Protein 9MEN (pdb70)

Foldseek 3Di:
DPDFDDDDDPVQLPVLLVLLVVLLVLLQVLLVVLCCVPVPPPPDDDLLSLLLNQLSVLLNLLSVCSVQVSCLSNAAPPPFFVSLLSNQLSVQLSLLLNLLSLLLSLVLLLCCQVVVDPDDVVSVVSSPDCSCVRRRVCSNVVCVLSNPQWGFDPDPPRRDTDRHDDDLVVLLVVLVVVCCSRDNVSVVSSVVSVVSNVVSVVVVPVDDDDDPVVLSVQLVVVLCVLCVVLNVLSVVLSCVSVVPPPPDSVVVNVSVNSNSVSVSSSSSSSNRSSVCVVVVD/DCLPPQDPLVCVQLVVLLVLLVVLLVLLLVLLVVLCVCCVVVPPDDDLLSLLLNVLSVLLNLLSVCSVVVSCCSNAADDPFWPSLLSNQLSVQLSLLLNLLSLLLSLVLLLCCQVVVDPPDVVSVCSRPPVVCCRRRVVSNVVCPLSNVFWGWDPDDPRGHTDGDDPDCVVVLVVLVVSLCSRDNPSVCSNVVSVVVNVVRVVVDPPDPPVVVCPLSVVLVVVLCVLCVQLNVLSNVVSCCPDPDDDDDSCVVSVSSSSNSNSVSSSSCSSSVSSVSVVPD/DDQPPDDDADVVQLVVLLVLLVVLLVLLQVLLVVLCVCCVPVVPDDDLLSLLLNVLSVLLNLLSVLSVQVSCCSNAFHDPFFPSLLSNQLSVQLSLLQNLQSLLLSLVLVLCCQVVVPPPDVVSCCSSPPCVCVRRNVVSNVVCPLSNVFWGFDDDPPGGHTDGDDPDCVVVLVVLVVSLCSNDNVSVVSSVVSVVNSVVVVVPDPPDPPCVVVVLSVVLVVVLCVLCVVLNVLSVVLSCCPPPNDDDDNVVNVVSVNSNSVSVSSNSCNSSRSSVSVVPD/DDDALDDDPCDVQLVVLLVLLVVLLVLLLVLLVVLCVCCVPVVPDDDLLSLLLNVLSVLLNLLSVLSVQVNCCSNANDPDFFVNLLSNQLSVQLNLLQNLQSLLLSLVLVLCCQPVVDPPPVVSVCSSPPCVCVRRNVVSNVLCPLSNVFWHFDDDPPGRHTDGDDPDCVVVLVVLVVCLCSNDPVSVVSSVVSVVSNVVSVVPDDPDPVCVVVVLSVVLVVVLCVLCVQLSVLSVVVSCVPVPHVVPDNVVNVVSVVSNSVSVSSSSCSSSCSSVSVVPD/DFDDDPPQDDPPRHDDGDDD

Nearest PDB structures (foldseek):
  8u4t-assembly1_R  TM=9.796E-01  e=3.927E-32  Homo sapiens
  8k3z-assembly1_A  TM=9.291E-01  e=1.251E-30  Homo sapiens
  8u4q-assembly1_R  TM=9.321E-01  e=4.532E-30  Homo sapiens
  3oe0-assembly1_A-2  TM=9.400E-01  e=3.356E-28  Homo sapiens
  3oe8-assembly3_A  TM=9.576E-01  e=3.373E-27  Homo sapiens

GO terms:
  GO:0005886 plasma membrane (C, IDA)
  GO:0009986 cell surface (C, IDA)
  GO:0032991 protein-containing complex (C, IDA)
  GO:2000448 positive regulation of macrophage migration inhibitory factor signaling pathway (P, IMP)
  GO:0019722 calcium-mediated signaling (P, IMP)
  GO:0038160 CXCL12-activated CXCR4 signaling pathway (P, IDA)
  GO:0005764 lysosome (C, IDA)
  GO:0005769 early endosome (C, IDA)
  GO:0005770 late endosome (C, IDA)
  GO:0031410 cytoplasmic vesicle (C, IDA)
  GO:0016494 C-X-C chemokine receptor activity (F, IDA)
  GO:0038147 C-X-C motif chemokine 12 receptor activity (F, IDA)
  GO:0030155 regulation of cell adhesion (P, IDA)
  GO:0007193 adenylate cyclase-inhibiting G protein-coupled receptor signaling pathway (P, IDA)
  GO:0071345 cellular response to cytokine stimulus (P, IDA)
  GO:0070161 anchoring junction (C, EXP)
  GO:0005886 plasma membrane (C, EXP)
  GO:0038160 CXCL12-activated CXCR4 signaling pathway (P, IMP)
  GO:0060326 cell chemotaxis (P, IMP)
  GO:0005515 protein binding (F, IPI)

Sequence (1144 aa):
EPCFREENANFNKIFLPTIYSIIFLTGIVGNGLVILVMGYQKKLRSMTDKYRLHLSVADLLFVITLPFWAVDAVANWYFGNFLCKAVHVIYTVNLYSSVLILAFISLDRYLAIVHATNSQRPRKLLAEKVVYVGVWIPALLLTIPDFIFANVSEADDRYICDRFYPNDLWVVVFQFQHIMVGLILPGIVILSCYCIIISKLSHSKGHQKRKALKTTVILILAFFACWLPYYIGISIDSFILLEIIKQGCEFENTVHKWISITEALAFFHCCLNPILYAFLGKEPCFREENANFNKIFLPTIYSIIFLTGIVGNGLVILVMGYQKKLRSMTDKYRLHLSVADLLFVITLPFWAVDAVANWYFGNFLCKAVHVIYTVNLYSSVLILAFISLDRYLAIVHATNSQRPRKLLAEKVVYVGVWIPALLLTIPDFIFANVSEADDRYICDRFYPNDLWVVVFQFQHIMVGLILPGIVILSCYCIIISKLSHSKGHQKRKALKTTVILILAFFACWLPYYIGISIDSFILLEIIKQGCEFENTVHKWISITEALAFFHCCLNPILYAFLKEPCFREENANFNKIFLPTIYSIIFLTGIVGNGLVILVMGYQKKLRSMTDKYRLHLSVADLLFVITLPFWAVDAVANWYFGNFLCKAVHVIYTVNLYSSVLILAFISLDRYLAIVHATNSQRPRKLLAEKVVYVGVWIPALLLTIPDFIFANVSEADDRYICDRFYPNDLWVVVFQFQHIMVGLILPGIVILSCYCIIISKLSHSKGHQKRKALKTTVILILAFFACWLPYYIGISIDSFILLEIIKQGCEFENTVHKWISITEALAFFHCCLNPILYAFLKEPCFREENANFNKIFLPTIYSIIFLTGIVGNGLVILVMGYQKKLRSMTDKYRLHLSVADLLFVITLPFWAVDAVANWYFGNFLCKAVHVIYTVNLYSSVLILAFISLDRYLAIVHATNSQRPRKLLAEKVVYVGVWIPALLLTIPDFIFANVSEADDRYICDRFYPNDLWVVVFQFQHIMVGLILPGIVILSCYCIIISKLSHSKGHQKRKALKTTVILILAFFACWLPYYIGISIDSFILLEIIKQGCEFENTVHKWISITEALAFFHCCLNPILYAFLNKTVLPIMSGFKFHSKPVIN

Secondary structure (DSSP, 8-state):
---------SSTTTHHHHHHHHHHHHHHHHHHHHIIIIITTT---STHHHHHHHHHHHHHHHHHTHHHHHHHHHS---S-HHHHHHHHHHHHHHHHHHHHHHHHHHHHHHHHHTS-SS-SHHHHHHHHTHHIIIIIHHHHHTSHHHHHHEEE---SSS--EEEB-SSHHHHHHHHHHHHIIIIIHHHHHHHHHHHHHHHHHGGGTT------HHHHHHHHHHHHHHHHHHHHHHHHHHHHTTT---S-HHHHHHHHHHHHHHHHHHGGGGGTHHHHHHHT-/-------STTTHHHHHHHHHHHHHHHHHHHHHHHHHHHHTTS----STHHHHHHHHHHHHHHHHHTHHHHHHHHHS---S-SHHHHHHHHHHHHHHHHHHHHHHHHHHHHHHHHTTTTT-SHHHHHHHHTHHHHHHHHHHHHTTHHHHHHEEE---SS---EEE--SSHHHHHHHHHHHHIIIIIHHHHHHHHHHHHHHHHHTTSSS-TTSTTTHHHHHHHHHHHHHHHHHHHHHHHHHHHTTTS----SSHHHHHHHHHHHHHHHTTHHHHHHHHHHH--/-------PPPHHHHHHHHHHHHHHHHHHHHHHHHHHHHHTTS----SSHHHHHHHHHHHHHHHHHHHHHHHHHHHS---SHHHHHHHHHHHHHHHHHHHHHHHHHHHHHHHHHHTTTTTTTHHHHHHHHTHHIIIIIHHHHHTTHHHHHHEEE---SS---EEE--SSHHHHHHHHHHHHIIIIIHHHHHHHHHHHHHHHHHTTSSS-GGGTTHHHHHHHHHHHHHHHHHHHHHHHHHHHHGGGS----SHHHHHHHHHHHHHHHHHTTHHHHHHHHHH--/--S-------TTHHHHHHHHHHHHHHHHHHHHHHHHHHHTSS----SHHHHHHHHHHHHHHHHHHHHHHHHHHHHS---S-HHHHHHHHHHHHHHHHHHHHHHHHHHHHHHHHHH--SS-SHHHHHIIIIIHIIIIIHHHHHTTHHHHHHEEE---SS---EEE--SSHHHHHHHHHHHHIIIIIHHHHHHHHHHHHHHHHHTTSSS-GGGHHHHHHHHHHHHHHHHHHHHHHHHHHHHHHTTTSSTT-HHHHHHHHHHHHHHHHHHTTHHHHHHHHHH--/-----TT--BSSS-------

B-factor: mean 76.39, std 19.31, range [48.82, 157.82]

InterPro domains:
  IPR000276 G protein-coupled receptor, rhodopsin-like [PF00001] (55-302)
  IPR000276 G protein-coupled receptor, rhodopsin-like [PR00237] (40-64)
  IPR000276 G protein-coupled receptor, rhodopsin-like [PR00237] (73-94)
  IPR000276 G protein-coupled receptor, rhodopsin-like [PR00237] (116-138)
  IPR000276 G protein-coupled receptor, rhodopsin-like [PR00237] (152-173)
  IPR000276 G protein-coupled receptor, rhodopsin-like [PR00237] (200-223)
  IPR000276 G protein-coupled receptor, rhodopsin-like [PR00237] (237-261)
  IPR000276 G protein-coupled receptor, rhodopsin-like [PR00237] (284-310)
  IPR000276 G protein-coupled receptor, rhodopsin-like [PS00237] (122-138)
  IPR000355 Chemokine receptor family [PR00657] (28-46)
  IPR000355 Chemokine receptor family [PR00657] (63-76)
  IPR000355 Chemokine receptor family [PR00657] (87-97)
  IPR000355 Chemokine receptor family [PR00657] (113-126)
  IPR000355 Chemokine receptor family [PR00657] (280-294)
  IPR000355 Chemokine receptor family [PR00657] (304-318)
  IPR001277 CXC chemokine receptor 4/atypical chemokine receptor 2 [PR00645] (17-33)
  IPR001277 CXC chemokine receptor 4/atypical chemokine receptor 2 [PR00645] (33-48)
  IPR001277 CXC chemokine receptor 4/atypical chemokine receptor 2 [PR00645] (63-79)
  IPR001277 CXC chemokine receptor 4/atypical chemokine receptor 2 [PR00645] (100-115)
  IPR001277 CXC chemokine receptor 4/atypical chemokine receptor 2 [PR00645] (136-147)

Radius of gyration: 32.25 Å; Cα contacts (8 Å, |Δi|>4): 1286; chains: 5; bounding box: 80×75×78 Å

Organism: Homo sapiens (NCBI:txid9606)

Structure (mmCIF, N/CA/C/O backbone):
data_9MEN
#
_entry.id   9MEN
#
_cell.length_a   1.00
_cell.length_b   1.00
_cell.length_c   1.00
_cell.angle_alpha   90.00
_cell.angle_beta   90.00
_cell.angle_gamma   90.00
#
_symmetry.space_group_name_H-M   'P 1'
#
loop_
_entity.id
_entity.type
_entity.pdbx_description
1 polymer 'C-X-C chemokine receptor type 4'
2 polymer 'Surface protein gp120'
#
loop_
_atom_site.group_PDB
_atom_site.id
_atom_site.type_symbol
_atom_site.label_atom_id
_atom_site.label_alt_id
_atom_site.label_comp_id
_atom_site.label_asym_id
_atom_site.label_entity_id
_atom_site.label_seq_id
_atom_site.pdbx_PDB_ins_code
_atom_site.Cartn_x
_atom_site.Cartn_y
_atom_site.Cartn_z
_atom_site.occupancy
_atom_site.B_iso_or_equiv
_atom_site.auth_seq_id
_atom_site.auth_comp_id
_atom_site.auth_asym_id
_atom_site.auth_atom_id
_atom_site.pdbx_PDB_model_num
ATOM 1 N N . GLU A 1 26 ? 130.105 142.346 174.272 1.00 147.63 26 GLU A N 1
ATOM 2 C CA . GLU A 1 26 ? 131.424 141.727 174.196 1.00 147.63 26 GLU A CA 1
ATOM 3 C C . GLU A 1 26 ? 131.356 140.241 174.540 1.00 147.63 26 GLU A C 1
ATOM 4 O O . GLU A 1 26 ? 131.602 139.862 175.686 1.00 147.63 26 GLU A O 1
ATOM 10 N N . PRO A 1 27 ? 130.995 139.401 173.552 1.00 145.81 27 PRO A N 1
ATOM 11 C CA . PRO A 1 27 ? 130.945 137.951 173.793 1.00 145.81 27 PRO A CA 1
ATOM 12 C C . PRO A 1 27 ? 132.313 137.345 174.065 1.00 145.81 27 PRO A C 1
ATOM 13 O O . PRO A 1 27 ? 132.527 136.723 175.111 1.00 145.81 27 PRO A O 1
ATOM 17 N N . CYS A 1 28 ? 133.241 137.542 173.137 1.00 138.99 28 CYS A N 1
ATOM 18 C CA . CYS A 1 28 ? 134.599 137.005 173.211 1.00 138.99 28 CYS A CA 1
ATOM 19 C C . CYS A 1 28 ? 135.448 137.765 172.197 1.00 138.99 28 CYS A C 1
ATOM 20 O O . CYS A 1 28 ? 134.994 138.745 171.595 1.00 138.99 28 CYS A O 1
ATOM 23 N N . PHE A 1 29 ? 136.683 137.310 172.004 1.00 128.68 29 PHE A N 1
ATOM 24 C CA . PHE A 1 29 ? 137.577 137.889 171.011 1.00 128.68 29 PHE A CA 1
ATOM 25 C C . PHE A 1 29 ? 137.531 137.037 169.749 1.00 128.68 29 PHE A C 1
ATOM 26 O O . PHE A 1 29 ? 137.855 135.845 169.786 1.00 128.68 29 PHE A O 1
ATOM 34 N N . ARG A 1 30 ? 137.131 137.648 168.637 1.00 124.31 30 ARG A N 1
ATOM 35 C CA . ARG A 1 30 ? 136.970 136.931 167.384 1.00 124.31 30 ARG A CA 1
ATOM 36 C C . ARG A 1 30 ? 138.300 136.860 166.636 1.00 124.31 30 ARG A C 1
ATOM 37 O O . ARG A 1 30 ? 139.260 137.571 166.943 1.00 124.31 30 ARG A O 1
ATOM 45 N N . GLU A 1 31 ? 138.355 135.986 165.634 1.00 114.63 31 GLU A N 1
ATOM 46 C CA . GLU A 1 31 ? 139.532 135.821 164.793 1.00 114.63 31 GLU A CA 1
ATOM 47 C C . GLU A 1 31 ? 139.119 135.990 163.340 1.00 114.63 31 GLU A C 1
ATOM 48 O O . GLU A 1 31 ? 138.146 135.373 162.894 1.00 114.63 31 GLU A O 1
ATOM 54 N N . GLU A 1 32 ? 139.857 136.820 162.606 1.00 101.07 32 GLU A N 1
ATOM 55 C CA . GLU A 1 32 ? 139.538 137.080 161.208 1.00 101.07 32 GLU A CA 1
ATOM 56 C C . GLU A 1 32 ? 140.801 137.511 160.481 1.00 101.07 32 GLU A C 1
ATOM 57 O O . GLU A 1 32 ? 141.507 138.413 160.943 1.00 101.07 32 GLU A O 1
ATOM 63 N N . ASN A 1 33 ? 141.081 136.866 159.352 1.00 89.66 33 ASN A N 1
ATOM 64 C CA . ASN A 1 33 ? 142.197 137.222 158.488 1.00 89.66 33 ASN A CA 1
ATOM 65 C C . ASN A 1 33 ? 141.664 137.913 157.241 1.00 89.66 33 ASN A C 1
ATOM 66 O O . ASN A 1 33 ? 140.652 137.491 156.673 1.00 89.66 33 ASN A O 1
ATOM 71 N N . ALA A 1 34 ? 142.340 138.983 156.831 1.00 81.29 34 ALA A N 1
ATOM 72 C CA . ALA A 1 34 ? 141.892 139.771 155.693 1.00 81.29 34 ALA A CA 1
ATOM 73 C C . ALA A 1 34 ? 142.083 139.005 154.389 1.00 81.29 34 ALA A C 1
ATOM 74 O O . ALA A 1 34 ? 142.998 138.190 154.247 1.00 81.29 34 ALA A O 1
ATOM 76 N N . ASN A 1 35 ? 141.193 139.271 153.429 1.00 77.05 35 ASN A N 1
ATOM 77 C CA . ASN A 1 35 ? 141.267 138.589 152.142 1.00 77.05 35 ASN A CA 1
ATOM 78 C C . ASN A 1 35 ? 142.423 139.102 151.295 1.00 77.05 35 ASN A C 1
ATOM 79 O O . ASN A 1 35 ? 142.904 138.385 150.411 1.00 77.05 35 ASN A O 1
ATOM 84 N N . PHE A 1 36 ? 142.877 140.333 151.537 1.00 66.90 36 PHE A N 1
ATOM 85 C CA . PHE A 1 36 ? 144.053 140.823 150.830 1.00 66.90 36 PHE A CA 1
ATOM 86 C C . PHE A 1 36 ? 145.330 140.201 151.376 1.00 66.90 36 PHE A C 1
ATOM 87 O O . PHE A 1 36 ? 146.301 140.029 150.633 1.00 66.90 36 PHE A O 1
ATOM 95 N N . ASN A 1 37 ? 145.348 139.840 152.656 1.00 70.13 37 ASN A N 1
ATOM 96 C CA . ASN A 1 37 ? 146.519 139.204 153.243 1.00 70.13 37 ASN A CA 1
ATOM 97 C C . ASN A 1 37 ? 146.623 137.724 152.903 1.00 70.13 37 ASN A C 1
ATOM 98 O O . ASN A 1 37 ? 147.615 137.090 153.269 1.00 70.13 37 ASN A O 1
ATOM 103 N N . LYS A 1 38 ? 145.628 137.155 152.236 1.00 70.17 38 LYS A N 1
ATOM 104 C CA . LYS A 1 38 ? 145.696 135.778 151.776 1.00 70.17 38 LYS A CA 1
ATOM 105 C C . LYS A 1 38 ? 146.215 135.666 150.349 1.00 70.17 38 LYS A C 1
ATOM 106 O O . LYS A 1 38 ? 146.417 134.550 149.864 1.00 70.17 38 LYS A O 1
ATOM 112 N N . ILE A 1 39 ? 146.441 136.794 149.673 1.00 61.83 39 ILE A N 1
ATOM 113 C CA . ILE A 1 39 ? 147.032 136.818 148.344 1.00 61.83 39 ILE A CA 1
ATOM 114 C C . ILE A 1 39 ? 148.348 137.589 148.328 1.00 61.83 39 ILE A C 1
ATOM 115 O O . ILE A 1 39 ? 149.324 137.146 147.709 1.00 61.83 39 ILE A O 1
ATOM 120 N N . PHE A 1 40 ? 148.414 138.718 149.042 1.00 56.77 40 PHE A N 1
ATOM 121 C CA . PHE A 1 40 ? 149.629 139.530 149.077 1.00 56.77 40 PHE A CA 1
ATOM 122 C C . PHE A 1 40 ? 150.757 138.831 149.827 1.00 56.77 40 PHE A C 1
ATOM 123 O O . PHE A 1 40 ? 151.922 138.920 149.425 1.00 56.77 40 PHE A O 1
ATOM 131 N N . LEU A 1 41 ? 150.438 138.140 150.918 1.00 58.89 41 LEU A N 1
ATOM 132 C CA . LEU A 1 41 ? 151.454 137.426 151.690 1.00 58.89 41 LEU A CA 1
ATOM 133 C C . LEU A 1 41 ? 152.043 136.203 150.973 1.00 58.89 41 LEU A C 1
ATOM 134 O O . LEU A 1 41 ? 153.251 135.978 151.121 1.00 58.89 41 LEU A O 1
ATOM 139 N N . PRO A 1 42 ? 151.281 135.366 150.236 1.00 56.43 42 PRO A N 1
ATOM 140 C CA . PRO A 1 42 ? 151.961 134.379 149.376 1.00 56.43 42 PRO A CA 1
ATOM 141 C C . PRO A 1 42 ? 152.836 134.989 148.295 1.00 56.43 42 PRO A C 1
ATOM 142 O O . PRO A 1 42 ? 153.869 134.397 147.959 1.00 56.43 42 PRO A O 1
ATOM 146 N N . THR A 1 43 ? 152.464 136.155 147.756 1.00 53.32 43 THR A N 1
ATOM 147 C CA . THR A 1 43 ? 153.306 136.844 146.778 1.00 53.32 43 THR A CA 1
ATOM 148 C C . THR A 1 43 ? 154.636 137.263 147.396 1.00 53.32 43 THR A C 1
ATOM 149 O O . THR A 1 43 ? 155.707 137.022 146.821 1.00 53.32 43 THR A O 1
ATOM 153 N N . ILE A 1 44 ? 154.582 137.847 148.596 1.00 53.26 44 ILE A N 1
ATOM 154 C CA . ILE A 1 44 ? 155.784 138.289 149.295 1.00 53.26 44 ILE A CA 1
ATOM 155 C C . ILE A 1 44 ? 156.641 137.093 149.699 1.00 53.26 44 ILE A C 1
ATOM 156 O O . ILE A 1 44 ? 157.869 137.113 149.540 1.00 53.26 44 ILE A O 1
ATOM 161 N N . TYR A 1 45 ? 156.000 136.021 150.182 1.00 53.32 45 TYR A N 1
ATOM 162 C CA . TYR A 1 45 ? 156.721 134.808 150.562 1.00 53.32 45 TYR A CA 1
ATOM 163 C C . TYR A 1 45 ? 157.402 134.158 149.363 1.00 53.32 45 TYR A C 1
ATOM 164 O O . TYR A 1 45 ? 158.546 133.709 149.467 1.00 53.32 45 TYR A O 1
ATOM 173 N N . SER A 1 46 ? 156.728 134.127 148.208 1.00 50.18 46 SER A N 1
ATOM 174 C CA . SER A 1 46 ? 157.324 133.533 147.017 1.00 50.18 46 SER A CA 1
ATOM 175 C C . SER A 1 46 ? 158.459 134.389 146.468 1.00 50.18 46 SER A C 1
ATOM 176 O O . SER A 1 46 ? 159.470 133.851 146.001 1.00 50.18 46 SER A O 1
ATOM 179 N N . ILE A 1 47 ? 158.313 135.720 146.528 1.00 49.43 47 ILE A N 1
ATOM 180 C CA . ILE A 1 47 ? 159.374 136.622 146.077 1.00 49.43 47 ILE A CA 1
ATOM 181 C C . ILE A 1 47 ? 160.619 136.453 146.940 1.00 49.43 47 ILE A C 1
ATOM 182 O O . ILE A 1 47 ? 161.735 136.289 146.423 1.00 49.43 47 ILE A O 1
ATOM 187 N N . ILE A 1 48 ? 160.434 136.442 148.267 1.00 49.54 48 ILE A N 1
ATOM 188 C CA . ILE A 1 48 ? 161.552 136.297 149.197 1.00 49.54 48 ILE A CA 1
ATOM 189 C C . ILE A 1 48 ? 162.172 134.910 149.081 1.00 49.54 48 ILE A C 1
ATOM 190 O O . ILE A 1 48 ? 163.398 134.769 149.126 1.00 49.54 48 ILE A O 1
ATOM 195 N N . PHE A 1 49 ? 161.346 133.878 148.867 1.00 49.90 49 PHE A N 1
ATOM 196 C CA . PHE A 1 49 ? 161.857 132.522 148.680 1.00 49.90 49 PHE A CA 1
ATOM 197 C C . PHE A 1 49 ? 162.703 132.409 147.421 1.00 49.90 49 PHE A C 1
ATOM 198 O O . PHE A 1 49 ? 163.774 131.792 147.447 1.00 49.90 49 PHE A O 1
ATOM 206 N N . LEU A 1 50 ? 162.255 133.020 146.319 1.00 50.16 50 LEU A N 1
ATOM 207 C CA . LEU A 1 50 ? 163.016 132.954 145.076 1.00 50.16 50 LEU A CA 1
ATOM 208 C C . LEU A 1 50 ? 164.342 133.697 145.193 1.00 50.16 50 LEU A C 1
ATOM 209 O O . LEU A 1 50 ? 165.402 133.134 144.885 1.00 50.16 50 LEU A O 1
ATOM 214 N N . THR A 1 51 ? 164.313 134.949 145.671 1.00 48.82 51 THR A N 1
ATOM 215 C CA . THR A 1 51 ? 165.569 135.691 145.750 1.00 48.82 51 THR A CA 1
ATOM 216 C C . THR A 1 51 ? 166.493 135.120 146.823 1.00 48.82 51 THR A C 1
ATOM 217 O O . THR A 1 51 ? 167.715 135.130 146.641 1.00 48.82 51 THR A O 1
ATOM 221 N N . GLY A 1 52 ? 165.935 134.524 147.881 1.00 50.69 52 GLY A N 1
ATOM 222 C CA . GLY A 1 52 ? 166.757 133.870 148.877 1.00 50.69 52 GLY A CA 1
ATOM 223 C C . GLY A 1 52 ? 167.417 132.608 148.364 1.00 50.69 52 GLY A C 1
ATOM 224 O O . GLY A 1 52 ? 168.598 132.377 148.634 1.00 50.69 52 GLY A O 1
ATOM 225 N N . ILE A 1 53 ? 166.683 131.794 147.592 1.00 49.86 53 ILE A N 1
ATOM 226 C CA . ILE A 1 53 ? 167.253 130.535 147.122 1.00 49.86 53 ILE A CA 1
ATOM 227 C C . ILE A 1 53 ? 168.351 130.795 146.089 1.00 49.86 53 ILE A C 1
ATOM 228 O O . ILE A 1 53 ? 169.446 130.227 146.204 1.00 49.86 53 ILE A O 1
ATOM 233 N N . VAL A 1 54 ? 168.146 131.755 145.167 1.00 53.29 54 VAL A N 1
ATOM 234 C CA . VAL A 1 54 ? 169.210 132.077 144.209 1.00 53.29 54 VAL A CA 1
ATOM 235 C C . VAL A 1 54 ? 170.391 132.750 144.896 1.00 53.29 54 VAL A C 1
ATOM 236 O O . VAL A 1 54 ? 171.544 132.366 144.668 1.00 53.29 54 VAL A O 1
ATOM 240 N N . GLY A 1 55 ? 170.130 133.744 145.751 1.00 54.38 55 GLY A N 1
ATOM 241 C CA . GLY A 1 55 ? 171.221 134.481 146.361 1.00 54.38 55 GLY A CA 1
ATOM 242 C C . GLY A 1 55 ? 172.059 133.649 147.312 1.00 54.38 55 GLY A C 1
ATOM 243 O O . GLY A 1 55 ? 173.291 133.672 147.243 1.00 54.38 55 GLY A O 1
ATOM 244 N N . ASN A 1 56 ? 171.414 132.864 148.175 1.00 53.40 56 ASN A N 1
ATOM 245 C CA . ASN A 1 56 ? 172.171 132.054 149.113 1.00 53.40 56 ASN A CA 1
ATOM 246 C C . ASN A 1 56 ? 172.804 130.841 148.444 1.00 53.40 56 ASN A C 1
ATOM 247 O O . ASN A 1 56 ? 173.899 130.438 148.853 1.00 53.40 56 ASN A O 1
ATOM 252 N N . GLY A 1 57 ? 172.179 130.275 147.401 1.00 56.17 57 GLY A N 1
ATOM 253 C CA . GLY A 1 57 ? 172.841 129.222 146.651 1.00 56.17 57 GLY A CA 1
ATOM 254 C C . GLY A 1 57 ? 174.079 129.713 145.925 1.00 56.17 57 GLY A C 1
ATOM 255 O O . GLY A 1 57 ? 175.116 129.043 145.935 1.00 56.17 57 GLY A O 1
ATOM 256 N N . LEU A 1 58 ? 174.001 130.904 145.318 1.00 56.68 58 LEU A N 1
ATOM 257 C CA . LEU A 1 58 ? 175.164 131.470 144.644 1.00 56.68 58 LEU A CA 1
ATOM 258 C C . LEU A 1 58 ? 176.257 131.851 145.635 1.00 56.68 58 LEU A C 1
ATOM 259 O O . LEU A 1 58 ? 177.442 131.638 145.359 1.00 56.68 58 LEU A O 1
ATOM 264 N N . VAL A 1 59 ? 175.880 132.391 146.800 1.00 56.28 59 VAL A N 1
ATOM 265 C CA . VAL A 1 59 ? 176.870 132.773 147.805 1.00 56.28 59 VAL A CA 1
ATOM 266 C C . VAL A 1 59 ? 177.573 131.540 148.367 1.00 56.28 59 VAL A C 1
ATOM 267 O O . VAL A 1 59 ? 178.803 131.533 148.518 1.00 56.28 59 VAL A O 1
ATOM 271 N N . ILE A 1 60 ? 176.821 130.466 148.634 1.00 57.36 60 ILE A N 1
ATOM 272 C CA . ILE A 1 60 ? 177.428 129.227 149.117 1.00 57.36 60 ILE A CA 1
ATOM 273 C C . ILE A 1 60 ? 178.342 128.624 148.053 1.00 57.36 60 ILE A C 1
ATOM 274 O O . ILE A 1 60 ? 179.511 128.332 148.326 1.00 57.36 60 ILE A O 1
ATOM 279 N N . LEU A 1 61 ? 177.859 128.533 146.807 1.00 60.78 61 LEU A N 1
ATOM 280 C CA . LEU A 1 61 ? 178.643 127.940 145.728 1.00 60.78 61 LEU A CA 1
ATOM 281 C C . LEU A 1 61 ? 179.844 128.786 145.319 1.00 60.78 61 LEU A C 1
ATOM 282 O O . LEU A 1 61 ? 180.763 128.257 144.688 1.00 60.78 61 LEU A O 1
ATOM 287 N N . VAL A 1 62 ? 179.865 130.074 145.651 1.00 62.92 62 VAL A N 1
ATOM 288 C CA . VAL A 1 62 ? 181.020 130.905 145.330 1.00 62.92 62 VAL A CA 1
ATOM 289 C C . VAL A 1 62 ? 182.037 130.913 146.468 1.00 62.92 62 VAL A C 1
ATOM 290 O O . VAL A 1 62 ? 183.226 130.670 146.245 1.00 62.92 62 VAL A O 1
ATOM 294 N N . MET A 1 63 ? 181.610 131.157 147.711 1.00 68.23 63 MET A N 1
ATOM 295 C CA . MET A 1 63 ? 182.591 131.208 148.793 1.00 68.23 63 MET A CA 1
ATOM 296 C C . MET A 1 63 ? 182.878 129.841 149.413 1.00 68.23 63 MET A C 1
ATOM 297 O O . MET A 1 63 ? 184.042 129.435 149.493 1.00 68.23 63 MET A O 1
ATOM 302 N N . GLY A 1 64 ? 181.851 129.117 149.858 1.00 73.66 64 GLY A N 1
ATOM 303 C CA . GLY A 1 64 ? 182.122 127.930 150.640 1.00 73.66 64 GLY A CA 1
ATOM 304 C C . GLY A 1 64 ? 182.484 126.687 149.864 1.00 73.66 64 GLY A C 1
ATOM 305 O O . GLY A 1 64 ? 182.740 125.646 150.474 1.00 73.66 64 GLY A O 1
ATOM 306 N N . TYR A 1 65 ? 182.515 126.755 148.540 1.00 78.93 65 TYR A N 1
ATOM 307 C CA . TYR A 1 65 ? 182.869 125.605 147.719 1.00 78.93 65 TYR A CA 1
ATOM 308 C C . TYR A 1 65 ? 184.127 125.818 146.896 1.00 78.93 65 TYR A C 1
ATOM 309 O O . TYR A 1 65 ? 184.948 124.903 146.791 1.00 78.93 65 TYR A O 1
ATOM 318 N N . GLN A 1 66 ? 184.305 126.998 146.309 1.00 78.55 66 GLN A N 1
ATOM 319 C CA . GLN A 1 66 ? 185.453 127.277 145.457 1.00 78.55 66 GLN A CA 1
ATOM 320 C C . GLN A 1 66 ? 186.571 128.020 146.174 1.00 78.55 66 GLN A C 1
ATOM 321 O O . GLN A 1 66 ? 187.581 128.336 145.534 1.00 78.55 66 GLN A O 1
ATOM 327 N N . LYS A 1 67 ? 186.404 128.301 147.473 1.00 80.47 67 LYS A N 1
ATOM 328 C CA . LYS A 1 67 ? 187.396 128.959 148.335 1.00 80.47 67 LYS A CA 1
ATOM 329 C C . LYS A 1 67 ? 187.794 130.335 147.789 1.00 80.47 67 LYS A C 1
ATOM 330 O O . LYS A 1 67 ? 188.965 130.624 147.532 1.00 80.47 67 LYS A O 1
ATOM 336 N N . LYS A 1 68 ? 186.783 131.181 147.602 1.00 78.96 68 LYS A N 1
ATOM 337 C CA . LYS A 1 68 ? 187.003 132.542 147.133 1.00 78.96 68 LYS A CA 1
ATOM 338 C C . LYS A 1 68 ? 187.148 133.543 148.273 1.00 78.96 68 LYS A C 1
ATOM 339 O O . LYS A 1 68 ? 187.738 134.612 148.071 1.00 78.96 68 LYS A O 1
ATOM 345 N N . LEU A 1 69 ? 186.651 133.208 149.463 1.00 81.51 69 LEU A N 1
ATOM 346 C CA . LEU A 1 69 ? 186.573 134.168 150.557 1.00 81.51 69 LEU A CA 1
ATOM 347 C C . LEU A 1 69 ? 187.957 134.523 151.095 1.00 81.51 69 LEU A C 1
ATOM 348 O O . LEU A 1 69 ? 188.831 133.664 151.248 1.00 81.51 69 LEU A O 1
ATOM 353 N N . ARG A 1 70 ? 188.171 135.820 151.315 1.00 86.53 70 ARG A N 1
ATOM 354 C CA . ARG A 1 70 ? 189.452 136.348 151.769 1.00 86.53 70 ARG A CA 1
ATOM 355 C C . ARG A 1 70 ? 189.349 137.053 153.110 1.00 86.53 70 ARG A C 1
ATOM 356 O O . ARG A 1 70 ? 190.112 136.738 154.032 1.00 86.53 70 ARG A O 1
ATOM 364 N N . SER A 1 71 ? 188.432 138.009 153.240 1.00 83.88 71 SER A N 1
ATOM 365 C CA . SER A 1 71 ? 188.307 138.778 154.467 1.00 83.88 71 SER A CA 1
ATOM 366 C C . SER A 1 71 ? 187.672 137.932 155.564 1.00 83.88 71 SER A C 1
ATOM 367 O O . SER A 1 71 ? 187.026 136.912 155.307 1.00 83.88 71 SER A O 1
ATOM 370 N N . MET A 1 72 ? 187.864 138.373 156.807 1.00 80.38 72 MET A N 1
ATOM 371 C CA . MET A 1 72 ? 187.486 137.555 157.950 1.00 80.38 72 MET A CA 1
ATOM 372 C C . MET A 1 72 ? 185.981 137.534 158.176 1.00 80.38 72 MET A C 1
ATOM 373 O O . MET A 1 72 ? 185.477 136.607 158.817 1.00 80.38 72 MET A O 1
ATOM 378 N N . THR A 1 73 ? 185.256 138.533 157.670 1.00 75.23 73 THR A N 1
ATOM 379 C CA . THR A 1 73 ? 183.811 138.589 157.853 1.00 75.23 73 THR A CA 1
ATOM 380 C C . THR A 1 73 ? 183.059 137.675 156.894 1.00 75.23 73 THR A C 1
ATOM 381 O O . THR A 1 73 ? 181.868 137.412 157.113 1.00 75.23 73 THR A O 1
ATOM 385 N N . ASP A 1 74 ? 183.721 137.185 155.844 1.00 74.30 74 ASP A N 1
ATOM 386 C CA . ASP A 1 74 ? 183.041 136.346 154.865 1.00 74.30 74 ASP A CA 1
ATOM 387 C C . ASP A 1 74 ? 182.708 134.964 155.411 1.00 74.30 74 ASP A C 1
ATOM 388 O O . ASP A 1 74 ? 181.768 134.337 154.917 1.00 74.30 74 ASP A O 1
ATOM 393 N N . LYS A 1 75 ? 183.437 134.486 156.425 1.00 68.52 75 LYS A N 1
ATOM 394 C CA . LYS A 1 75 ? 183.040 133.261 157.117 1.00 68.52 75 LYS A CA 1
ATOM 395 C C . LYS A 1 75 ? 181.707 133.445 157.834 1.00 68.52 75 LYS A C 1
ATOM 396 O O . LYS A 1 75 ? 180.830 132.568 157.781 1.00 68.52 75 LYS A O 1
ATOM 402 N N . TYR A 1 76 ? 181.534 134.592 158.496 1.00 65.63 76 TYR A N 1
ATOM 403 C CA . TYR A 1 76 ? 180.262 134.902 159.136 1.00 65.63 76 TYR A CA 1
ATOM 404 C C . TYR A 1 76 ? 179.154 135.087 158.112 1.00 65.63 76 TYR A C 1
ATOM 405 O O . TYR A 1 76 ? 178.020 134.662 158.344 1.00 65.63 76 TYR A O 1
ATOM 414 N N . ARG A 1 77 ? 179.459 135.717 156.975 1.00 62.78 77 ARG A N 1
ATOM 415 C CA . ARG A 1 77 ? 178.436 135.865 155.945 1.00 62.78 77 ARG A CA 1
ATOM 416 C C . ARG A 1 77 ? 178.078 134.526 155.308 1.00 62.78 77 ARG A C 1
ATOM 417 O O . ARG A 1 77 ? 176.928 134.325 154.907 1.00 62.78 77 ARG A O 1
ATOM 425 N N . LEU A 1 78 ? 179.029 133.590 155.255 1.00 60.31 78 LEU A N 1
ATOM 426 C CA . LEU A 1 78 ? 178.727 132.226 154.831 1.00 60.31 78 LEU A CA 1
ATOM 427 C C . LEU A 1 78 ? 177.798 131.532 155.824 1.00 60.31 78 LEU A C 1
ATOM 428 O O . LEU A 1 78 ? 176.855 130.845 155.416 1.00 60.31 78 LEU A O 1
ATOM 433 N N . HIS A 1 79 ? 178.050 131.698 157.130 1.00 61.66 79 HIS A N 1
ATOM 434 C CA . HIS A 1 79 ? 177.171 131.103 158.141 1.00 61.66 79 HIS A CA 1
ATOM 435 C C . HIS A 1 79 ? 175.773 131.719 158.105 1.00 61.66 79 HIS A C 1
ATOM 436 O O . HIS A 1 79 ? 174.761 131.011 158.246 1.00 61.66 79 HIS A O 1
ATOM 443 N N . LEU A 1 80 ? 175.710 133.040 157.915 1.00 57.62 80 LEU A N 1
ATOM 444 C CA . LEU A 1 80 ? 174.438 133.740 157.784 1.00 57.62 80 LEU A CA 1
ATOM 445 C C . LEU A 1 80 ? 173.684 133.280 156.544 1.00 57.62 80 LEU A C 1
ATOM 446 O O . LEU A 1 80 ? 172.463 133.102 156.587 1.00 57.62 80 LEU A O 1
ATOM 451 N N . SER A 1 81 ? 174.399 133.043 155.441 1.00 57.31 81 SER A N 1
ATOM 452 C CA . SER A 1 81 ? 173.756 132.531 154.238 1.00 57.31 81 SER A CA 1
ATOM 453 C C . SER A 1 81 ? 173.316 131.081 154.397 1.00 57.31 81 SER A C 1
ATOM 454 O O . SER A 1 81 ? 172.335 130.673 153.773 1.00 57.31 81 SER A O 1
ATOM 457 N N . VAL A 1 82 ? 174.011 130.298 155.226 1.00 55.61 82 VAL A N 1
ATOM 458 C CA . VAL A 1 82 ? 173.586 128.923 155.491 1.00 55.61 82 VAL A CA 1
ATOM 459 C C . VAL A 1 82 ? 172.271 128.908 156.269 1.00 55.61 82 VAL A C 1
ATOM 460 O O . VAL A 1 82 ? 171.324 128.192 155.908 1.00 55.61 82 VAL A O 1
ATOM 464 N N . ALA A 1 83 ? 172.183 129.724 157.328 1.00 57.14 83 ALA A N 1
ATOM 465 C CA . ALA A 1 83 ? 170.929 129.833 158.079 1.00 57.14 83 ALA A CA 1
ATOM 466 C C . ALA A 1 83 ? 169.821 130.447 157.225 1.00 57.14 83 ALA A C 1
ATOM 467 O O . ALA A 1 83 ? 168.644 130.072 157.339 1.00 57.14 83 ALA A O 1
ATOM 469 N N . ASP A 1 84 ? 170.198 131.369 156.339 1.00 57.28 84 ASP A N 1
ATOM 470 C CA . ASP A 1 84 ? 169.263 131.990 155.412 1.00 57.28 84 ASP A CA 1
ATOM 471 C C . ASP A 1 84 ? 168.702 130.975 154.424 1.00 57.28 84 ASP A C 1
ATOM 472 O O . ASP A 1 84 ? 167.504 130.987 154.126 1.00 57.28 84 ASP A O 1
ATOM 477 N N . LEU A 1 85 ? 169.562 130.086 153.915 1.00 52.97 85 LEU A N 1
ATOM 478 C CA . LEU A 1 85 ? 169.129 128.995 153.047 1.00 52.97 85 LEU A CA 1
ATOM 479 C C . LEU A 1 85 ? 168.194 128.046 153.778 1.00 52.97 85 LEU A C 1
ATOM 480 O O . LEU A 1 85 ? 167.205 127.572 153.202 1.00 52.97 85 LEU A O 1
ATOM 485 N N . LEU A 1 86 ? 168.505 127.756 155.048 1.00 55.50 86 LEU A N 1
ATOM 486 C CA . LEU A 1 86 ? 167.663 126.872 155.852 1.00 55.50 86 LEU A CA 1
ATOM 487 C C . LEU A 1 86 ? 166.271 127.457 156.059 1.00 55.50 86 LEU A C 1
ATOM 488 O O . LEU A 1 86 ? 165.276 126.725 156.050 1.00 55.50 86 LEU A O 1
ATOM 493 N N . PHE A 1 87 ? 166.178 128.774 156.240 1.00 56.62 87 PHE A N 1
ATOM 494 C CA . PHE A 1 87 ? 164.858 129.391 156.357 1.00 56.62 87 PHE A CA 1
ATOM 495 C C . PHE A 1 87 ? 164.141 129.473 155.008 1.00 56.62 87 PHE A C 1
ATOM 496 O O . PHE A 1 87 ? 162.920 129.261 154.932 1.00 56.62 87 PHE A O 1
ATOM 504 N N . VAL A 1 88 ? 164.883 129.776 153.939 1.00 53.23 88 VAL A N 1
ATOM 505 C CA . VAL A 1 88 ? 164.285 130.011 152.628 1.00 53.23 88 VAL A CA 1
ATOM 506 C C . VAL A 1 88 ? 163.719 128.721 152.040 1.00 53.23 88 VAL A C 1
ATOM 507 O O . VAL A 1 88 ? 162.634 128.725 151.444 1.00 53.23 88 VAL A O 1
ATOM 511 N N . ILE A 1 89 ? 164.407 127.591 152.251 1.00 55.12 89 ILE A N 1
ATOM 512 C CA . ILE A 1 89 ? 164.004 126.325 151.636 1.00 55.12 89 ILE A CA 1
ATOM 513 C C . ILE A 1 89 ? 162.652 125.820 152.155 1.00 55.12 89 ILE A C 1
ATOM 514 O O . ILE A 1 89 ? 161.960 125.079 151.447 1.00 55.12 89 ILE A O 1
ATOM 519 N N . THR A 1 90 ? 162.224 126.236 153.352 1.00 57.47 90 THR A N 1
ATOM 520 C CA . THR A 1 90 ? 160.888 125.919 153.851 1.00 57.47 90 THR A CA 1
ATOM 521 C C . THR A 1 90 ? 160.002 127.143 154.057 1.00 57.47 90 THR A C 1
ATOM 522 O O . THR A 1 90 ? 158.942 127.023 154.681 1.00 57.47 90 THR A O 1
ATOM 526 N N . LEU A 1 91 ? 160.415 128.314 153.583 1.00 55.10 91 LEU A N 1
ATOM 527 C CA . LEU A 1 91 ? 159.461 129.399 153.328 1.00 55.10 91 LEU A CA 1
ATOM 528 C C . LEU A 1 91 ? 158.248 129.058 152.436 1.00 55.10 91 LEU A C 1
ATOM 529 O O . LEU A 1 91 ? 157.192 129.685 152.629 1.00 55.10 91 LEU A O 1
ATOM 534 N N . PRO A 1 92 ? 158.318 128.133 151.447 1.00 58.71 92 PRO A N 1
ATOM 535 C CA . PRO A 1 92 ? 157.070 127.732 150.761 1.00 58.71 92 PRO A CA 1
ATOM 536 C C . PRO A 1 92 ? 156.004 127.113 151.652 1.00 58.71 92 PRO A C 1
ATOM 537 O O . PRO A 1 92 ? 154.823 127.173 151.293 1.00 58.71 92 PRO A O 1
ATOM 541 N N . PHE A 1 93 ? 156.367 126.515 152.788 1.00 62.25 93 PHE A N 1
ATOM 542 C CA . PHE A 1 93 ? 155.341 126.015 153.698 1.00 62.25 93 PHE A CA 1
ATOM 543 C C . PHE A 1 93 ? 154.567 127.161 154.340 1.00 62.25 93 PHE A C 1
ATOM 544 O O . PHE A 1 93 ? 153.345 127.072 154.505 1.00 62.25 93 PHE A O 1
ATOM 552 N N . TRP A 1 94 ? 155.255 128.259 154.671 1.00 62.36 94 TRP A N 1
ATOM 553 C CA . TRP A 1 94 ? 154.560 129.471 155.097 1.00 62.36 94 TRP A CA 1
ATOM 554 C C . TRP A 1 94 ? 153.726 130.061 153.966 1.00 62.36 94 TRP A C 1
ATOM 555 O O . TRP A 1 94 ? 152.638 130.601 154.206 1.00 62.36 94 TRP A O 1
ATOM 566 N N . ALA A 1 95 ? 154.223 129.966 152.726 1.00 61.89 95 ALA A N 1
ATOM 567 C CA . ALA A 1 95 ? 153.470 130.470 151.576 1.00 61.89 95 ALA A CA 1
ATOM 568 C C . ALA A 1 95 ? 152.177 129.689 151.357 1.00 61.89 95 ALA A C 1
ATOM 569 O O . ALA A 1 95 ? 151.147 130.272 151.001 1.00 61.89 95 ALA A O 1
ATOM 571 N N . VAL A 1 96 ? 152.217 128.370 151.550 1.00 65.27 96 VAL A N 1
ATOM 572 C CA . VAL A 1 96 ? 151.004 127.559 151.463 1.00 65.27 96 VAL A CA 1
ATOM 573 C C . VAL A 1 96 ? 150.087 127.836 152.652 1.00 65.27 96 VAL A C 1
ATOM 574 O O . VAL A 1 96 ? 148.865 127.948 152.495 1.00 65.27 96 VAL A O 1
ATOM 578 N N . ASP A 1 97 ? 150.664 127.992 153.851 1.00 68.58 97 ASP A N 1
ATOM 579 C CA . ASP A 1 97 ? 149.874 128.224 155.059 1.00 68.58 97 ASP A CA 1
ATOM 580 C C . ASP A 1 97 ? 149.165 129.574 155.040 1.00 68.58 97 ASP A C 1
ATOM 581 O O . ASP A 1 97 ? 148.122 129.731 155.686 1.00 68.58 97 ASP A O 1
ATOM 586 N N . ALA A 1 98 ? 149.709 130.553 154.313 1.00 67.00 98 ALA A N 1
ATOM 587 C CA . ALA A 1 98 ? 149.071 131.862 154.235 1.00 67.00 98 ALA A CA 1
ATOM 588 C C . ALA A 1 98 ? 147.744 131.835 153.483 1.00 67.00 98 ALA A C 1
ATOM 589 O O . ALA A 1 98 ? 146.877 132.669 153.762 1.00 67.00 98 ALA A O 1
ATOM 591 N N . VAL A 1 99 ? 147.556 130.903 152.550 1.00 69.11 99 VAL A N 1
ATOM 592 C CA . VAL A 1 99 ? 146.339 130.831 151.756 1.00 69.11 99 VAL A CA 1
ATOM 593 C C . VAL A 1 99 ? 145.559 129.545 152.020 1.00 69.11 99 VAL A C 1
ATOM 594 O O . VAL A 1 99 ? 144.331 129.529 151.903 1.00 69.11 99 VAL A O 1
ATOM 598 N N . ALA A 1 100 ? 146.236 128.470 152.417 1.00 76.23 100 ALA A N 1
ATOM 599 C CA . ALA A 1 100 ? 145.589 127.194 152.665 1.00 76.23 100 ALA A CA 1
ATOM 600 C C . ALA A 1 100 ? 145.725 126.817 154.138 1.00 76.23 100 ALA A C 1
ATOM 601 O O . ALA A 1 100 ? 146.208 127.596 154.965 1.00 76.23 100 ALA A O 1
ATOM 603 N N . ASN A 1 101 ? 145.291 125.610 154.473 1.00 86.84 101 ASN A N 1
ATOM 604 C CA . ASN A 1 101 ? 145.403 125.082 155.822 1.00 86.84 101 ASN A CA 1
ATOM 605 C C . ASN A 1 101 ? 146.592 124.130 155.914 1.00 86.84 101 ASN A C 1
ATOM 606 O O . ASN A 1 101 ? 147.076 123.598 154.913 1.00 86.84 101 ASN A O 1
ATOM 611 N N . TRP A 1 102 ? 147.061 123.917 157.140 1.00 82.00 102 TRP A N 1
ATOM 612 C CA . TRP A 1 102 ? 148.255 123.106 157.372 1.00 82.00 102 TRP A CA 1
ATOM 613 C C . TRP A 1 102 ? 147.867 121.634 157.370 1.00 82.00 102 TRP A C 1
ATOM 614 O O . TRP A 1 102 ? 147.593 121.038 158.413 1.00 82.00 102 TRP A O 1
ATOM 625 N N . TYR A 1 103 ? 147.852 121.032 156.179 1.00 88.86 103 TYR A N 1
ATOM 626 C CA . TYR A 1 103 ? 147.641 119.597 156.032 1.00 88.86 103 TYR A CA 1
ATOM 627 C C . TYR A 1 103 ? 148.954 118.831 155.912 1.00 88.86 103 TYR A C 1
ATOM 628 O O . TYR A 1 103 ? 148.980 117.728 155.355 1.00 88.86 103 TYR A O 1
ATOM 637 N N . PHE A 1 104 ? 150.047 119.392 156.424 1.00 84.06 104 PHE A N 1
ATOM 638 C CA . PHE A 1 104 ? 151.352 118.755 156.299 1.00 84.06 104 PHE A CA 1
ATOM 639 C C . PHE A 1 104 ? 151.614 117.764 157.427 1.00 84.06 104 PHE A C 1
ATOM 640 O O . PHE A 1 104 ? 152.034 116.631 157.174 1.00 84.06 104 PHE A O 1
ATOM 648 N N . GLY A 1 105 ? 151.378 118.166 158.662 1.00 84.44 105 GLY A N 1
ATOM 649 C CA . GLY A 1 105 ? 151.513 117.260 159.785 1.00 84.44 105 GLY A CA 1
ATOM 650 C C . GLY A 1 105 ? 152.174 117.951 160.959 1.00 84.44 105 GLY A C 1
ATOM 651 O O . GLY A 1 105 ? 152.574 119.109 160.889 1.00 84.44 105 GLY A O 1
ATOM 652 N N . ASN A 1 106 ? 152.274 117.199 162.057 1.00 80.50 106 ASN A N 1
ATOM 653 C CA . ASN A 1 106 ? 152.915 117.722 163.259 1.00 80.50 106 ASN A CA 1
ATOM 654 C C . ASN A 1 106 ? 154.426 117.808 163.085 1.00 80.50 106 ASN A C 1
ATOM 655 O O . ASN A 1 106 ? 155.063 118.733 163.606 1.00 80.50 106 ASN A O 1
ATOM 660 N N . PHE A 1 107 ? 155.010 116.847 162.358 1.00 79.13 107 PHE A N 1
ATOM 661 C CA . PHE A 1 107 ? 156.454 116.817 162.136 1.00 79.13 107 PHE A CA 1
ATOM 662 C C . PHE A 1 107 ? 156.887 118.025 161.307 1.00 79.13 107 PHE A C 1
ATOM 663 O O . PHE A 1 107 ? 157.864 118.700 161.652 1.00 79.13 107 PHE A O 1
ATOM 671 N N . LEU A 1 108 ? 156.151 118.331 160.236 1.00 78.38 108 LEU A N 1
ATOM 672 C CA . LEU A 1 108 ? 156.515 119.458 159.382 1.00 78.38 108 LEU A CA 1
ATOM 673 C C . LEU A 1 108 ? 156.279 120.790 160.083 1.00 78.38 108 LEU A C 1
ATOM 674 O O . LEU A 1 108 ? 157.054 121.734 159.897 1.00 78.38 108 LEU A O 1
ATOM 679 N N . CYS A 1 109 ? 155.222 120.878 160.899 1.00 77.04 109 CYS A N 1
ATOM 680 C CA . CYS A 1 109 ? 154.955 122.093 161.667 1.00 77.04 109 CYS A CA 1
ATOM 681 C C . CYS A 1 109 ? 156.056 122.353 162.690 1.00 77.04 109 CYS A C 1
ATOM 682 O O . CYS A 1 109 ? 156.573 123.478 162.785 1.00 77.04 109 CYS A O 1
ATOM 685 N N . LYS A 1 110 ? 156.466 121.303 163.414 1.00 72.04 110 LYS A N 1
ATOM 686 C CA . LYS A 1 110 ? 157.562 121.420 164.371 1.00 72.04 110 LYS A CA 1
ATOM 687 C C . LYS A 1 110 ? 158.878 121.756 163.680 1.00 72.04 110 LYS A C 1
ATOM 688 O O . LYS A 1 110 ? 159.645 122.581 164.183 1.00 72.04 110 LYS A O 1
ATOM 694 N N . ALA A 1 111 ? 159.143 121.143 162.520 1.00 72.85 111 ALA A N 1
ATOM 695 C CA . ALA A 1 111 ? 160.397 121.385 161.810 1.00 72.85 111 ALA A CA 1
ATOM 696 C C . ALA A 1 111 ? 160.466 122.801 161.252 1.00 72.85 111 ALA A C 1
ATOM 697 O O . ALA A 1 111 ? 161.506 123.464 161.365 1.00 72.85 111 ALA A O 1
ATOM 699 N N . VAL A 1 112 ? 159.364 123.283 160.665 1.00 70.39 112 VAL A N 1
ATOM 700 C CA . VAL A 1 112 ? 159.313 124.638 160.123 1.00 70.39 112 VAL A CA 1
ATOM 701 C C . VAL A 1 112 ? 159.494 125.661 161.237 1.00 70.39 112 VAL A C 1
ATOM 702 O O . VAL A 1 112 ? 160.285 126.608 161.104 1.00 70.39 112 VAL A O 1
ATOM 706 N N . HIS A 1 113 ? 158.830 125.443 162.380 1.00 70.79 113 HIS A N 1
ATOM 707 C CA . HIS A 1 113 ? 158.970 126.369 163.499 1.00 70.79 113 HIS A CA 1
ATOM 708 C C . HIS A 1 113 ? 160.374 126.337 164.101 1.00 70.79 113 HIS A C 1
ATOM 709 O O . HIS A 1 113 ? 160.936 127.395 164.418 1.00 70.79 113 HIS A O 1
ATOM 716 N N . VAL A 1 114 ? 160.967 125.144 164.247 1.00 69.54 114 VAL A N 1
ATOM 717 C CA . VAL A 1 114 ? 162.270 125.049 164.901 1.00 69.54 114 VAL A CA 1
ATOM 718 C C . VAL A 1 114 ? 163.372 125.628 164.015 1.00 69.54 114 VAL A C 1
ATOM 719 O O . VAL A 1 114 ? 164.282 126.303 164.519 1.00 69.54 114 VAL A O 1
ATOM 723 N N . ILE A 1 115 ? 163.282 125.470 162.690 1.00 65.14 115 ILE A N 1
ATOM 724 C CA . ILE A 1 115 ? 164.330 126.073 161.878 1.00 65.14 115 ILE A CA 1
ATOM 725 C C . ILE A 1 115 ? 164.074 127.549 161.601 1.00 65.14 115 ILE A C 1
ATOM 726 O O . ILE A 1 115 ? 165.044 128.292 161.405 1.00 65.14 115 ILE A O 1
ATOM 731 N N . TYR A 1 116 ? 162.819 128.017 161.667 1.00 63.41 116 TYR A N 1
ATOM 732 C CA . TYR A 1 116 ? 162.577 129.457 161.653 1.00 63.41 116 TYR A CA 1
ATOM 733 C C . TYR A 1 116 ? 163.163 130.124 162.893 1.00 63.41 116 TYR A C 1
ATOM 734 O O . TYR A 1 116 ? 163.808 131.177 162.791 1.00 63.41 116 TYR A O 1
ATOM 743 N N . THR A 1 117 ? 162.984 129.498 164.062 1.00 63.61 117 THR A N 1
ATOM 744 C CA . THR A 1 117 ? 163.543 130.039 165.299 1.00 63.61 117 THR A CA 1
ATOM 745 C C . THR A 1 117 ? 165.071 130.010 165.288 1.00 63.61 117 THR A C 1
ATOM 746 O O . THR A 1 117 ? 165.716 130.999 165.674 1.00 63.61 117 THR A O 1
ATOM 750 N N . VAL A 1 118 ? 165.670 128.904 164.823 1.00 64.21 118 VAL A N 1
ATOM 751 C CA . VAL A 1 118 ? 167.129 128.827 164.855 1.00 64.21 118 VAL A CA 1
ATOM 752 C C . VAL A 1 118 ? 167.744 129.759 163.812 1.00 64.21 118 VAL A C 1
ATOM 753 O O . VAL A 1 118 ? 168.814 130.325 164.052 1.00 64.21 118 VAL A O 1
ATOM 757 N N . ASN A 1 119 ? 167.054 130.014 162.688 1.00 62.25 119 ASN A N 1
ATOM 758 C CA . ASN A 1 119 ? 167.560 130.991 161.729 1.00 62.25 119 ASN A CA 1
ATOM 759 C C . ASN A 1 119 ? 167.452 132.408 162.274 1.00 62.25 119 ASN A C 1
ATOM 760 O O . ASN A 1 119 ? 168.392 133.204 162.139 1.00 62.25 119 ASN A O 1
ATOM 765 N N . LEU A 1 120 ? 166.322 132.728 162.913 1.00 62.92 120 LEU A N 1
ATOM 766 C CA . LEU A 1 120 ? 166.098 134.076 163.422 1.00 62.92 120 LEU A CA 1
ATOM 767 C C . LEU A 1 120 ? 167.027 134.410 164.584 1.00 62.92 120 LEU A C 1
ATOM 768 O O . LEU A 1 120 ? 167.387 135.578 164.767 1.00 62.92 120 LEU A O 1
ATOM 773 N N . TYR A 1 121 ? 167.449 133.413 165.360 1.00 65.35 121 TYR A N 1
ATOM 774 C CA . TYR A 1 121 ? 168.440 133.694 166.395 1.00 65.35 121 TYR A CA 1
ATOM 775 C C . TYR A 1 121 ? 169.872 133.622 165.873 1.00 65.35 121 TYR A C 1
ATOM 776 O O . TYR A 1 121 ? 170.731 134.404 166.318 1.00 65.35 121 TYR A O 1
ATOM 785 N N . SER A 1 122 ? 170.140 132.724 164.916 1.00 63.96 122 SER A N 1
ATOM 786 C CA . SER A 1 122 ? 171.488 132.560 164.391 1.00 63.96 122 SER A CA 1
ATOM 787 C C . SER A 1 122 ? 171.927 133.769 163.580 1.00 63.96 122 SER A C 1
ATOM 788 O O . SER A 1 122 ? 173.091 134.165 163.656 1.00 63.96 122 SER A O 1
ATOM 791 N N . SER A 1 123 ? 171.015 134.371 162.805 1.00 60.03 123 SER A N 1
ATOM 792 C CA . SER A 1 123 ? 171.367 135.560 162.029 1.00 60.03 123 SER A CA 1
ATOM 793 C C . SER A 1 123 ? 171.720 136.734 162.936 1.00 60.03 123 SER A C 1
ATOM 794 O O . SER A 1 123 ? 172.677 137.475 162.667 1.00 60.03 123 SER A O 1
ATOM 797 N N . VAL A 1 124 ? 170.974 136.890 164.033 1.00 60.79 124 VAL A N 1
ATOM 798 C CA . VAL A 1 124 ? 171.248 137.934 165.018 1.00 60.79 124 VAL A CA 1
ATOM 799 C C . VAL A 1 124 ? 172.607 137.713 165.675 1.00 60.79 124 VAL A C 1
ATOM 800 O O . VAL A 1 124 ? 173.405 138.653 165.824 1.00 60.79 124 VAL A O 1
ATOM 804 N N . LEU A 1 125 ? 172.910 136.463 166.041 1.00 60.26 125 LEU A N 1
ATOM 805 C CA . LEU A 1 125 ? 174.184 136.191 166.702 1.00 60.26 125 LEU A CA 1
ATOM 806 C C . LEU A 1 125 ? 175.372 136.316 165.744 1.00 60.26 125 LEU A C 1
ATOM 807 O O . LEU A 1 125 ? 176.449 136.763 166.158 1.00 60.26 125 LEU A O 1
ATOM 812 N N . ILE A 1 126 ? 175.187 135.968 164.464 1.00 58.13 126 ILE A N 1
ATOM 813 C CA . ILE A 1 126 ? 176.205 136.231 163.443 1.00 58.13 126 ILE A CA 1
ATOM 814 C C . ILE A 1 126 ? 176.444 137.725 163.261 1.00 58.13 126 ILE A C 1
ATOM 815 O O . ILE A 1 126 ? 177.593 138.160 163.123 1.00 58.13 126 ILE A O 1
ATOM 820 N N . LEU A 1 127 ? 175.384 138.538 163.268 1.00 57.34 127 LEU A N 1
ATOM 821 C CA . LEU A 1 127 ? 175.587 139.980 163.112 1.00 57.34 127 LEU A CA 1
ATOM 822 C C . LEU A 1 127 ? 176.287 140.584 164.329 1.00 57.34 127 LEU A C 1
ATOM 823 O O . LEU A 1 127 ? 177.125 141.491 164.188 1.00 57.34 127 LEU A O 1
ATOM 828 N N . ALA A 1 128 ? 175.989 140.061 165.523 1.00 59.04 128 ALA A N 1
ATOM 829 C CA . ALA A 1 128 ? 176.732 140.456 166.718 1.00 59.04 128 ALA A CA 1
ATOM 830 C C . ALA A 1 128 ? 178.202 140.058 166.619 1.00 59.04 128 ALA A C 1
ATOM 831 O O . ALA A 1 128 ? 179.089 140.830 167.005 1.00 59.04 128 ALA A O 1
ATOM 833 N N . PHE A 1 129 ? 178.482 138.867 166.079 1.00 63.08 129 PHE A N 1
ATOM 834 C CA . PHE A 1 129 ? 179.870 138.446 165.893 1.00 63.08 129 PHE A CA 1
ATOM 835 C C . PHE A 1 129 ? 180.579 139.260 164.814 1.00 63.08 129 PHE A C 1
ATOM 836 O O . PHE A 1 129 ? 181.792 139.467 164.903 1.00 63.08 129 PHE A O 1
ATOM 844 N N . ILE A 1 130 ? 179.843 139.720 163.798 1.00 60.28 130 ILE A N 1
ATOM 845 C CA . ILE A 1 130 ? 180.413 140.586 162.764 1.00 60.28 130 ILE A CA 1
ATOM 846 C C . ILE A 1 130 ? 180.843 141.912 163.374 1.00 60.28 130 ILE A C 1
ATOM 847 O O . ILE A 1 130 ? 181.954 142.405 163.125 1.00 60.28 130 ILE A O 1
ATOM 852 N N . SER A 1 131 ? 179.974 142.490 164.209 1.00 63.60 131 SER A N 1
ATOM 853 C CA . SER A 1 131 ? 180.318 143.733 164.895 1.00 63.60 131 SER A CA 1
ATOM 854 C C . SER A 1 131 ? 181.469 143.534 165.878 1.00 63.60 131 SER A C 1
ATOM 855 O O . SER A 1 131 ? 182.324 144.416 166.025 1.00 63.60 131 SER A O 1
ATOM 858 N N . LEU A 1 132 ? 181.525 142.370 166.536 1.00 66.02 132 LEU A N 1
ATOM 859 C CA . LEU A 1 132 ? 182.630 142.074 167.447 1.00 66.02 132 LEU A CA 1
ATOM 860 C C . LEU A 1 132 ? 183.954 141.917 166.704 1.00 66.02 132 LEU A C 1
ATOM 861 O O . LEU A 1 132 ? 184.997 142.373 167.187 1.00 66.02 132 LEU A O 1
ATOM 866 N N . ASP A 1 133 ? 183.932 141.273 165.531 1.00 70.14 133 ASP A N 1
ATOM 867 C CA . ASP A 1 133 ? 185.142 141.130 164.725 1.00 70.14 133 ASP A CA 1
ATOM 868 C C . ASP A 1 133 ? 185.603 142.486 164.205 1.00 70.14 133 ASP A C 1
ATOM 869 O O . ASP A 1 133 ? 186.806 142.768 164.177 1.00 70.14 133 ASP A O 1
ATOM 874 N N . ARG A 1 134 ? 184.660 143.346 163.808 1.00 69.20 134 ARG A N 1
ATOM 875 C CA . ARG A 1 134 ? 185.029 144.685 163.357 1.00 69.20 134 ARG A CA 1
ATOM 876 C C . ARG A 1 134 ? 185.606 145.519 164.496 1.00 69.20 134 ARG A C 1
ATOM 877 O O . ARG A 1 134 ? 186.532 146.311 164.281 1.00 69.20 134 ARG A O 1
ATOM 885 N N . TYR A 1 135 ? 185.073 145.356 165.712 1.00 69.63 135 TYR A N 1
ATOM 886 C CA . TYR A 1 135 ? 185.641 146.041 166.871 1.00 69.63 135 TYR A CA 1
ATOM 887 C C . TYR A 1 135 ? 187.035 145.520 167.199 1.00 69.63 135 TYR A C 1
ATOM 888 O O . TYR A 1 135 ? 187.923 146.299 167.564 1.00 69.63 135 TYR A O 1
ATOM 897 N N . LEU A 1 136 ? 187.248 144.208 167.077 1.00 72.09 136 LEU A N 1
ATOM 898 C CA . LEU A 1 136 ? 188.569 143.648 167.348 1.00 72.09 136 LEU A CA 1
ATOM 899 C C . LEU A 1 136 ? 189.575 144.021 166.266 1.00 72.09 136 LEU A C 1
ATOM 900 O O . LEU A 1 136 ? 190.779 144.076 166.536 1.00 72.09 136 LEU A O 1
ATOM 905 N N . ALA A 1 137 ? 189.107 144.275 165.044 1.00 73.11 137 ALA A N 1
ATOM 906 C CA . ALA A 1 137 ? 190.017 144.622 163.959 1.00 73.11 137 ALA A CA 1
ATOM 907 C C . ALA A 1 137 ? 190.343 146.109 163.940 1.00 73.11 137 ALA A C 1
ATOM 908 O O . ALA A 1 137 ? 191.471 146.493 163.612 1.00 73.11 137 ALA A O 1
ATOM 910 N N . ILE A 1 138 ? 189.380 146.960 164.281 1.00 74.48 138 ILE A N 1
ATOM 911 C CA . ILE A 1 138 ? 189.579 148.403 164.178 1.00 74.48 138 ILE A CA 1
ATOM 912 C C . ILE A 1 138 ? 190.236 148.963 165.435 1.00 74.48 138 ILE A C 1
ATOM 913 O O . ILE A 1 138 ? 191.202 149.728 165.355 1.00 74.48 138 ILE A O 1
ATOM 918 N N . VAL A 1 139 ? 189.752 148.573 166.614 1.00 76.29 139 VAL A N 1
ATOM 919 C CA . VAL A 1 139 ? 190.268 149.148 167.852 1.00 76.29 139 VAL A CA 1
ATOM 920 C C . VAL A 1 139 ? 191.598 148.501 168.225 1.00 76.29 139 VAL A C 1
ATOM 921 O O . VAL A 1 139 ? 192.581 149.191 168.519 1.00 76.29 139 VAL A O 1
ATOM 925 N N . HIS A 1 140 ? 191.659 147.170 168.197 1.00 83.85 140 HIS A N 1
ATOM 926 C CA . HIS A 1 140 ? 192.903 146.444 168.440 1.00 83.85 140 HIS A CA 1
ATOM 927 C C . HIS A 1 140 ? 193.536 146.066 167.102 1.00 83.85 140 HIS A C 1
ATOM 928 O O . HIS A 1 140 ? 193.567 144.907 166.691 1.00 83.85 140 HIS A O 1
ATOM 935 N N . ALA A 1 141 ? 194.046 147.090 166.416 1.00 87.95 141 ALA A N 1
ATOM 936 C CA . ALA A 1 141 ? 194.593 146.882 165.080 1.00 87.95 141 ALA A CA 1
ATOM 937 C C . ALA A 1 141 ? 195.924 146.143 165.115 1.00 87.95 141 ALA A C 1
ATOM 938 O O . ALA A 1 141 ? 196.216 145.355 164.208 1.00 87.95 141 ALA A O 1
ATOM 940 N N . THR A 1 142 ? 196.740 146.376 166.142 1.00 97.58 142 THR A N 1
ATOM 941 C CA . THR A 1 142 ? 198.071 145.778 166.180 1.00 97.58 142 THR A CA 1
ATOM 942 C C . THR A 1 142 ? 198.036 144.353 166.724 1.00 97.58 142 THR A C 1
ATOM 943 O O . THR A 1 142 ? 198.367 143.397 166.015 1.00 97.58 142 THR A O 1
ATOM 947 N N . ASN A 1 143 ? 197.638 144.194 167.981 1.00 99.25 143 ASN A N 1
ATOM 948 C CA . ASN A 1 143 ? 197.746 142.910 168.676 1.00 99.25 143 ASN A CA 1
ATOM 949 C C . ASN A 1 143 ? 196.455 142.102 168.605 1.00 99.25 143 ASN A C 1
ATOM 950 O O . ASN A 1 143 ? 195.948 141.640 169.627 1.00 99.25 143 ASN A O 1
ATOM 955 N N . SER A 1 144 ? 195.906 141.904 167.405 1.00 94.61 144 SER A N 1
ATOM 956 C CA . SER A 1 144 ? 194.757 141.006 167.252 1.00 94.61 144 SER A CA 1
ATOM 957 C C . SER A 1 144 ? 194.816 140.391 165.852 1.00 94.61 144 SER A C 1
ATOM 958 O O . SER A 1 144 ? 194.280 140.948 164.892 1.00 94.61 144 SER A O 1
ATOM 961 N N . GLN A 1 145 ? 195.458 139.245 165.760 1.00 92.01 145 GLN A N 1
ATOM 962 C CA . GLN A 1 145 ? 195.395 138.362 164.601 1.00 92.01 145 GLN A CA 1
ATOM 963 C C . GLN A 1 145 ? 195.048 136.938 164.999 1.00 92.01 145 GLN A C 1
ATOM 964 O O . GLN A 1 145 ? 194.316 136.261 164.274 1.00 92.01 145 GLN A O 1
ATOM 970 N N . ARG A 1 146 ? 195.575 136.467 166.134 1.00 91.62 146 ARG A N 1
ATOM 971 C CA . ARG A 1 146 ? 195.112 135.203 166.709 1.00 91.62 146 ARG A CA 1
ATOM 972 C C . ARG A 1 146 ? 193.645 135.209 167.152 1.00 91.62 146 ARG A C 1
ATOM 973 O O . ARG A 1 146 ? 192.924 134.266 166.781 1.00 91.62 146 ARG A O 1
ATOM 981 N N . PRO A 1 147 ? 193.134 136.177 167.946 1.00 86.92 147 PRO A N 1
ATOM 982 C CA . PRO A 1 147 ? 191.738 136.022 168.395 1.00 86.92 147 PRO A CA 1
ATOM 983 C C . PRO A 1 147 ? 190.711 136.320 167.317 1.00 86.92 147 PRO A C 1
ATOM 984 O O . PRO A 1 147 ? 189.587 135.815 167.412 1.00 86.92 147 PRO A O 1
ATOM 988 N N . ARG A 1 148 ? 191.062 137.100 166.290 1.00 81.38 148 ARG A N 1
ATOM 989 C CA . ARG A 1 148 ? 190.168 137.267 165.147 1.00 81.38 148 ARG A CA 1
ATOM 990 C C . ARG A 1 148 ? 189.986 135.952 164.397 1.00 81.38 148 ARG A C 1
ATOM 991 O O . ARG A 1 148 ? 188.859 135.573 164.054 1.00 81.38 148 ARG A O 1
ATOM 999 N N . LYS A 1 149 ? 191.084 135.224 164.176 1.00 83.82 149 LYS A N 1
ATOM 1000 C CA . LYS A 1 149 ? 191.004 133.908 163.550 1.00 83.82 149 LYS A CA 1
ATOM 1001 C C . LYS A 1 149 ? 190.291 132.908 164.452 1.00 83.82 149 LYS A C 1
ATOM 1002 O O . LYS A 1 149 ? 189.543 132.052 163.967 1.00 83.82 149 LYS A O 1
ATOM 1008 N N . LEU A 1 150 ? 190.516 133.000 165.766 1.00 83.12 150 LEU A N 1
ATOM 1009 C CA . LEU A 1 150 ? 189.849 132.107 166.709 1.00 83.12 150 LEU A CA 1
ATOM 1010 C C . LEU A 1 150 ? 188.339 132.333 166.713 1.00 83.12 150 LEU A C 1
ATOM 1011 O O . LEU A 1 150 ? 187.565 131.368 166.672 1.00 83.12 150 LEU A O 1
ATOM 1016 N N . LEU A 1 151 ? 187.909 133.600 166.684 1.00 79.15 151 LEU A N 1
ATOM 1017 C CA . LEU A 1 151 ? 186.497 133.923 166.505 1.00 79.15 151 LEU A CA 1
ATOM 1018 C C . LEU A 1 151 ? 185.981 133.486 165.139 1.00 79.15 151 LEU A C 1
ATOM 1019 O O . LEU A 1 151 ? 184.789 133.202 164.994 1.00 79.15 151 LEU A O 1
ATOM 1024 N N . ALA A 1 152 ? 186.851 133.446 164.127 1.00 82.04 152 ALA A N 1
ATOM 1025 C CA . ALA A 1 152 ? 186.408 133.042 162.797 1.00 82.04 152 ALA A CA 1
ATOM 1026 C C . ALA A 1 152 ? 186.157 131.540 162.707 1.00 82.04 152 ALA A C 1
ATOM 1027 O O . ALA A 1 152 ? 185.184 131.112 162.076 1.00 82.04 152 ALA A O 1
ATOM 1029 N N . GLU A 1 153 ? 187.027 130.717 163.299 1.00 83.61 153 GLU A N 1
ATOM 1030 C CA . GLU A 1 153 ? 186.853 129.268 163.174 1.00 83.61 153 GLU A CA 1
ATOM 1031 C C . GLU A 1 153 ? 186.178 128.617 164.381 1.00 83.61 153 GLU A C 1
ATOM 1032 O O . GLU A 1 153 ? 185.143 127.967 164.217 1.00 83.61 153 GLU A O 1
ATOM 1038 N N . LYS A 1 154 ? 186.737 128.748 165.587 1.00 80.97 154 LYS A N 1
ATOM 1039 C CA . LYS A 1 154 ? 186.328 127.768 166.594 1.00 80.97 154 LYS A CA 1
ATOM 1040 C C . LYS A 1 154 ? 185.120 128.196 167.428 1.00 80.97 154 LYS A C 1
ATOM 1041 O O . LYS A 1 154 ? 184.122 127.471 167.478 1.00 80.97 154 LYS A O 1
ATOM 1047 N N . VAL A 1 155 ? 185.180 129.356 168.087 1.00 80.09 155 VAL A N 1
ATOM 1048 C CA . VAL A 1 155 ? 184.172 129.695 169.095 1.00 80.09 155 VAL A CA 1
ATOM 1049 C C . VAL A 1 155 ? 182.881 130.207 168.461 1.00 80.09 155 VAL A C 1
ATOM 1050 O O . VAL A 1 155 ? 181.857 130.308 169.151 1.00 80.09 155 VAL A O 1
ATOM 1054 N N . VAL A 1 156 ? 182.881 130.467 167.146 1.00 77.43 156 VAL A N 1
ATOM 1055 C CA . VAL A 1 156 ? 181.683 130.962 166.463 1.00 77.43 156 VAL A CA 1
ATOM 1056 C C . VAL A 1 156 ? 180.567 129.920 166.494 1.00 77.43 156 VAL A C 1
ATOM 1057 O O . VAL A 1 156 ? 179.398 130.258 166.721 1.00 77.43 156 VAL A O 1
ATOM 1061 N N . TYR A 1 157 ? 180.918 128.637 166.343 1.00 79.76 157 TYR A N 1
ATOM 1062 C CA . TYR A 1 157 ? 179.925 127.567 166.424 1.00 79.76 157 TYR A CA 1
ATOM 1063 C C . TYR A 1 157 ? 179.319 127.477 167.819 1.00 79.76 157 TYR A C 1
ATOM 1064 O O . TYR A 1 157 ? 178.097 127.575 167.981 1.00 79.76 157 TYR A O 1
ATOM 1073 N N . VAL A 1 158 ? 180.168 127.387 168.847 1.00 80.54 158 VAL A N 1
ATOM 1074 C CA . VAL A 1 158 ? 179.699 127.222 170.219 1.00 80.54 158 VAL A CA 1
ATOM 1075 C C . VAL A 1 158 ? 179.096 128.489 170.805 1.00 80.54 158 VAL A C 1
ATOM 1076 O O . VAL A 1 158 ? 178.499 128.433 171.886 1.00 80.54 158 VAL A O 1
ATOM 1080 N N . GLY A 1 159 ? 179.237 129.629 170.133 1.00 78.80 159 GLY A N 1
ATOM 1081 C CA . GLY A 1 159 ? 178.626 130.851 170.611 1.00 78.80 159 GLY A CA 1
ATOM 1082 C C . GLY A 1 159 ? 177.482 131.353 169.756 1.00 78.80 159 GLY A C 1
ATOM 1083 O O . GLY A 1 159 ? 176.794 132.301 170.144 1.00 78.80 159 GLY A O 1
ATOM 1084 N N . VAL A 1 160 ? 177.260 130.741 168.593 1.00 73.88 160 VAL A N 1
ATOM 1085 C CA . VAL A 1 160 ? 176.179 131.200 167.735 1.00 73.88 160 VAL A CA 1
ATOM 1086 C C . VAL A 1 160 ? 175.170 130.067 167.597 1.00 73.88 160 VAL A C 1
ATOM 1087 O O . VAL A 1 160 ? 173.985 130.252 167.888 1.00 73.88 160 VAL A O 1
ATOM 1091 N N . TRP A 1 161 ? 175.626 128.882 167.169 1.00 75.09 161 TRP A N 1
ATOM 1092 C CA . TRP A 1 161 ? 174.689 127.817 166.838 1.00 75.09 161 TRP A CA 1
ATOM 1093 C C . TRP A 1 161 ? 174.238 127.066 168.082 1.00 75.09 161 TRP A C 1
ATOM 1094 O O . TRP A 1 161 ? 173.042 126.820 168.260 1.00 75.09 161 TRP A O 1
ATOM 1105 N N . ILE A 1 162 ? 175.190 126.702 168.950 1.00 80.25 162 ILE A N 1
ATOM 1106 C CA . ILE A 1 162 ? 174.849 125.933 170.155 1.00 80.25 162 ILE A CA 1
ATOM 1107 C C . ILE A 1 162 ? 173.906 126.675 171.099 1.00 80.25 162 ILE A C 1
ATOM 1108 O O . ILE A 1 162 ? 172.950 126.047 171.580 1.00 80.25 162 ILE A O 1
ATOM 1113 N N . PRO A 1 163 ? 174.065 127.985 171.389 1.00 81.67 163 PRO A N 1
ATOM 1114 C CA . PRO A 1 163 ? 172.958 128.690 172.066 1.00 81.67 163 PRO A CA 1
ATOM 1115 C C . PRO A 1 163 ? 171.672 128.752 171.257 1.00 81.67 163 PRO A C 1
ATOM 1116 O O . PRO A 1 163 ? 170.586 128.743 171.849 1.00 81.67 163 PRO A O 1
ATOM 1120 N N . ALA A 1 164 ? 171.753 128.791 169.924 1.00 78.21 164 ALA A N 1
ATOM 1121 C CA . ALA A 1 164 ? 170.534 128.836 169.122 1.00 78.21 164 ALA A CA 1
ATOM 1122 C C . ALA A 1 164 ? 169.830 127.483 169.093 1.00 78.21 164 ALA A C 1
ATOM 1123 O O . ALA A 1 164 ? 168.596 127.426 169.125 1.00 78.21 164 ALA A O 1
ATOM 1125 N N . LEU A 1 165 ? 170.589 126.382 169.026 1.00 80.69 165 LEU A N 1
ATOM 1126 C CA . LEU A 1 165 ? 169.968 125.061 169.117 1.00 80.69 165 LEU A CA 1
ATOM 1127 C C . LEU A 1 165 ? 169.448 124.763 170.521 1.00 80.69 165 LEU A C 1
ATOM 1128 O O . LEU A 1 165 ? 168.419 124.096 170.668 1.00 80.69 165 LEU A O 1
ATOM 1133 N N . LEU A 1 166 ? 170.131 125.233 171.569 1.00 83.42 166 LEU A N 1
ATOM 1134 C CA . LEU A 1 166 ? 169.584 124.974 172.898 1.00 83.42 166 LEU A CA 1
ATOM 1135 C C . LEU A 1 166 ? 168.496 125.967 173.284 1.00 83.42 166 LEU A C 1
ATOM 1136 O O . LEU A 1 166 ? 167.789 125.731 174.269 1.00 83.42 166 LEU A O 1
ATOM 1141 N N . LEU A 1 167 ? 168.339 127.058 172.536 1.00 81.30 167 LEU A N 1
ATOM 1142 C CA . LEU A 1 167 ? 167.329 128.067 172.820 1.00 81.30 167 LEU A CA 1
ATOM 1143 C C . LEU A 1 167 ? 166.041 127.819 172.042 1.00 81.30 167 LEU A C 1
ATOM 1144 O O . LEU A 1 167 ? 165.087 128.595 172.166 1.00 81.30 167 LEU A O 1
ATOM 1149 N N . THR A 1 168 ? 165.981 126.744 171.257 1.00 80.09 168 THR A N 1
ATOM 1150 C CA . THR A 1 168 ? 164.799 126.445 170.460 1.00 80.09 168 THR A CA 1
ATOM 1151 C C . THR A 1 168 ? 164.158 125.112 170.830 1.00 80.09 168 THR A C 1
ATOM 1152 O O . THR A 1 168 ? 163.242 124.662 170.133 1.00 80.09 168 THR A O 1
ATOM 1156 N N . ILE A 1 169 ? 164.616 124.458 171.892 1.00 81.85 169 ILE A N 1
ATOM 1157 C CA . ILE A 1 169 ? 163.909 123.286 172.409 1.00 81.85 169 ILE A CA 1
ATOM 1158 C C . ILE A 1 169 ? 162.565 123.633 173.068 1.00 81.85 169 ILE A C 1
ATOM 1159 O O . ILE A 1 169 ? 161.676 122.767 173.032 1.00 81.85 169 ILE A O 1
ATOM 1164 N N . PRO A 1 170 ? 162.300 124.829 173.650 1.00 82.55 170 PRO A N 1
ATOM 1165 C CA . PRO A 1 170 ? 160.891 125.144 173.943 1.00 82.55 170 PRO A CA 1
ATOM 1166 C C . PRO A 1 170 ? 160.066 125.416 172.702 1.00 82.55 170 PRO A C 1
ATOM 1167 O O . PRO A 1 170 ? 158.841 125.263 172.750 1.00 82.55 170 PRO A O 1
ATOM 1171 N N . ASP A 1 171 ? 160.693 125.825 171.599 1.00 78.60 171 ASP A N 1
ATOM 1172 C CA . ASP A 1 171 ? 159.996 125.831 170.319 1.00 78.60 171 ASP A CA 1
ATOM 1173 C C . ASP A 1 171 ? 159.746 124.417 169.816 1.00 78.60 171 ASP A C 1
ATOM 1174 O O . ASP A 1 171 ? 158.756 124.175 169.119 1.00 78.60 171 ASP A O 1
ATOM 1179 N N . PHE A 1 172 ? 160.639 123.480 170.141 1.00 78.51 172 PHE A N 1
ATOM 1180 C CA . PHE A 1 172 ? 160.441 122.091 169.744 1.00 78.51 172 PHE A CA 1
ATOM 1181 C C . PHE A 1 172 ? 159.308 121.444 170.531 1.00 78.51 172 PHE A C 1
ATOM 1182 O O . PHE A 1 172 ? 158.544 120.648 169.975 1.00 78.51 172 PHE A O 1
ATOM 1190 N N . ILE A 1 173 ? 159.179 121.778 171.814 1.00 81.31 173 ILE A N 1
ATOM 1191 C CA . ILE A 1 173 ? 158.180 121.123 172.651 1.00 81.31 173 ILE A CA 1
ATOM 1192 C C . ILE A 1 173 ? 156.800 121.741 172.444 1.00 81.31 173 ILE A C 1
ATOM 1193 O O . ILE A 1 173 ? 155.813 121.031 172.222 1.00 81.31 173 ILE A O 1
ATOM 1198 N N . PHE A 1 174 ? 156.711 123.072 172.491 1.00 83.40 174 PHE A N 1
ATOM 1199 C CA . PHE A 1 174 ? 155.411 123.734 172.599 1.00 83.40 174 PHE A CA 1
ATOM 1200 C C . PHE A 1 174 ? 154.679 123.861 171.267 1.00 83.40 174 PHE A C 1
ATOM 1201 O O . PHE A 1 174 ? 153.444 123.908 171.258 1.00 83.40 174 PHE A O 1
ATOM 1209 N N . ALA A 1 175 ? 155.396 123.928 170.146 1.00 81.02 175 ALA A N 1
ATOM 1210 C CA . ALA A 1 175 ? 154.744 124.168 168.862 1.00 81.02 175 ALA A CA 1
ATOM 1211 C C . ALA A 1 175 ? 154.006 122.923 168.385 1.00 81.02 175 ALA A C 1
ATOM 1212 O O . ALA A 1 175 ? 154.558 121.819 168.382 1.00 81.02 175 ALA A O 1
ATOM 1214 N N . ASN A 1 176 ? 152.755 123.110 167.973 1.00 83.52 176 ASN A N 1
ATOM 1215 C CA . ASN A 1 176 ? 151.894 122.010 167.567 1.00 83.52 176 ASN A CA 1
ATOM 1216 C C . ASN A 1 176 ? 150.919 122.511 166.514 1.00 83.52 176 ASN A C 1
ATOM 1217 O O . ASN A 1 176 ? 150.773 123.716 166.294 1.00 83.52 176 ASN A O 1
ATOM 1222 N N . VAL A 1 177 ? 150.250 121.568 165.859 1.00 88.53 177 VAL A N 1
ATOM 1223 C CA . VAL A 1 177 ? 149.179 121.869 164.918 1.00 88.53 177 VAL A CA 1
ATOM 1224 C C . VAL A 1 177 ? 147.842 121.624 165.612 1.00 88.53 177 VAL A C 1
ATOM 1225 O O . VAL A 1 177 ? 147.649 120.598 166.278 1.00 88.53 177 VAL A O 1
ATOM 1229 N N . SER A 1 178 ? 146.947 122.602 165.526 1.00 95.74 178 SER A N 1
ATOM 1230 C CA . SER A 1 178 ? 145.663 122.516 166.203 1.00 95.74 178 SER A CA 1
ATOM 1231 C C . SER A 1 178 ? 144.711 121.600 165.446 1.00 95.74 178 SER A C 1
ATOM 1232 O O . SER A 1 178 ? 144.810 121.421 164.230 1.00 95.74 178 SER A O 1
ATOM 1235 N N . GLU A 1 179 ? 143.773 121.018 166.191 1.00 105.93 179 GLU A N 1
ATOM 1236 C CA . GLU A 1 179 ? 142.729 120.174 165.628 1.00 105.93 179 GLU A CA 1
ATOM 1237 C C . GLU A 1 179 ? 141.379 120.882 165.616 1.00 105.93 179 GLU A C 1
ATOM 1238 O O . GLU A 1 179 ? 140.331 120.237 165.706 1.00 105.93 179 GLU A O 1
ATOM 1244 N N . ALA A 1 180 ? 141.397 122.211 165.528 1.00 108.03 180 ALA A N 1
ATOM 1245 C CA . ALA A 1 180 ? 140.179 122.984 165.334 1.00 108.03 180 ALA A CA 1
ATOM 1246 C C . ALA A 1 180 ? 139.584 122.682 163.967 1.00 108.03 180 ALA A C 1
ATOM 1247 O O . ALA A 1 180 ? 140.308 122.378 163.017 1.00 108.03 180 ALA A O 1
ATOM 1249 N N . ASP A 1 181 ? 138.254 122.760 163.875 1.00 112.94 181 ASP A N 1
ATOM 1250 C CA . ASP A 1 181 ? 137.572 122.371 162.643 1.00 112.94 181 ASP A CA 1
ATOM 1251 C C . ASP A 1 181 ? 137.793 123.390 161.530 1.00 112.94 181 ASP A C 1
ATOM 1252 O O . ASP A 1 181 ? 137.585 123.085 160.350 1.00 112.94 181 ASP A O 1
ATOM 1257 N N . ASP A 1 182 ? 138.213 124.602 161.882 1.00 107.01 182 ASP A N 1
ATOM 1258 C CA . ASP A 1 182 ? 138.509 125.622 160.886 1.00 107.01 182 ASP A CA 1
ATOM 1259 C C . ASP A 1 182 ? 140.007 125.909 160.850 1.00 107.01 182 ASP A C 1
ATOM 1260 O O . ASP A 1 182 ? 140.647 126.038 161.901 1.00 107.01 182 ASP A O 1
ATOM 1265 N N . ARG A 1 183 ? 140.563 125.917 159.634 1.00 95.26 183 ARG A N 1
ATOM 1266 C CA . ARG A 1 183 ? 141.843 126.516 159.239 1.00 95.26 183 ARG A CA 1
ATOM 1267 C C . ARG A 1 183 ? 143.076 125.714 159.692 1.00 95.26 183 ARG A C 1
ATOM 1268 O O . ARG A 1 183 ? 144.151 125.876 159.100 1.00 95.26 183 ARG A O 1
ATOM 1276 N N . TYR A 1 184 ? 142.911 124.739 160.603 1.00 94.76 184 TYR A N 1
ATOM 1277 C CA . TYR A 1 184 ? 143.954 123.820 161.083 1.00 94.76 184 TYR A CA 1
ATOM 1278 C C . TYR A 1 184 ? 145.289 124.485 161.419 1.00 94.76 184 TYR A C 1
ATOM 1279 O O . TYR A 1 184 ? 146.305 124.172 160.791 1.00 94.76 184 TYR A O 1
ATOM 1288 N N . ILE A 1 185 ? 145.299 125.403 162.384 1.00 94.27 185 ILE A N 1
ATOM 1289 C CA . ILE A 1 185 ? 146.403 126.351 162.516 1.00 94.27 185 ILE A CA 1
ATOM 1290 C C . ILE A 1 185 ? 147.631 125.673 163.114 1.00 94.27 185 ILE A C 1
ATOM 1291 O O . ILE A 1 185 ? 147.543 124.949 164.113 1.00 94.27 185 ILE A O 1
ATOM 1296 N N . CYS A 1 186 ? 148.784 125.893 162.483 1.00 88.49 186 CYS A N 1
ATOM 1297 C CA . CYS A 1 186 ? 150.086 125.511 163.024 1.00 88.49 186 CYS A CA 1
ATOM 1298 C C . CYS A 1 186 ? 150.728 126.734 163.663 1.00 88.49 186 CYS A C 1
ATOM 1299 O O . CYS A 1 186 ? 151.035 127.713 162.974 1.00 88.49 186 CYS A O 1
ATOM 1302 N N . ASP A 1 187 ? 150.941 126.680 164.976 1.00 86.17 187 ASP A N 1
ATOM 1303 C CA . ASP A 1 187 ? 151.505 127.806 165.703 1.00 86.17 187 ASP A CA 1
ATOM 1304 C C . ASP A 1 187 ? 152.130 127.308 166.997 1.00 86.17 187 ASP A C 1
ATOM 1305 O O . ASP A 1 187 ? 151.892 126.179 167.431 1.00 86.17 187 ASP A O 1
ATOM 1310 N N . ARG A 1 188 ? 152.946 128.168 167.601 1.00 84.05 188 ARG A N 1
ATOM 1311 C CA . ARG A 1 188 ? 153.509 127.910 168.921 1.00 84.05 188 ARG A CA 1
ATOM 1312 C C . ARG A 1 188 ? 152.388 127.954 169.949 1.00 84.05 188 ARG A C 1
ATOM 1313 O O . ARG A 1 188 ? 151.917 129.035 170.305 1.00 84.05 188 ARG A O 1
ATOM 1321 N N . PHE A 1 189 ? 151.961 126.794 170.440 1.00 88.86 189 PHE A N 1
ATOM 1322 C CA . PHE A 1 189 ? 150.809 126.710 171.330 1.00 88.86 189 PHE A CA 1
ATOM 1323 C C . PHE A 1 189 ? 151.280 126.592 172.773 1.00 88.86 189 PHE A C 1
ATOM 1324 O O . PHE A 1 189 ? 152.080 125.710 173.104 1.00 88.86 189 PHE A O 1
ATOM 1332 N N . TYR A 1 190 ? 150.775 127.478 173.625 1.00 88.04 190 TYR A N 1
ATOM 1333 C CA . TYR A 1 190 ? 151.138 127.639 175.020 1.00 88.04 190 TYR A CA 1
ATOM 1334 C C . TYR A 1 190 ? 149.948 127.317 175.924 1.00 88.04 190 TYR A C 1
ATOM 1335 O O . TYR A 1 190 ? 148.796 127.433 175.494 1.00 88.04 190 TYR A O 1
ATOM 1344 N N . PRO A 1 191 ? 150.192 126.876 177.178 1.00 91.73 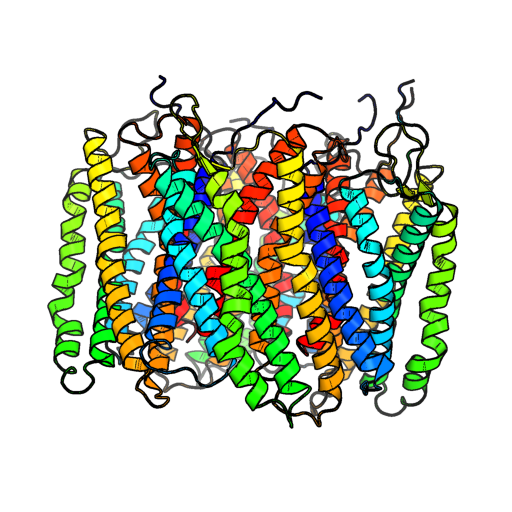191 PRO A N 1
ATOM 1345 C CA . PRO A 1 191 ? 149.074 126.550 178.079 1.00 91.73 191 PRO A CA 1
ATOM 1346 C C . PRO A 1 191 ? 148.218 127.743 178.484 1.00 91.73 191 PRO A C 1
ATOM 1347 O O . PRO A 1 191 ? 146.988 127.675 178.398 1.00 91.73 191 PRO A O 1
ATOM 1351 N N . ASN A 1 192 ? 148.839 128.833 178.927 1.00 92.21 192 ASN A N 1
ATOM 1352 C CA . ASN A 1 192 ? 148.108 130.025 179.337 1.00 92.21 192 ASN A CA 1
ATOM 1353 C C . ASN A 1 192 ? 148.667 131.238 178.603 1.00 92.21 192 ASN A C 1
ATOM 1354 O O . ASN A 1 192 ? 149.609 131.135 177.812 1.00 92.21 192 ASN A O 1
ATOM 1359 N N . ASP A 1 193 ? 148.075 132.402 178.873 1.00 91.48 193 ASP A N 1
ATOM 1360 C CA . ASP A 1 193 ? 148.465 133.631 178.194 1.00 91.48 193 ASP A CA 1
ATOM 1361 C C . ASP A 1 193 ? 149.732 134.256 178.762 1.00 91.48 193 ASP A C 1
ATOM 1362 O O . ASP A 1 193 ? 150.314 135.127 178.109 1.00 91.48 193 ASP A O 1
ATOM 1367 N N . LEU A 1 194 ? 150.169 133.844 179.953 1.00 86.14 194 LEU A N 1
ATOM 1368 C CA . LEU A 1 194 ? 151.407 134.384 180.503 1.00 86.14 194 LEU A CA 1
ATOM 1369 C C . LEU A 1 194 ? 152.629 133.808 179.802 1.00 86.14 194 LEU A C 1
ATOM 1370 O O . LEU A 1 194 ? 153.654 134.495 179.686 1.00 86.14 194 LEU A O 1
ATOM 1375 N N . TRP A 1 195 ? 152.535 132.556 179.335 1.00 85.73 195 TRP A N 1
ATOM 1376 C CA . TRP A 1 195 ? 153.642 131.927 178.618 1.00 85.73 195 TRP A CA 1
ATOM 1377 C C . TRP A 1 195 ? 153.927 132.637 177.302 1.00 85.73 195 TRP A C 1
ATOM 1378 O O . TRP A 1 195 ? 155.094 132.806 176.924 1.00 85.73 195 TRP A O 1
ATOM 1389 N N . VAL A 1 196 ? 152.868 133.080 176.613 1.00 81.63 196 VAL A N 1
ATOM 1390 C CA . VAL A 1 196 ? 153.009 133.882 175.400 1.00 81.63 196 VAL A CA 1
ATOM 1391 C C . VAL A 1 196 ? 153.742 135.181 175.707 1.00 81.63 196 VAL A C 1
ATOM 1392 O O . VAL A 1 196 ? 154.615 135.616 174.946 1.00 81.63 196 VAL A O 1
ATOM 1396 N N . VAL A 1 197 ? 153.439 135.781 176.860 1.00 78.38 197 VAL A N 1
ATOM 1397 C CA . VAL A 1 197 ? 154.036 137.056 177.244 1.00 78.38 197 VAL A CA 1
ATOM 1398 C C . VAL A 1 197 ? 155.525 136.896 177.537 1.00 78.38 197 VAL A C 1
ATOM 1399 O O . VAL A 1 197 ? 156.350 137.676 177.042 1.00 78.38 197 VAL A O 1
ATOM 1403 N N . VAL A 1 198 ? 155.894 135.877 178.325 1.00 79.27 198 VAL A N 1
ATOM 1404 C CA . VAL A 1 198 ? 157.307 135.734 178.683 1.00 79.27 198 VAL A CA 1
ATOM 1405 C C . VAL A 1 198 ? 158.109 135.275 177.467 1.00 79.27 198 VAL A C 1
ATOM 1406 O O . VAL A 1 198 ? 159.254 135.706 177.275 1.00 79.27 198 VAL A O 1
ATOM 1410 N N . PHE A 1 199 ? 157.504 134.478 176.577 1.00 79.97 199 PHE A N 1
ATOM 1411 C CA . PHE A 1 199 ? 158.224 134.072 175.375 1.00 79.97 199 PHE A CA 1
ATOM 1412 C C . PHE A 1 199 ? 158.374 135.216 174.379 1.00 79.97 199 PHE A C 1
ATOM 1413 O O . PHE A 1 199 ? 159.417 135.320 173.729 1.00 79.97 199 PHE A O 1
ATOM 1421 N N . GLN A 1 200 ? 157.379 136.101 174.271 1.00 73.30 200 GLN A N 1
ATOM 1422 C CA . GLN A 1 200 ? 157.528 137.272 173.412 1.00 73.30 200 GLN A CA 1
ATOM 1423 C C . GLN A 1 200 ? 158.542 138.257 173.983 1.00 73.30 200 GLN A C 1
ATOM 1424 O O . GLN A 1 200 ? 159.295 138.887 173.230 1.00 73.30 200 GLN A O 1
ATOM 1430 N N . PHE A 1 201 ? 158.594 138.390 175.312 1.00 72.61 201 PHE A N 1
ATOM 1431 C CA . PHE A 1 201 ? 159.583 139.275 175.919 1.00 72.61 201 PHE A CA 1
ATOM 1432 C C . PHE A 1 201 ? 160.992 138.712 175.783 1.00 72.61 201 PHE A C 1
ATOM 1433 O O . PHE A 1 201 ? 161.945 139.468 175.563 1.00 72.61 201 PHE A O 1
ATOM 1441 N N . GLN A 1 202 ? 161.144 137.388 175.889 1.00 73.79 202 GLN A N 1
ATOM 1442 C CA . GLN A 1 202 ? 162.446 136.768 175.655 1.00 73.79 202 GLN A CA 1
ATOM 1443 C C . GLN A 1 202 ? 162.832 136.870 174.185 1.00 73.79 202 GLN A C 1
ATOM 1444 O O . GLN A 1 202 ? 164.011 137.047 173.856 1.00 73.79 202 GLN A O 1
ATOM 1450 N N . HIS A 1 203 ? 161.839 136.779 173.294 1.00 70.54 203 HIS A N 1
ATOM 1451 C CA . HIS A 1 203 ? 162.047 136.979 171.863 1.00 70.54 203 HIS A CA 1
ATOM 1452 C C . HIS A 1 203 ? 162.580 138.376 171.573 1.00 70.54 203 HIS A C 1
ATOM 1453 O O . HIS A 1 203 ? 163.542 138.538 170.813 1.00 70.54 203 HIS A O 1
ATOM 1460 N N . ILE A 1 204 ? 161.984 139.393 172.199 1.00 68.63 204 ILE A N 1
ATOM 1461 C CA . ILE A 1 204 ? 162.449 140.767 172.022 1.00 68.63 204 ILE A CA 1
ATOM 1462 C C . ILE A 1 204 ? 163.841 140.946 172.621 1.00 68.63 204 ILE A C 1
ATOM 1463 O O . ILE A 1 204 ? 164.743 141.492 171.976 1.00 68.63 204 ILE A O 1
ATOM 1468 N N . MET A 1 205 ? 164.054 140.439 173.840 1.00 70.94 205 MET A N 1
ATOM 1469 C CA . MET A 1 205 ? 165.321 140.642 174.534 1.00 70.94 205 MET A CA 1
ATOM 1470 C C . MET A 1 205 ? 166.474 139.853 173.923 1.00 70.94 205 MET A C 1
ATOM 1471 O O . MET A 1 205 ? 167.635 140.190 174.174 1.00 70.94 205 MET A O 1
ATOM 1476 N N . VAL A 1 206 ? 166.190 138.819 173.138 1.00 66.42 206 VAL A N 1
ATOM 1477 C CA . VAL A 1 206 ? 167.225 138.068 172.443 1.00 66.42 206 VAL A CA 1
ATOM 1478 C C . VAL A 1 206 ? 167.432 138.583 171.021 1.00 66.42 206 VAL A C 1
ATOM 1479 O O . VAL A 1 206 ? 168.563 138.648 170.538 1.00 66.42 206 VAL A O 1
ATOM 1483 N N . GLY A 1 207 ? 166.368 139.025 170.352 1.00 65.15 207 GLY A N 1
ATOM 1484 C CA . GLY A 1 207 ? 166.506 139.497 168.991 1.00 65.15 207 GLY A CA 1
ATOM 1485 C C . GLY A 1 207 ? 166.911 140.948 168.811 1.00 65.15 207 GLY A C 1
ATOM 1486 O O . GLY A 1 207 ? 167.609 141.265 167.845 1.00 65.15 207 GLY A O 1
ATOM 1487 N N . LEU A 1 208 ? 166.490 141.844 169.705 1.00 65.01 208 LEU A N 1
ATOM 1488 C CA . LEU A 1 208 ? 166.670 143.272 169.482 1.00 65.01 208 LEU A CA 1
ATOM 1489 C C . LEU A 1 208 ? 167.465 143.968 170.573 1.00 65.01 208 LEU A C 1
ATOM 1490 O O . LEU A 1 208 ? 168.363 144.757 170.262 1.00 65.01 208 LEU A O 1
ATOM 1495 N N . ILE A 1 209 ? 167.157 143.715 171.845 1.00 65.68 209 ILE A N 1
ATOM 1496 C CA . ILE A 1 209 ? 167.632 144.587 172.918 1.00 65.68 209 ILE A CA 1
ATOM 1497 C C . ILE A 1 209 ? 169.098 144.322 173.239 1.00 65.68 209 ILE A C 1
ATOM 1498 O O . ILE A 1 209 ? 169.943 145.214 173.107 1.00 65.68 209 ILE A O 1
ATOM 1503 N N . LEU A 1 210 ? 169.416 143.101 173.693 1.00 65.22 210 LEU A N 1
ATOM 1504 C CA . LEU A 1 210 ? 170.801 142.779 174.044 1.00 65.22 210 LEU A CA 1
ATOM 1505 C C . LEU A 1 210 ? 171.768 142.786 172.854 1.00 65.22 210 LEU A C 1
ATOM 1506 O O . LEU A 1 210 ? 172.850 143.391 172.985 1.00 65.22 210 LEU A O 1
ATOM 1511 N N . PRO A 1 211 ? 171.481 142.155 171.694 1.00 63.51 211 PRO A N 1
ATOM 1512 C CA . PRO A 1 211 ? 172.425 142.301 170.573 1.00 63.51 211 PRO A CA 1
ATOM 1513 C C . PRO A 1 211 ? 172.465 143.701 169.996 1.00 63.51 211 PRO A C 1
ATOM 1514 O O . PRO A 1 211 ? 173.516 144.111 169.491 1.00 63.51 211 PRO A O 1
ATOM 1518 N N . GLY A 1 212 ? 171.361 144.448 170.069 1.00 61.91 212 GLY A N 1
ATOM 1519 C CA . GLY A 1 212 ? 171.398 145.846 169.676 1.00 61.91 212 GLY A CA 1
ATOM 1520 C C . GLY A 1 212 ? 172.282 146.674 170.585 1.00 61.91 212 GLY A C 1
ATOM 1521 O O . GLY A 1 212 ? 173.022 147.539 170.115 1.00 61.91 212 GLY A O 1
ATOM 1522 N N . ILE A 1 213 ? 172.242 146.395 171.892 1.00 61.54 213 ILE A N 1
ATOM 1523 C CA . ILE A 1 213 ? 173.110 147.080 172.849 1.00 61.54 213 ILE A CA 1
ATOM 1524 C C . ILE A 1 213 ? 174.574 146.743 172.583 1.00 61.54 213 ILE A C 1
ATOM 1525 O O . ILE A 1 213 ? 175.437 147.633 172.576 1.00 61.54 213 ILE A O 1
ATOM 1530 N N . VAL A 1 214 ? 174.864 145.464 172.309 1.00 62.36 214 VAL A N 1
ATOM 1531 C CA . VAL A 1 214 ? 176.236 145.032 172.035 1.00 62.36 214 VAL A CA 1
ATOM 1532 C C . VAL A 1 214 ? 176.759 145.667 170.746 1.00 62.36 214 VAL A C 1
ATOM 1533 O O . VAL A 1 214 ? 177.875 146.205 170.711 1.00 62.36 214 VAL A O 1
ATOM 1537 N N . ILE A 1 215 ? 175.938 145.657 169.690 1.00 61.05 215 ILE A N 1
ATOM 1538 C CA . ILE A 1 215 ? 176.330 146.206 168.395 1.00 61.05 215 ILE A CA 1
ATOM 1539 C C . ILE A 1 215 ? 176.514 147.719 168.481 1.00 61.05 215 ILE A C 1
ATOM 1540 O O . ILE A 1 215 ? 177.489 148.269 167.949 1.00 61.05 215 ILE A O 1
ATOM 1545 N N . LEU A 1 216 ? 175.608 148.407 169.188 1.00 62.87 216 LEU A N 1
ATOM 1546 C CA . LEU A 1 216 ? 175.699 149.855 169.343 1.00 62.87 216 LEU A CA 1
ATOM 1547 C C . LEU A 1 216 ? 176.925 150.263 170.147 1.00 62.87 216 LEU A C 1
ATOM 1548 O O . LEU A 1 216 ? 177.621 151.213 169.771 1.00 62.87 216 LEU A O 1
ATOM 1553 N N . SER A 1 217 ? 177.212 149.551 171.246 1.00 65.39 217 SER A N 1
ATOM 1554 C CA . SER A 1 217 ? 178.393 149.862 172.048 1.00 65.39 217 SER A CA 1
ATOM 1555 C C . SER A 1 217 ? 179.677 149.604 171.271 1.00 65.39 217 SER A C 1
ATOM 1556 O O . SER A 1 217 ? 180.603 150.430 171.305 1.00 65.39 217 SER A O 1
ATOM 1559 N N . CYS A 1 218 ? 179.733 148.484 170.538 1.00 67.67 218 CYS A N 1
ATOM 1560 C CA . CYS A 1 218 ? 180.920 148.164 169.752 1.00 67.67 218 CYS A CA 1
ATOM 1561 C C . CYS A 1 218 ? 181.150 149.182 168.643 1.00 67.67 218 CYS A C 1
ATOM 1562 O O . CYS A 1 218 ? 182.279 149.642 168.452 1.00 67.67 218 CYS A O 1
ATOM 1565 N N . TYR A 1 219 ? 180.089 149.595 167.944 1.00 66.94 219 TYR A N 1
ATOM 1566 C CA . TYR A 1 219 ? 180.268 150.565 166.867 1.00 66.94 219 TYR A CA 1
ATOM 1567 C C . TYR A 1 219 ? 180.543 151.968 167.397 1.00 66.94 219 TYR A C 1
ATOM 1568 O O . TYR A 1 219 ? 181.231 152.750 166.728 1.00 66.94 219 TYR A O 1
ATOM 1577 N N . CYS A 1 220 ? 180.036 152.299 168.592 1.00 70.70 220 CYS A N 1
ATOM 1578 C CA . CYS A 1 220 ? 180.411 153.555 169.232 1.00 70.70 220 CYS A CA 1
ATOM 1579 C C . CYS A 1 220 ? 181.899 153.585 169.555 1.00 70.70 220 CYS A C 1
ATOM 1580 O O . CYS A 1 220 ? 182.569 154.600 169.320 1.00 70.70 220 CYS A O 1
ATOM 1583 N N . ILE A 1 221 ? 182.438 152.472 170.067 1.00 70.78 221 ILE A N 1
ATOM 1584 C CA . ILE A 1 221 ? 183.879 152.400 170.315 1.00 70.78 221 ILE A CA 1
ATOM 1585 C C . ILE A 1 221 ? 184.667 152.426 168.999 1.00 70.78 221 ILE A C 1
ATOM 1586 O O . ILE A 1 221 ? 185.746 153.034 168.933 1.00 70.78 221 ILE A O 1
ATOM 1591 N N . ILE A 1 222 ? 184.122 151.820 167.932 1.00 70.92 222 ILE A N 1
ATOM 1592 C CA . ILE A 1 222 ? 184.760 151.849 166.609 1.00 70.92 222 ILE A CA 1
ATOM 1593 C C . ILE A 1 222 ? 184.901 153.279 166.096 1.00 70.92 222 ILE A C 1
ATOM 1594 O O . ILE A 1 222 ? 185.991 153.700 165.690 1.00 70.92 222 ILE A O 1
ATOM 1599 N N . ILE A 1 223 ? 183.812 154.052 166.124 1.00 74.77 223 ILE A N 1
ATOM 1600 C CA . ILE A 1 223 ? 183.888 155.416 165.599 1.00 74.77 223 ILE A CA 1
ATOM 1601 C C . ILE A 1 223 ? 184.689 156.320 166.535 1.00 74.77 223 ILE A C 1
ATOM 1602 O O . ILE A 1 223 ? 185.419 157.209 166.071 1.00 74.77 223 ILE A O 1
ATOM 1607 N N . SER A 1 224 ? 184.617 156.084 167.853 1.00 77.87 224 SER A N 1
ATOM 1608 C CA . SER A 1 224 ? 185.400 156.877 168.797 1.00 77.87 224 SER A CA 1
ATOM 1609 C C . SER A 1 224 ? 186.899 156.634 168.651 1.00 77.87 224 SER A C 1
ATOM 1610 O O . SER A 1 224 ? 187.693 157.554 168.870 1.00 77.87 224 SER A O 1
ATOM 1613 N N . LYS A 1 225 ? 187.307 155.419 168.286 1.00 79.58 225 LYS A N 1
ATOM 1614 C CA . LYS A 1 225 ? 188.717 155.148 168.037 1.00 79.58 225 LYS A CA 1
ATOM 1615 C C . LYS A 1 225 ? 189.133 155.397 166.593 1.00 79.58 225 LYS A C 1
ATOM 1616 O O . LYS A 1 225 ? 190.335 155.445 166.313 1.00 79.58 225 LYS A O 1
ATOM 1622 N N . LEU A 1 226 ? 188.180 155.552 165.677 1.00 84.69 226 LEU A N 1
ATOM 1623 C CA . LEU A 1 226 ? 188.499 155.861 164.290 1.00 84.69 226 LEU A CA 1
ATOM 1624 C C . LEU A 1 226 ? 188.610 157.361 164.055 1.00 84.69 226 LEU A C 1
ATOM 1625 O O . LEU A 1 226 ? 189.378 157.789 163.185 1.00 84.69 226 LEU A O 1
ATOM 1630 N N . SER A 1 227 ? 187.879 158.171 164.827 1.00 92.62 227 SER A N 1
ATOM 1631 C CA . SER A 1 227 ? 188.026 159.620 164.735 1.00 92.62 227 SER A CA 1
ATOM 1632 C C . SER A 1 227 ? 189.372 160.099 165.264 1.00 92.62 227 SER A C 1
ATOM 1633 O O . SER A 1 227 ? 189.824 161.184 164.881 1.00 92.62 227 SER A O 1
ATOM 1636 N N . HIS A 1 228 ? 190.021 159.318 166.131 1.00 100.76 228 HIS A N 1
ATOM 1637 C CA . HIS A 1 228 ? 191.386 159.605 166.553 1.00 100.76 228 HIS A CA 1
ATOM 1638 C C . HIS A 1 228 ? 192.416 159.264 165.484 1.00 100.76 228 HIS A C 1
ATOM 1639 O O . HIS A 1 228 ? 193.576 159.669 165.615 1.00 100.76 228 HIS A O 1
ATOM 1646 N N . SER A 1 229 ? 192.026 158.533 164.439 1.00 104.99 229 SER A N 1
ATOM 1647 C CA . SER A 1 229 ? 192.955 158.113 163.396 1.00 104.99 229 SER A CA 1
ATOM 1648 C C . SER A 1 229 ? 192.533 158.662 162.039 1.00 104.99 229 SER A C 1
ATOM 1649 O O . SER A 1 229 ? 192.528 157.934 161.042 1.00 104.99 229 SER A O 1
ATOM 1652 N N . LYS A 1 230 ? 192.178 159.948 161.992 1.00 108.46 230 LYS A N 1
ATOM 1653 C CA . LYS A 1 230 ? 191.748 160.575 160.748 1.00 108.46 230 LYS A CA 1
ATOM 1654 C C . LYS A 1 230 ? 192.905 160.881 159.802 1.00 108.46 230 LYS A C 1
ATOM 1655 O O . LYS A 1 230 ? 192.655 161.232 158.644 1.00 108.46 230 LYS A O 1
ATOM 1661 N N . GLY A 1 231 ? 194.153 160.756 160.260 1.00 117.62 231 GLY A N 1
ATOM 1662 C CA . GLY A 1 231 ? 195.296 161.049 159.412 1.00 117.62 231 GLY A CA 1
ATOM 1663 C C . GLY A 1 231 ? 195.527 160.041 158.306 1.00 117.62 231 GLY A C 1
ATOM 1664 O O . GLY A 1 231 ? 196.148 160.381 157.294 1.00 117.62 231 GLY A O 1
ATOM 1665 N N . HIS A 1 232 ? 195.046 158.811 158.474 1.00 120.80 232 HIS A N 1
ATOM 1666 C CA . HIS A 1 232 ? 195.149 157.784 157.445 1.00 120.80 232 HIS A CA 1
ATOM 1667 C C . HIS A 1 232 ? 193.766 157.213 157.176 1.00 120.80 232 HIS A C 1
ATOM 1668 O O . HIS A 1 232 ? 193.031 156.885 158.113 1.00 120.80 232 HIS A O 1
ATOM 1675 N N . GLN A 1 233 ? 193.411 157.108 155.899 1.00 121.20 233 GLN A N 1
ATOM 1676 C CA . GLN A 1 233 ? 192.135 156.552 155.461 1.00 121.20 233 GLN A CA 1
ATOM 1677 C C . GLN A 1 233 ? 192.403 155.518 154.376 1.00 121.20 233 GLN A C 1
ATOM 1678 O O . GLN A 1 233 ? 192.644 155.843 153.212 1.00 121.20 233 GLN A O 1
ATOM 1684 N N . LYS A 1 234 ? 192.425 154.243 154.769 1.00 118.95 234 LYS A N 1
ATOM 1685 C CA . LYS A 1 234 ? 192.691 153.181 153.805 1.00 118.95 234 LYS A CA 1
ATOM 1686 C C . LYS A 1 234 ? 191.566 152.153 153.764 1.00 118.95 234 LYS A C 1
ATOM 1687 O O . LYS A 1 234 ? 191.236 151.637 152.690 1.00 118.95 234 LYS A O 1
ATOM 1693 N N . ARG A 1 235 ? 190.966 151.842 154.910 1.00 113.31 235 ARG A N 1
ATOM 1694 C CA . ARG A 1 235 ? 189.996 150.760 155.002 1.00 113.31 235 ARG A CA 1
ATOM 1695 C C . ARG A 1 235 ? 188.571 151.297 154.939 1.00 113.31 235 ARG A C 1
ATOM 1696 O O . ARG A 1 235 ? 188.244 152.318 155.554 1.00 113.31 235 ARG A O 1
ATOM 1704 N N . LYS A 1 236 ? 187.736 150.624 154.150 1.00 96.31 236 LYS A N 1
ATOM 1705 C CA . LYS A 1 236 ? 186.302 150.883 154.110 1.00 96.31 236 LYS A CA 1
ATOM 1706 C C . LYS A 1 236 ? 185.542 149.564 154.032 1.00 96.31 236 LYS A C 1
ATOM 1707 O O . LYS A 1 236 ? 184.612 149.396 153.237 1.00 96.31 236 LYS A O 1
ATOM 1713 N N . ALA A 1 237 ? 185.957 148.594 154.844 1.00 86.99 237 ALA A N 1
ATOM 1714 C CA . ALA A 1 237 ? 185.173 147.386 155.055 1.00 86.99 237 ALA A CA 1
ATOM 1715 C C . ALA A 1 237 ? 184.117 147.572 156.133 1.00 86.99 237 ALA A C 1
ATOM 1716 O O . ALA A 1 237 ? 183.316 146.660 156.363 1.00 86.99 237 ALA A O 1
ATOM 1718 N N . LEU A 1 238 ? 184.106 148.730 156.796 1.00 74.49 238 LEU A N 1
ATOM 1719 C CA . LEU A 1 238 ? 183.092 149.016 157.802 1.00 74.49 238 LEU A CA 1
ATOM 1720 C C . LEU A 1 238 ? 181.744 149.331 157.170 1.00 74.49 238 LEU A C 1
ATOM 1721 O O . LEU A 1 238 ? 180.703 149.086 157.789 1.00 74.49 238 LEU A O 1
ATOM 1726 N N . LYS A 1 239 ? 181.749 149.872 155.946 1.00 72.64 239 LYS A N 1
ATOM 1727 C CA . LYS A 1 239 ? 180.517 150.331 155.308 1.00 72.64 239 LYS A CA 1
ATOM 1728 C C . LYS A 1 239 ? 179.584 149.173 154.975 1.00 72.64 239 LYS A C 1
ATOM 1729 O O . LYS A 1 239 ? 178.365 149.292 155.140 1.00 72.64 239 LYS A O 1
ATOM 1735 N N . THR A 1 240 ? 180.141 148.044 154.522 1.00 67.43 240 THR A N 1
ATOM 1736 C CA . THR A 1 240 ? 179.326 146.884 154.167 1.00 67.43 240 THR A CA 1
ATOM 1737 C C . THR A 1 240 ? 178.626 146.298 155.388 1.00 67.43 240 THR A C 1
ATOM 1738 O O . THR A 1 240 ? 177.418 146.029 155.355 1.00 67.43 240 THR A O 1
ATOM 1742 N N . THR A 1 241 ? 179.366 146.124 156.486 1.00 64.93 241 THR A N 1
ATOM 1743 C CA . THR A 1 241 ? 178.776 145.586 157.707 1.00 64.93 241 THR A CA 1
ATOM 1744 C C . THR A 1 241 ? 177.798 146.566 158.345 1.00 64.93 241 THR A C 1
ATOM 1745 O O . THR A 1 241 ? 176.775 146.139 158.892 1.00 64.93 241 THR A O 1
ATOM 1749 N N . VAL A 1 242 ? 178.086 147.871 158.269 1.00 60.45 242 VAL A N 1
ATOM 1750 C CA . VAL A 1 242 ? 177.168 148.882 158.790 1.00 60.45 242 VAL A CA 1
ATOM 1751 C C . VAL A 1 242 ? 175.862 148.883 158.002 1.00 60.45 242 VAL A C 1
ATOM 1752 O O . VAL A 1 242 ? 174.773 148.924 158.589 1.00 60.45 242 VAL A O 1
ATOM 1756 N N . ILE A 1 243 ? 175.949 148.790 156.669 1.00 60.14 243 ILE A N 1
ATOM 1757 C CA . ILE A 1 243 ? 174.759 148.752 155.823 1.00 60.14 243 ILE A CA 1
ATOM 1758 C C . ILE A 1 243 ? 173.952 147.482 156.079 1.00 60.14 243 ILE A C 1
ATOM 1759 O O . ILE A 1 243 ? 172.720 147.532 156.188 1.00 60.14 243 ILE A O 1
ATOM 1764 N N . LEU A 1 244 ? 174.634 146.341 156.237 1.00 57.79 244 LEU A N 1
ATOM 1765 C CA . LEU A 1 244 ? 173.948 145.075 156.499 1.00 57.79 244 LEU A CA 1
ATOM 1766 C C . LEU A 1 244 ? 173.234 145.086 157.850 1.00 57.79 244 LEU A C 1
ATOM 1767 O O . LEU A 1 244 ? 172.064 144.690 157.946 1.00 57.79 244 LEU A O 1
ATOM 1772 N N . ILE A 1 245 ? 173.910 145.573 158.896 1.00 55.15 245 ILE A N 1
ATOM 1773 C CA . ILE A 1 245 ? 173.323 145.613 160.234 1.00 55.15 245 ILE A CA 1
ATOM 1774 C C . ILE A 1 245 ? 172.164 146.607 160.291 1.00 55.15 245 ILE A C 1
ATOM 1775 O O . ILE A 1 245 ? 171.101 146.309 160.859 1.00 55.15 245 ILE A O 1
ATOM 1780 N N . LEU A 1 246 ? 172.337 147.786 159.678 1.00 56.65 246 LEU A N 1
ATOM 1781 C CA . LEU A 1 246 ? 171.284 148.797 159.662 1.00 56.65 246 LEU A CA 1
ATOM 1782 C C . LEU A 1 246 ? 170.067 148.333 158.874 1.00 56.65 246 LEU A C 1
ATOM 1783 O O . LEU A 1 246 ? 168.931 148.566 159.297 1.00 56.65 246 LEU A O 1
ATOM 1788 N N . ALA A 1 247 ? 170.281 147.658 157.739 1.00 56.65 247 ALA A N 1
ATOM 1789 C CA . ALA A 1 247 ? 169.161 147.154 156.953 1.00 56.65 247 ALA A CA 1
ATOM 1790 C C . ALA A 1 247 ? 168.439 146.021 157.672 1.00 56.65 247 ALA A C 1
ATOM 1791 O O . ALA A 1 247 ? 167.206 145.942 157.621 1.00 56.65 247 ALA A O 1
ATOM 1793 N N . PHE A 1 248 ? 169.188 145.159 158.373 1.00 56.72 248 PHE A N 1
ATOM 1794 C CA . PHE A 1 248 ? 168.577 144.086 159.156 1.00 56.72 248 PHE A CA 1
ATOM 1795 C C . PHE A 1 248 ? 167.707 144.642 160.278 1.00 56.72 248 PHE A C 1
ATOM 1796 O O . PHE A 1 248 ? 166.563 144.207 160.469 1.00 56.72 248 PHE A O 1
ATOM 1804 N N . PHE A 1 249 ? 168.230 145.618 161.024 1.00 55.70 249 PHE A N 1
ATOM 1805 C CA . PHE A 1 249 ? 167.465 146.156 162.143 1.00 55.70 249 PHE A CA 1
ATOM 1806 C C . PHE A 1 249 ? 166.307 147.026 161.672 1.00 55.70 249 PHE A C 1
ATOM 1807 O O . PHE A 1 249 ? 165.247 147.026 162.306 1.00 55.70 249 PHE A O 1
ATOM 1815 N N . ALA A 1 250 ? 166.465 147.737 160.551 1.00 57.11 250 ALA A N 1
ATOM 1816 C CA . ALA A 1 250 ? 165.352 148.497 159.994 1.00 57.11 250 ALA A CA 1
ATOM 1817 C C . ALA A 1 250 ? 164.273 147.584 159.430 1.00 57.11 250 ALA A C 1
ATOM 1818 O O . ALA A 1 250 ? 163.095 147.958 159.416 1.00 57.11 250 ALA A O 1
ATOM 1820 N N . CYS A 1 251 ? 164.649 146.392 158.957 1.00 61.71 251 CYS A N 1
ATOM 1821 C CA . CYS A 1 251 ? 163.643 145.429 158.526 1.00 61.71 251 CYS A CA 1
ATOM 1822 C C . CYS A 1 251 ? 162.910 144.822 159.716 1.00 61.71 251 CYS A C 1
ATOM 1823 O O . CYS A 1 251 ? 161.685 144.665 159.680 1.00 61.71 251 CYS A O 1
ATOM 1826 N N . TRP A 1 252 ? 163.635 144.485 160.782 1.00 58.98 252 TRP A N 1
ATOM 1827 C CA . TRP A 1 252 ? 163.041 143.730 161.879 1.00 58.98 252 TRP A CA 1
ATOM 1828 C C . TRP A 1 252 ? 162.440 144.601 162.977 1.00 58.98 252 TRP A C 1
ATOM 1829 O O . TRP A 1 252 ? 161.794 144.059 163.878 1.00 58.98 252 TRP A O 1
ATOM 1840 N N . LEU A 1 253 ? 162.641 145.921 162.934 1.00 56.31 253 LEU A N 1
ATOM 1841 C CA . LEU A 1 253 ? 162.136 146.799 163.992 1.00 56.31 253 LEU A CA 1
ATOM 1842 C C . LEU A 1 253 ? 160.610 146.873 164.124 1.00 56.31 253 LEU A C 1
ATOM 1843 O O . LEU A 1 253 ? 160.122 146.753 165.264 1.00 56.31 253 LEU A O 1
ATOM 1848 N N . PRO A 1 254 ? 159.801 147.091 163.064 1.00 55.40 254 PRO A N 1
ATOM 1849 C CA . PRO A 1 254 ? 158.355 147.237 163.310 1.00 55.40 254 PRO A CA 1
ATOM 1850 C C . PRO A 1 254 ? 157.660 145.942 163.698 1.00 55.40 254 PRO A C 1
ATOM 1851 O O . PRO A 1 254 ? 156.609 146.004 164.346 1.00 55.40 254 PRO A O 1
ATOM 1855 N N . TYR A 1 255 ? 158.227 144.779 163.369 1.00 57.70 255 TYR A N 1
ATOM 1856 C CA . TYR A 1 255 ? 157.683 143.529 163.890 1.00 57.70 255 TYR A CA 1
ATOM 1857 C C . TYR A 1 255 ? 157.900 143.428 165.392 1.00 57.70 255 TYR A C 1
ATOM 1858 O O . TYR A 1 255 ? 157.025 142.945 166.120 1.00 57.70 255 TYR A O 1
ATOM 1867 N N . TYR A 1 256 ? 159.061 143.881 165.871 1.00 60.17 256 TYR A N 1
ATOM 1868 C CA . TYR A 1 256 ? 159.319 143.894 167.305 1.00 60.17 256 TYR A CA 1
ATOM 1869 C C . TYR A 1 256 ? 158.425 144.901 168.014 1.00 60.17 256 TYR A C 1
ATOM 1870 O O . TYR A 1 256 ? 157.964 144.643 169.132 1.00 60.17 256 TYR A O 1
ATOM 1879 N N . ILE A 1 257 ? 158.142 146.034 167.363 1.00 56.16 257 ILE A N 1
ATOM 1880 C CA . ILE A 1 257 ? 157.194 147.003 167.915 1.00 56.16 257 ILE A CA 1
ATOM 1881 C C . ILE A 1 257 ? 155.792 146.403 167.995 1.00 56.16 257 ILE A C 1
ATOM 1882 O O . ILE A 1 257 ? 155.092 146.552 169.007 1.00 56.16 257 ILE A O 1
ATOM 1887 N N . GLY A 1 258 ? 155.381 145.683 166.946 1.00 60.36 258 GLY A N 1
ATOM 1888 C CA . GLY A 1 258 ? 154.069 145.053 166.947 1.00 60.36 258 GLY A CA 1
ATOM 1889 C C . GLY A 1 258 ? 153.919 143.960 167.991 1.00 60.36 258 GLY A C 1
ATOM 1890 O O . GLY A 1 258 ? 152.890 143.878 168.667 1.00 60.36 258 GLY A O 1
ATOM 1891 N N . ILE A 1 259 ? 154.947 143.124 168.160 1.00 60.93 259 ILE A N 1
ATOM 1892 C CA . ILE A 1 259 ? 154.830 142.076 169.170 1.00 60.93 259 ILE A CA 1
ATOM 1893 C C . ILE A 1 259 ? 154.997 142.640 170.579 1.00 60.93 259 ILE A C 1
ATOM 1894 O O . ILE A 1 259 ? 154.444 142.083 171.531 1.00 60.93 259 ILE A O 1
ATOM 1899 N N . SER A 1 260 ? 155.709 143.763 170.744 1.00 60.07 260 SER A N 1
ATOM 1900 C CA . SER A 1 260 ? 155.749 144.423 172.046 1.00 60.07 260 SER A CA 1
ATOM 1901 C C . SER A 1 260 ? 154.391 145.008 172.408 1.00 60.07 260 SER A C 1
ATOM 1902 O O . SER A 1 260 ? 153.952 144.910 173.562 1.00 60.07 260 SER A O 1
ATOM 1905 N N . ILE A 1 261 ? 153.707 145.600 171.427 1.00 63.24 261 ILE A N 1
ATOM 1906 C CA . ILE A 1 261 ? 152.377 146.152 171.664 1.00 63.24 261 ILE A CA 1
ATOM 1907 C C . ILE A 1 261 ? 151.373 145.033 171.938 1.00 63.24 261 ILE A C 1
ATOM 1908 O O . ILE A 1 261 ? 150.514 145.160 172.818 1.00 63.24 261 ILE A O 1
ATOM 1913 N N . ASP A 1 262 ? 151.507 143.898 171.241 1.00 67.44 262 ASP A N 1
ATOM 1914 C CA . ASP A 1 262 ? 150.655 142.738 171.513 1.00 67.44 262 ASP A CA 1
ATOM 1915 C C . ASP A 1 262 ? 150.911 142.154 172.903 1.00 67.44 262 ASP A C 1
ATOM 1916 O O . ASP A 1 262 ? 149.965 141.763 173.602 1.00 67.44 262 ASP A O 1
ATOM 1921 N N . SER A 1 263 ? 152.182 142.086 173.315 1.00 67.60 263 SER A N 1
ATOM 1922 C CA . SER A 1 263 ? 152.522 141.576 174.640 1.00 67.60 263 SER A CA 1
ATOM 1923 C C . SER A 1 263 ? 151.994 142.486 175.741 1.00 67.60 263 SER A C 1
ATOM 1924 O O . SER A 1 263 ? 151.518 142.003 176.775 1.00 67.60 263 SER A O 1
ATOM 1927 N N . PHE A 1 264 ? 152.068 143.803 175.542 1.00 71.17 264 PHE A N 1
ATOM 1928 C CA . PHE A 1 264 ? 151.500 144.711 176.530 1.00 71.17 264 PHE A CA 1
ATOM 1929 C C . PHE A 1 264 ? 149.977 144.761 176.463 1.00 71.17 264 PHE A C 1
ATOM 1930 O O . PHE A 1 264 ? 149.342 145.169 177.440 1.00 71.17 264 PHE A O 1
ATOM 1938 N N . ILE A 1 265 ? 149.382 144.374 175.330 1.00 70.70 265 ILE A N 1
ATOM 1939 C CA . ILE A 1 265 ? 147.937 144.165 175.270 1.00 70.70 265 ILE A CA 1
ATOM 1940 C C . ILE A 1 265 ? 147.544 142.976 176.139 1.00 70.70 265 ILE A C 1
ATOM 1941 O O . ILE A 1 265 ? 146.568 143.037 176.898 1.00 70.70 265 ILE A O 1
ATOM 1946 N N . LEU A 1 266 ? 148.331 141.897 176.085 1.00 74.93 266 LEU A N 1
ATOM 1947 C CA . LEU A 1 266 ? 148.007 140.680 176.826 1.00 74.93 266 LEU A CA 1
ATOM 1948 C C . LEU A 1 266 ? 148.182 140.815 178.337 1.00 74.93 266 LEU A C 1
ATOM 1949 O O . LEU A 1 266 ? 147.773 139.907 179.068 1.00 74.93 266 LEU A O 1
ATOM 1954 N N . LEU A 1 267 ? 148.770 141.907 178.823 1.00 77.17 267 LEU A N 1
ATOM 1955 C CA . LEU A 1 267 ? 148.857 142.191 180.251 1.00 77.17 267 LEU A CA 1
ATOM 1956 C C . LEU A 1 267 ? 147.619 142.891 180.792 1.00 77.17 267 LEU A C 1
ATOM 1957 O O . LEU A 1 267 ? 147.605 143.249 181.975 1.00 77.17 267 LEU A O 1
ATOM 1962 N N . GLU A 1 268 ? 146.604 143.105 179.944 1.00 82.02 268 GLU A N 1
ATOM 1963 C CA . GLU A 1 268 ? 145.422 143.930 180.230 1.00 82.02 268 GLU A CA 1
ATOM 1964 C C . GLU A 1 268 ? 145.803 145.353 180.635 1.00 82.02 268 GLU A C 1
ATOM 1965 O O . GLU A 1 268 ? 145.153 145.963 181.486 1.00 82.02 268 GLU A O 1
ATOM 1971 N N . ILE A 1 269 ? 146.861 145.887 180.030 1.00 78.79 269 ILE A N 1
ATOM 1972 C CA . ILE A 1 269 ? 147.222 147.289 180.210 1.00 78.79 269 ILE A CA 1
ATOM 1973 C C . ILE A 1 269 ? 146.549 148.163 179.162 1.00 78.79 269 ILE A C 1
ATOM 1974 O O . ILE A 1 269 ? 145.931 149.182 179.484 1.00 78.79 269 ILE A O 1
ATOM 1979 N N . ILE A 1 270 ? 146.637 147.765 177.896 1.00 79.68 270 ILE A N 1
ATOM 1980 C CA . ILE A 1 270 ? 146.022 148.501 176.799 1.00 79.68 270 ILE A CA 1
ATOM 1981 C C . ILE A 1 270 ? 144.624 147.924 176.595 1.00 79.68 270 ILE A C 1
ATOM 1982 O O . ILE A 1 270 ? 144.422 147.025 175.779 1.00 79.68 270 ILE A O 1
ATOM 1987 N N . LYS A 1 271 ? 143.656 148.441 177.342 1.00 85.62 271 LYS A N 1
ATOM 1988 C CA . LYS A 1 271 ? 142.261 148.013 177.217 1.00 85.62 271 LYS A CA 1
ATOM 1989 C C . LYS A 1 271 ? 141.503 148.896 176.235 1.00 85.62 271 LYS A C 1
ATOM 1990 O O . LYS A 1 271 ? 140.512 149.536 176.584 1.00 85.62 271 LYS A O 1
ATOM 1996 N N . GLN A 1 272 ? 141.965 148.942 174.988 1.00 86.08 272 GLN A N 1
ATOM 1997 C CA . GLN A 1 272 ? 141.386 149.830 173.989 1.00 86.08 272 GLN A CA 1
ATOM 1998 C C . GLN A 1 272 ? 140.534 149.104 172.954 1.00 86.08 272 GLN A C 1
ATOM 1999 O O . GLN A 1 272 ? 140.304 149.655 171.872 1.00 86.08 272 GLN A O 1
ATOM 2005 N N . GLY A 1 273 ? 140.067 147.901 173.249 1.00 88.00 273 GLY A N 1
ATOM 2006 C CA . GLY A 1 273 ? 139.083 147.230 172.424 1.00 88.00 273 GLY A CA 1
ATOM 2007 C C . GLY A 1 273 ? 139.662 146.036 171.683 1.00 88.00 273 GLY A C 1
ATOM 2008 O O . GLY A 1 273 ? 140.873 145.842 171.583 1.00 88.00 273 GLY A O 1
ATOM 2009 N N . CYS A 1 274 ? 138.741 145.224 171.160 1.00 95.52 274 CYS A N 1
ATOM 2010 C CA . CYS A 1 274 ? 139.097 144.055 170.367 1.00 95.52 274 CYS A CA 1
ATOM 2011 C C . CYS A 1 274 ? 139.567 144.425 168.965 1.00 95.52 274 CYS A C 1
ATOM 2012 O O . CYS A 1 274 ? 140.389 143.701 168.388 1.00 95.52 274 CYS A O 1
ATOM 2015 N N . GLU A 1 275 ? 139.077 145.542 168.416 1.00 89.36 275 GLU A N 1
ATOM 2016 C CA . GLU A 1 275 ? 139.489 145.987 167.088 1.00 89.36 275 GLU A CA 1
ATOM 2017 C C . GLU A 1 275 ? 140.958 146.390 167.061 1.00 89.36 275 GLU A C 1
ATOM 2018 O O . GLU A 1 275 ? 141.637 146.194 166.046 1.00 89.36 275 GLU A O 1
ATOM 2024 N N . PHE A 1 276 ? 141.463 146.943 168.168 1.00 80.31 276 PHE A N 1
ATOM 2025 C CA . PHE A 1 276 ? 142.896 147.183 168.288 1.00 80.31 276 PHE A CA 1
ATOM 2026 C C . PHE A 1 276 ? 143.683 145.881 168.288 1.00 80.31 276 PHE A C 1
ATOM 2027 O O . PHE A 1 276 ? 144.736 145.797 167.649 1.00 80.3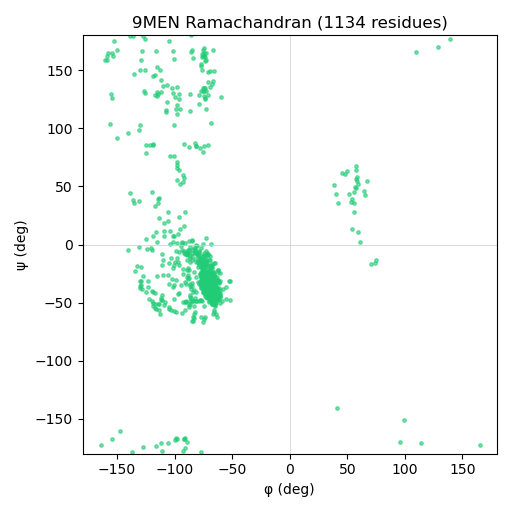1 276 PHE A O 1
ATOM 2035 N N . GLU A 1 277 ? 143.182 144.853 168.968 1.00 84.76 277 GLU A N 1
ATOM 2036 C CA . GLU A 1 277 ? 143.842 143.556 168.998 1.00 84.76 277 GLU A CA 1
ATOM 2037 C C . GLU A 1 277 ? 143.717 142.803 167.677 1.00 84.76 277 GLU A C 1
ATOM 2038 O O . GLU A 1 277 ? 144.462 141.848 167.452 1.00 84.76 277 GLU A O 1
ATOM 2044 N N . ASN A 1 278 ? 142.797 143.207 166.805 1.00 84.01 278 ASN A N 1
ATOM 2045 C CA . ASN A 1 278 ? 142.744 142.702 165.437 1.00 84.01 278 ASN A CA 1
ATOM 2046 C C . ASN A 1 278 ? 143.681 143.444 164.497 1.00 84.01 278 ASN A C 1
ATOM 2047 O O . ASN A 1 278 ? 144.335 142.817 163.653 1.00 84.01 278 ASN A O 1
ATOM 2052 N N . THR A 1 279 ? 143.756 144.771 164.643 1.00 75.12 279 THR A N 1
ATOM 2053 C CA . THR A 1 279 ? 144.684 145.579 163.857 1.00 75.12 279 THR A CA 1
ATOM 2054 C C . THR A 1 279 ? 146.131 145.207 164.171 1.00 75.12 279 THR A C 1
ATOM 2055 O O . THR A 1 279 ? 146.970 145.112 163.266 1.00 75.12 279 THR A O 1
ATOM 2059 N N . VAL A 1 280 ? 146.422 144.938 165.449 1.00 71.74 280 VAL A N 1
ATOM 2060 C CA . VAL A 1 280 ? 147.764 144.529 165.865 1.00 71.74 280 VAL A CA 1
ATOM 2061 C C . VAL A 1 280 ? 148.130 143.177 165.257 1.00 71.74 280 VAL A C 1
ATOM 2062 O O . VAL A 1 280 ? 149.240 142.987 164.749 1.00 71.74 280 VAL A O 1
ATOM 2066 N N . HIS A 1 281 ? 147.190 142.229 165.266 1.00 76.25 281 HIS A N 1
ATOM 2067 C CA . HIS A 1 281 ? 147.480 140.912 164.702 1.00 76.25 281 HIS A CA 1
ATOM 2068 C C . HIS A 1 281 ? 147.559 140.914 163.181 1.00 76.25 281 HIS A C 1
ATOM 2069 O O . HIS A 1 281 ? 148.246 140.053 162.623 1.00 76.25 281 HIS A O 1
ATOM 2076 N N . LYS A 1 282 ? 146.884 141.836 162.497 1.00 69.43 282 LYS A N 1
ATOM 2077 C CA . LYS A 1 282 ? 147.131 142.032 161.072 1.00 69.43 282 LYS A CA 1
ATOM 2078 C C . LYS A 1 282 ? 148.486 142.674 160.799 1.00 69.43 282 LYS A C 1
ATOM 2079 O O . LYS A 1 282 ? 149.194 142.262 159.865 1.00 69.43 282 LYS A O 1
ATOM 2085 N N . TRP A 1 283 ? 148.849 143.668 161.618 1.00 62.04 283 TRP A N 1
ATOM 2086 C CA . TRP A 1 283 ? 150.115 144.380 161.479 1.00 62.04 283 TRP A CA 1
ATOM 2087 C C . TRP A 1 283 ? 151.297 143.448 161.700 1.00 62.04 283 TRP A C 1
ATOM 2088 O O . TRP A 1 283 ? 152.304 143.532 160.993 1.00 62.04 283 TRP A O 1
ATOM 2099 N N . ILE A 1 284 ? 151.184 142.551 162.680 1.00 62.86 284 ILE A N 1
ATOM 2100 C CA . ILE A 1 284 ? 152.235 141.602 163.035 1.00 62.86 284 ILE A CA 1
ATOM 2101 C C . ILE A 1 284 ? 152.496 140.650 161.875 1.00 62.86 284 ILE A C 1
ATOM 2102 O O . ILE A 1 284 ? 153.651 140.427 161.501 1.00 62.86 284 ILE A O 1
ATOM 2107 N N . SER A 1 285 ? 151.429 140.137 161.256 1.00 62.44 285 SER A N 1
ATOM 2108 C CA . SER A 1 285 ? 151.576 139.202 160.142 1.00 62.44 285 SER A CA 1
ATOM 2109 C C . SER A 1 285 ? 152.152 139.880 158.899 1.00 62.44 285 SER A C 1
ATOM 2110 O O . SER A 1 285 ? 153.083 139.354 158.269 1.00 62.44 285 SER A O 1
ATOM 2113 N N . ILE A 1 286 ? 151.619 141.059 158.548 1.00 60.02 286 ILE A N 1
ATOM 2114 C CA . ILE A 1 286 ? 152.100 141.782 157.368 1.00 60.02 286 ILE A CA 1
ATOM 2115 C C . ILE A 1 286 ? 153.546 142.231 157.565 1.00 60.02 286 ILE A C 1
ATOM 2116 O O . ILE A 1 286 ? 154.386 142.100 156.662 1.00 60.02 286 ILE A O 1
ATOM 2121 N N . THR A 1 287 ? 153.877 142.695 158.770 1.00 59.31 287 THR A N 1
ATOM 2122 C CA . THR A 1 287 ? 155.222 143.172 159.045 1.00 59.31 287 THR A CA 1
ATOM 2123 C C . THR A 1 287 ? 156.207 142.015 159.182 1.00 59.31 287 THR A C 1
ATOM 2124 O O . THR A 1 287 ? 157.381 142.167 158.844 1.00 59.31 287 THR A O 1
ATOM 2128 N N . GLU A 1 288 ? 155.750 140.841 159.626 1.00 62.07 288 GLU A N 1
ATOM 2129 C CA . GLU A 1 288 ? 156.615 139.665 159.634 1.00 62.07 288 GLU A CA 1
ATOM 2130 C C . GLU A 1 288 ? 156.928 139.203 158.217 1.00 62.07 288 GLU A C 1
ATOM 2131 O O . GLU A 1 288 ? 158.067 138.814 157.920 1.00 62.07 288 GLU A O 1
ATOM 2137 N N . ALA A 1 289 ? 155.932 139.261 157.325 1.00 58.03 289 ALA A N 1
ATOM 2138 C CA . ALA A 1 289 ? 156.183 138.957 155.918 1.00 58.03 289 ALA A CA 1
ATOM 2139 C C . ALA A 1 289 ? 157.137 139.966 155.287 1.00 58.03 289 ALA A C 1
ATOM 2140 O O . ALA A 1 289 ? 158.012 139.590 154.500 1.00 58.03 289 ALA A O 1
ATOM 2142 N N . LEU A 1 290 ? 156.995 141.248 155.630 1.00 58.00 290 LEU A N 1
ATOM 2143 C CA . LEU A 1 290 ? 157.912 142.257 155.107 1.00 58.00 290 LEU A CA 1
ATOM 2144 C C . LEU A 1 290 ? 159.283 142.209 155.772 1.00 58.00 290 LEU A C 1
ATOM 2145 O O . LEU A 1 290 ? 160.258 142.683 155.182 1.00 58.00 290 LEU A O 1
ATOM 2150 N N . ALA A 1 291 ? 159.377 141.667 156.983 1.00 58.41 291 ALA A N 1
ATOM 2151 C CA . ALA A 1 291 ? 160.629 141.541 157.712 1.00 58.41 291 ALA A CA 1
ATOM 2152 C C . ALA A 1 291 ? 161.354 140.244 157.406 1.00 58.41 291 ALA A C 1
ATOM 2153 O O . ALA A 1 291 ? 162.499 140.072 157.833 1.00 58.41 291 ALA A O 1
ATOM 2155 N N . PHE A 1 292 ? 160.710 139.331 156.678 1.00 58.20 292 PHE A N 1
ATOM 2156 C CA . PHE A 1 292 ? 161.429 138.203 156.097 1.00 58.20 292 PHE A CA 1
ATOM 2157 C C . PHE A 1 292 ? 162.347 138.617 154.949 1.00 58.20 292 PHE A C 1
ATOM 2158 O O . PHE A 1 292 ? 163.135 137.788 154.486 1.00 58.20 292 PHE A O 1
ATOM 2166 N N . PHE A 1 293 ? 162.276 139.876 154.490 1.00 59.38 293 PHE A N 1
ATOM 2167 C CA . PHE A 1 293 ? 163.086 140.435 153.408 1.00 59.38 293 PHE A CA 1
ATOM 2168 C C . PHE A 1 293 ? 164.563 140.586 153.755 1.00 59.38 293 PHE A C 1
ATOM 2169 O O . PHE A 1 293 ? 165.318 141.064 152.903 1.00 59.38 293 PHE A O 1
ATOM 2177 N N . HIS A 1 294 ? 165.003 140.210 154.957 1.00 58.68 294 HIS A N 1
ATOM 2178 C CA . HIS A 1 294 ? 166.427 140.140 155.256 1.00 58.68 294 HIS A CA 1
ATOM 2179 C C . HIS A 1 294 ? 167.084 138.898 154.666 1.00 58.68 294 HIS A C 1
ATOM 2180 O O . HIS A 1 294 ? 168.300 138.731 154.810 1.00 58.68 294 HIS A O 1
ATOM 2187 N N . CYS A 1 295 ? 166.305 138.019 154.029 1.00 58.27 295 CYS A N 1
ATOM 2188 C CA . CYS A 1 295 ? 166.879 136.920 153.264 1.00 58.27 295 CYS A CA 1
ATOM 2189 C C . CYS A 1 295 ? 167.650 137.433 152.053 1.00 58.27 295 CYS A C 1
ATOM 2190 O O . CYS A 1 295 ? 168.687 136.870 151.685 1.00 58.27 295 CYS A O 1
ATOM 2193 N N . CYS A 1 296 ? 167.157 138.482 151.407 1.00 59.59 296 CYS A N 1
ATOM 2194 C CA . CYS A 1 296 ? 167.901 139.128 150.327 1.00 59.59 296 CYS A CA 1
ATOM 2195 C C . CYS A 1 296 ? 168.637 140.361 150.844 1.00 59.59 296 CYS A C 1
ATOM 2196 O O . CYS A 1 296 ? 168.469 141.475 150.350 1.00 59.59 296 CYS A O 1
ATOM 2199 N N . LEU A 1 297 ? 169.460 140.152 151.865 1.00 58.74 297 LEU A N 1
ATOM 2200 C CA . LEU A 1 297 ? 170.286 141.223 152.404 1.00 58.74 297 LEU A CA 1
ATOM 2201 C C . LEU A 1 297 ? 171.769 140.916 152.299 1.00 58.74 297 LEU A C 1
ATOM 2202 O O . LEU A 1 297 ? 172.543 141.773 151.858 1.00 58.74 297 LEU A O 1
ATOM 2207 N N . ASN A 1 298 ? 172.191 139.719 152.716 1.00 59.77 298 ASN A N 1
ATOM 2208 C CA . ASN A 1 298 ? 173.580 139.314 152.499 1.00 59.77 298 ASN A CA 1
ATOM 2209 C C . ASN A 1 298 ? 173.943 139.144 151.021 1.00 59.77 298 ASN A C 1
ATOM 2210 O O . ASN A 1 298 ? 174.960 139.725 150.600 1.00 59.77 298 ASN A O 1
ATOM 2215 N N . PRO A 1 299 ? 173.195 138.403 150.174 1.00 58.57 299 PRO A N 1
ATOM 2216 C CA . PRO A 1 299 ? 173.641 138.294 148.776 1.00 58.57 299 PRO A CA 1
ATOM 2217 C C . PRO A 1 299 ? 173.364 139.522 147.928 1.00 58.57 299 PRO A C 1
ATOM 2218 O O . PRO A 1 299 ? 174.071 139.722 146.933 1.00 58.57 299 PRO A O 1
ATOM 2222 N N . ILE A 1 300 ? 172.375 140.347 148.279 1.00 58.97 300 ILE A N 1
ATOM 2223 C CA . ILE A 1 300 ? 172.183 141.611 147.572 1.00 58.97 300 ILE A CA 1
ATOM 2224 C C . ILE A 1 300 ? 173.359 142.547 147.837 1.00 58.97 300 ILE A C 1
ATOM 2225 O O . ILE A 1 300 ? 173.885 143.182 146.914 1.00 58.97 300 ILE A O 1
ATOM 2230 N N . LEU A 1 301 ? 173.824 142.605 149.088 1.00 59.30 301 LEU A N 1
ATOM 2231 C CA . LEU A 1 301 ? 175.037 143.353 149.401 1.00 59.30 301 LEU A CA 1
ATOM 2232 C C . LEU A 1 301 ? 176.286 142.707 148.816 1.00 59.30 301 LEU A C 1
ATOM 2233 O O . LEU A 1 301 ? 177.278 143.407 148.588 1.00 59.30 301 LEU A O 1
ATOM 2238 N N . TYR A 1 302 ? 176.268 141.393 148.581 1.00 61.96 302 TYR A N 1
ATOM 2239 C CA . TYR A 1 302 ? 177.392 140.756 147.902 1.00 61.96 302 TYR A CA 1
ATOM 2240 C C . TYR A 1 302 ? 177.419 141.111 146.421 1.00 61.96 302 TYR A C 1
ATOM 2241 O O . TYR A 1 302 ? 178.494 141.276 145.837 1.00 61.96 302 TYR A O 1
ATOM 2250 N N . ALA A 1 303 ? 176.246 141.212 145.794 1.00 62.29 303 ALA A N 1
ATOM 2251 C CA . ALA A 1 303 ? 176.185 141.547 144.375 1.00 62.29 303 ALA A CA 1
ATOM 2252 C C . ALA A 1 303 ? 176.464 143.025 144.137 1.00 62.29 303 ALA A C 1
ATOM 2253 O O . ALA A 1 303 ? 177.160 143.384 143.180 1.00 62.29 303 ALA A O 1
ATOM 2255 N N . PHE A 1 304 ? 175.928 143.898 144.992 1.00 62.39 304 PHE A N 1
ATOM 2256 C CA . PHE A 1 304 ? 176.106 145.334 144.810 1.00 62.39 304 PHE A CA 1
ATOM 2257 C C . PHE A 1 304 ? 177.500 145.809 145.195 1.00 62.39 304 PHE A C 1
ATOM 2258 O O . PHE A 1 304 ? 177.909 146.883 144.740 1.00 62.39 304 PHE A O 1
ATOM 2266 N N . LEU A 1 305 ? 178.220 145.029 146.014 1.00 63.27 305 LEU A N 1
ATOM 2267 C CA . LEU A 1 305 ? 179.481 145.426 146.661 1.00 63.27 305 LEU A CA 1
ATOM 2268 C C . LEU A 1 305 ? 179.319 146.734 147.434 1.00 63.27 305 LEU A C 1
ATOM 2269 O O . LEU A 1 305 ? 180.203 147.593 147.439 1.00 63.27 305 LEU A O 1
ATOM 2274 N N . GLY A 1 306 ? 178.177 146.886 148.096 1.00 65.71 306 GLY A N 1
ATOM 2275 C CA . GLY A 1 306 ? 177.862 148.115 148.798 1.00 65.71 306 GLY A CA 1
ATOM 2276 C C . GLY A 1 306 ? 178.338 148.109 150.234 1.00 65.71 306 GLY A C 1
ATOM 2277 O O . GLY A 1 306 ? 178.774 147.077 150.738 1.00 65.71 306 GLY A O 1
ATOM 2278 N N . LYS B 1 25 ? 128.304 173.772 166.225 1.00 130.04 25 LYS B N 1
ATOM 2279 C CA . LYS B 1 25 ? 129.672 174.175 166.533 1.00 130.04 25 LYS B CA 1
ATOM 2280 C C . LYS B 1 25 ? 130.266 173.314 167.648 1.00 130.04 25 LYS B C 1
ATOM 2281 O O . LYS B 1 25 ? 131.299 173.652 168.228 1.00 130.04 25 LYS B O 1
ATOM 2287 N N . GLU B 1 26 ? 129.618 172.180 167.925 1.00 129.62 26 GLU B N 1
ATOM 2288 C CA . GLU B 1 26 ? 130.050 171.249 168.965 1.00 129.62 26 GLU B CA 1
ATOM 2289 C C . GLU B 1 26 ? 130.233 169.850 168.372 1.00 129.62 26 GLU B C 1
ATOM 2290 O O . GLU B 1 26 ? 129.353 168.984 168.498 1.00 129.62 26 GLU B O 1
ATOM 2296 N N . PRO B 1 27 ? 131.360 169.584 167.677 1.00 128.17 27 PRO B N 1
ATOM 2297 C CA . PRO B 1 27 ? 131.578 168.253 167.087 1.00 128.17 27 PRO B CA 1
ATOM 2298 C C . PRO B 1 27 ? 131.745 167.151 168.123 1.00 128.17 27 PRO B C 1
ATOM 2299 O O . PRO B 1 27 ? 130.945 166.211 168.160 1.00 128.17 27 PRO B O 1
ATOM 2303 N N . CYS B 1 28 ? 132.764 167.295 168.979 1.00 125.20 28 CYS B N 1
ATOM 2304 C CA . CYS B 1 28 ? 133.030 166.458 170.150 1.00 125.20 28 CYS B CA 1
ATOM 2305 C C . CYS B 1 28 ? 133.094 164.958 169.866 1.00 125.20 28 CYS B C 1
ATOM 2306 O O . CYS B 1 28 ? 132.653 164.153 170.692 1.00 125.20 28 CYS B O 1
ATOM 2309 N N . PHE B 1 29 ? 133.637 164.569 168.716 1.00 116.89 29 PHE B N 1
ATOM 2310 C CA . PHE B 1 29 ? 133.746 163.160 168.340 1.00 116.89 29 PHE B CA 1
ATOM 2311 C C . PHE B 1 29 ? 135.132 162.890 167.769 1.00 116.89 29 PHE B C 1
ATOM 2312 O O . PHE B 1 29 ? 135.313 162.092 166.848 1.00 116.89 29 PHE B O 1
ATOM 2320 N N . ARG B 1 30 ? 136.131 163.569 168.326 1.00 108.89 30 ARG B N 1
ATOM 2321 C CA . ARG B 1 30 ? 137.508 163.506 167.835 1.00 108.89 30 ARG B CA 1
ATOM 2322 C C . ARG B 1 30 ? 138.325 162.484 168.625 1.00 108.89 30 ARG B C 1
ATOM 2323 O O . ARG B 1 30 ? 139.291 162.820 169.310 1.00 108.89 30 ARG B O 1
ATOM 2331 N N . GLU B 1 31 ? 137.944 161.215 168.518 1.00 103.69 31 GLU B N 1
ATOM 2332 C CA . GLU B 1 31 ? 138.571 160.176 169.327 1.00 103.69 31 GLU B CA 1
ATOM 2333 C C . GLU B 1 31 ? 138.810 158.917 168.494 1.00 103.69 31 GLU B C 1
ATOM 2334 O O . GLU B 1 31 ? 138.549 158.882 167.284 1.00 103.69 31 GLU B O 1
ATOM 2340 N N . GLU B 1 32 ? 139.399 157.908 169.154 1.00 96.59 32 GLU B N 1
ATOM 2341 C CA . GLU B 1 32 ? 139.587 156.505 168.765 1.00 96.59 32 GLU B CA 1
ATOM 2342 C C . GLU B 1 32 ? 140.664 156.311 167.691 1.00 96.59 32 GLU B C 1
ATOM 2343 O O . GLU B 1 32 ? 141.182 155.201 167.526 1.00 96.59 32 GLU B O 1
ATOM 2349 N N . ASN B 1 33 ? 141.067 157.393 167.013 1.00 88.00 33 ASN B N 1
ATOM 2350 C CA . ASN B 1 33 ? 142.245 157.504 166.142 1.00 88.00 33 ASN B CA 1
ATOM 2351 C C . ASN B 1 33 ? 142.338 156.446 165.031 1.00 88.00 33 ASN B C 1
ATOM 2352 O O . ASN B 1 33 ? 143.411 156.276 164.445 1.00 88.00 33 ASN B O 1
ATOM 2357 N N . ALA B 1 34 ? 141.262 155.699 164.754 1.00 87.22 34 ALA B N 1
ATOM 2358 C CA . ALA B 1 34 ? 141.103 154.652 163.736 1.00 87.22 34 ALA B CA 1
ATOM 2359 C C . ALA B 1 34 ? 142.039 153.449 163.891 1.00 87.22 34 ALA B C 1
ATOM 2360 O O . ALA B 1 34 ? 142.040 152.581 163.004 1.00 87.22 34 ALA B O 1
ATOM 2362 N N . ASN B 1 35 ? 142.885 153.410 164.930 1.00 81.31 35 ASN B N 1
ATOM 2363 C CA . ASN B 1 35 ? 143.736 152.311 165.403 1.00 81.31 35 ASN B CA 1
ATOM 2364 C C . ASN B 1 35 ? 144.915 151.984 164.483 1.00 81.31 35 ASN B C 1
ATOM 2365 O O . ASN B 1 35 ? 145.914 151.407 164.937 1.00 81.31 35 ASN B O 1
ATOM 2370 N N . PHE B 1 36 ? 144.884 152.451 163.233 1.00 73.26 36 PHE B N 1
ATOM 2371 C CA . PHE B 1 36 ? 146.068 152.344 162.393 1.00 73.26 36 PHE B CA 1
ATOM 2372 C C . PHE B 1 36 ? 147.060 153.425 162.778 1.00 73.26 36 PHE B C 1
ATOM 2373 O O . PHE B 1 36 ? 148.276 153.236 162.701 1.00 73.26 36 PHE B O 1
ATOM 2381 N N . ASN B 1 37 ? 146.547 154.572 163.218 1.00 75.60 37 ASN B N 1
ATOM 2382 C CA . ASN B 1 37 ? 147.402 155.558 163.854 1.00 75.60 37 ASN B CA 1
ATOM 2383 C C . ASN B 1 37 ? 147.948 155.017 165.168 1.00 75.60 37 ASN B C 1
ATOM 2384 O O . ASN B 1 37 ? 149.131 155.171 165.461 1.00 75.60 37 ASN B O 1
ATOM 2389 N N . LYS B 1 38 ? 147.123 154.311 165.943 1.00 72.91 38 LYS B N 1
ATOM 2390 C CA . LYS B 1 38 ? 147.614 153.735 167.194 1.00 72.91 38 LYS B CA 1
ATOM 2391 C C . LYS B 1 38 ? 148.630 152.617 166.986 1.00 72.91 38 LYS B C 1
ATOM 2392 O O . LYS B 1 38 ? 149.345 152.278 167.935 1.00 72.91 38 LYS B O 1
ATOM 2398 N N . ILE B 1 39 ? 148.723 152.045 165.787 1.00 67.15 39 ILE B N 1
ATOM 2399 C CA . ILE B 1 39 ? 149.837 151.163 165.462 1.00 67.15 39 ILE B CA 1
ATOM 2400 C C . ILE B 1 39 ? 150.965 151.872 164.697 1.00 67.15 39 ILE B C 1
ATOM 2401 O O . ILE B 1 39 ? 152.082 151.334 164.643 1.00 67.15 39 ILE B O 1
ATOM 2406 N N . PHE B 1 40 ? 150.733 153.069 164.149 1.00 62.13 40 PHE B N 1
ATOM 2407 C CA . PHE B 1 40 ? 151.710 153.713 163.274 1.00 62.13 40 PHE B CA 1
ATOM 2408 C C . PHE B 1 40 ? 152.474 154.861 163.930 1.00 62.13 40 PHE B C 1
ATOM 2409 O O . PHE B 1 40 ? 153.640 155.082 163.584 1.00 62.13 40 PHE B O 1
ATOM 2417 N N . LEU B 1 41 ? 151.838 155.629 164.825 1.00 62.98 41 LEU B N 1
ATOM 2418 C CA . LEU B 1 41 ? 152.585 156.505 165.730 1.00 62.98 41 LEU B CA 1
ATOM 2419 C C . LEU B 1 41 ? 153.702 155.814 166.521 1.00 62.98 41 LEU B C 1
ATOM 2420 O O . LEU B 1 41 ? 154.814 156.369 166.550 1.00 62.98 41 LEU B O 1
ATOM 2425 N N . PRO B 1 42 ? 153.513 154.652 167.182 1.00 58.37 42 PRO B N 1
ATOM 2426 C CA . PRO B 1 42 ? 154.631 154.129 167.988 1.00 58.37 42 PRO B CA 1
ATOM 2427 C C . PRO B 1 42 ? 155.767 153.546 167.168 1.00 58.37 42 PRO B C 1
ATOM 2428 O O . PRO B 1 42 ? 156.921 153.651 167.596 1.00 58.37 42 PRO B O 1
ATOM 2432 N N . THR B 1 43 ? 155.483 152.963 166.000 1.00 56.21 43 THR B N 1
ATOM 2433 C CA . THR B 1 43 ? 156.546 152.464 165.128 1.00 56.21 43 THR B CA 1
ATOM 2434 C C . THR B 1 43 ? 157.414 153.605 164.610 1.00 56.21 43 THR B C 1
ATOM 2435 O O . THR B 1 43 ? 158.650 153.532 164.659 1.00 56.21 43 THR B O 1
ATOM 2439 N N . ILE B 1 44 ? 156.773 154.683 164.147 1.00 54.73 44 ILE B N 1
ATOM 2440 C CA . ILE B 1 44 ? 157.483 155.856 163.644 1.00 54.73 44 ILE B CA 1
ATOM 2441 C C . ILE B 1 44 ? 158.267 156.529 164.766 1.00 54.73 44 ILE B C 1
ATOM 2442 O O . ILE B 1 44 ? 159.436 156.905 164.589 1.00 54.73 44 ILE B O 1
ATOM 2447 N N . TYR B 1 45 ? 157.650 156.644 165.950 1.00 56.31 45 TYR B N 1
ATOM 2448 C CA . TYR B 1 45 ? 158.309 157.257 167.100 1.00 56.31 45 TYR B CA 1
ATOM 2449 C C . TYR B 1 45 ? 159.515 156.446 167.555 1.00 56.31 45 TYR B C 1
ATOM 2450 O O . TYR B 1 45 ? 160.569 157.014 167.854 1.00 56.31 45 TYR B O 1
ATOM 2459 N N . SER B 1 46 ? 159.393 155.115 167.579 1.00 54.44 46 SER B N 1
ATOM 2460 C CA . SER B 1 46 ? 160.501 154.271 168.013 1.00 54.44 46 SER B CA 1
ATOM 2461 C C . SER B 1 46 ? 161.633 154.262 166.993 1.00 54.44 46 SER B C 1
ATOM 2462 O O . SER B 1 46 ? 162.809 154.268 167.376 1.00 54.44 46 SER B O 1
ATOM 2465 N N . ILE B 1 47 ? 161.297 154.260 165.696 1.00 52.54 47 ILE B N 1
ATOM 2466 C CA . ILE B 1 47 ? 162.319 154.294 164.649 1.00 52.54 47 ILE B CA 1
ATOM 2467 C C . ILE B 1 47 ? 163.097 155.603 164.709 1.00 52.54 47 ILE B C 1
ATOM 2468 O O . ILE B 1 47 ? 164.338 155.609 164.706 1.00 52.54 47 ILE B O 1
ATOM 2473 N N . ILE B 1 48 ? 162.373 156.726 164.817 1.00 54.56 48 ILE B N 1
ATOM 2474 C CA . ILE B 1 48 ? 163.012 158.037 164.849 1.00 54.56 48 ILE B CA 1
ATOM 2475 C C . ILE B 1 48 ? 163.803 158.212 166.140 1.00 54.56 48 ILE B C 1
ATOM 2476 O O . ILE B 1 48 ? 164.914 158.748 166.122 1.00 54.56 48 ILE B O 1
ATOM 2481 N N . PHE B 1 49 ? 163.285 157.688 167.260 1.00 54.30 49 PHE B N 1
ATOM 2482 C CA . PHE B 1 49 ? 164.002 157.742 168.532 1.00 54.30 49 PHE B CA 1
ATOM 2483 C C . PHE B 1 49 ? 165.302 156.952 168.481 1.00 54.30 49 PHE B C 1
ATOM 2484 O O . PHE B 1 49 ? 166.341 157.441 168.938 1.00 54.30 49 PHE B O 1
ATOM 2492 N N . LEU B 1 50 ? 165.269 155.745 167.905 1.00 53.62 50 LEU B N 1
ATOM 2493 C CA . LEU B 1 50 ? 166.467 154.912 167.850 1.00 53.62 50 LEU B CA 1
ATOM 2494 C C . LEU B 1 50 ? 167.534 155.529 166.955 1.00 53.62 50 LEU B C 1
ATOM 2495 O O . LEU B 1 50 ? 168.682 155.716 167.386 1.00 53.62 50 LEU B O 1
ATOM 2500 N N . THR B 1 51 ? 167.164 155.907 165.724 1.00 54.53 51 THR B N 1
ATOM 2501 C CA . THR B 1 51 ? 168.179 156.466 164.834 1.00 54.53 51 THR B CA 1
ATOM 2502 C C . THR B 1 51 ? 168.589 157.872 165.261 1.00 54.53 51 THR B C 1
ATOM 2503 O O . THR B 1 51 ? 169.737 158.269 165.033 1.00 54.53 51 THR B O 1
ATOM 2507 N N . GLY B 1 52 ? 167.717 158.596 165.968 1.00 54.93 52 GLY B N 1
ATOM 2508 C CA . GLY B 1 52 ? 168.080 159.907 166.459 1.00 54.93 52 GLY B CA 1
ATOM 2509 C C . GLY B 1 52 ? 169.048 159.845 167.618 1.00 54.93 52 GLY B C 1
ATOM 2510 O O . GLY B 1 52 ? 170.009 160.613 167.662 1.00 54.93 52 GLY B O 1
ATOM 2511 N N . ILE B 1 53 ? 168.826 158.920 168.561 1.00 54.14 53 ILE B N 1
ATOM 2512 C CA . ILE B 1 53 ? 169.752 158.806 169.683 1.00 54.14 53 ILE B CA 1
ATOM 2513 C C . ILE B 1 53 ? 171.093 158.255 169.212 1.00 54.14 53 ILE B C 1
ATOM 2514 O O . ILE B 1 53 ? 172.145 158.727 169.659 1.00 54.14 53 ILE B O 1
ATOM 2519 N N . VAL B 1 54 ? 171.085 157.346 168.221 1.00 57.44 54 VAL B N 1
ATOM 2520 C CA . VAL B 1 54 ? 172.338 156.817 167.685 1.00 57.44 54 VAL B CA 1
ATOM 2521 C C . VAL B 1 54 ? 173.114 157.906 166.954 1.00 57.44 54 VAL B C 1
ATOM 2522 O O . VAL B 1 54 ? 174.289 158.153 167.251 1.00 57.44 54 VAL B O 1
ATOM 2526 N N . GLY B 1 55 ? 172.451 158.613 166.034 1.00 59.60 55 GLY B N 1
ATOM 2527 C CA . GLY B 1 55 ? 173.137 159.624 165.253 1.00 59.60 55 GLY B CA 1
ATOM 2528 C C . GLY B 1 55 ? 173.560 160.834 166.063 1.00 59.60 55 GLY B C 1
ATOM 2529 O O . GLY B 1 55 ? 174.659 161.359 165.873 1.00 59.60 55 GLY B O 1
ATOM 2530 N N . ASN B 1 56 ? 172.713 161.280 166.994 1.00 59.80 56 ASN B N 1
ATOM 2531 C CA . ASN B 1 56 ? 173.052 162.451 167.787 1.00 59.80 56 ASN B CA 1
ATOM 2532 C C . ASN B 1 56 ? 174.116 162.130 168.828 1.00 59.80 56 ASN B C 1
ATOM 2533 O O . ASN B 1 56 ? 174.991 162.963 169.087 1.00 59.80 56 ASN B O 1
ATOM 2538 N N . GLY B 1 57 ? 174.086 160.924 169.413 1.00 61.13 57 GLY B N 1
ATOM 2539 C CA . GLY B 1 57 ? 175.168 160.522 170.294 1.00 61.13 57 GLY B CA 1
ATOM 2540 C C . GLY B 1 57 ? 176.486 160.376 169.562 1.00 61.13 57 GLY B C 1
ATOM 2541 O O . GLY B 1 57 ? 177.536 160.761 170.080 1.00 61.13 57 GLY B O 1
ATOM 2542 N N . LEU B 1 58 ? 176.442 159.857 168.329 1.00 61.52 58 LEU B N 1
ATOM 2543 C CA . LEU B 1 58 ? 177.652 159.754 167.519 1.00 61.52 58 LEU B CA 1
ATOM 2544 C C . LEU B 1 58 ? 178.202 161.127 167.147 1.00 61.52 58 LEU B C 1
ATOM 2545 O O . LEU B 1 58 ? 179.413 161.358 167.240 1.00 61.52 58 LEU B O 1
ATOM 2550 N N . VAL B 1 59 ? 177.323 162.054 166.751 1.00 64.48 59 VAL B N 1
ATOM 2551 C CA . VAL B 1 59 ? 177.751 163.394 166.355 1.00 64.48 59 VAL B CA 1
ATOM 2552 C C . VAL B 1 59 ? 178.313 164.157 167.551 1.00 64.48 59 VAL B C 1
ATOM 2553 O O . VAL B 1 59 ? 179.344 164.835 167.438 1.00 64.48 59 VAL B O 1
ATOM 2557 N N . ILE B 1 60 ? 177.677 164.022 168.721 1.00 67.50 60 ILE B N 1
ATOM 2558 C CA . ILE B 1 60 ? 178.177 164.662 169.936 1.00 67.50 60 ILE B CA 1
ATOM 2559 C C . ILE B 1 60 ? 179.530 164.081 170.335 1.00 67.50 60 ILE B C 1
ATOM 2560 O O . ILE B 1 60 ? 180.485 164.827 170.579 1.00 67.50 60 ILE B O 1
ATOM 2565 N N . LEU B 1 61 ? 179.654 162.747 170.329 1.00 71.08 61 LEU B N 1
ATOM 2566 C CA . LEU B 1 61 ? 180.899 162.101 170.736 1.00 71.08 61 LEU B CA 1
ATOM 2567 C C . LEU B 1 61 ? 182.034 162.367 169.751 1.00 71.08 61 LEU B C 1
ATOM 2568 O O . LEU B 1 61 ? 183.207 162.325 170.139 1.00 71.08 61 LEU B O 1
ATOM 2573 N N . VAL B 1 62 ? 181.716 162.657 168.490 1.00 73.61 62 VAL B N 1
ATOM 2574 C CA . VAL B 1 62 ? 182.770 162.973 167.532 1.00 73.61 62 VAL B CA 1
ATOM 2575 C C . VAL B 1 62 ? 183.168 164.445 167.624 1.00 73.61 62 VAL B C 1
ATOM 2576 O O . VAL B 1 62 ? 184.356 164.772 167.725 1.00 73.61 62 VAL B O 1
ATOM 2580 N N . MET B 1 63 ? 182.195 165.359 167.625 1.00 76.03 63 MET B N 1
ATOM 2581 C CA . MET B 1 63 ? 182.479 166.774 167.416 1.00 76.03 63 MET B CA 1
ATOM 2582 C C . MET B 1 63 ? 182.305 167.646 168.656 1.00 76.03 63 MET B C 1
ATOM 2583 O O . MET B 1 63 ? 182.323 168.874 168.530 1.00 76.03 63 MET B O 1
ATOM 2588 N N . GLY B 1 64 ? 182.145 167.068 169.844 1.00 83.19 64 GLY B N 1
ATOM 2589 C CA . GLY B 1 64 ? 182.091 167.895 171.032 1.00 83.19 64 GLY B CA 1
ATOM 2590 C C . GLY B 1 64 ? 183.049 167.424 172.103 1.00 83.19 64 GLY B C 1
ATOM 2591 O O . GLY B 1 64 ? 183.396 168.177 173.018 1.00 83.19 64 GLY B O 1
ATOM 2592 N N . TYR B 1 65 ? 183.481 166.171 171.994 1.00 86.01 65 TYR B N 1
ATOM 2593 C CA . TYR B 1 65 ? 184.420 165.589 172.941 1.00 86.01 65 TYR B CA 1
ATOM 2594 C C . TYR B 1 65 ? 185.824 165.448 172.376 1.00 86.01 65 TYR B C 1
ATOM 2595 O O . TYR B 1 65 ? 186.791 165.444 173.144 1.00 86.01 65 TYR B O 1
ATOM 2604 N N . GLN B 1 66 ? 185.959 165.338 171.056 1.00 84.94 66 GLN B N 1
ATOM 2605 C CA . GLN B 1 66 ? 187.256 165.167 170.420 1.00 84.94 66 GLN B CA 1
ATOM 2606 C C . GLN B 1 66 ? 187.649 166.339 169.533 1.00 84.94 66 GLN B C 1
ATOM 2607 O O . GLN B 1 66 ? 188.717 166.284 168.911 1.00 84.94 66 GLN B O 1
ATOM 2613 N N . LYS B 1 67 ? 186.813 167.387 169.469 1.00 90.93 67 LYS B N 1
ATOM 2614 C CA . LYS B 1 67 ? 187.072 168.632 168.729 1.00 90.93 67 LYS B CA 1
ATOM 2615 C C . LYS B 1 67 ? 187.334 168.377 167.243 1.00 90.93 67 LYS B C 1
ATOM 2616 O O . LYS B 1 67 ? 188.300 168.875 166.661 1.00 90.93 67 LYS B O 1
ATOM 2622 N N . LYS B 1 68 ? 186.453 167.588 166.629 1.00 92.05 68 LYS B N 1
ATOM 2623 C CA . LYS B 1 68 ? 186.563 167.262 165.213 1.00 92.05 68 LYS B CA 1
ATOM 2624 C C . LYS B 1 68 ? 185.986 168.352 164.312 1.00 92.05 68 LYS B C 1
ATOM 2625 O O . LYS B 1 68 ? 186.102 168.250 163.085 1.00 92.05 68 LYS B O 1
ATOM 2631 N N . LEU B 1 69 ? 185.381 169.391 164.888 1.00 90.42 69 LEU B N 1
ATOM 2632 C CA . LEU B 1 69 ? 184.823 170.482 164.099 1.00 90.42 69 LEU B CA 1
ATOM 2633 C C . LEU B 1 69 ? 185.927 171.284 163.417 1.00 90.42 69 LEU B C 1
ATOM 2634 O O . LEU B 1 69 ? 186.970 171.568 164.011 1.00 90.42 69 LEU B O 1
ATOM 2639 N N . ARG B 1 70 ? 185.695 171.637 162.153 1.00 91.94 70 ARG B N 1
ATOM 2640 C CA . ARG B 1 70 ? 186.705 172.329 161.363 1.00 91.94 70 ARG B CA 1
ATOM 2641 C C . ARG B 1 70 ? 186.149 173.607 160.746 1.00 91.94 70 ARG B C 1
ATOM 2642 O O . ARG B 1 70 ? 186.900 174.551 160.481 1.00 91.94 70 ARG B O 1
ATOM 2650 N N . SER B 1 71 ? 184.840 173.650 160.518 1.00 83.27 71 SER B N 1
ATOM 2651 C CA . SER B 1 71 ? 184.188 174.784 159.884 1.00 83.27 71 SER B CA 1
ATOM 2652 C C . SER B 1 71 ? 183.216 175.434 160.859 1.00 83.27 71 SER B C 1
ATOM 2653 O O . SER B 1 71 ? 182.872 174.874 161.902 1.00 83.27 71 SER B O 1
ATOM 2656 N N . MET B 1 72 ? 182.770 176.638 160.500 1.00 80.54 72 MET B N 1
ATOM 2657 C CA . MET B 1 72 ? 181.874 177.399 161.360 1.00 80.54 72 MET B CA 1
ATOM 2658 C C . MET B 1 72 ? 180.444 176.878 161.330 1.00 80.54 72 MET B C 1
ATOM 2659 O O . MET B 1 72 ? 179.656 177.224 162.215 1.00 80.54 72 MET B O 1
ATOM 2664 N N . THR B 1 73 ? 180.096 176.059 160.334 1.00 76.51 73 THR B N 1
ATOM 2665 C CA . THR B 1 73 ? 178.777 175.436 160.289 1.00 76.51 73 THR B CA 1
ATOM 2666 C C . THR B 1 73 ? 178.646 174.361 161.366 1.00 76.51 73 THR B C 1
ATOM 2667 O O . THR B 1 73 ? 177.556 174.162 161.926 1.00 76.51 73 THR B O 1
ATOM 2671 N N . ASP B 1 74 ? 179.766 173.726 161.730 1.00 78.55 74 ASP B N 1
ATOM 2672 C CA . ASP B 1 74 ? 179.735 172.558 162.603 1.00 78.55 74 ASP B CA 1
ATOM 2673 C C . ASP B 1 74 ? 179.349 172.908 164.036 1.00 78.55 74 ASP B C 1
ATOM 2674 O O . ASP B 1 74 ? 178.793 172.060 164.737 1.00 78.55 74 ASP B O 1
ATOM 2679 N N . LYS B 1 75 ? 179.606 174.141 164.482 1.00 73.42 75 LYS B N 1
ATOM 2680 C CA . LYS B 1 75 ? 179.173 174.545 165.820 1.00 73.42 75 LYS B CA 1
ATOM 2681 C C . LYS B 1 75 ? 177.652 174.635 165.909 1.00 73.42 75 LYS B C 1
ATOM 2682 O O . LYS B 1 75 ? 177.043 174.139 166.870 1.00 73.42 75 LYS B O 1
ATOM 2688 N N . TYR B 1 76 ? 177.020 175.243 164.902 1.00 70.56 76 TYR B N 1
ATOM 2689 C CA . TYR B 1 76 ? 175.564 175.288 164.871 1.00 70.56 76 TYR B CA 1
ATOM 2690 C C . TYR B 1 76 ? 174.964 173.908 164.638 1.00 70.56 76 TYR B C 1
ATOM 2691 O O . TYR B 1 76 ? 173.881 173.615 165.151 1.00 70.56 76 TYR B O 1
ATOM 2700 N N . ARG B 1 77 ? 175.647 173.051 163.871 1.00 66.89 77 ARG B N 1
ATOM 2701 C CA . ARG B 1 77 ? 175.165 171.682 163.709 1.00 66.89 77 ARG B CA 1
ATOM 2702 C C . ARG B 1 77 ? 175.286 170.887 165.003 1.00 66.89 77 ARG B C 1
ATOM 2703 O O . ARG B 1 77 ? 174.447 170.023 165.277 1.00 66.89 77 ARG B O 1
ATOM 2711 N N . LEU B 1 78 ? 176.306 171.179 165.814 1.00 64.37 78 LEU B N 1
ATOM 2712 C CA . LEU B 1 78 ? 176.409 170.594 167.146 1.00 64.37 78 LEU B CA 1
ATOM 2713 C C . LEU B 1 78 ? 175.270 171.059 168.047 1.00 64.37 78 LEU B C 1
ATOM 2714 O O . LEU B 1 78 ? 174.718 170.264 168.817 1.00 64.37 78 LEU B O 1
ATOM 2719 N N . HIS B 1 79 ? 174.911 172.346 167.964 1.00 66.11 79 HIS B N 1
ATOM 2720 C CA . HIS B 1 79 ? 173.761 172.854 168.717 1.00 66.11 79 HIS B CA 1
ATOM 2721 C C . HIS B 1 79 ? 172.458 172.196 168.263 1.00 66.11 79 HIS B C 1
ATOM 2722 O O . HIS B 1 79 ? 171.597 171.857 169.090 1.00 66.11 79 HIS B O 1
ATOM 2729 N N . LEU B 1 80 ? 172.308 172.009 166.948 1.00 63.55 80 LEU B N 1
ATOM 2730 C CA . LEU B 1 80 ? 171.142 171.335 166.383 1.00 63.55 80 LEU B CA 1
ATOM 2731 C C . LEU B 1 80 ? 171.063 169.887 166.857 1.00 63.55 80 LEU B C 1
ATOM 2732 O O . LEU B 1 80 ? 169.977 169.394 167.185 1.00 63.55 80 LEU B O 1
ATOM 2737 N N . SER B 1 81 ? 172.207 169.201 166.913 1.00 62.99 81 SER B N 1
ATOM 2738 C CA . SER B 1 81 ? 172.234 167.827 167.398 1.00 62.99 81 SER B CA 1
ATOM 2739 C C . SER B 1 81 ? 171.951 167.744 168.892 1.00 62.99 81 SER B C 1
ATOM 2740 O O . SER B 1 81 ? 171.340 166.771 169.342 1.00 62.99 81 SER B O 1
ATOM 2743 N N . VAL B 1 82 ? 172.376 168.749 169.667 1.00 60.66 82 VAL B N 1
ATOM 2744 C CA . VAL B 1 82 ? 172.047 168.800 171.094 1.00 60.66 82 VAL B CA 1
ATOM 2745 C C . VAL B 1 82 ? 170.539 168.935 171.289 1.00 60.66 82 VAL B C 1
ATOM 2746 O O . VAL B 1 82 ? 169.932 168.214 172.095 1.00 60.66 82 VAL B O 1
ATOM 2750 N N . ALA B 1 83 ? 169.910 169.835 170.522 1.00 60.42 83 ALA B N 1
ATOM 2751 C CA . ALA B 1 83 ? 168.461 170.023 170.618 1.00 60.42 83 ALA B CA 1
ATOM 2752 C C . ALA B 1 83 ? 167.697 168.779 170.167 1.00 60.42 83 ALA B C 1
ATOM 2753 O O . ALA B 1 83 ? 166.705 168.382 170.799 1.00 60.42 83 ALA B O 1
ATOM 2755 N N . ASP B 1 84 ? 168.161 168.136 169.092 1.00 61.46 84 ASP B N 1
ATOM 2756 C CA . ASP B 1 84 ? 167.497 166.933 168.602 1.00 61.46 84 ASP B CA 1
ATOM 2757 C C . ASP B 1 84 ? 167.671 165.762 169.561 1.00 61.46 84 ASP B C 1
ATOM 2758 O O . ASP B 1 84 ? 166.750 164.958 169.725 1.00 61.46 84 ASP B O 1
ATOM 2763 N N . LEU B 1 85 ? 168.837 165.650 170.206 1.00 57.79 85 LEU B N 1
ATOM 2764 C CA . LEU B 1 85 ? 169.032 164.622 171.225 1.00 57.79 85 LEU B CA 1
ATOM 2765 C C . LEU B 1 85 ? 168.137 164.866 172.432 1.00 57.79 85 LEU B C 1
ATOM 2766 O O . LEU B 1 85 ? 167.584 163.916 173.002 1.00 57.79 85 LEU B O 1
ATOM 2771 N N . LEU B 1 86 ? 167.970 166.136 172.819 1.00 59.06 86 LEU B N 1
ATOM 2772 C CA . LEU B 1 86 ? 167.094 166.478 173.936 1.00 59.06 86 LEU B CA 1
ATOM 2773 C C . LEU B 1 86 ? 165.637 166.146 173.629 1.00 59.06 86 LEU B C 1
ATOM 2774 O O . LEU B 1 86 ? 164.884 165.744 174.524 1.00 59.06 86 LEU B O 1
ATOM 2779 N N . PHE B 1 87 ? 165.221 166.304 172.370 1.00 57.12 87 PHE B N 1
ATOM 2780 C CA . PHE B 1 87 ? 163.867 165.896 171.995 1.00 57.12 87 PHE B CA 1
ATOM 2781 C C . PHE B 1 87 ? 163.740 164.373 171.908 1.00 57.12 87 PHE B C 1
ATOM 2782 O O . PHE B 1 87 ? 162.725 163.797 172.332 1.00 57.12 87 PHE B O 1
ATOM 2790 N N . VAL B 1 88 ? 164.761 163.709 171.363 1.00 56.55 88 VAL B N 1
ATOM 2791 C CA . VAL B 1 88 ? 164.725 162.267 171.136 1.00 56.55 88 VAL B CA 1
ATOM 2792 C C . VAL B 1 88 ? 164.733 161.497 172.458 1.00 56.55 88 VAL B C 1
ATOM 2793 O O . VAL B 1 88 ? 164.130 160.417 172.554 1.00 56.55 88 VAL B O 1
ATOM 2797 N N . ILE B 1 89 ? 165.342 162.070 173.507 1.00 57.64 89 ILE B N 1
ATOM 2798 C CA . ILE B 1 89 ? 165.391 161.432 174.827 1.00 57.64 89 ILE B CA 1
ATOM 2799 C C . ILE B 1 89 ? 163.986 161.217 175.393 1.00 57.64 89 ILE B C 1
ATOM 2800 O O . ILE B 1 89 ? 163.677 160.144 175.926 1.00 57.64 89 ILE B O 1
ATOM 2805 N N . THR B 1 90 ? 163.099 162.199 175.237 1.00 59.53 90 THR B N 1
ATOM 2806 C CA . THR B 1 90 ? 161.728 162.069 175.718 1.00 59.53 90 THR B CA 1
ATOM 2807 C C . THR B 1 90 ? 160.730 161.732 174.617 1.00 59.53 90 THR B C 1
ATOM 2808 O O . THR B 1 90 ? 159.521 161.776 174.860 1.00 59.53 90 THR B O 1
ATOM 2812 N N . LEU B 1 91 ? 161.205 161.440 173.407 1.00 56.05 91 LEU B N 1
ATOM 2813 C CA . LEU B 1 91 ? 160.350 160.781 172.416 1.00 56.05 91 LEU B CA 1
ATOM 2814 C C . LEU B 1 91 ? 159.700 159.453 172.849 1.00 56.05 91 LEU B C 1
ATOM 2815 O O . LEU B 1 91 ? 158.564 159.200 172.403 1.00 56.05 91 LEU B O 1
ATOM 2820 N N . PRO B 1 92 ? 160.330 158.552 173.631 1.00 56.97 92 PRO B N 1
ATOM 2821 C CA . PRO B 1 92 ? 159.577 157.370 174.105 1.00 56.97 92 PRO B CA 1
ATOM 2822 C C . PRO B 1 92 ? 158.381 157.684 174.997 1.00 56.97 92 PRO B C 1
ATOM 2823 O O . PRO B 1 92 ? 157.470 156.852 175.084 1.00 56.97 92 PRO B O 1
ATOM 2827 N N . PHE B 1 93 ? 158.339 158.851 175.644 1.00 62.91 93 PHE B N 1
ATOM 2828 C CA . PHE B 1 93 ? 157.112 159.269 176.314 1.00 62.91 93 PHE B CA 1
ATOM 2829 C C . PHE B 1 93 ? 156.000 159.539 175.307 1.00 62.91 93 PHE B C 1
ATOM 2830 O O . PHE B 1 93 ? 154.835 159.210 175.560 1.00 62.91 93 PHE B O 1
ATOM 2838 N N . TRP B 1 94 ? 156.345 160.114 174.149 1.00 61.75 94 TRP B N 1
ATOM 2839 C CA . TRP B 1 94 ? 155.376 160.255 173.065 1.00 61.75 94 TRP B CA 1
ATOM 2840 C C . TRP B 1 94 ? 154.951 158.895 172.523 1.00 61.75 94 TRP B C 1
ATOM 2841 O O . TRP B 1 94 ? 153.790 158.712 172.144 1.00 61.75 94 TRP B O 1
ATOM 2852 N N . ALA B 1 95 ? 155.875 157.929 172.487 1.00 63.03 95 ALA B N 1
ATOM 2853 C CA . ALA B 1 95 ? 155.517 156.580 172.045 1.00 63.03 95 ALA B CA 1
ATOM 2854 C C . ALA B 1 95 ? 154.556 155.899 173.020 1.00 63.03 95 ALA B C 1
ATOM 2855 O O . ALA B 1 95 ? 153.616 155.215 172.598 1.00 63.03 95 ALA B O 1
ATOM 2857 N N . VAL B 1 96 ? 154.780 156.075 174.324 1.00 66.78 96 VAL B N 1
ATOM 2858 C CA . VAL B 1 96 ? 153.885 155.511 175.334 1.00 66.78 96 VAL B CA 1
ATOM 2859 C C . VAL B 1 96 ? 152.521 156.197 175.286 1.00 66.78 96 VAL B C 1
ATOM 2860 O O . VAL B 1 96 ? 151.476 155.542 175.399 1.00 66.78 96 VAL B O 1
ATOM 2864 N N . ASP B 1 97 ? 152.509 157.518 175.064 1.00 70.14 97 ASP B N 1
ATOM 2865 C CA . ASP B 1 97 ? 151.266 158.268 174.885 1.00 70.14 97 ASP B CA 1
ATOM 2866 C C . ASP B 1 97 ? 150.551 157.820 173.605 1.00 70.14 97 ASP B C 1
ATOM 2867 O O . ASP B 1 97 ? 149.322 157.886 173.513 1.00 70.14 97 ASP B O 1
ATOM 2872 N N . ALA B 1 98 ? 151.303 157.336 172.618 1.00 69.64 98 ALA B N 1
ATOM 2873 C CA . ALA B 1 98 ? 150.674 156.756 171.438 1.00 69.64 98 ALA B CA 1
ATOM 2874 C C . ALA B 1 98 ? 150.037 155.404 171.744 1.00 69.64 98 ALA B C 1
ATOM 2875 O O . ALA B 1 98 ? 148.892 155.155 171.348 1.00 69.64 98 ALA B O 1
ATOM 2877 N N . VAL B 1 99 ? 150.750 154.517 172.447 1.00 73.50 99 VAL B N 1
ATOM 2878 C CA . VAL B 1 99 ? 150.223 153.175 172.701 1.00 73.50 99 VAL B CA 1
ATOM 2879 C C . VAL B 1 99 ? 149.145 153.220 173.775 1.00 73.50 99 VAL B C 1
ATOM 2880 O O . VAL B 1 99 ? 147.965 152.970 173.505 1.00 73.50 99 VAL B O 1
ATOM 2884 N N . ALA B 1 100 ? 149.552 153.545 174.995 1.00 81.31 100 ALA B N 1
ATOM 2885 C CA . ALA B 1 100 ? 148.677 153.682 176.143 1.00 81.31 100 ALA B CA 1
ATOM 2886 C C . ALA B 1 100 ? 148.353 155.157 176.331 1.00 81.31 100 ALA B C 1
ATOM 2887 O O . ALA B 1 100 ? 148.588 155.981 175.449 1.00 81.31 100 ALA B O 1
ATOM 2889 N N . ASN B 1 101 ? 147.785 155.501 177.473 1.00 90.35 101 ASN B N 1
ATOM 2890 C CA . ASN B 1 101 ? 147.589 156.895 177.829 1.00 90.35 101 ASN B CA 1
ATOM 2891 C C . ASN B 1 101 ? 148.609 157.289 178.894 1.00 90.35 101 ASN B C 1
ATOM 2892 O O . ASN B 1 101 ? 149.385 156.460 179.377 1.00 90.35 101 ASN B O 1
ATOM 2897 N N . TRP B 1 102 ? 148.614 158.574 179.248 1.00 85.82 102 TRP B N 1
ATOM 2898 C CA . TRP B 1 102 ? 149.679 159.116 180.084 1.00 85.82 102 TRP B CA 1
ATOM 2899 C C . TRP B 1 102 ? 149.537 158.654 181.529 1.00 85.82 102 TRP B C 1
ATOM 2900 O O . TRP B 1 102 ? 148.484 158.826 182.151 1.00 85.82 102 TRP B O 1
ATOM 2911 N N . TYR B 1 103 ? 150.611 158.069 182.063 1.00 87.53 103 TYR B N 1
ATOM 2912 C CA . TYR B 1 103 ? 150.648 157.584 183.433 1.00 87.53 103 TYR B CA 1
ATOM 2913 C C . TYR B 1 103 ? 151.714 158.252 184.288 1.00 87.53 103 TYR B C 1
ATOM 2914 O O . TYR B 1 103 ? 151.776 157.975 185.491 1.00 87.53 103 TYR B O 1
ATOM 2923 N N . PHE B 1 104 ? 152.550 159.113 183.713 1.00 83.93 104 PHE B N 1
ATOM 2924 C CA . PHE B 1 104 ? 153.698 159.667 184.418 1.00 83.93 104 PHE B CA 1
ATOM 2925 C C . PHE B 1 104 ? 153.363 160.889 185.260 1.00 83.93 104 PHE B C 1
ATOM 2926 O O . PHE B 1 104 ? 154.228 161.359 186.008 1.00 83.93 104 PHE B O 1
ATOM 2934 N N . GLY B 1 105 ? 152.146 161.414 185.165 1.00 85.99 105 GLY B N 1
ATOM 2935 C CA . GLY B 1 105 ? 151.753 162.528 186.004 1.00 85.99 105 GLY B CA 1
ATOM 2936 C C . GLY B 1 105 ? 151.843 163.877 185.322 1.00 85.99 105 GLY B C 1
ATOM 2937 O O . GLY B 1 105 ? 151.702 163.974 184.100 1.00 85.99 105 GLY B O 1
ATOM 2938 N N . ASN B 1 106 ? 152.087 164.925 186.108 1.00 84.91 106 ASN B N 1
ATOM 2939 C CA . ASN B 1 106 ? 152.067 166.304 185.633 1.00 84.91 106 ASN B CA 1
ATOM 2940 C C . ASN B 1 106 ? 153.446 166.842 185.278 1.00 84.91 106 ASN B C 1
ATOM 2941 O O . ASN B 1 106 ? 153.590 167.532 184.262 1.00 84.91 106 ASN B O 1
ATOM 2946 N N . PHE B 1 107 ? 154.459 166.547 186.099 1.00 81.25 107 PHE B N 1
ATOM 2947 C CA . PHE B 1 107 ? 155.780 167.138 185.901 1.00 81.25 107 PHE B CA 1
ATOM 2948 C C . PHE B 1 107 ? 156.466 166.589 184.657 1.00 81.25 107 PHE B C 1
ATOM 2949 O O . PHE B 1 107 ? 157.118 167.340 183.922 1.00 81.25 107 PHE B O 1
ATOM 2957 N N . LEU B 1 108 ? 156.331 165.284 184.404 1.00 81.66 108 LEU B N 1
ATOM 2958 C CA . LEU B 1 108 ? 156.918 164.700 183.201 1.00 81.66 108 LEU B CA 1
ATOM 2959 C C . LEU B 1 108 ? 156.219 165.204 181.947 1.00 81.66 108 LEU B C 1
ATOM 2960 O O . LEU B 1 108 ? 156.869 165.429 180.921 1.00 81.66 108 LEU B O 1
ATOM 2965 N N . CYS B 1 109 ? 154.900 165.403 182.019 1.00 82.19 109 CYS B N 1
ATOM 2966 C CA . CYS B 1 109 ? 154.155 165.974 180.900 1.00 82.19 109 CYS B CA 1
ATOM 2967 C C . CYS B 1 109 ? 154.593 167.407 180.614 1.00 82.19 109 CYS B C 1
ATOM 2968 O O . CYS B 1 109 ? 154.790 167.782 179.446 1.00 82.19 109 CYS B O 1
ATOM 2971 N N . LYS B 1 110 ? 154.785 168.202 181.674 1.00 75.94 110 LYS B N 1
ATOM 2972 C CA . LYS B 1 110 ? 155.274 169.570 181.521 1.00 75.94 110 LYS B CA 1
ATOM 2973 C C . LYS B 1 110 ? 156.676 169.603 180.927 1.00 75.94 110 LYS B C 1
ATOM 2974 O O . LYS B 1 110 ? 156.951 170.407 180.030 1.00 75.94 110 LYS B O 1
ATOM 2980 N N . ALA B 1 111 ? 157.567 168.722 181.396 1.00 73.16 111 ALA B N 1
ATOM 2981 C CA . ALA B 1 111 ? 158.937 168.694 180.885 1.00 73.16 111 ALA B CA 1
ATOM 2982 C C . ALA B 1 111 ? 158.990 168.236 179.432 1.00 73.16 111 ALA B C 1
ATOM 2983 O O . ALA B 1 111 ? 159.762 168.787 178.632 1.00 73.16 111 ALA B O 1
ATOM 2985 N N . VAL B 1 112 ? 158.165 167.243 179.075 1.00 71.70 112 VAL B N 1
ATOM 2986 C CA . VAL B 1 112 ? 158.114 166.740 177.703 1.00 71.70 112 VAL B CA 1
ATOM 2987 C C . VAL B 1 112 ? 157.631 167.829 176.755 1.00 71.70 112 VAL B C 1
ATOM 2988 O O . VAL B 1 112 ? 158.249 168.084 175.714 1.00 71.70 112 VAL B O 1
ATOM 2992 N N . HIS B 1 113 ? 156.556 168.533 177.134 1.00 72.73 113 HIS B N 1
ATOM 2993 C CA . HIS B 1 113 ? 156.032 169.585 176.267 1.00 72.73 113 HIS B CA 1
ATOM 2994 C C . HIS B 1 113 ? 156.975 170.786 176.201 1.00 72.73 113 HIS B C 1
ATOM 2995 O O . HIS B 1 113 ? 157.129 171.398 175.132 1.00 72.73 113 HIS B O 1
ATOM 3002 N N . VAL B 1 114 ? 157.648 171.107 177.315 1.00 69.31 114 VAL B N 1
ATOM 3003 C CA . VAL B 1 114 ? 158.562 172.247 177.351 1.00 69.31 114 VAL B CA 1
ATOM 3004 C C . VAL B 1 114 ? 159.769 171.999 176.454 1.00 69.31 114 VAL B C 1
ATOM 3005 O O . VAL B 1 114 ? 160.126 172.847 175.628 1.00 69.31 114 VAL B O 1
ATOM 3009 N N . ILE B 1 115 ? 160.386 170.817 176.551 1.00 65.64 115 ILE B N 1
ATOM 3010 C CA . ILE B 1 115 ? 161.555 170.598 175.707 1.00 65.64 115 ILE B CA 1
ATOM 3011 C C . ILE B 1 115 ? 161.171 170.237 174.277 1.00 65.64 115 ILE B C 1
ATOM 3012 O O . ILE B 1 115 ? 161.985 170.439 173.366 1.00 65.64 115 ILE B O 1
ATOM 3017 N N . TYR B 1 116 ? 159.936 169.774 174.039 1.00 61.65 116 TYR B N 1
ATOM 3018 C CA . TYR B 1 116 ? 159.445 169.646 172.671 1.00 61.65 116 TYR B CA 1
ATOM 3019 C C . TYR B 1 116 ? 159.322 171.009 172.003 1.00 61.65 116 TYR B C 1
ATOM 3020 O O . TYR B 1 116 ? 159.755 171.181 170.857 1.00 61.65 116 TYR B O 1
ATOM 3029 N N . THR B 1 117 ? 158.772 171.997 172.718 1.00 62.34 117 THR B N 1
ATOM 3030 C CA . THR B 1 117 ? 158.701 173.355 172.179 1.00 62.34 117 THR B CA 1
ATOM 3031 C C . THR B 1 117 ? 160.090 173.973 172.033 1.00 62.34 117 THR B C 1
ATOM 3032 O O . THR B 1 117 ? 160.350 174.713 171.070 1.00 62.34 117 THR B O 1
ATOM 3036 N N . VAL B 1 118 ? 160.997 173.653 172.968 1.00 61.62 118 VAL B N 1
ATOM 3037 C CA . VAL B 1 118 ? 162.368 174.163 172.922 1.00 61.62 118 VAL B CA 1
ATOM 3038 C C . VAL B 1 118 ? 163.086 173.660 171.674 1.00 61.62 118 VAL B C 1
ATOM 3039 O O . VAL B 1 118 ? 163.701 174.442 170.941 1.00 61.62 118 VAL B O 1
ATOM 3043 N N . ASN B 1 119 ? 162.978 172.356 171.390 1.00 60.53 119 ASN B N 1
ATOM 3044 C CA . ASN B 1 119 ? 163.587 171.803 170.182 1.00 60.53 119 ASN B CA 1
ATOM 3045 C C . ASN B 1 119 ? 162.907 172.328 168.922 1.00 60.53 119 ASN B C 1
ATOM 3046 O O . ASN B 1 119 ? 163.585 172.660 167.939 1.00 60.53 119 ASN B O 1
ATOM 3051 N N . LEU B 1 120 ? 161.573 172.448 168.959 1.00 60.43 120 LEU B N 1
ATOM 3052 C CA . LEU B 1 120 ? 160.789 172.856 167.799 1.00 60.43 120 LEU B CA 1
ATOM 3053 C C . LEU B 1 120 ? 161.086 174.288 167.372 1.00 60.43 120 LEU B C 1
ATOM 3054 O O . LEU B 1 120 ? 161.005 174.602 166.180 1.00 60.43 120 LEU B O 1
ATOM 3059 N N . TYR B 1 121 ? 161.432 175.166 168.311 1.00 63.01 121 TYR B N 1
ATOM 3060 C CA . TYR B 1 121 ? 161.865 176.502 167.912 1.00 63.01 121 TYR B CA 1
ATOM 3061 C C . TYR B 1 121 ? 163.373 176.605 167.709 1.00 63.01 121 TYR B C 1
ATOM 3062 O O . TYR B 1 121 ? 163.828 177.365 166.836 1.00 63.01 121 TYR B O 1
ATOM 3071 N N . SER B 1 122 ? 164.157 175.832 168.470 1.00 62.50 122 SER B N 1
ATOM 3072 C CA . SER B 1 122 ? 165.606 175.946 168.423 1.00 62.50 122 SER B CA 1
ATOM 3073 C C . SER B 1 122 ? 166.183 175.410 167.123 1.00 62.50 122 SER B C 1
ATOM 3074 O O . SER B 1 122 ? 167.180 175.950 166.639 1.00 62.50 122 SER B O 1
ATOM 3077 N N . SER B 1 123 ? 165.578 174.366 166.542 1.00 60.37 123 SER B N 1
ATOM 3078 C CA . SER B 1 123 ? 166.074 173.842 165.270 1.00 60.37 123 SER B CA 1
ATOM 3079 C C . SER B 1 123 ? 165.909 174.855 164.141 1.00 60.37 123 SER B C 1
ATOM 3080 O O . SER B 1 123 ? 166.828 175.051 163.333 1.00 60.37 123 SER B O 1
ATOM 3083 N N . VAL B 1 124 ? 164.760 175.533 164.091 1.00 58.78 124 VAL B N 1
ATOM 3084 C CA . VAL B 1 124 ? 164.524 176.524 163.046 1.00 58.78 124 VAL B CA 1
ATOM 3085 C C . VAL B 1 124 ? 165.396 177.757 163.257 1.00 58.78 124 VAL B C 1
ATOM 3086 O O . VAL B 1 124 ? 165.893 178.350 162.290 1.00 58.78 124 VAL B O 1
ATOM 3090 N N . LEU B 1 125 ? 165.603 178.163 164.517 1.00 59.03 125 LEU B N 1
ATOM 3091 C CA . LEU B 1 125 ? 166.490 179.299 164.763 1.00 59.03 125 LEU B CA 1
ATOM 3092 C C . LEU B 1 125 ? 167.950 178.964 164.455 1.00 59.03 125 LEU B C 1
ATOM 3093 O O . LEU B 1 125 ? 168.689 179.827 163.959 1.00 59.03 125 LEU B O 1
ATOM 3098 N N . ILE B 1 126 ? 168.370 177.718 164.707 1.00 60.60 126 ILE B N 1
ATOM 3099 C CA . ILE B 1 126 ? 169.695 177.257 164.293 1.00 60.60 126 ILE B CA 1
ATOM 3100 C C . ILE B 1 126 ? 169.832 177.287 162.777 1.00 60.60 126 ILE B C 1
ATOM 3101 O O . ILE B 1 126 ? 170.859 177.727 162.252 1.00 60.60 126 ILE B O 1
ATOM 3106 N N . LEU B 1 127 ? 168.797 176.848 162.051 1.00 59.63 127 LEU B N 1
ATOM 3107 C CA . LEU B 1 127 ? 168.855 176.875 160.588 1.00 59.63 127 LEU B CA 1
ATOM 3108 C C . LEU B 1 127 ? 168.920 178.301 160.044 1.00 59.63 127 LEU B C 1
ATOM 3109 O O . LEU B 1 127 ? 169.642 178.567 159.071 1.00 59.63 127 LEU B O 1
ATOM 3114 N N . ALA B 1 128 ? 168.187 179.228 160.669 1.00 61.68 128 ALA B N 1
ATOM 3115 C CA . ALA B 1 128 ? 168.284 180.636 160.290 1.00 61.68 128 ALA B CA 1
ATOM 3116 C C . ALA B 1 128 ? 169.680 181.190 160.557 1.00 61.68 128 ALA B C 1
ATOM 3117 O O . ALA B 1 128 ? 170.217 181.957 159.747 1.00 61.68 128 ALA B O 1
ATOM 3119 N N . PHE B 1 129 ? 170.295 180.792 161.677 1.00 66.27 129 PHE B N 1
ATOM 3120 C CA . PHE B 1 129 ? 171.658 181.232 161.965 1.00 66.27 129 PHE B CA 1
ATOM 3121 C C . PHE B 1 129 ? 172.676 180.616 161.010 1.00 66.27 129 PHE B C 1
ATOM 3122 O O . PHE B 1 129 ? 173.660 181.275 160.661 1.00 66.27 129 PHE B O 1
ATOM 3130 N N . ILE B 1 130 ? 172.455 179.370 160.577 1.00 63.68 130 ILE B N 1
ATOM 3131 C CA . ILE B 1 130 ? 173.332 178.736 159.590 1.00 63.68 130 ILE B CA 1
ATOM 3132 C C . ILE B 1 130 ? 173.250 179.474 158.262 1.00 63.68 130 ILE B C 1
ATOM 3133 O O . ILE B 1 130 ? 174.271 179.734 157.612 1.00 63.68 130 ILE B O 1
ATOM 3138 N N . SER B 1 131 ? 172.034 179.840 157.850 1.00 65.89 131 SER B N 1
ATOM 3139 C CA . SER B 1 131 ? 171.864 180.566 156.595 1.00 65.89 131 SER B CA 1
ATOM 3140 C C . SER B 1 131 ? 172.454 181.974 156.672 1.00 65.89 131 SER B C 1
ATOM 3141 O O . SER B 1 131 ? 173.037 182.459 155.694 1.00 65.89 131 SER B O 1
ATOM 3144 N N . LEU B 1 132 ? 172.336 182.632 157.832 1.00 68.76 132 LEU B N 1
ATOM 3145 C CA . LEU B 1 132 ? 172.981 183.931 158.024 1.00 68.76 132 LEU B CA 1
ATOM 3146 C C . LEU B 1 132 ? 174.503 183.813 158.000 1.00 68.76 132 LEU B C 1
ATOM 3147 O O . LEU B 1 132 ? 175.190 184.682 157.448 1.00 68.76 132 LEU B O 1
ATOM 3152 N N . ASP B 1 133 ? 175.041 182.743 158.596 1.00 73.43 133 ASP B N 1
ATOM 3153 C CA . ASP B 1 133 ? 176.480 182.500 158.565 1.00 73.43 133 ASP B CA 1
ATOM 3154 C C . ASP B 1 133 ? 176.968 182.238 157.147 1.00 73.43 133 ASP B C 1
ATOM 3155 O O . ASP B 1 133 ? 178.046 182.702 156.760 1.00 73.43 133 ASP B O 1
ATOM 3160 N N . ARG B 1 134 ? 176.183 181.499 156.360 1.00 72.96 134 ARG B N 1
ATOM 3161 C CA . ARG B 1 134 ? 176.545 181.245 154.969 1.00 72.96 134 ARG B CA 1
ATOM 3162 C C . ARG B 1 134 ? 176.487 182.520 154.136 1.00 72.96 134 ARG B C 1
ATOM 3163 O O . ARG B 1 134 ? 177.328 182.724 153.254 1.00 72.96 134 ARG B O 1
ATOM 3171 N N . TYR B 1 135 ? 175.507 183.390 154.409 1.00 72.95 135 TYR B N 1
ATOM 3172 C CA . TYR B 1 135 ? 175.437 184.678 153.721 1.00 72.95 135 TYR B CA 1
ATOM 3173 C C . TYR B 1 135 ? 176.633 185.559 154.061 1.00 72.95 135 TYR B C 1
ATOM 3174 O O . TYR B 1 135 ? 177.213 186.199 153.174 1.00 72.95 135 TYR B O 1
ATOM 3183 N N . LEU B 1 136 ? 177.024 185.590 155.340 1.00 76.44 136 LEU B N 1
ATOM 3184 C CA . LEU B 1 136 ? 178.190 186.368 155.746 1.00 76.44 136 LEU B CA 1
ATOM 3185 C C . LEU B 1 136 ? 179.484 185.791 155.186 1.00 76.44 136 LEU B C 1
ATOM 3186 O O . LEU B 1 136 ? 180.413 186.546 154.879 1.00 76.44 136 LEU B O 1
ATOM 3191 N N . ALA B 1 137 ? 179.567 184.467 155.046 1.00 77.72 137 ALA B N 1
ATOM 3192 C CA . ALA B 1 137 ? 180.773 183.852 154.507 1.00 77.72 137 ALA B CA 1
ATOM 3193 C C . ALA B 1 137 ? 180.878 183.999 152.995 1.00 77.72 137 ALA B C 1
ATOM 3194 O O . ALA B 1 137 ? 181.990 184.119 152.468 1.00 77.72 137 ALA B O 1
ATOM 3196 N N . ILE B 1 138 ? 179.755 183.991 152.283 1.00 77.68 138 ILE B N 1
ATOM 3197 C CA . ILE B 1 138 ? 179.786 184.044 150.824 1.00 77.68 138 ILE B CA 1
ATOM 3198 C C . ILE B 1 138 ? 179.831 185.479 150.318 1.00 77.68 138 ILE B C 1
ATOM 3199 O O . ILE B 1 138 ? 180.691 185.832 149.507 1.00 77.68 138 ILE B O 1
ATOM 3204 N N . VAL B 1 139 ? 178.921 186.335 150.785 1.00 77.55 139 VAL B N 1
ATOM 3205 C CA . VAL B 1 139 ? 178.831 187.681 150.227 1.00 77.55 139 VAL B CA 1
ATOM 3206 C C . VAL B 1 139 ? 179.936 188.571 150.790 1.00 77.55 139 VAL B C 1
ATOM 3207 O O . VAL B 1 139 ? 180.642 189.256 150.041 1.00 77.55 139 VAL B O 1
ATOM 3211 N N . HIS B 1 140 ? 180.126 188.554 152.108 1.00 85.15 140 HIS B N 1
ATOM 3212 C CA . HIS B 1 140 ? 181.204 189.311 152.744 1.00 85.15 140 HIS B CA 1
ATOM 3213 C C . HIS B 1 140 ? 182.393 188.386 153.003 1.00 85.15 140 HIS B C 1
ATOM 3214 O O . HIS B 1 140 ? 182.773 188.100 154.138 1.00 85.15 140 HIS B O 1
ATOM 3221 N N . ALA B 1 141 ? 182.992 187.926 151.907 1.00 89.41 141 ALA B N 1
ATOM 3222 C CA . ALA B 1 141 ? 184.041 186.919 151.984 1.00 89.41 141 ALA B CA 1
ATOM 3223 C C . ALA B 1 141 ? 185.400 187.481 152.376 1.00 89.41 141 ALA B C 1
ATOM 3224 O O . ALA B 1 141 ? 186.332 186.698 152.590 1.00 89.41 141 ALA B O 1
ATOM 3226 N N . THR B 1 142 ? 185.547 188.802 152.477 1.00 96.95 142 THR B N 1
ATOM 3227 C CA . THR B 1 142 ? 186.847 189.411 152.725 1.00 96.95 142 THR B CA 1
ATOM 3228 C C . THR B 1 142 ? 186.959 190.051 154.105 1.00 96.95 142 THR B C 1
ATOM 3229 O O . THR B 1 142 ? 187.983 189.882 154.773 1.00 96.95 142 THR B O 1
ATOM 3233 N N . ASN B 1 143 ? 185.943 190.781 154.563 1.00 98.93 143 ASN B N 1
ATOM 3234 C CA . ASN B 1 143 ? 186.045 191.558 155.791 1.00 98.93 143 ASN B CA 1
ATOM 3235 C C . ASN B 1 143 ? 185.218 190.989 156.937 1.00 98.93 143 ASN B C 1
ATOM 3236 O O . ASN B 1 143 ? 185.113 191.633 157.985 1.00 98.93 143 ASN B O 1
ATOM 3241 N N . SER B 1 144 ? 184.630 189.807 156.771 1.00 96.96 144 SER B N 1
ATOM 3242 C CA . SER B 1 144 ? 183.767 189.216 157.793 1.00 96.96 144 SER B CA 1
ATOM 3243 C C . SER B 1 144 ? 184.366 187.887 158.242 1.00 96.96 144 SER B C 1
ATOM 3244 O O . SER B 1 144 ? 184.016 186.824 157.724 1.00 96.96 144 SER B O 1
ATOM 3247 N N . GLN B 1 145 ? 185.273 187.955 159.208 1.00 96.50 145 GLN B N 1
ATOM 3248 C CA . GLN B 1 145 ? 185.783 186.781 159.903 1.00 96.50 145 GLN B CA 1
ATOM 3249 C C . GLN B 1 145 ? 185.610 186.874 161.408 1.00 96.50 145 GLN B C 1
ATOM 3250 O O . GLN B 1 145 ? 185.258 185.881 162.049 1.00 96.50 145 GLN B O 1
ATOM 3256 N N . ARG B 1 146 ? 185.849 188.047 161.986 1.00 96.91 146 ARG B N 1
ATOM 3257 C CA . ARG B 1 146 ? 185.585 188.327 163.394 1.00 96.91 146 ARG B CA 1
ATOM 3258 C C . ARG B 1 146 ? 184.085 188.501 163.678 1.00 96.91 146 ARG B C 1
ATOM 3259 O O . ARG B 1 146 ? 183.630 188.033 164.734 1.00 96.91 146 ARG B O 1
ATOM 3267 N N . PRO B 1 147 ? 183.269 189.134 162.805 1.00 90.60 147 PRO B N 1
ATOM 3268 C CA . PRO B 1 147 ? 181.811 188.964 162.962 1.00 90.60 147 PRO B CA 1
ATOM 3269 C C . PRO B 1 147 ? 181.331 187.526 162.842 1.00 90.60 147 PRO B C 1
ATOM 3270 O O . PRO B 1 147 ? 180.348 187.168 163.497 1.00 90.60 147 PRO B O 1
ATOM 3274 N N . ARG B 1 148 ? 181.997 186.689 162.040 1.00 86.35 148 ARG B N 1
ATOM 3275 C CA . ARG B 1 148 ? 181.630 185.276 161.980 1.00 86.35 148 ARG B CA 1
ATOM 3276 C C . ARG B 1 148 ? 181.932 184.564 163.296 1.00 86.35 148 ARG B C 1
ATOM 3277 O O . ARG B 1 148 ? 181.133 183.742 163.760 1.00 86.35 148 ARG B O 1
ATOM 3285 N N . LYS B 1 149 ? 183.068 184.885 163.922 1.00 87.79 149 LYS B N 1
ATOM 3286 C CA . LYS B 1 149 ? 183.396 184.289 165.215 1.00 87.79 149 LYS B CA 1
ATOM 3287 C C . LYS B 1 149 ? 182.470 184.801 166.313 1.00 87.79 149 LYS B C 1
ATOM 3288 O O . LYS B 1 149 ? 182.123 184.054 167.236 1.00 87.79 149 LYS B O 1
ATOM 3294 N N . LEU B 1 150 ? 182.061 186.071 166.227 1.00 84.96 150 LEU B N 1
ATOM 3295 C CA . LEU B 1 150 ? 181.075 186.604 167.162 1.00 84.96 150 LEU B CA 1
ATOM 3296 C C . LEU B 1 150 ? 179.715 185.939 166.970 1.00 84.96 150 LEU B C 1
ATOM 3297 O O . LEU B 1 150 ? 179.010 185.655 167.946 1.00 84.96 150 LEU B O 1
ATOM 3302 N N . LEU B 1 151 ? 179.343 185.665 165.717 1.00 82.21 151 LEU B N 1
ATOM 3303 C CA . LEU B 1 151 ? 178.089 184.976 165.435 1.00 82.21 151 LEU B CA 1
ATOM 3304 C C . LEU B 1 151 ? 178.146 183.507 165.835 1.00 82.21 151 LEU B C 1
ATOM 3305 O O . LEU B 1 151 ? 177.101 182.891 166.061 1.00 82.21 151 LEU B O 1
ATOM 3310 N N . ALA B 1 152 ? 179.342 182.925 165.907 1.00 82.54 152 ALA B N 1
ATOM 3311 C CA . ALA B 1 152 ? 179.472 181.515 166.245 1.00 82.54 152 ALA B CA 1
ATOM 3312 C C . ALA B 1 152 ? 179.751 181.246 167.717 1.00 82.54 152 ALA B C 1
ATOM 3313 O O . ALA B 1 152 ? 179.552 180.111 168.163 1.00 82.54 152 ALA B O 1
ATOM 3315 N N . GLU B 1 153 ? 180.207 182.237 168.484 1.00 85.72 153 GLU B N 1
ATOM 3316 C CA . GLU B 1 153 ? 180.610 181.998 169.865 1.00 85.72 153 GLU B CA 1
ATOM 3317 C C . GLU B 1 153 ? 179.708 182.688 170.880 1.00 85.72 153 GLU B C 1
ATOM 3318 O O . GLU B 1 153 ? 179.152 182.024 171.760 1.00 85.72 153 GLU B O 1
ATOM 3324 N N . LYS B 1 154 ? 179.540 184.006 170.789 1.00 86.56 154 LYS B N 1
ATOM 3325 C CA . LYS B 1 154 ? 178.877 184.753 171.855 1.00 86.56 154 LYS B CA 1
ATOM 3326 C C . LYS B 1 154 ? 177.381 184.934 171.601 1.00 86.56 154 LYS B C 1
ATOM 3327 O O . LYS B 1 154 ? 176.554 184.513 172.416 1.00 86.56 154 LYS B O 1
ATOM 3333 N N . VAL B 1 155 ? 177.020 185.560 170.477 1.00 82.68 155 VAL B N 1
ATOM 3334 C CA . VAL B 1 155 ? 175.633 185.974 170.263 1.00 82.68 155 VAL B CA 1
ATOM 3335 C C . VAL B 1 155 ? 174.741 184.819 169.831 1.00 82.68 155 VAL B C 1
ATOM 3336 O O . VAL B 1 155 ? 173.513 184.977 169.794 1.00 82.68 155 VAL B O 1
ATOM 3340 N N . VAL B 1 156 ? 175.319 183.652 169.531 1.00 78.92 156 VAL B N 1
ATOM 3341 C CA . VAL B 1 156 ? 174.524 182.508 169.089 1.00 78.92 156 VAL B CA 1
ATOM 3342 C C . VAL B 1 156 ? 173.649 181.974 170.223 1.00 78.92 156 VAL B C 1
ATOM 3343 O O . VAL B 1 156 ? 172.494 181.598 169.994 1.00 78.92 156 VAL B O 1
ATOM 3347 N N . TYR B 1 157 ? 174.159 181.981 171.463 1.00 78.37 157 TYR B N 1
ATOM 3348 C CA . TYR B 1 157 ? 173.418 181.429 172.597 1.00 78.37 157 TYR B CA 1
ATOM 3349 C C . TYR B 1 157 ? 172.171 182.253 172.895 1.00 78.37 157 TYR B C 1
ATOM 3350 O O . TYR B 1 157 ? 171.061 181.712 172.970 1.00 78.37 157 TYR B O 1
ATOM 3359 N N . VAL B 1 158 ? 172.325 183.576 172.991 1.00 76.74 158 VAL B N 1
ATOM 3360 C CA . VAL B 1 158 ? 171.174 184.453 173.158 1.00 76.74 158 VAL B CA 1
ATOM 3361 C C . VAL B 1 158 ? 170.364 184.560 171.867 1.00 76.74 158 VAL B C 1
ATOM 3362 O O . VAL B 1 158 ? 169.222 185.034 171.891 1.00 76.74 158 VAL B O 1
ATOM 3366 N N . GLY B 1 159 ? 170.917 184.111 170.739 1.00 77.25 159 GLY B N 1
ATOM 3367 C CA . GLY B 1 159 ? 170.152 184.108 169.505 1.00 77.25 159 GLY B CA 1
ATOM 3368 C C . GLY B 1 159 ? 169.146 182.974 169.440 1.00 77.25 159 GLY B C 1
ATOM 3369 O O . GLY B 1 159 ? 167.980 183.187 169.097 1.00 77.25 159 GLY B O 1
ATOM 3370 N N . VAL B 1 160 ? 169.574 181.755 169.766 1.00 72.92 160 VAL B N 1
ATOM 3371 C CA . VAL B 1 160 ? 168.736 180.572 169.594 1.00 72.92 160 VAL B CA 1
ATOM 3372 C C . VAL B 1 160 ? 168.091 180.124 170.910 1.00 72.92 160 VAL B C 1
ATOM 3373 O O . VAL B 1 160 ? 166.886 179.875 170.955 1.00 72.92 160 VAL B O 1
ATOM 3377 N N . TRP B 1 161 ? 168.862 180.040 172.002 1.00 73.71 161 TRP B N 1
ATOM 3378 C CA . TRP B 1 161 ? 168.325 179.375 173.180 1.00 73.71 161 TRP B CA 1
ATOM 3379 C C . TRP B 1 161 ? 167.457 180.301 174.015 1.00 73.71 161 TRP B C 1
ATOM 3380 O O . TRP B 1 161 ? 166.424 179.862 174.525 1.00 73.71 161 TRP B O 1
ATOM 3391 N N . ILE B 1 162 ? 167.851 181.573 174.152 1.00 75.67 162 ILE B N 1
ATOM 3392 C CA . ILE B 1 162 ? 167.070 182.516 174.961 1.00 75.67 162 ILE B CA 1
ATOM 3393 C C . ILE B 1 162 ? 165.656 182.738 174.420 1.00 75.67 162 ILE B C 1
ATOM 3394 O O . ILE B 1 162 ? 164.706 182.700 175.221 1.00 75.67 162 ILE B O 1
ATOM 3399 N N . PRO B 1 163 ? 165.424 182.910 173.100 1.00 74.51 163 PRO B N 1
ATOM 3400 C CA . PRO B 1 163 ? 164.032 182.802 172.621 1.00 74.51 163 PRO B CA 1
ATOM 3401 C C . PRO B 1 163 ? 163.400 181.431 172.825 1.00 74.51 163 PRO B C 1
ATOM 3402 O O . PRO B 1 163 ? 162.185 181.362 173.046 1.00 74.51 163 PRO B O 1
ATOM 3406 N N . ALA B 1 164 ? 164.185 180.346 172.801 1.00 72.61 164 ALA B N 1
ATOM 3407 C CA . ALA B 1 164 ? 163.610 179.009 172.946 1.00 72.61 164 ALA B CA 1
ATOM 3408 C C . ALA B 1 164 ? 163.090 178.760 174.361 1.00 72.61 164 ALA B C 1
ATOM 3409 O O . ALA B 1 164 ? 161.972 178.259 174.528 1.00 72.61 164 ALA B O 1
ATOM 3411 N N . LEU B 1 165 ? 163.868 179.102 175.395 1.00 76.37 165 LEU B N 1
ATOM 3412 C CA . LEU B 1 165 ? 163.317 178.989 176.744 1.00 76.37 165 LEU B CA 1
ATOM 3413 C C . LEU B 1 165 ? 162.311 180.095 177.049 1.00 76.37 165 LEU B C 1
ATOM 3414 O O . LEU B 1 165 ? 161.406 179.887 177.864 1.00 76.37 165 LEU B O 1
ATOM 3419 N N . LEU B 1 166 ? 162.443 181.268 176.422 1.00 76.82 166 LEU B N 1
ATOM 3420 C CA . LEU B 1 166 ? 161.489 182.339 176.695 1.00 76.82 166 LEU B CA 1
ATOM 3421 C C . LEU B 1 166 ? 160.122 182.087 176.070 1.00 76.82 166 LEU B C 1
ATOM 3422 O O . LEU B 1 166 ? 159.123 182.612 176.573 1.00 76.82 166 LEU B O 1
ATOM 3427 N N . LEU B 1 167 ? 160.048 181.300 174.999 1.00 74.54 167 LEU B N 1
ATOM 3428 C CA . LEU B 1 167 ? 158.778 181.013 174.346 1.00 74.54 167 LEU B CA 1
ATOM 3429 C C . LEU B 1 167 ? 158.058 179.814 174.947 1.00 74.54 167 LEU B C 1
ATOM 3430 O O . LEU B 1 167 ? 156.995 179.434 174.445 1.00 74.54 167 LEU B O 1
ATOM 3435 N N . THR B 1 168 ? 158.605 179.212 176.001 1.00 75.89 168 THR B N 1
ATOM 3436 C CA . THR B 1 168 ? 157.989 178.071 176.663 1.00 75.89 168 THR B CA 1
ATOM 3437 C C . THR B 1 168 ? 157.248 178.455 177.936 1.00 75.89 168 THR B C 1
ATOM 3438 O O . THR B 1 168 ? 156.816 177.566 178.676 1.00 75.89 168 THR B O 1
ATOM 3442 N N . ILE B 1 169 ? 157.121 179.754 178.221 1.00 78.33 169 ILE B N 1
ATOM 3443 C CA . ILE B 1 169 ? 156.330 180.191 179.377 1.00 78.33 169 ILE B CA 1
ATOM 3444 C C . ILE B 1 169 ? 154.847 179.830 179.254 1.00 78.33 169 ILE B C 1
ATOM 3445 O O . ILE B 1 169 ? 154.276 179.340 180.244 1.00 78.33 169 ILE B O 1
ATOM 3450 N N . PRO B 1 170 ? 154.163 180.031 178.104 1.00 80.19 170 PRO B N 1
ATOM 3451 C CA . PRO B 1 170 ? 152.818 179.437 177.981 1.00 80.19 170 PRO B CA 1
ATOM 3452 C C . PRO B 1 170 ? 152.811 177.923 178.038 1.00 80.19 170 PRO B C 1
ATOM 3453 O O . PRO B 1 170 ? 151.840 177.335 178.527 1.00 80.19 170 PRO B O 1
ATOM 3457 N N . ASP B 1 171 ? 153.873 177.275 177.559 1.00 79.14 171 ASP B N 1
ATOM 3458 C CA . ASP B 1 171 ? 153.990 175.832 177.721 1.00 79.14 171 ASP B CA 1
ATOM 3459 C C . ASP B 1 171 ? 154.220 175.450 179.178 1.00 79.14 171 ASP B C 1
ATOM 3460 O O . ASP B 1 171 ? 153.757 174.392 179.618 1.00 79.14 171 ASP B O 1
ATOM 3465 N N . PHE B 1 172 ? 154.930 176.290 179.935 1.00 77.56 172 PHE B N 1
ATOM 3466 C CA . PHE B 1 172 ? 155.172 176.000 181.345 1.00 77.56 172 PHE B CA 1
ATOM 3467 C C . PHE B 1 172 ? 153.904 176.152 182.175 1.00 77.56 172 PHE B C 1
ATOM 3468 O O . PHE B 1 172 ? 153.655 175.354 183.086 1.00 77.56 172 PHE B O 1
ATOM 3476 N N . ILE B 1 173 ? 153.089 177.168 181.881 1.00 81.74 173 ILE B N 1
ATOM 3477 C CA . ILE B 1 173 ? 151.915 177.449 182.706 1.00 81.74 173 ILE B CA 1
ATOM 3478 C C . ILE B 1 173 ? 150.611 176.892 182.141 1.00 81.74 173 ILE B C 1
ATOM 3479 O O . ILE B 1 173 ? 149.581 176.954 182.832 1.00 81.74 173 ILE B O 1
ATOM 3484 N N . PHE B 1 174 ? 150.621 176.316 180.939 1.00 85.15 174 PHE B N 1
ATOM 3485 C CA . PHE B 1 174 ? 149.382 175.903 180.294 1.00 85.15 174 PHE B CA 1
ATOM 3486 C C . PHE B 1 174 ? 149.303 174.418 179.966 1.00 85.15 174 PHE B C 1
ATOM 3487 O O . PHE B 1 174 ? 148.260 173.970 179.476 1.00 85.15 174 PHE B O 1
ATOM 3495 N N . ALA B 1 175 ? 150.353 173.642 180.217 1.00 82.53 175 ALA B N 1
ATOM 3496 C CA . ALA B 1 175 ? 150.351 172.209 179.944 1.00 82.53 175 ALA B CA 1
ATOM 3497 C C . ALA B 1 175 ? 150.033 171.468 181.237 1.00 82.53 175 ALA B C 1
ATOM 3498 O O . ALA B 1 175 ? 150.838 171.468 182.172 1.00 82.53 175 ALA B O 1
ATOM 3500 N N . ASN B 1 176 ? 148.861 170.838 181.289 1.00 89.72 176 ASN B N 1
ATOM 3501 C CA . ASN B 1 176 ? 148.418 170.109 182.469 1.00 89.72 176 ASN B CA 1
ATOM 3502 C C . ASN B 1 176 ? 147.812 168.779 182.038 1.00 89.72 176 ASN B C 1
ATOM 3503 O O . ASN B 1 176 ? 147.748 168.457 180.849 1.00 89.72 176 ASN B O 1
ATOM 3508 N N . VAL B 1 177 ? 147.368 168.000 183.020 1.00 97.15 177 VAL B N 1
ATOM 3509 C CA . VAL B 1 177 ? 146.726 166.710 182.792 1.00 97.15 177 VAL B CA 1
ATOM 3510 C C . VAL B 1 177 ? 145.285 166.801 183.274 1.00 97.15 177 VAL B C 1
ATOM 3511 O O . VAL B 1 177 ? 145.031 167.211 184.413 1.00 97.15 177 VAL B O 1
ATOM 3515 N N . SER B 1 178 ? 144.347 166.419 182.413 1.00 109.76 178 SER B N 1
ATOM 3516 C CA . SER B 1 178 ? 142.933 166.482 182.753 1.00 109.76 178 SER B CA 1
ATOM 3517 C C . SER B 1 178 ? 142.547 165.324 183.666 1.00 109.76 178 SER B C 1
ATOM 3518 O O . SER B 1 178 ? 142.898 164.169 183.409 1.00 109.76 178 SER B O 1
ATOM 3521 N N . GLU B 1 179 ? 141.827 165.643 184.747 1.00 120.47 179 GLU B N 1
ATOM 3522 C CA . GLU B 1 179 ? 141.284 164.635 185.662 1.00 120.47 179 GLU B CA 1
ATOM 3523 C C . GLU B 1 179 ? 140.044 164.035 185.006 1.00 120.47 179 GLU B C 1
ATOM 3524 O O . GLU B 1 179 ? 138.904 164.434 185.256 1.00 120.47 179 GLU B O 1
ATOM 3530 N N . ALA B 1 180 ? 140.283 163.065 184.132 1.00 123.13 180 ALA B N 1
ATOM 3531 C CA . ALA B 1 180 ? 139.265 162.568 183.226 1.00 123.13 180 ALA B CA 1
ATOM 3532 C C . ALA B 1 180 ? 138.748 161.196 183.639 1.00 123.13 180 ALA B C 1
ATOM 3533 O O . ALA B 1 180 ? 139.040 160.680 184.720 1.00 123.13 180 ALA B O 1
ATOM 3535 N N . ASP B 1 181 ? 137.962 160.608 182.738 1.00 127.29 181 ASP B N 1
ATOM 3536 C CA . ASP B 1 181 ? 137.389 159.270 182.878 1.00 127.29 181 ASP B CA 1
ATOM 3537 C C . ASP B 1 181 ? 138.447 158.246 182.481 1.00 127.29 181 ASP B C 1
ATOM 3538 O O . ASP B 1 181 ? 138.503 157.787 181.337 1.00 127.29 181 ASP B O 1
ATOM 3543 N N . ASP B 1 182 ? 139.291 157.897 183.461 1.00 128.61 182 ASP B N 1
ATOM 3544 C CA . ASP B 1 182 ? 140.406 156.944 183.420 1.00 128.61 182 ASP B CA 1
ATOM 3545 C C . ASP B 1 182 ? 141.278 157.004 182.166 1.00 128.61 182 ASP B C 1
ATOM 3546 O O . ASP B 1 182 ? 141.796 155.975 181.719 1.00 128.61 182 ASP B O 1
ATOM 3551 N N . ARG B 1 183 ? 141.492 158.197 181.610 1.00 121.15 183 ARG B N 1
ATOM 3552 C CA . ARG B 1 183 ? 142.452 158.343 180.524 1.00 121.15 183 ARG B CA 1
ATOM 3553 C C . ARG B 1 183 ? 143.643 159.207 180.911 1.00 121.15 183 ARG B C 1
ATOM 3554 O O . ARG B 1 183 ? 144.785 158.772 180.733 1.00 121.15 183 ARG B O 1
ATOM 3562 N N . TYR B 1 184 ? 143.395 160.409 181.451 1.00 114.69 184 TYR B N 1
ATOM 3563 C CA . TYR B 1 184 ? 144.417 161.321 181.993 1.00 114.69 184 TYR B CA 1
ATOM 3564 C C . TYR B 1 184 ? 145.453 161.698 180.929 1.00 114.69 184 TYR B C 1
ATOM 3565 O O . TYR B 1 184 ? 146.654 161.471 181.084 1.00 114.69 184 TYR B O 1
ATOM 3574 N N . ILE B 1 185 ? 144.966 162.277 179.836 1.00 106.77 185 ILE B N 1
ATOM 3575 C CA . ILE B 1 185 ? 145.832 162.609 178.710 1.00 106.77 185 ILE B CA 1
ATOM 3576 C C . ILE B 1 185 ? 146.633 163.865 179.028 1.00 106.77 185 ILE B C 1
ATOM 3577 O O . ILE B 1 185 ? 146.228 164.701 179.843 1.00 106.77 185 ILE B O 1
ATOM 3582 N N . CYS B 1 186 ? 147.785 163.996 178.377 1.00 96.21 186 CYS B N 1
ATOM 3583 C CA . CYS B 1 186 ? 148.675 165.138 178.550 1.00 96.21 186 CYS B CA 1
ATOM 3584 C C . CYS B 1 186 ? 148.614 166.013 177.307 1.00 96.21 186 CYS B C 1
ATOM 3585 O O . CYS B 1 186 ? 149.035 165.591 176.225 1.00 96.21 186 CYS B O 1
ATOM 3588 N N . ASP B 1 187 ? 148.090 167.225 177.469 1.00 92.79 187 ASP B N 1
ATOM 3589 C CA . ASP B 1 187 ? 148.043 168.214 176.402 1.00 92.79 187 ASP B CA 1
ATOM 3590 C C . ASP B 1 187 ? 147.890 169.585 177.039 1.00 92.79 187 ASP B C 1
ATOM 3591 O O . ASP B 1 187 ? 147.440 169.709 178.181 1.00 92.79 187 ASP B O 1
ATOM 3596 N N . ARG B 1 188 ? 148.267 170.614 176.286 1.00 83.83 188 ARG B N 1
ATOM 3597 C CA . ARG B 1 188 ? 148.120 171.976 176.777 1.00 83.83 188 ARG B CA 1
ATOM 3598 C C . ARG B 1 188 ? 146.654 172.389 176.722 1.00 83.83 188 ARG B C 1
ATOM 3599 O O . ARG B 1 188 ? 146.000 172.261 175.683 1.00 83.83 188 ARG B O 1
ATOM 3607 N N . PHE B 1 189 ? 146.139 172.880 177.844 1.00 88.65 189 PHE B N 1
ATOM 3608 C CA . PHE B 1 189 ? 144.728 173.199 177.989 1.00 88.65 189 PHE B CA 1
ATOM 3609 C C . PHE B 1 189 ? 144.537 174.704 178.111 1.00 88.65 189 PHE B C 1
ATOM 3610 O O . PHE B 1 189 ? 145.337 175.395 178.748 1.00 88.65 189 PHE B O 1
ATOM 3618 N N . TYR B 1 190 ? 143.470 175.199 177.496 1.00 87.37 190 TYR B N 1
ATOM 3619 C CA . TYR B 1 190 ? 143.209 176.616 177.321 1.00 87.37 190 TYR B CA 1
ATOM 3620 C C . TYR B 1 190 ? 141.756 176.919 177.655 1.00 87.37 190 TYR B C 1
ATOM 3621 O O . TYR B 1 190 ? 140.880 176.081 177.423 1.00 87.37 190 TYR B O 1
ATOM 3630 N N . PRO B 1 191 ? 141.466 178.106 178.207 1.00 88.65 191 PRO B N 1
ATOM 3631 C CA . PRO B 1 191 ? 140.072 178.410 178.577 1.00 88.65 191 PRO B CA 1
ATOM 3632 C C . PRO B 1 191 ? 139.165 178.696 177.391 1.00 88.65 191 PRO B C 1
ATOM 3633 O O . PRO B 1 191 ? 137.941 178.602 177.540 1.00 88.65 191 PRO B O 1
ATOM 3637 N N . ASN B 1 192 ? 139.715 179.034 176.226 1.00 91.27 192 ASN B N 1
ATOM 3638 C CA . ASN B 1 192 ? 138.905 179.313 175.050 1.00 91.27 192 ASN B CA 1
ATOM 3639 C C . ASN B 1 192 ? 139.731 179.049 173.801 1.00 91.27 192 ASN B C 1
ATOM 3640 O O . ASN B 1 192 ? 140.958 178.932 173.855 1.00 91.27 192 ASN B O 1
ATOM 3645 N N . ASP B 1 193 ? 139.036 178.959 172.664 1.00 90.20 193 ASP B N 1
ATOM 3646 C CA . ASP B 1 193 ? 139.693 178.615 171.409 1.00 90.20 193 ASP B CA 1
ATOM 3647 C C . ASP B 1 193 ? 140.489 179.772 170.818 1.00 90.20 193 ASP B C 1
ATOM 3648 O O . ASP B 1 193 ? 141.297 179.544 169.912 1.00 90.20 193 ASP B O 1
ATOM 3653 N N . LEU B 1 194 ? 140.267 181.003 171.292 1.00 87.77 194 LEU B N 1
ATOM 3654 C CA . LEU B 1 194 ? 141.015 182.146 170.776 1.00 87.77 194 LEU B CA 1
ATOM 3655 C C . LEU B 1 194 ? 142.486 182.069 171.163 1.00 87.77 194 LEU B C 1
ATOM 3656 O O . LEU B 1 194 ? 143.362 182.426 170.365 1.00 87.77 194 LEU B O 1
ATOM 3661 N N . TRP B 1 195 ? 142.776 181.597 172.379 1.00 89.06 195 TRP B N 1
ATOM 3662 C CA . TRP B 1 195 ? 144.162 181.392 172.785 1.00 89.06 195 TRP B CA 1
ATOM 3663 C C . TRP B 1 195 ? 144.810 180.271 171.981 1.00 89.06 195 TRP B C 1
ATOM 3664 O O . TRP B 1 195 ? 145.997 180.355 171.638 1.00 89.06 195 TRP B O 1
ATOM 3675 N N . VAL B 1 196 ? 144.032 179.235 171.646 1.00 83.34 196 VAL B N 1
ATOM 3676 C CA . VAL B 1 196 ? 144.523 178.140 170.808 1.00 83.34 196 VAL B CA 1
ATOM 3677 C C . VAL B 1 196 ? 144.878 178.661 169.420 1.00 83.34 196 VAL B C 1
ATOM 3678 O O . VAL B 1 196 ? 145.941 178.347 168.868 1.00 83.34 196 VAL B O 1
ATOM 3682 N N . VAL B 1 197 ? 144.000 179.498 168.859 1.00 80.39 197 VAL B N 1
ATOM 3683 C CA . VAL B 1 197 ? 144.205 180.061 167.528 1.00 80.39 197 VAL B CA 1
ATOM 3684 C C . VAL B 1 197 ? 145.413 180.992 167.514 1.00 80.39 197 VAL B C 1
ATOM 3685 O O . VAL B 1 197 ? 146.248 180.924 166.604 1.00 80.39 197 VAL B O 1
ATOM 3689 N N . VAL B 1 198 ? 145.554 181.840 168.539 1.00 79.85 198 VAL B N 1
ATOM 3690 C CA . VAL B 1 198 ? 146.667 182.785 168.539 1.00 79.85 198 VAL B CA 1
ATOM 3691 C C . VAL B 1 198 ? 147.992 182.078 168.825 1.00 79.85 198 VAL B C 1
ATOM 3692 O O . VAL B 1 198 ? 149.036 182.487 168.305 1.00 79.85 198 VAL B O 1
ATOM 3696 N N . PHE B 1 199 ? 147.981 180.968 169.573 1.00 77.09 199 PHE B N 1
ATOM 3697 C CA . PHE B 1 199 ? 149.236 180.257 169.787 1.00 77.09 199 PHE B CA 1
ATOM 3698 C C . PHE B 1 199 ? 149.613 179.392 168.593 1.00 77.09 199 PHE B C 1
ATOM 3699 O O . PHE B 1 199 ? 150.804 179.241 168.302 1.00 77.09 199 PHE B O 1
ATOM 3707 N N . GLN B 1 200 ? 148.627 178.852 167.871 1.00 75.03 200 GLN B N 1
ATOM 3708 C CA . GLN B 1 200 ? 148.926 178.190 166.606 1.00 75.03 200 GLN B CA 1
ATOM 3709 C C . GLN B 1 200 ? 149.420 179.183 165.563 1.00 75.03 200 GLN B C 1
ATOM 3710 O O . GLN B 1 200 ? 150.293 178.848 164.757 1.00 75.03 200 GLN B O 1
ATOM 3716 N N . PHE B 1 201 ? 148.898 180.413 165.582 1.00 74.32 201 PHE B N 1
ATOM 3717 C CA . PHE B 1 201 ? 149.392 181.447 164.679 1.00 74.32 201 PHE B CA 1
ATOM 3718 C C . PHE B 1 201 ? 150.807 181.877 165.045 1.00 74.32 201 PHE B C 1
ATOM 3719 O O . PHE B 1 201 ? 151.628 182.129 164.157 1.00 74.32 201 PHE B O 1
ATOM 3727 N N . GLN B 1 202 ? 151.107 181.971 166.345 1.00 69.20 202 GLN B N 1
ATOM 3728 C CA . GLN B 1 202 ? 152.467 182.269 166.788 1.00 69.20 202 GLN B CA 1
ATOM 3729 C C . GLN B 1 202 ? 153.430 181.155 166.395 1.00 69.20 202 GLN B C 1
ATOM 3730 O O . GLN B 1 202 ? 154.566 181.426 165.980 1.00 69.20 202 GLN B O 1
ATOM 3736 N N . HIS B 1 203 ? 152.979 179.900 166.504 1.00 67.44 203 HIS B N 1
ATOM 3737 C CA . HIS B 1 203 ? 153.752 178.761 166.019 1.00 67.44 203 HIS B CA 1
ATOM 3738 C C . HIS B 1 203 ? 154.005 178.870 164.521 1.00 67.44 203 HIS B C 1
ATOM 3739 O O . HIS B 1 203 ? 155.129 178.644 164.062 1.00 67.44 203 HIS B O 1
ATOM 3746 N N . ILE B 1 204 ? 152.974 179.249 163.755 1.00 67.02 204 ILE B N 1
ATOM 3747 C CA . ILE B 1 204 ? 153.095 179.373 162.302 1.00 67.02 204 ILE B CA 1
ATOM 3748 C C . ILE B 1 204 ? 154.110 180.447 161.932 1.00 67.02 204 ILE B C 1
ATOM 3749 O O . ILE B 1 204 ? 155.017 180.198 161.127 1.00 67.02 204 ILE B O 1
ATOM 3754 N N . MET B 1 205 ? 154.026 181.621 162.574 1.00 70.28 205 MET B N 1
ATOM 3755 C CA . MET B 1 205 ? 154.968 182.707 162.301 1.00 70.28 205 MET B CA 1
ATOM 3756 C C . MET B 1 205 ? 156.397 182.322 162.670 1.00 70.28 205 MET B C 1
ATOM 3757 O O . MET B 1 205 ? 157.252 182.199 161.786 1.00 70.28 205 MET B O 1
ATOM 3762 N N . VAL B 1 206 ? 156.649 182.044 163.954 1.00 63.90 206 VAL B N 1
ATOM 3763 C CA . VAL B 1 206 ? 158.009 181.799 164.433 1.00 63.90 206 VAL B CA 1
ATOM 3764 C C . VAL B 1 206 ? 158.613 180.501 163.897 1.00 63.90 206 VAL B C 1
ATOM 3765 O O . VAL B 1 206 ? 159.842 180.387 163.817 1.00 63.90 206 VAL B O 1
ATOM 3769 N N . GLY B 1 207 ? 157.804 179.548 163.434 1.00 64.03 207 GLY B N 1
ATOM 3770 C CA . GLY B 1 207 ? 158.374 178.337 162.888 1.00 64.03 207 GLY B CA 1
ATOM 3771 C C . GLY B 1 207 ? 158.438 178.264 161.377 1.00 64.03 207 GLY B C 1
ATOM 3772 O O . GLY B 1 207 ? 159.180 177.434 160.844 1.00 64.03 207 GLY B O 1
ATOM 3773 N N . LEU B 1 208 ? 157.682 179.100 160.661 1.00 65.18 208 LEU B N 1
ATOM 3774 C CA . LEU B 1 208 ? 157.759 178.986 159.212 1.00 65.18 208 LEU B CA 1
ATOM 3775 C C . LEU B 1 208 ? 157.996 180.310 158.506 1.00 65.18 208 LEU B C 1
ATOM 3776 O O . LEU B 1 208 ? 158.721 180.340 157.511 1.00 65.18 208 LEU B O 1
ATOM 3781 N N . ILE B 1 209 ? 157.409 181.406 158.985 1.00 68.06 209 ILE B N 1
ATOM 3782 C CA . ILE B 1 209 ? 157.356 182.606 158.163 1.00 68.06 209 ILE B CA 1
ATOM 3783 C C . ILE B 1 209 ? 158.634 183.415 158.319 1.00 68.06 209 ILE B C 1
ATOM 3784 O O . ILE B 1 209 ? 159.413 183.522 157.368 1.00 68.06 209 ILE B O 1
ATOM 3789 N N . LEU B 1 210 ? 158.880 183.953 159.524 1.00 66.68 210 LEU B N 1
ATOM 3790 C CA . LEU B 1 210 ? 159.999 184.883 159.699 1.00 66.68 210 LEU B CA 1
ATOM 3791 C C . LEU B 1 210 ? 161.372 184.228 159.518 1.00 66.68 210 LEU B C 1
ATOM 3792 O O . LEU B 1 210 ? 162.204 184.808 158.793 1.00 66.68 210 LEU B O 1
ATOM 3797 N N . PRO B 1 211 ? 161.683 183.049 160.097 1.00 64.51 211 PRO B N 1
ATOM 3798 C CA . PRO B 1 211 ? 162.904 182.354 159.651 1.00 64.51 211 PRO B CA 1
ATOM 3799 C C . PRO B 1 211 ? 162.864 181.928 158.195 1.00 64.51 211 PRO B C 1
ATOM 3800 O O . PRO B 1 211 ? 163.916 181.904 157.548 1.00 64.51 211 PRO B O 1
ATOM 3804 N N . GLY B 1 212 ? 161.683 181.615 157.655 1.00 64.81 212 GLY B N 1
ATOM 3805 C CA . GLY B 1 212 ? 161.590 181.265 156.246 1.00 64.81 212 GLY B CA 1
ATOM 3806 C C . GLY B 1 212 ? 161.909 182.423 155.319 1.00 64.81 212 GLY B C 1
ATOM 3807 O O . GLY B 1 212 ? 162.658 182.259 154.352 1.00 64.81 212 GLY B O 1
ATOM 3808 N N . ILE B 1 213 ? 161.367 183.611 155.612 1.00 65.48 213 ILE B N 1
ATOM 3809 C CA . ILE B 1 213 ? 161.687 184.795 154.814 1.00 65.48 213 ILE B CA 1
ATOM 3810 C C . ILE B 1 213 ? 163.148 185.192 154.998 1.00 65.48 213 ILE B C 1
ATOM 3811 O O . ILE B 1 213 ? 163.809 185.595 154.033 1.00 65.48 213 ILE B O 1
ATOM 3816 N N . VAL B 1 214 ? 163.692 185.037 156.214 1.00 62.89 214 VAL B N 1
ATOM 3817 C CA . VAL B 1 214 ? 165.101 185.365 156.454 1.00 62.89 214 VAL B CA 1
ATOM 3818 C C . VAL B 1 214 ? 166.021 184.440 155.653 1.00 62.89 214 VAL B C 1
ATOM 3819 O O . VAL B 1 214 ? 166.940 184.901 154.957 1.00 62.89 214 VAL B O 1
ATOM 3823 N N . ILE B 1 215 ? 165.742 183.131 155.691 1.00 61.26 215 ILE B N 1
ATOM 3824 C CA . ILE B 1 215 ? 166.556 182.145 154.983 1.00 61.26 215 ILE B CA 1
ATOM 3825 C C . ILE B 1 215 ? 166.436 182.325 153.473 1.00 61.26 215 ILE B C 1
ATOM 3826 O O . ILE B 1 215 ? 167.447 182.337 152.758 1.00 61.26 215 ILE B O 1
ATOM 3831 N N . LEU B 1 216 ? 165.208 182.515 152.971 1.00 65.28 216 LEU B N 1
ATOM 3832 C CA . LEU B 1 216 ? 164.991 182.678 151.537 1.00 65.28 216 LEU B CA 1
ATOM 3833 C C . LEU B 1 216 ? 165.607 183.970 151.015 1.00 65.28 216 LEU B C 1
ATOM 3834 O O . LEU B 1 216 ? 166.195 183.982 149.927 1.00 65.28 216 LEU B O 1
ATOM 3839 N N . SER B 1 217 ? 165.516 185.056 151.791 1.00 68.19 217 SER B N 1
ATOM 3840 C CA . SER B 1 217 ? 166.106 186.323 151.380 1.00 68.19 217 SER B CA 1
ATOM 3841 C C . SER B 1 217 ? 167.624 186.235 151.331 1.00 68.19 217 SER B C 1
ATOM 3842 O O . SER B 1 217 ? 168.234 186.580 150.309 1.00 68.19 217 SER B O 1
ATOM 3845 N N . CYS B 1 218 ? 168.247 185.734 152.410 1.00 68.34 218 CYS B N 1
ATOM 3846 C CA . CYS B 1 218 ? 169.704 185.643 152.450 1.00 68.34 218 CYS B CA 1
ATOM 3847 C C . CYS B 1 218 ? 170.236 184.674 151.403 1.00 68.34 218 CYS B C 1
ATOM 3848 O O . CYS B 1 218 ? 171.287 184.927 150.802 1.00 68.34 218 CYS B O 1
ATOM 3851 N N . TYR B 1 219 ? 169.494 183.601 151.115 1.00 65.67 219 TYR B N 1
ATOM 3852 C CA . TYR B 1 219 ? 169.883 182.728 150.017 1.00 65.67 219 TYR B CA 1
ATOM 3853 C C . TYR B 1 219 ? 169.665 183.389 148.663 1.00 65.67 219 TYR B C 1
ATOM 3854 O O . TYR B 1 219 ? 170.350 183.040 147.697 1.00 65.67 219 TYR B O 1
ATOM 3863 N N . CYS B 1 220 ? 168.743 184.352 148.570 1.00 69.82 220 CYS B N 1
ATOM 3864 C CA . CYS B 1 220 ? 168.612 185.099 147.324 1.00 69.82 220 CYS B CA 1
ATOM 3865 C C . CYS B 1 220 ? 169.823 185.996 147.074 1.00 69.82 220 CYS B C 1
ATOM 3866 O O . CYS B 1 220 ? 170.310 186.060 145.938 1.00 69.82 220 CYS B O 1
ATOM 3869 N N . ILE B 1 221 ? 170.345 186.678 148.110 1.00 70.66 221 ILE B N 1
ATOM 3870 C CA . ILE B 1 221 ? 171.594 187.420 147.845 1.00 70.66 221 ILE B CA 1
ATOM 3871 C C . ILE B 1 221 ? 172.765 186.445 147.642 1.00 70.66 221 ILE B C 1
ATOM 3872 O O . ILE B 1 221 ? 173.699 186.750 146.885 1.00 70.66 221 ILE B O 1
ATOM 3877 N N . ILE B 1 222 ? 172.723 185.257 148.264 1.00 69.73 222 ILE B N 1
ATOM 3878 C CA . ILE B 1 222 ? 173.774 184.253 148.059 1.00 69.73 222 ILE B CA 1
ATOM 3879 C C . ILE B 1 222 ? 173.818 183.802 146.598 1.00 69.73 222 ILE B C 1
ATOM 3880 O O . ILE B 1 222 ? 174.886 183.767 145.973 1.00 69.73 222 ILE B O 1
ATOM 3885 N N . ILE B 1 223 ? 172.653 183.497 146.023 1.00 70.90 223 ILE B N 1
ATOM 3886 C CA . ILE B 1 223 ? 172.588 183.061 144.631 1.00 70.90 223 ILE B CA 1
ATOM 3887 C C . ILE B 1 223 ? 172.872 184.224 143.681 1.00 70.90 223 ILE B C 1
ATOM 3888 O O . ILE B 1 223 ? 173.512 184.036 142.636 1.00 70.90 223 ILE B O 1
ATOM 3893 N N . SER B 1 224 ? 172.446 185.443 144.039 1.00 75.97 224 SER B N 1
ATOM 3894 C CA . SER B 1 224 ? 172.720 186.613 143.207 1.00 75.97 224 SER B CA 1
ATOM 3895 C C . SER B 1 224 ? 174.211 186.929 143.136 1.00 75.97 224 SER B C 1
ATOM 3896 O O . SER B 1 224 ? 174.723 187.281 142.067 1.00 75.97 224 SER B O 1
ATOM 3899 N N . LYS B 1 225 ? 174.925 186.808 144.254 1.00 78.28 225 LYS B N 1
ATOM 3900 C CA . LYS B 1 225 ? 176.353 187.096 144.274 1.00 78.28 225 LYS B CA 1
ATOM 3901 C C . LYS B 1 225 ? 177.217 185.886 143.946 1.00 78.28 225 LYS B C 1
ATOM 3902 O O . LYS B 1 225 ? 178.431 186.042 143.780 1.00 78.28 225 LYS B O 1
ATOM 3908 N N . LEU B 1 226 ? 176.634 184.690 143.853 1.00 81.98 226 LEU B N 1
ATOM 3909 C CA . LEU B 1 226 ? 177.423 183.507 143.530 1.00 81.98 226 LEU B CA 1
ATOM 3910 C C . LEU B 1 226 ? 177.767 183.445 142.046 1.00 81.98 226 LEU B C 1
ATOM 3911 O O . LEU B 1 226 ? 178.868 183.017 141.679 1.00 81.98 226 LEU B O 1
ATOM 3916 N N . SER B 1 227 ? 176.847 183.880 141.180 1.00 91.91 227 SER B N 1
ATOM 3917 C CA . SER B 1 227 ? 177.044 183.756 139.739 1.00 91.91 227 SER B CA 1
ATOM 3918 C C . SER B 1 227 ? 178.079 184.733 139.194 1.00 91.91 227 SER B C 1
ATOM 3919 O O . SER B 1 227 ? 178.541 184.554 138.062 1.00 91.91 227 SER B O 1
ATOM 3922 N N . HIS B 1 228 ? 178.451 185.760 139.964 1.00 99.81 228 HIS B N 1
ATOM 3923 C CA . HIS B 1 228 ? 179.496 186.678 139.529 1.00 99.81 228 HIS B CA 1
ATOM 3924 C C . HIS B 1 228 ? 180.878 186.038 139.558 1.00 99.81 228 HIS B C 1
ATOM 3925 O O . HIS B 1 228 ? 181.774 186.498 138.842 1.00 99.81 228 HIS B O 1
ATOM 3932 N N . SER B 1 229 ? 181.073 184.999 140.366 1.00 106.95 229 SER B N 1
ATOM 3933 C CA . SER B 1 229 ? 182.337 184.282 140.381 1.00 106.95 229 SER B CA 1
ATOM 3934 C C . SER B 1 229 ? 182.477 183.423 139.126 1.00 106.95 229 SER B C 1
ATOM 3935 O O . SER B 1 229 ? 181.495 183.060 138.473 1.00 106.95 229 SER B O 1
ATOM 3938 N N . LYS B 1 230 ? 183.725 183.096 138.794 1.00 115.16 230 LYS B N 1
ATOM 3939 C CA . LYS B 1 230 ? 184.034 182.348 137.573 1.00 115.16 230 LYS B CA 1
ATOM 3940 C C . LYS B 1 230 ? 184.059 180.842 137.845 1.00 115.16 230 LYS B C 1
ATOM 3941 O O . LYS B 1 230 ? 185.045 180.149 137.592 1.00 115.16 230 LYS B O 1
ATOM 3947 N N . GLY B 1 231 ? 182.934 180.338 138.354 1.00 120.66 231 GLY B N 1
ATOM 3948 C CA . GLY B 1 231 ? 182.790 178.925 138.650 1.00 120.66 231 GLY B CA 1
ATOM 3949 C C . GLY B 1 231 ? 183.676 178.439 139.780 1.00 120.66 231 GLY B C 1
ATOM 3950 O O . GLY B 1 231 ? 184.441 177.485 139.609 1.00 120.66 231 GLY B O 1
ATOM 3951 N N . HIS B 1 232 ? 183.583 179.092 140.935 1.00 118.43 232 HIS B N 1
ATOM 3952 C CA . HIS B 1 232 ? 184.450 178.786 142.062 1.00 118.43 232 HIS B CA 1
ATOM 3953 C C . HIS B 1 232 ? 184.041 177.471 142.725 1.00 118.43 232 HIS B C 1
ATOM 3954 O O . HIS B 1 232 ? 182.952 176.936 142.504 1.00 118.43 232 HIS B O 1
ATOM 3961 N N . GLN B 1 233 ? 184.945 176.951 143.554 1.00 109.30 233 GLN B N 1
ATOM 3962 C CA . GLN B 1 233 ? 184.744 175.690 144.254 1.00 109.30 233 GLN B CA 1
ATOM 3963 C C . GLN B 1 233 ? 184.200 175.880 145.664 1.00 109.30 233 GLN B C 1
ATOM 3964 O O . GLN B 1 233 ? 184.225 174.937 146.461 1.00 109.30 233 GLN B O 1
ATOM 3970 N N . LYS B 1 234 ? 183.725 177.078 145.996 1.00 103.58 234 LYS B N 1
ATOM 3971 C CA . LYS B 1 234 ? 183.068 177.318 147.274 1.00 103.58 234 LYS B CA 1
ATOM 3972 C C . LYS B 1 234 ? 181.598 176.915 147.267 1.00 103.58 234 LYS B C 1
ATOM 3973 O O . LYS B 1 234 ? 180.942 177.007 148.309 1.00 103.58 234 LYS B O 1
ATOM 3979 N N . ARG B 1 235 ? 181.071 176.474 146.122 1.00 96.33 235 ARG B N 1
ATOM 3980 C CA . ARG B 1 235 ? 179.659 176.126 146.017 1.00 96.33 235 ARG B CA 1
ATOM 3981 C C . ARG B 1 235 ? 179.346 174.776 146.657 1.00 96.33 235 ARG B C 1
ATOM 3982 O O . ARG B 1 235 ? 178.267 174.609 147.240 1.00 96.33 235 ARG B O 1
ATOM 3990 N N . LYS B 1 236 ? 180.283 173.821 146.612 1.00 95.07 236 LYS B N 1
ATOM 3991 C CA . LYS B 1 236 ? 180.017 172.484 147.139 1.00 95.07 236 LYS B CA 1
ATOM 3992 C C . LYS B 1 236 ? 179.962 172.436 148.664 1.00 95.07 236 LYS B C 1
ATOM 3993 O O . LYS B 1 236 ? 179.530 171.421 149.220 1.00 95.07 236 LYS B O 1
ATOM 3999 N N . ALA B 1 237 ? 180.388 173.496 149.352 1.00 86.78 237 ALA B N 1
ATOM 4000 C CA . ALA B 1 237 ? 180.173 173.598 150.789 1.00 86.78 237 ALA B CA 1
ATOM 4001 C C . ALA B 1 237 ? 178.778 174.102 151.137 1.00 86.78 237 ALA B C 1
ATOM 4002 O O . ALA B 1 237 ? 178.417 174.120 152.318 1.00 86.78 237 ALA B O 1
ATOM 4004 N N . LEU B 1 238 ? 177.998 174.513 150.138 1.00 74.62 238 LEU B N 1
ATOM 4005 C CA . LEU B 1 238 ? 176.636 174.993 150.324 1.00 74.62 238 LEU B CA 1
ATOM 4006 C C . LEU B 1 238 ? 175.590 173.927 150.015 1.00 74.62 238 LEU B C 1
ATOM 4007 O O . LEU B 1 238 ? 174.427 174.083 150.410 1.00 74.62 238 LEU B O 1
ATOM 4012 N N . LYS B 1 239 ? 175.993 172.843 149.341 1.00 72.75 239 LYS B N 1
ATOM 4013 C CA . LYS B 1 239 ? 175.065 171.781 148.959 1.00 72.75 239 LYS B CA 1
ATOM 4014 C C . LYS B 1 239 ? 174.497 171.059 150.176 1.00 72.75 239 LYS B C 1
ATOM 4015 O O . LYS B 1 239 ? 173.294 170.777 150.226 1.00 72.75 239 LYS B O 1
ATOM 4021 N N . THR B 1 240 ? 175.342 170.769 151.171 1.00 69.01 240 THR B N 1
ATOM 4022 C CA . THR B 1 240 ? 174.870 170.122 152.394 1.00 69.01 240 THR B CA 1
ATOM 4023 C C . THR B 1 240 ? 173.907 171.020 153.159 1.00 69.01 240 THR B C 1
ATOM 4024 O O . THR B 1 240 ? 172.896 170.546 153.693 1.00 69.01 240 THR B O 1
ATOM 4028 N N . THR B 1 241 ? 174.191 172.324 153.188 1.00 65.28 241 THR B N 1
ATOM 4029 C CA . THR B 1 241 ? 173.325 173.271 153.880 1.00 65.28 241 THR B CA 1
ATOM 4030 C C . THR B 1 241 ? 171.967 173.404 153.196 1.00 65.28 241 THR B C 1
ATOM 4031 O O . THR B 1 241 ? 170.930 173.412 153.873 1.00 65.28 241 THR B O 1
ATOM 4035 N N . VAL B 1 242 ? 171.946 173.500 151.860 1.00 62.98 242 VAL B N 1
ATOM 4036 C CA . VAL B 1 242 ? 170.658 173.628 151.183 1.00 62.98 242 VAL B CA 1
ATOM 4037 C C . VAL B 1 242 ? 169.881 172.318 151.236 1.00 62.98 242 VAL B C 1
ATOM 4038 O O . VAL B 1 242 ? 168.647 172.340 151.304 1.00 62.98 242 VAL B O 1
ATOM 4042 N N . ILE B 1 243 ? 170.571 171.168 151.264 1.00 60.75 243 ILE B N 1
ATOM 4043 C CA . ILE B 1 243 ? 169.880 169.892 151.427 1.00 60.75 243 ILE B CA 1
ATOM 4044 C C . ILE B 1 243 ? 169.250 169.798 152.813 1.00 60.75 243 ILE B C 1
ATOM 4045 O O . ILE B 1 243 ? 168.083 169.403 152.947 1.00 60.75 243 ILE B O 1
ATOM 4050 N N . LEU B 1 244 ? 169.984 170.224 153.851 1.00 56.17 244 LEU B N 1
ATOM 4051 C CA . LEU B 1 244 ? 169.455 170.217 155.215 1.00 56.17 244 LEU B CA 1
ATOM 4052 C C . LEU B 1 244 ? 168.256 171.149 155.361 1.00 56.17 244 LEU B C 1
ATOM 4053 O O . LEU B 1 244 ? 167.226 170.762 155.925 1.00 56.17 244 LEU B O 1
ATOM 4058 N N . ILE B 1 245 ? 168.358 172.363 154.814 1.00 55.34 245 ILE B N 1
ATOM 4059 C CA . ILE B 1 245 ? 167.295 173.355 154.975 1.00 55.34 245 ILE B CA 1
ATOM 4060 C C . ILE B 1 245 ? 166.053 172.952 154.182 1.00 55.34 245 ILE B C 1
ATOM 4061 O O . ILE B 1 245 ? 164.925 173.009 154.696 1.00 55.34 245 ILE B O 1
ATOM 4066 N N . LEU B 1 246 ? 166.244 172.504 152.933 1.00 57.91 246 LEU B N 1
ATOM 4067 C CA . LEU B 1 246 ? 165.121 172.082 152.102 1.00 57.91 246 LEU B CA 1
ATOM 4068 C C . LEU B 1 246 ? 164.442 170.837 152.658 1.00 57.91 246 LEU B C 1
ATOM 4069 O O . LEU B 1 246 ? 163.211 170.749 152.645 1.00 57.91 246 LEU B O 1
ATOM 4074 N N . ALA B 1 247 ? 165.215 169.876 153.175 1.00 58.54 247 ALA B N 1
ATOM 4075 C CA . ALA B 1 247 ? 164.607 168.672 153.727 1.00 58.54 247 ALA B CA 1
ATOM 4076 C C . ALA B 1 247 ? 163.904 168.957 155.050 1.00 58.54 247 ALA B C 1
ATOM 4077 O O . ALA B 1 247 ? 162.852 168.370 155.331 1.00 58.54 247 ALA B O 1
ATOM 4079 N N . PHE B 1 248 ? 164.449 169.876 155.857 1.00 57.11 248 PHE B N 1
ATOM 4080 C CA . PHE B 1 248 ? 163.791 170.294 157.094 1.00 57.11 248 PHE B CA 1
ATOM 4081 C C . PHE B 1 248 ? 162.451 170.962 156.809 1.00 57.11 248 PHE B C 1
ATOM 4082 O O . PHE B 1 248 ? 161.431 170.637 157.434 1.00 57.11 248 PHE B O 1
ATOM 4090 N N . PHE B 1 249 ? 162.430 171.893 155.852 1.00 54.73 249 PHE B N 1
ATOM 4091 C CA . PHE B 1 249 ? 161.183 172.593 155.568 1.00 54.73 249 PHE B CA 1
ATOM 4092 C C . PHE B 1 249 ? 160.202 171.711 154.809 1.00 54.73 249 PHE B C 1
ATOM 4093 O O . PHE B 1 249 ? 158.990 171.867 154.975 1.00 54.73 249 PHE B O 1
ATOM 4101 N N . ALA B 1 250 ? 160.693 170.752 154.018 1.00 56.63 250 ALA B N 1
ATOM 4102 C CA . ALA B 1 250 ? 159.800 169.785 153.392 1.00 56.63 250 ALA B CA 1
ATOM 4103 C C . ALA B 1 250 ? 159.224 168.813 154.411 1.00 56.63 250 ALA B C 1
ATOM 4104 O O . ALA B 1 250 ? 158.120 168.294 154.213 1.00 56.63 250 ALA B O 1
ATOM 4106 N N . CYS B 1 251 ? 159.957 168.542 155.493 1.00 57.94 251 CYS B N 1
ATOM 4107 C CA . CYS B 1 251 ? 159.395 167.748 156.578 1.00 57.94 251 CYS B CA 1
ATOM 4108 C C . CYS B 1 251 ? 158.318 168.520 157.329 1.00 57.94 251 CYS B C 1
ATOM 4109 O O . CYS B 1 251 ? 157.239 167.983 157.601 1.00 57.94 251 CYS B O 1
ATOM 4112 N N . TRP B 1 252 ? 158.582 169.785 157.659 1.00 57.97 252 TRP B N 1
ATOM 4113 C CA . TRP B 1 252 ? 157.666 170.528 158.518 1.00 57.97 252 TRP B CA 1
ATOM 4114 C C . TRP B 1 252 ? 156.554 171.254 157.768 1.00 57.97 252 TRP B C 1
ATOM 4115 O O . TRP B 1 252 ? 155.666 171.811 158.420 1.00 57.97 252 TRP B O 1
ATOM 4126 N N . LEU B 1 253 ? 156.583 171.280 156.429 1.00 56.51 253 LEU B N 1
ATOM 4127 C CA . LEU B 1 253 ? 155.558 172.011 155.680 1.00 56.51 253 LEU B CA 1
ATOM 4128 C C . LEU B 1 253 ? 154.143 171.435 155.786 1.00 56.51 253 LEU B C 1
ATOM 4129 O O . LEU B 1 253 ? 153.206 172.233 155.976 1.00 56.51 253 LEU B O 1
ATOM 4134 N N . PRO B 1 254 ? 153.888 170.116 155.638 1.00 57.17 254 PRO B N 1
ATOM 4135 C CA . PRO B 1 254 ? 152.491 169.664 155.772 1.00 57.17 254 PRO B CA 1
ATOM 4136 C C . PRO B 1 254 ? 151.936 169.783 157.181 1.00 57.17 254 PRO B C 1
ATOM 4137 O O . PRO B 1 254 ? 150.719 169.934 157.334 1.00 57.17 254 PRO B O 1
ATOM 4141 N N . TYR B 1 255 ? 152.785 169.772 158.212 1.00 58.77 255 TYR B N 1
ATOM 4142 C CA . TYR B 1 255 ? 152.287 169.996 159.566 1.00 58.77 255 TYR B CA 1
ATOM 4143 C C . TYR B 1 255 ? 151.870 171.444 159.757 1.00 58.77 255 TYR B C 1
ATOM 4144 O O . TYR B 1 255 ? 150.870 171.724 160.425 1.00 58.77 255 TYR B O 1
ATOM 4153 N N . TYR B 1 256 ? 152.623 172.374 159.171 1.00 61.43 256 TYR B N 1
ATOM 4154 C CA . TYR B 1 256 ? 152.254 173.781 159.248 1.00 61.43 256 TYR B CA 1
ATOM 4155 C C . TYR B 1 256 ? 150.994 174.057 158.439 1.00 61.43 256 TYR B C 1
ATOM 4156 O O . TYR B 1 256 ? 150.151 174.861 158.853 1.00 61.43 256 TYR B O 1
ATOM 4165 N N . ILE B 1 257 ? 150.836 173.365 157.305 1.00 58.48 257 ILE B N 1
ATOM 4166 C CA . ILE B 1 257 ? 149.605 173.457 156.521 1.00 58.48 257 ILE B CA 1
ATOM 4167 C C . ILE B 1 257 ? 148.421 172.919 157.320 1.00 58.48 257 ILE B C 1
ATOM 4168 O O . ILE B 1 257 ? 147.345 173.536 157.362 1.00 58.48 257 ILE B O 1
ATOM 4173 N N . GLY B 1 258 ? 148.622 171.789 158.005 1.00 61.79 258 GLY B N 1
ATOM 4174 C CA . GLY B 1 258 ? 147.561 171.208 158.809 1.00 61.79 258 GLY B CA 1
ATOM 4175 C C . GLY B 1 258 ? 147.166 172.063 159.998 1.00 61.79 258 GLY B C 1
ATOM 4176 O O . GLY B 1 258 ? 145.980 172.197 160.302 1.00 61.79 258 GLY B O 1
ATOM 4177 N N . ILE B 1 259 ? 148.142 172.676 160.673 1.00 65.19 259 ILE B N 1
ATOM 4178 C CA . ILE B 1 259 ? 147.774 173.510 161.814 1.00 65.19 259 ILE B CA 1
ATOM 4179 C C . ILE B 1 259 ? 147.229 174.865 161.365 1.00 65.19 259 ILE B C 1
ATOM 4180 O O . ILE B 1 259 ? 146.444 175.477 162.091 1.00 65.19 259 ILE B O 1
ATOM 4185 N N . SER B 1 260 ? 147.592 175.348 160.170 1.00 63.41 260 SER B N 1
ATOM 4186 C CA . SER B 1 260 ? 146.948 176.552 159.649 1.00 63.41 260 SER B CA 1
ATOM 4187 C C . SER B 1 260 ? 145.492 176.281 159.289 1.00 63.41 260 SER B C 1
ATOM 4188 O O . SER B 1 260 ? 144.602 177.091 159.594 1.00 63.41 260 SER B O 1
ATOM 4191 N N . ILE B 1 261 ? 145.230 175.123 158.678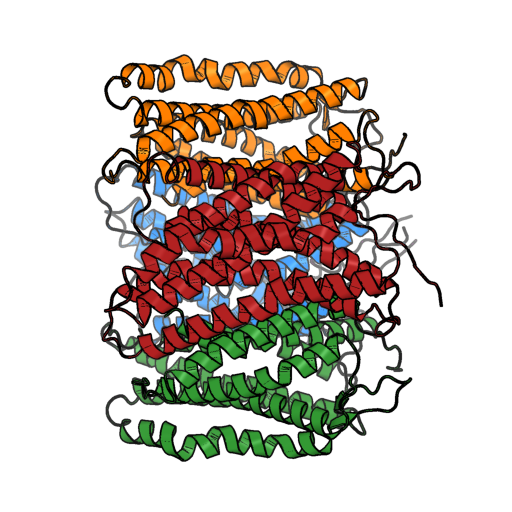 1.00 64.70 261 ILE B N 1
ATOM 4192 C CA . ILE B 1 261 ? 143.863 174.717 158.371 1.00 64.70 261 ILE B CA 1
ATOM 4193 C C . ILE B 1 261 ? 143.079 174.466 159.659 1.00 64.70 261 ILE B C 1
ATOM 4194 O O . ILE B 1 261 ? 141.892 174.793 159.752 1.00 64.70 261 ILE B O 1
ATOM 4199 N N . ASP B 1 262 ? 143.747 173.942 160.693 1.00 70.28 262 ASP B N 1
ATOM 4200 C CA . ASP B 1 262 ? 143.103 173.728 161.987 1.00 70.28 262 ASP B CA 1
ATOM 4201 C C . ASP B 1 262 ? 142.820 175.038 162.710 1.00 70.28 262 ASP B C 1
ATOM 4202 O O . ASP B 1 262 ? 141.819 175.145 163.426 1.00 70.28 262 ASP B O 1
ATOM 4207 N N . SER B 1 263 ? 143.692 176.033 162.557 1.00 72.65 263 SER B N 1
ATOM 4208 C CA . SER B 1 263 ? 143.418 177.337 163.141 1.00 72.65 263 SER B CA 1
ATOM 4209 C C . SER B 1 263 ? 142.269 178.019 162.416 1.00 72.65 263 SER B C 1
ATOM 4210 O O . SER B 1 263 ? 141.510 178.782 163.022 1.00 72.65 263 SER B O 1
ATOM 4213 N N . PHE B 1 264 ? 142.118 177.748 161.119 1.00 75.95 264 PHE B N 1
ATOM 4214 C CA . PHE B 1 264 ? 140.959 178.268 160.405 1.00 75.95 264 PHE B CA 1
ATOM 4215 C C . PHE B 1 264 ? 139.681 177.472 160.666 1.00 75.95 264 PHE B C 1
ATOM 4216 O O . PHE B 1 264 ? 138.590 178.034 160.552 1.00 75.95 264 PHE B O 1
ATOM 4224 N N . ILE B 1 265 ? 139.772 176.190 161.025 1.00 74.38 265 ILE B N 1
ATOM 4225 C CA . ILE B 1 265 ? 138.549 175.453 161.337 1.00 74.38 265 ILE B CA 1
ATOM 4226 C C . ILE B 1 265 ? 138.070 175.796 162.744 1.00 74.38 265 ILE B C 1
ATOM 4227 O O . ILE B 1 265 ? 136.902 175.574 163.081 1.00 74.38 265 ILE B O 1
ATOM 4232 N N . LEU B 1 266 ? 138.946 176.361 163.576 1.00 76.13 266 LEU B N 1
ATOM 4233 C CA . LEU B 1 266 ? 138.511 177.033 164.792 1.00 76.13 266 LEU B CA 1
ATOM 4234 C C . LEU B 1 266 ? 138.168 178.472 164.435 1.00 76.13 266 LEU B C 1
ATOM 4235 O O . LEU B 1 266 ? 138.300 178.854 163.269 1.00 76.13 266 LEU B O 1
ATOM 4240 N N . LEU B 1 267 ? 137.740 179.266 165.425 1.00 82.74 267 LEU B N 1
ATOM 4241 C CA . LEU B 1 267 ? 136.884 180.441 165.237 1.00 82.74 267 LEU B CA 1
ATOM 4242 C C . LEU B 1 267 ? 135.784 180.156 164.210 1.00 82.74 267 LEU B C 1
ATOM 4243 O O . LEU B 1 267 ? 135.190 179.072 164.238 1.00 82.74 267 LEU B O 1
ATOM 4248 N N . GLU B 1 268 ? 135.450 181.108 163.333 1.00 88.47 268 GLU B N 1
ATOM 4249 C CA . GLU B 1 268 ? 134.328 180.866 162.431 1.00 88.47 268 GLU B CA 1
ATOM 4250 C C . GLU B 1 268 ? 134.567 181.287 160.984 1.00 88.47 268 GLU B C 1
ATOM 4251 O O . GLU B 1 268 ? 133.627 181.797 160.361 1.00 88.47 268 GLU B O 1
ATOM 4257 N N . ILE B 1 269 ? 135.757 181.102 160.410 1.00 83.66 269 ILE B N 1
ATOM 4258 C CA . ILE B 1 269 ? 135.958 181.533 159.028 1.00 83.66 269 ILE B CA 1
ATOM 4259 C C . ILE B 1 269 ? 135.490 180.457 158.048 1.00 83.66 269 ILE B C 1
ATOM 4260 O O . ILE B 1 269 ? 134.736 180.744 157.111 1.00 83.66 269 ILE B O 1
ATOM 4265 N N . ILE B 1 270 ? 135.900 179.204 158.252 1.00 83.56 270 ILE B N 1
ATOM 4266 C CA . ILE B 1 270 ? 135.476 178.106 157.385 1.00 83.56 270 ILE B CA 1
ATOM 4267 C C . ILE B 1 270 ? 134.664 177.104 158.197 1.00 83.56 270 ILE B C 1
ATOM 4268 O O . ILE B 1 270 ? 134.907 176.916 159.397 1.00 83.56 270 ILE B O 1
ATOM 4273 N N . LYS B 1 271 ? 133.668 176.492 157.551 1.00 88.98 271 LYS B N 1
ATOM 4274 C CA . LYS B 1 271 ? 132.854 175.442 158.158 1.00 88.98 271 LYS B CA 1
ATOM 4275 C C . LYS B 1 271 ? 132.229 174.553 157.084 1.00 88.98 271 LYS B C 1
ATOM 4276 O O . LYS B 1 271 ? 131.274 174.953 156.409 1.00 88.98 271 LYS B O 1
ATOM 4282 N N . GLN B 1 272 ? 132.773 173.346 156.899 1.00 91.33 272 GLN B N 1
ATOM 4283 C CA . GLN B 1 272 ? 132.274 172.417 155.889 1.00 91.33 272 GLN B CA 1
ATOM 4284 C C . GLN B 1 272 ? 132.036 171.015 156.443 1.00 91.33 272 GLN B C 1
ATOM 4285 O O . GLN B 1 272 ? 132.290 170.030 155.744 1.00 91.33 272 GLN B O 1
ATOM 4291 N N . GLY B 1 273 ? 131.559 170.897 157.672 1.00 94.91 273 GLY B N 1
ATOM 4292 C CA . GLY B 1 273 ? 131.137 169.607 158.178 1.00 94.91 273 GLY B CA 1
ATOM 4293 C C . GLY B 1 273 ? 131.765 169.292 159.512 1.00 94.91 273 GLY B C 1
ATOM 4294 O O . GLY B 1 273 ? 132.654 169.991 159.999 1.00 94.91 273 GLY B O 1
ATOM 4295 N N . CYS B 1 274 ? 131.267 168.218 160.125 1.00 94.34 274 CYS B N 1
ATOM 4296 C CA . CYS B 1 274 ? 131.848 167.676 161.347 1.00 94.34 274 CYS B CA 1
ATOM 4297 C C . CYS B 1 274 ? 132.891 166.600 161.085 1.00 94.34 274 CYS B C 1
ATOM 4298 O O . CYS B 1 274 ? 133.533 166.132 162.030 1.00 94.34 274 CYS B O 1
ATOM 4301 N N . GLU B 1 275 ? 133.066 166.194 159.827 1.00 89.46 275 GLU B N 1
ATOM 4302 C CA . GLU B 1 275 ? 134.014 165.137 159.498 1.00 89.46 275 GLU B CA 1
ATOM 4303 C C . GLU B 1 275 ? 135.315 165.708 158.934 1.00 89.46 275 GLU B C 1
ATOM 4304 O O . GLU B 1 275 ? 136.361 165.044 158.986 1.00 89.46 275 GLU B O 1
ATOM 4310 N N . PHE B 1 276 ? 135.275 166.949 158.433 1.00 83.14 276 PHE B N 1
ATOM 4311 C CA . PHE B 1 276 ? 136.467 167.587 157.880 1.00 83.14 276 PHE B CA 1
ATOM 4312 C C . PHE B 1 276 ? 137.535 167.816 158.943 1.00 83.14 276 PHE B C 1
ATOM 4313 O O . PHE B 1 276 ? 138.708 167.492 158.739 1.00 83.14 276 PHE B O 1
ATOM 4321 N N . GLU B 1 277 ? 137.144 168.341 160.101 1.00 87.46 277 GLU B N 1
ATOM 4322 C CA . GLU B 1 277 ? 138.138 168.514 161.153 1.00 87.46 277 GLU B CA 1
ATOM 4323 C C . GLU B 1 277 ? 138.418 167.230 161.920 1.00 87.46 277 GLU B C 1
ATOM 4324 O O . GLU B 1 277 ? 139.343 167.216 162.733 1.00 87.46 277 GLU B O 1
ATOM 4330 N N . ASN B 1 278 ? 137.659 166.159 161.689 1.00 89.04 278 ASN B N 1
ATOM 4331 C CA . ASN B 1 278 ? 138.052 164.825 162.123 1.00 89.04 278 ASN B CA 1
ATOM 4332 C C . ASN B 1 278 ? 139.123 164.232 161.219 1.00 89.04 278 ASN B C 1
ATOM 4333 O O . ASN B 1 278 ? 139.968 163.463 161.688 1.00 89.04 278 ASN B O 1
ATOM 4338 N N . THR B 1 279 ? 139.095 164.564 159.932 1.00 80.26 279 THR B N 1
ATOM 4339 C CA . THR B 1 279 ? 140.180 164.251 159.008 1.00 80.26 279 THR B CA 1
ATOM 4340 C C . THR B 1 279 ? 141.431 165.076 159.269 1.00 80.26 279 THR B C 1
ATOM 4341 O O . THR B 1 279 ? 142.546 164.545 159.200 1.00 80.26 279 THR B O 1
ATOM 4345 N N . VAL B 1 280 ? 141.254 166.364 159.582 1.00 74.77 280 VAL B N 1
ATOM 4346 C CA . VAL B 1 280 ? 142.376 167.249 159.897 1.00 74.77 280 VAL B CA 1
ATOM 4347 C C . VAL B 1 280 ? 143.070 166.803 161.181 1.00 74.77 280 VAL B C 1
ATOM 4348 O O . VAL B 1 280 ? 144.303 166.847 161.285 1.00 74.77 280 VAL B O 1
ATOM 4352 N N . HIS B 1 281 ? 142.300 166.321 162.162 1.00 81.58 281 HIS B N 1
ATOM 4353 C CA . HIS B 1 281 ? 142.895 165.928 163.437 1.00 81.58 281 HIS B CA 1
ATOM 4354 C C . HIS B 1 281 ? 143.657 164.612 163.322 1.00 81.58 281 HIS B C 1
ATOM 4355 O O . HIS B 1 281 ? 144.488 164.302 164.182 1.00 81.58 281 HIS B O 1
ATOM 4362 N N . LYS B 1 282 ? 143.388 163.830 162.275 1.00 74.31 282 LYS B N 1
ATOM 4363 C CA . LYS B 1 282 ? 144.198 162.653 161.978 1.00 74.31 282 LYS B CA 1
ATOM 4364 C C . LYS B 1 282 ? 145.418 163.023 161.143 1.00 74.31 282 LYS B C 1
ATOM 4365 O O . LYS B 1 282 ? 146.512 162.472 161.353 1.00 74.31 282 LYS B O 1
ATOM 4371 N N . TRP B 1 283 ? 145.231 163.956 160.201 1.00 66.24 283 TRP B N 1
ATOM 4372 C CA . TRP B 1 283 ? 146.315 164.451 159.355 1.00 66.24 283 TRP B CA 1
ATOM 4373 C C . TRP B 1 283 ? 147.410 165.102 160.188 1.00 66.24 283 TRP B C 1
ATOM 4374 O O . TRP B 1 283 ? 148.602 164.892 159.941 1.00 66.24 283 TRP B O 1
ATOM 4385 N N . ILE B 1 284 ? 147.013 165.888 161.191 1.00 64.87 284 ILE B N 1
ATOM 4386 C CA . ILE B 1 284 ? 147.966 166.591 162.044 1.00 64.87 284 ILE B CA 1
ATOM 4387 C C . ILE B 1 284 ? 148.798 165.618 162.864 1.00 64.87 284 ILE B C 1
ATOM 4388 O O . ILE B 1 284 ? 150.021 165.757 162.935 1.00 64.87 284 ILE B O 1
ATOM 4393 N N . SER B 1 285 ? 148.170 164.589 163.436 1.00 62.70 285 SER B N 1
ATOM 4394 C CA . SER B 1 285 ? 148.900 163.606 164.240 1.00 62.70 285 SER B CA 1
ATOM 4395 C C . SER B 1 285 ? 149.849 162.763 163.389 1.00 62.70 285 SER B C 1
ATOM 4396 O O . SER B 1 285 ? 151.015 162.563 163.755 1.00 62.70 285 SER B O 1
ATOM 4399 N N . ILE B 1 286 ? 149.370 162.290 162.231 1.00 61.14 286 ILE B N 1
ATOM 4400 C CA . ILE B 1 286 ? 150.162 161.453 161.330 1.00 61.14 286 ILE B CA 1
ATOM 4401 C C . ILE B 1 286 ? 151.349 162.244 160.785 1.00 61.14 286 ILE B C 1
ATOM 4402 O O . ILE B 1 286 ? 152.491 161.764 160.778 1.00 61.14 286 ILE B O 1
ATOM 4407 N N . THR B 1 287 ? 151.101 163.487 160.378 1.00 58.92 287 THR B N 1
ATOM 4408 C CA . THR B 1 287 ? 152.158 164.292 159.790 1.00 58.92 287 THR B CA 1
ATOM 4409 C C . THR B 1 287 ? 153.103 164.838 160.867 1.00 58.92 287 THR B C 1
ATOM 4410 O O . THR B 1 287 ? 154.300 165.002 160.612 1.00 58.92 287 THR B O 1
ATOM 4414 N N . GLU B 1 288 ? 152.611 165.036 162.095 1.00 59.57 288 GLU B N 1
ATOM 4415 C CA . GLU B 1 288 ? 153.481 165.373 163.217 1.00 59.57 288 GLU B CA 1
ATOM 4416 C C . GLU B 1 288 ? 154.417 164.219 163.549 1.00 59.57 288 GLU B C 1
ATOM 4417 O O . GLU B 1 288 ? 155.567 164.436 163.947 1.00 59.57 288 GLU B O 1
ATOM 4423 N N . ALA B 1 289 ? 153.941 162.982 163.390 1.00 57.12 289 ALA B N 1
ATOM 4424 C CA . ALA B 1 289 ? 154.840 161.836 163.495 1.00 57.12 289 ALA B CA 1
ATOM 4425 C C . ALA B 1 289 ? 155.859 161.822 162.362 1.00 57.12 289 ALA B C 1
ATOM 4426 O O . ALA B 1 289 ? 157.051 161.591 162.588 1.00 57.12 289 ALA B O 1
ATOM 4428 N N . LEU B 1 290 ? 155.403 162.059 161.131 1.00 57.08 290 LEU B N 1
ATOM 4429 C CA . LEU B 1 290 ? 156.294 161.973 159.977 1.00 57.08 290 LEU B CA 1
ATOM 4430 C C . LEU B 1 290 ? 157.261 163.149 159.880 1.00 57.08 290 LEU B C 1
ATOM 4431 O O . LEU B 1 290 ? 158.243 163.065 159.135 1.00 57.08 290 LEU B O 1
ATOM 4436 N N . ALA B 1 291 ? 157.004 164.238 160.599 1.00 57.07 291 ALA B N 1
ATOM 4437 C CA . ALA B 1 291 ? 157.846 165.425 160.573 1.00 57.07 291 ALA B CA 1
ATOM 4438 C C . ALA B 1 291 ? 158.890 165.437 161.677 1.00 57.07 291 ALA B C 1
ATOM 4439 O O . ALA B 1 291 ? 159.642 166.410 161.789 1.00 57.07 291 ALA B O 1
ATOM 4441 N N . PHE B 1 292 ? 158.957 164.389 162.490 1.00 55.98 292 PHE B N 1
ATOM 4442 C CA . PHE B 1 292 ? 160.006 164.249 163.487 1.00 55.98 292 PHE B CA 1
ATOM 4443 C C . PHE B 1 292 ? 161.266 163.622 162.912 1.00 55.98 292 PHE B C 1
ATOM 4444 O O . PHE B 1 292 ? 162.226 163.391 163.653 1.00 55.98 292 PHE B O 1
ATOM 4452 N N . PHE B 1 293 ? 161.291 163.366 161.601 1.00 61.65 293 PHE B N 1
ATOM 4453 C CA . PHE B 1 293 ? 162.468 162.846 160.919 1.00 61.65 293 PHE B CA 1
ATOM 4454 C C . PHE B 1 293 ? 163.586 163.873 160.791 1.00 61.65 293 PHE B C 1
ATOM 4455 O O . PHE B 1 293 ? 164.673 163.512 160.333 1.00 61.65 293 PHE B O 1
ATOM 4463 N N . HIS B 1 294 ? 163.341 165.138 161.149 1.00 60.89 294 HIS B N 1
ATOM 4464 C CA . HIS B 1 294 ? 164.394 166.147 161.103 1.00 60.89 294 HIS B CA 1
ATOM 4465 C C . HIS B 1 294 ? 165.478 165.888 162.143 1.00 60.89 294 HIS B C 1
ATOM 4466 O O . HIS B 1 294 ? 166.625 166.308 161.954 1.00 60.89 294 HIS B O 1
ATOM 4473 N N . CYS B 1 295 ? 165.141 165.211 163.245 1.00 61.40 295 CYS B N 1
ATOM 4474 C CA . CYS B 1 295 ? 166.175 164.720 164.150 1.00 61.40 295 CYS B CA 1
ATOM 4475 C C . CYS B 1 295 ? 166.960 163.579 163.521 1.00 61.40 295 CYS B C 1
ATOM 4476 O O . CYS B 1 295 ? 168.173 163.466 163.728 1.00 61.40 295 CYS B O 1
ATOM 4479 N N . CYS B 1 296 ? 166.279 162.732 162.752 1.00 64.23 296 CYS B N 1
ATOM 4480 C CA . CYS B 1 296 ? 166.926 161.653 162.017 1.00 64.23 296 CYS B CA 1
ATOM 4481 C C . CYS B 1 296 ? 167.755 162.179 160.848 1.00 64.23 296 CYS B C 1
ATOM 4482 O O . CYS B 1 296 ? 168.746 161.552 160.458 1.00 64.23 296 CYS B O 1
ATOM 4485 N N . LEU B 1 297 ? 167.384 163.340 160.306 1.00 63.50 297 LEU B N 1
ATOM 4486 C CA . LEU B 1 297 ? 167.933 163.837 159.047 1.00 63.50 297 LEU B CA 1
ATOM 4487 C C . LEU B 1 297 ? 169.359 164.365 159.181 1.00 63.50 297 LEU B C 1
ATOM 4488 O O . LEU B 1 297 ? 170.196 164.115 158.298 1.00 63.50 297 LEU B O 1
ATOM 4493 N N . ASN B 1 298 ? 169.636 165.102 160.259 1.00 64.14 298 ASN B N 1
ATOM 4494 C CA . ASN B 1 298 ? 170.934 165.758 160.423 1.00 64.14 298 ASN B CA 1
ATOM 4495 C C . ASN B 1 298 ? 172.136 164.811 160.519 1.00 64.14 298 ASN B C 1
ATOM 4496 O O . ASN B 1 298 ? 173.153 165.110 159.871 1.00 64.14 298 ASN B O 1
ATOM 4501 N N . PRO B 1 299 ? 172.125 163.694 161.271 1.00 62.13 299 PRO B N 1
ATOM 4502 C CA . PRO B 1 299 ? 173.276 162.782 161.175 1.00 62.13 299 PRO B CA 1
ATOM 4503 C C . PRO B 1 299 ? 173.285 161.931 159.919 1.00 62.13 299 PRO B C 1
ATOM 4504 O O . PRO B 1 299 ? 174.345 161.393 159.574 1.00 62.13 299 PRO B O 1
ATOM 4508 N N . ILE B 1 300 ? 172.147 161.780 159.235 1.00 61.87 300 ILE B N 1
ATOM 4509 C CA . ILE B 1 300 ? 172.153 161.135 157.925 1.00 61.87 300 ILE B CA 1
ATOM 4510 C C . ILE B 1 300 ? 172.923 161.985 156.923 1.00 61.87 300 ILE B C 1
ATOM 4511 O O . ILE B 1 300 ? 173.702 161.464 156.113 1.00 61.87 300 ILE B O 1
ATOM 4516 N N . LEU B 1 301 ? 172.773 163.311 157.005 1.00 64.25 301 LEU B N 1
ATOM 4517 C CA . LEU B 1 301 ? 173.617 164.187 156.193 1.00 64.25 301 LEU B CA 1
ATOM 4518 C C . LEU B 1 301 ? 175.086 164.164 156.601 1.00 64.25 301 LEU B C 1
ATOM 4519 O O . LEU B 1 301 ? 175.935 164.587 155.810 1.00 64.25 301 LEU B O 1
ATOM 4524 N N . TYR B 1 302 ? 175.411 163.697 157.804 1.00 67.78 302 TYR B N 1
ATOM 4525 C CA . TYR B 1 302 ? 176.806 163.504 158.166 1.00 67.78 302 TYR B CA 1
ATOM 4526 C C . TYR B 1 302 ? 177.325 162.128 157.779 1.00 67.78 302 TYR B C 1
ATOM 4527 O O . TYR B 1 302 ? 178.543 161.944 157.685 1.00 67.78 302 TYR B O 1
ATOM 4536 N N . ALA B 1 303 ? 176.428 161.160 157.564 1.00 64.68 303 ALA B N 1
ATOM 4537 C CA . ALA B 1 303 ? 176.846 159.858 157.053 1.00 64.68 303 ALA B CA 1
ATOM 4538 C C . ALA B 1 303 ? 177.332 159.964 155.613 1.00 64.68 303 ALA B C 1
ATOM 4539 O O . ALA B 1 303 ? 178.372 159.396 155.260 1.00 64.68 303 ALA B O 1
ATOM 4541 N N . PHE B 1 304 ? 176.594 160.680 154.770 1.00 67.51 304 PHE B N 1
ATOM 4542 C CA . PHE B 1 304 ? 177.078 161.050 153.450 1.00 67.51 304 PHE B CA 1
ATOM 4543 C C . PHE B 1 304 ? 177.751 162.419 153.542 1.00 67.51 304 PHE B C 1
ATOM 4544 O O . PHE B 1 304 ? 178.038 162.922 154.631 1.00 67.51 304 PHE B O 1
ATOM 4552 N N . LEU B 1 305 ? 178.019 163.032 152.396 1.00 70.44 305 LEU B N 1
ATOM 4553 C CA . LEU B 1 305 ? 178.628 164.355 152.373 1.00 70.44 305 LEU B CA 1
ATOM 4554 C C . LEU B 1 305 ? 177.756 165.340 151.601 1.00 70.44 305 LEU B C 1
ATOM 4555 O O . LEU B 1 305 ? 176.541 165.393 151.794 1.00 70.44 305 LEU B O 1
ATOM 4560 N N . LYS C 1 25 ? 129.430 126.185 147.226 1.00 157.82 25 LYS C N 1
ATOM 4561 C CA . LYS C 1 25 ? 129.301 125.423 145.990 1.00 157.82 25 LYS C CA 1
ATOM 4562 C C . LYS C 1 25 ? 128.998 126.341 144.812 1.00 157.82 25 LYS C C 1
ATOM 4563 O O . LYS C 1 25 ? 129.609 126.223 143.749 1.00 157.82 25 LYS C O 1
ATOM 4569 N N . GLU C 1 26 ? 128.056 127.256 145.012 1.00 157.19 26 GLU C N 1
ATOM 4570 C CA . GLU C 1 26 ? 127.630 128.142 143.935 1.00 157.19 26 GLU C CA 1
ATOM 4571 C C . GLU C 1 26 ? 128.699 129.200 143.672 1.00 157.19 26 GLU C C 1
ATOM 4572 O O . GLU C 1 26 ? 129.149 129.869 144.609 1.00 157.19 26 GLU C O 1
ATOM 4578 N N . PRO C 1 27 ? 129.184 129.326 142.436 1.00 155.42 27 PRO C N 1
ATOM 4579 C CA . PRO C 1 27 ? 130.148 130.387 142.096 1.00 155.42 27 PRO C CA 1
ATOM 4580 C C . PRO C 1 27 ? 129.534 131.633 141.466 1.00 155.42 27 PRO C C 1
ATOM 4581 O O . PRO C 1 27 ? 130.294 132.492 141.007 1.00 155.42 27 PRO C O 1
ATOM 4585 N N . CYS C 1 28 ? 128.207 131.750 141.437 1.00 155.18 28 CYS C N 1
ATOM 4586 C CA . CYS C 1 28 ? 127.525 132.788 140.674 1.00 155.18 28 CYS C CA 1
ATOM 4587 C C . CYS C 1 28 ? 127.499 134.141 141.377 1.00 155.18 28 CYS C C 1
ATOM 4588 O O . CYS C 1 28 ? 126.969 135.101 140.808 1.00 155.18 28 CYS C O 1
ATOM 4591 N N . PHE C 1 29 ? 128.049 134.250 142.588 1.00 143.58 29 PHE C N 1
ATOM 4592 C CA . PHE C 1 29 ? 128.136 135.534 143.284 1.00 143.58 29 PHE C CA 1
ATOM 4593 C C . PHE C 1 29 ? 129.257 136.362 142.653 1.00 143.58 29 PHE C C 1
ATOM 4594 O O . PHE C 1 29 ? 130.379 136.454 143.155 1.00 143.58 29 PHE C O 1
ATOM 4602 N N . ARG C 1 30 ? 128.926 136.976 141.521 1.00 132.26 30 ARG C N 1
ATOM 4603 C CA . ARG C 1 30 ? 129.900 137.695 140.714 1.00 132.26 30 ARG C CA 1
ATOM 4604 C C . ARG C 1 30 ? 129.871 139.180 141.047 1.00 132.26 30 ARG C C 1
ATOM 4605 O O . ARG C 1 30 ? 128.804 139.803 141.060 1.00 132.26 30 ARG C O 1
ATOM 4613 N N . GLU C 1 31 ? 131.047 139.740 141.317 1.00 118.67 31 GLU C N 1
ATOM 4614 C CA . GLU C 1 31 ? 131.212 141.162 141.575 1.00 118.67 31 GLU C CA 1
ATOM 4615 C C . GLU C 1 31 ? 132.058 141.759 140.462 1.00 118.67 31 GLU C C 1
ATOM 4616 O O . GLU C 1 31 ? 133.115 141.216 140.123 1.00 118.67 31 GLU C O 1
ATOM 4622 N N . GLU C 1 32 ? 131.590 142.864 139.891 1.00 111.57 32 GLU C N 1
ATOM 4623 C CA . GLU C 1 32 ? 132.309 143.512 138.808 1.00 111.57 32 GLU C CA 1
ATOM 4624 C C . GLU C 1 32 ? 133.530 144.257 139.346 1.00 111.57 32 GLU C C 1
ATOM 4625 O O . GLU C 1 32 ? 133.712 144.423 140.555 1.00 111.57 32 GLU C O 1
ATOM 4631 N N . ASN C 1 33 ? 134.379 144.696 138.420 1.00 102.30 33 ASN C N 1
ATOM 4632 C CA . ASN C 1 33 ? 135.571 145.449 138.780 1.00 102.30 33 ASN C CA 1
ATOM 4633 C C . ASN C 1 33 ? 135.196 146.826 139.316 1.00 102.30 33 ASN C C 1
ATOM 4634 O O . ASN C 1 33 ? 134.181 147.413 138.932 1.00 102.30 33 ASN C O 1
ATOM 4639 N N . ALA C 1 34 ? 136.027 147.334 140.223 1.00 84.35 34 ALA C N 1
ATOM 4640 C CA . ALA C 1 34 ? 135.762 148.617 140.850 1.00 84.35 34 ALA C CA 1
ATOM 4641 C C . ALA C 1 34 ? 136.007 149.760 139.868 1.00 84.35 34 ALA C C 1
ATOM 4642 O O . ALA C 1 34 ? 136.624 149.592 138.813 1.00 84.35 34 ALA C O 1
ATOM 4644 N N . ASN C 1 35 ? 135.496 150.939 140.229 1.00 76.34 35 ASN C N 1
ATOM 4645 C CA . ASN C 1 35 ? 135.674 152.112 139.381 1.00 76.34 35 ASN C CA 1
ATOM 4646 C C . ASN C 1 35 ? 137.111 152.614 139.409 1.00 76.34 35 ASN C C 1
ATOM 4647 O O . ASN C 1 35 ? 137.581 153.201 138.425 1.00 76.34 35 ASN C O 1
ATOM 4652 N N . PHE C 1 36 ? 137.825 152.389 140.516 1.00 66.80 36 PHE C N 1
ATOM 4653 C CA . PHE C 1 36 ? 139.241 152.733 140.547 1.00 66.80 36 PHE C CA 1
ATOM 4654 C C . PHE C 1 36 ? 140.053 151.831 139.631 1.00 66.80 36 PHE C C 1
ATOM 4655 O O . PHE C 1 36 ? 141.064 152.271 139.078 1.00 66.80 36 PHE C O 1
ATOM 4663 N N . ASN C 1 37 ? 139.629 150.577 139.452 1.00 68.10 37 ASN C N 1
ATOM 4664 C CA . ASN C 1 37 ? 140.232 149.740 138.419 1.00 68.10 37 ASN C CA 1
ATOM 4665 C C . ASN C 1 37 ? 139.955 150.301 137.031 1.00 68.10 37 ASN C C 1
ATOM 4666 O O . ASN C 1 37 ? 140.861 150.383 136.197 1.00 68.10 37 ASN C O 1
ATOM 4671 N N . LYS C 1 38 ? 138.720 150.746 136.786 1.00 66.57 38 LYS C N 1
ATOM 4672 C CA . LYS C 1 38 ? 138.353 151.325 135.499 1.00 66.57 38 LYS C CA 1
ATOM 4673 C C . LYS C 1 38 ? 138.997 152.684 135.246 1.00 66.57 38 LYS C C 1
ATOM 4674 O O . LYS C 1 38 ? 138.950 153.165 134.110 1.00 66.57 38 LYS C O 1
ATOM 4680 N N . ILE C 1 39 ? 139.572 153.318 136.265 1.00 61.37 39 ILE C N 1
ATOM 4681 C CA . ILE C 1 39 ? 140.321 154.553 136.074 1.00 61.37 39 ILE C CA 1
ATOM 4682 C C . ILE C 1 39 ? 141.836 154.348 136.151 1.00 61.37 39 ILE C C 1
ATOM 4683 O O . ILE C 1 39 ? 142.585 155.226 135.695 1.00 61.37 39 ILE C O 1
ATOM 4688 N N . PHE C 1 40 ? 142.311 153.218 136.680 1.00 58.15 40 PHE C N 1
ATOM 4689 C CA . PHE C 1 40 ? 143.740 152.968 136.817 1.00 58.15 40 PHE C CA 1
ATOM 4690 C C . PHE C 1 40 ? 144.302 152.055 135.739 1.00 58.15 40 PHE C C 1
ATOM 4691 O O . PHE C 1 40 ? 145.463 152.223 135.353 1.00 58.15 40 PHE C O 1
ATOM 4699 N N . LEU C 1 41 ? 143.522 151.072 135.278 1.00 58.88 41 LEU C N 1
ATOM 4700 C CA . LEU C 1 41 ? 143.891 150.304 134.088 1.00 58.88 41 LEU C CA 1
ATOM 4701 C C . LEU C 1 41 ? 144.145 151.151 132.836 1.00 58.88 41 LEU C C 1
ATOM 4702 O O . LEU C 1 41 ? 145.168 150.908 132.172 1.00 58.88 41 LEU C O 1
ATOM 4707 N N . PRO C 1 42 ? 143.301 152.130 132.440 1.00 55.63 42 PRO C N 1
ATOM 4708 C CA . PRO C 1 42 ? 143.612 152.849 131.192 1.00 55.63 42 PRO C CA 1
ATOM 4709 C C . PRO C 1 42 ? 144.793 153.794 131.301 1.00 55.63 42 PRO C C 1
ATOM 4710 O O . PRO C 1 42 ? 145.485 153.991 130.297 1.00 55.63 42 PRO C O 1
ATOM 4714 N N . THR C 1 43 ? 145.053 154.373 132.478 1.00 53.67 43 THR C N 1
ATOM 4715 C CA . THR C 1 43 ? 146.236 155.216 132.649 1.00 53.67 43 THR C CA 1
ATOM 4716 C C . THR C 1 43 ? 147.518 154.405 132.509 1.00 53.67 43 THR C C 1
ATOM 4717 O O . THR C 1 43 ? 148.448 154.819 131.803 1.00 53.67 43 THR C O 1
ATOM 4721 N N . ILE C 1 44 ? 147.562 153.233 133.150 1.00 52.22 44 ILE C N 1
ATOM 4722 C CA . ILE C 1 44 ? 148.715 152.340 133.055 1.00 52.22 44 ILE C CA 1
ATOM 4723 C C . ILE C 1 44 ? 148.883 151.837 131.626 1.00 52.22 44 ILE C C 1
ATOM 4724 O O . ILE C 1 44 ? 149.999 151.821 131.087 1.00 52.22 44 ILE C O 1
ATOM 4729 N N . TYR C 1 45 ? 147.770 151.468 130.977 1.00 54.69 45 TYR C N 1
ATOM 4730 C CA . TYR C 1 45 ? 147.815 150.984 129.598 1.00 54.69 45 TYR C CA 1
ATOM 4731 C C . TYR C 1 45 ? 148.286 152.066 128.632 1.00 54.69 45 TYR C C 1
ATOM 4732 O O . TYR C 1 45 ? 149.086 151.788 127.736 1.00 54.69 45 TYR C O 1
ATOM 4741 N N . SER C 1 46 ? 147.830 153.308 128.816 1.00 52.34 46 SER C N 1
ATOM 4742 C CA . SER C 1 46 ? 148.223 154.384 127.912 1.00 52.34 46 SER C CA 1
ATOM 4743 C C . SER C 1 46 ? 149.676 154.791 128.122 1.00 52.34 46 SER C C 1
ATOM 4744 O O . SER C 1 46 ? 150.389 155.057 127.147 1.00 52.34 46 SER C O 1
ATOM 4747 N N . ILE C 1 47 ? 150.132 154.831 129.382 1.00 49.64 47 ILE C N 1
ATOM 4748 C CA . ILE C 1 47 ? 151.536 155.127 129.675 1.00 49.64 47 ILE C CA 1
ATOM 4749 C C . ILE C 1 47 ? 152.442 154.056 129.079 1.00 49.64 47 ILE C C 1
ATOM 4750 O O . ILE C 1 47 ? 153.442 154.365 128.410 1.00 49.64 47 ILE C O 1
ATOM 4755 N N . ILE C 1 48 ? 152.067 152.785 129.264 1.00 51.41 48 ILE C N 1
ATOM 4756 C CA . ILE C 1 48 ? 152.888 151.669 128.814 1.00 51.41 48 ILE C CA 1
ATOM 4757 C C . ILE C 1 48 ? 152.891 151.605 127.290 1.00 51.41 48 ILE C C 1
ATOM 4758 O O . ILE C 1 48 ? 153.936 151.384 126.671 1.00 51.41 48 ILE C O 1
ATOM 4763 N N . PHE C 1 49 ? 151.736 151.871 126.664 1.00 51.78 49 PHE C N 1
ATOM 4764 C CA . PHE C 1 49 ? 151.629 151.908 125.208 1.00 51.78 49 PHE C CA 1
ATOM 4765 C C . PHE C 1 49 ? 152.457 153.036 124.607 1.00 51.78 49 PHE C C 1
ATOM 4766 O O . PHE C 1 49 ? 153.119 152.837 123.582 1.00 51.78 49 PHE C O 1
ATOM 4774 N N . LEU C 1 50 ? 152.430 154.223 125.224 1.00 52.98 50 LEU C N 1
ATOM 4775 C CA . LEU C 1 50 ? 153.192 155.350 124.695 1.00 52.98 50 LEU C CA 1
ATOM 4776 C C . LEU C 1 50 ? 154.691 155.100 124.794 1.00 52.98 50 LEU C C 1
ATOM 4777 O O . LEU C 1 50 ? 155.423 155.273 123.808 1.00 52.98 50 LEU C O 1
ATOM 4782 N N . THR C 1 51 ? 155.161 154.644 125.963 1.00 55.24 51 THR C N 1
ATOM 4783 C CA . THR C 1 51 ? 156.594 154.395 126.094 1.00 55.24 51 THR C CA 1
ATOM 4784 C C . THR C 1 51 ? 157.026 153.167 125.295 1.00 55.24 51 THR C C 1
ATOM 4785 O O . THR C 1 51 ? 158.160 153.125 124.809 1.00 55.24 51 THR C O 1
ATOM 4789 N N . GLY C 1 52 ? 156.119 152.209 125.071 1.00 54.97 52 GLY C N 1
ATOM 4790 C CA . GLY C 1 52 ? 156.442 151.070 124.233 1.00 54.97 52 GLY C CA 1
ATOM 4791 C C . GLY C 1 52 ? 156.573 151.440 122.772 1.00 54.97 52 GLY C C 1
ATOM 4792 O O . GLY C 1 52 ? 157.516 151.004 122.107 1.00 54.97 52 GLY C O 1
ATOM 4793 N N . ILE C 1 53 ? 155.650 152.273 122.266 1.00 55.03 53 ILE C N 1
ATOM 4794 C CA . ILE C 1 53 ? 155.728 152.757 120.887 1.00 55.03 53 ILE C CA 1
ATOM 4795 C C . ILE C 1 53 ? 157.008 153.554 120.678 1.00 55.03 53 ILE C C 1
ATOM 4796 O O . ILE C 1 53 ? 157.768 153.279 119.742 1.00 55.03 53 ILE C O 1
ATOM 4801 N N . VAL C 1 54 ? 157.310 154.478 121.603 1.00 58.30 54 VAL C N 1
ATOM 4802 C CA . VAL C 1 54 ? 158.477 155.346 121.447 1.00 58.30 54 VAL C CA 1
ATOM 4803 C C . VAL C 1 54 ? 159.769 154.539 121.518 1.00 58.30 54 VAL C C 1
ATOM 4804 O O . VAL C 1 54 ? 160.602 154.594 120.602 1.00 58.30 54 VAL C O 1
ATOM 4808 N N . GLY C 1 55 ? 159.919 153.724 122.565 1.00 58.51 55 GLY C N 1
ATOM 4809 C CA . GLY C 1 55 ? 161.158 152.994 122.751 1.00 58.51 55 GLY C CA 1
ATOM 4810 C C . GLY C 1 55 ? 161.377 151.892 121.733 1.00 58.51 55 GLY C C 1
ATOM 4811 O O . GLY C 1 55 ? 162.482 151.745 121.204 1.00 58.51 55 GLY C O 1
ATOM 4812 N N . ASN C 1 56 ? 160.336 151.108 121.433 1.00 60.54 56 ASN C N 1
ATOM 4813 C CA . ASN C 1 56 ? 160.502 150.023 120.478 1.00 60.54 56 ASN C CA 1
ATOM 4814 C C . ASN C 1 56 ? 160.637 150.542 119.054 1.00 60.54 56 ASN C C 1
ATOM 4815 O O . ASN C 1 56 ? 161.385 149.955 118.264 1.00 60.54 56 ASN C O 1
ATOM 4820 N N . GLY C 1 57 ? 159.965 151.650 118.715 1.00 60.71 57 GLY C N 1
ATOM 4821 C CA . GLY C 1 57 ? 160.185 152.266 117.421 1.00 60.71 57 GLY C CA 1
ATOM 4822 C C . GLY C 1 57 ? 161.591 152.808 117.268 1.00 60.71 57 GLY C C 1
ATOM 4823 O O . GLY C 1 57 ? 162.207 152.647 116.212 1.00 60.71 57 GLY C O 1
ATOM 4824 N N . LEU C 1 58 ? 162.132 153.425 118.327 1.00 61.77 58 LEU C N 1
ATOM 4825 C CA . LEU C 1 58 ? 163.508 153.912 118.265 1.00 61.77 58 LEU C CA 1
ATOM 4826 C C . LEU C 1 58 ? 164.511 152.764 118.180 1.00 61.77 58 LEU C C 1
ATOM 4827 O O . LEU C 1 58 ? 165.473 152.839 117.407 1.00 61.77 58 LEU C O 1
ATOM 4832 N N . VAL C 1 59 ? 164.286 151.686 118.940 1.00 59.91 59 VAL C N 1
ATOM 4833 C CA . VAL C 1 59 ? 165.200 150.543 118.936 1.00 59.91 59 VAL C CA 1
ATOM 4834 C C . VAL C 1 59 ? 165.189 149.843 117.578 1.00 59.91 59 VAL C C 1
ATOM 4835 O O . VAL C 1 59 ? 166.251 149.509 117.031 1.00 59.91 59 VAL C O 1
ATOM 4839 N N . ILE C 1 60 ? 163.999 149.650 116.997 1.00 62.61 60 ILE C N 1
ATOM 4840 C CA . ILE C 1 60 ? 163.897 149.043 115.673 1.00 62.61 60 ILE C CA 1
ATOM 4841 C C . ILE C 1 60 ? 164.505 149.953 114.610 1.00 62.61 60 ILE C C 1
ATOM 4842 O O . ILE C 1 60 ? 165.301 149.499 113.782 1.00 62.61 60 ILE C O 1
ATOM 4847 N N . LEU C 1 61 ? 164.210 151.258 114.666 1.00 68.50 61 LEU C N 1
ATOM 4848 C CA . LEU C 1 61 ? 164.710 152.195 113.664 1.00 68.50 61 LEU C CA 1
ATOM 4849 C C . LEU C 1 61 ? 166.224 152.377 113.745 1.00 68.50 61 LEU C C 1
ATOM 4850 O O . LEU C 1 61 ? 166.853 152.721 112.738 1.00 68.50 61 LEU C O 1
ATOM 4855 N N . VAL C 1 62 ? 166.829 152.144 114.906 1.00 71.81 62 VAL C N 1
ATOM 4856 C CA . VAL C 1 62 ? 168.283 152.241 115.003 1.00 71.81 62 VAL C CA 1
ATOM 4857 C C . VAL C 1 62 ? 168.960 150.922 114.639 1.00 71.81 62 VAL C C 1
ATOM 4858 O O . VAL C 1 62 ? 169.853 150.893 113.789 1.00 71.81 62 VAL C O 1
ATOM 4862 N N . MET C 1 63 ? 168.564 149.795 115.240 1.00 71.35 63 MET C N 1
ATOM 4863 C CA . MET C 1 63 ? 169.266 148.536 115.003 1.00 71.35 63 MET C CA 1
ATOM 4864 C C . MET C 1 63 ? 168.423 147.488 114.279 1.00 71.35 63 MET C C 1
ATOM 4865 O O . MET C 1 63 ? 168.497 146.301 114.601 1.00 71.35 63 MET C O 1
ATOM 4870 N N . GLY C 1 64 ? 167.626 147.904 113.300 1.00 79.72 64 GLY C N 1
ATOM 4871 C CA . GLY C 1 64 ? 167.081 146.964 112.344 1.00 79.72 64 GLY C CA 1
ATOM 4872 C C . GLY C 1 64 ? 167.086 147.557 110.954 1.00 79.72 64 GLY C C 1
ATOM 4873 O O . GLY C 1 64 ? 166.736 146.889 109.976 1.00 79.72 64 GLY C O 1
ATOM 4874 N N . TYR C 1 65 ? 167.484 148.825 110.861 1.00 85.87 65 TYR C N 1
ATOM 4875 C CA . TYR C 1 65 ? 167.471 149.549 109.597 1.00 85.87 65 TYR C CA 1
ATOM 4876 C C . TYR C 1 65 ? 168.815 150.212 109.327 1.00 85.87 65 TYR C C 1
ATOM 4877 O O . TYR C 1 65 ? 169.214 150.365 108.168 1.00 85.87 65 TYR C O 1
ATOM 4886 N N . GLN C 1 66 ? 169.519 150.613 110.384 1.00 86.49 66 GLN C N 1
ATOM 4887 C CA . GLN C 1 66 ? 170.800 151.291 110.247 1.00 86.49 66 GLN C CA 1
ATOM 4888 C C . GLN C 1 66 ? 171.991 150.399 110.567 1.00 86.49 66 GLN C C 1
ATOM 4889 O O . GLN C 1 66 ? 173.129 150.882 110.503 1.00 86.49 66 GLN C O 1
ATOM 4895 N N . LYS C 1 67 ? 171.751 149.127 110.912 1.00 84.64 67 LYS C N 1
ATOM 4896 C CA . LYS C 1 67 ? 172.777 148.105 111.163 1.00 84.64 67 LYS C CA 1
ATOM 4897 C C . LYS C 1 67 ? 173.728 148.530 112.287 1.00 84.64 67 LYS C C 1
ATOM 4898 O O . LYS C 1 67 ? 174.950 148.577 112.131 1.00 84.64 67 LYS C O 1
ATOM 4904 N N . LYS C 1 68 ? 173.135 148.859 113.434 1.00 82.79 68 LYS C N 1
ATOM 4905 C CA . LYS C 1 68 ? 173.890 149.347 114.579 1.00 82.79 68 LYS C CA 1
ATOM 4906 C C . LYS C 1 68 ? 174.236 148.257 115.585 1.00 82.79 68 LYS C C 1
ATOM 4907 O O . LYS C 1 68 ? 174.982 148.528 116.532 1.00 82.79 68 LYS C O 1
ATOM 4913 N N . LEU C 1 69 ? 173.730 147.038 115.407 1.00 83.44 69 LEU C N 1
ATOM 4914 C CA . LEU C 1 69 ? 173.986 145.982 116.378 1.00 83.44 69 LEU C CA 1
ATOM 4915 C C . LEU C 1 69 ? 175.410 145.452 116.235 1.00 83.44 69 LEU C C 1
ATOM 4916 O O . LEU C 1 69 ? 175.905 145.246 115.123 1.00 83.44 69 LEU C O 1
ATOM 4921 N N . ARG C 1 70 ? 176.088 145.285 117.371 1.00 91.18 70 ARG C N 1
ATOM 4922 C CA . ARG C 1 70 ? 177.447 144.754 117.394 1.00 91.18 70 ARG C CA 1
ATOM 4923 C C . ARG C 1 70 ? 177.515 143.423 118.128 1.00 91.18 70 ARG C C 1
ATOM 4924 O O . ARG C 1 70 ? 177.987 142.433 117.559 1.00 91.18 70 ARG C O 1
ATOM 4932 N N . SER C 1 71 ? 177.058 143.369 119.376 1.00 83.22 71 SER C N 1
ATOM 4933 C CA . SER C 1 71 ? 177.075 142.128 120.131 1.00 83.22 71 SER C CA 1
ATOM 4934 C C . SER C 1 71 ? 175.975 141.193 119.641 1.00 83.22 71 SER C C 1
ATOM 4935 O O . SER C 1 71 ? 175.023 141.602 118.971 1.00 83.22 71 SER C O 1
ATOM 4938 N N . MET C 1 72 ? 176.117 139.915 119.986 1.00 81.34 72 MET C N 1
ATOM 4939 C CA . MET C 1 72 ? 175.157 138.917 119.542 1.00 81.34 72 MET C CA 1
ATOM 4940 C C . MET C 1 72 ? 173.866 138.979 120.354 1.00 81.34 72 MET C C 1
ATOM 4941 O O . MET C 1 72 ? 172.826 138.496 119.892 1.00 81.34 72 MET C O 1
ATOM 4946 N N . THR C 1 73 ? 173.917 139.587 121.543 1.00 75.35 73 THR C N 1
ATOM 4947 C CA . THR C 1 73 ? 172.734 139.768 122.380 1.00 75.35 73 THR C CA 1
ATOM 4948 C C . THR C 1 73 ? 171.740 140.736 121.739 1.00 75.35 73 THR C C 1
ATOM 4949 O O . THR C 1 73 ? 170.518 140.541 121.847 1.00 75.35 73 THR C O 1
ATOM 4953 N N . ASP C 1 74 ? 172.248 141.734 121.005 1.00 75.40 74 ASP C N 1
ATOM 4954 C CA . ASP C 1 74 ? 171.407 142.794 120.450 1.00 75.40 74 ASP C CA 1
ATOM 4955 C C . ASP C 1 74 ? 170.440 142.285 119.386 1.00 75.40 74 ASP C C 1
ATOM 4956 O O . ASP C 1 74 ? 169.377 142.882 119.200 1.00 75.40 74 ASP C O 1
ATOM 4961 N N . LYS C 1 75 ? 170.768 141.185 118.699 1.00 71.67 75 LYS C N 1
ATOM 4962 C CA . LYS C 1 75 ? 169.803 140.562 117.793 1.00 71.67 75 LYS C CA 1
ATOM 4963 C C . LYS C 1 75 ? 168.606 140.005 118.556 1.00 71.67 75 LYS C C 1
ATOM 4964 O O . LYS C 1 75 ? 167.450 140.188 118.143 1.00 71.67 75 LYS C O 1
ATOM 4970 N N . TYR C 1 76 ? 168.868 139.339 119.685 1.00 69.56 76 TYR C N 1
ATOM 4971 C CA . TYR C 1 76 ? 167.795 138.836 120.535 1.00 69.56 76 TYR C CA 1
ATOM 4972 C C . TYR C 1 76 ? 166.979 139.974 121.132 1.00 69.56 76 TYR C C 1
ATOM 4973 O O . TYR C 1 76 ? 165.753 139.868 121.255 1.00 69.56 76 TYR C O 1
ATOM 4982 N N . ARG C 1 77 ? 167.641 141.066 121.519 1.00 66.02 77 ARG C N 1
ATOM 4983 C CA . ARG C 1 77 ? 166.907 142.207 122.058 1.00 66.02 77 ARG C CA 1
ATOM 4984 C C . ARG C 1 77 ? 166.106 142.923 120.976 1.00 66.02 77 ARG C C 1
ATOM 4985 O O . ARG C 1 77 ? 165.046 143.485 121.269 1.00 66.02 77 ARG C O 1
ATOM 4993 N N . LEU C 1 78 ? 166.576 142.888 119.726 1.00 62.07 78 LEU C N 1
ATOM 4994 C CA . LEU C 1 78 ? 165.779 143.378 118.605 1.00 62.07 78 LEU C CA 1
ATOM 4995 C C . LEU C 1 78 ? 164.529 142.530 118.403 1.00 62.07 78 LEU C C 1
ATOM 4996 O O . LEU C 1 78 ? 163.444 143.064 118.146 1.00 62.07 78 LEU C O 1
ATOM 5001 N N . HIS C 1 79 ? 164.665 141.203 118.521 1.00 66.02 79 HIS C N 1
ATOM 5002 C CA . HIS C 1 79 ? 163.500 140.320 118.423 1.00 66.02 79 HIS C CA 1
ATOM 5003 C C . HIS C 1 79 ? 162.515 140.558 119.568 1.00 66.02 79 HIS C C 1
ATOM 5004 O O . HIS C 1 79 ? 161.290 140.559 119.359 1.00 66.02 79 HIS C O 1
ATOM 5011 N N . LEU C 1 80 ? 163.039 140.769 120.781 1.00 61.38 80 LEU C N 1
ATOM 5012 C CA . LEU C 1 80 ? 162.199 141.093 121.932 1.00 61.38 80 LEU C CA 1
ATOM 5013 C C . LEU C 1 80 ? 161.480 142.423 121.740 1.00 61.38 80 LEU C C 1
ATOM 5014 O O . LEU C 1 80 ? 160.303 142.558 122.099 1.00 61.38 80 LEU C O 1
ATOM 5019 N N . SER C 1 81 ? 162.168 143.413 121.162 1.00 62.37 81 SER C N 1
ATOM 5020 C CA . SER C 1 81 ? 161.538 144.697 120.877 1.00 62.37 81 SER C CA 1
ATOM 5021 C C . SER C 1 81 ? 160.478 144.579 119.791 1.00 62.37 81 SER C C 1
ATOM 5022 O O . SER C 1 81 ? 159.470 145.289 119.844 1.00 62.37 81 SER C O 1
ATOM 5025 N N . VAL C 1 82 ? 160.683 143.688 118.815 1.00 59.39 82 VAL C N 1
ATOM 5026 C CA . VAL C 1 82 ? 159.675 143.447 117.782 1.00 59.39 82 VAL C CA 1
ATOM 5027 C C . VAL C 1 82 ? 158.412 142.851 118.398 1.00 59.39 82 VAL C C 1
ATOM 5028 O O . VAL C 1 82 ? 157.290 143.298 118.114 1.00 59.39 82 VAL C O 1
ATOM 5032 N N . ALA C 1 83 ? 158.582 141.860 119.283 1.00 60.68 83 ALA C N 1
ATOM 5033 C CA . ALA C 1 83 ? 157.433 141.249 119.956 1.00 60.68 83 ALA C CA 1
ATOM 5034 C C . ALA C 1 83 ? 156.712 142.244 120.866 1.00 60.68 83 ALA C C 1
ATOM 5035 O O . ALA C 1 83 ? 155.470 142.288 120.901 1.00 60.68 83 ALA C O 1
ATOM 5037 N N . ASP C 1 84 ? 157.475 143.069 121.589 1.00 63.09 84 ASP C N 1
ATOM 5038 C CA . ASP C 1 84 ? 156.872 144.054 122.480 1.00 63.09 84 ASP C CA 1
ATOM 5039 C C . ASP C 1 84 ? 156.149 145.148 121.702 1.00 63.09 84 ASP C C 1
ATOM 5040 O O . ASP C 1 84 ? 155.085 145.609 122.126 1.00 63.09 84 ASP C O 1
ATOM 5045 N N . LEU C 1 85 ? 156.699 145.562 120.554 1.00 58.68 85 LEU C N 1
ATOM 5046 C CA . LEU C 1 85 ? 156.012 146.520 119.692 1.00 58.68 85 LEU C CA 1
ATOM 5047 C C . LEU C 1 85 ? 154.724 145.935 119.131 1.00 58.68 85 LEU C C 1
ATOM 5048 O O . LEU C 1 85 ? 153.710 146.639 119.034 1.00 58.68 85 LEU C O 1
ATOM 5053 N N . LEU C 1 86 ? 154.747 144.644 118.774 1.00 60.93 86 LEU C N 1
ATOM 5054 C CA . LEU C 1 86 ? 153.546 143.976 118.277 1.00 60.93 86 LEU C CA 1
ATOM 5055 C C . LEU C 1 86 ? 152.449 143.937 119.335 1.00 60.93 86 LEU C C 1
ATOM 5056 O O . LEU C 1 86 ? 151.269 144.127 119.019 1.00 60.93 86 LEU C O 1
ATOM 5061 N N . PHE C 1 87 ? 152.820 143.704 120.596 1.00 61.94 87 PHE C N 1
ATOM 5062 C CA . PHE C 1 87 ? 151.821 143.750 121.665 1.00 61.94 87 PHE C CA 1
ATOM 5063 C C . PHE C 1 87 ? 151.343 145.178 121.938 1.00 61.94 87 PHE C C 1
ATOM 5064 O O . PHE C 1 87 ? 150.154 145.407 122.211 1.00 61.94 87 PHE C O 1
ATOM 5072 N N . VAL C 1 88 ? 152.257 146.149 121.873 1.00 60.76 88 VAL C N 1
ATOM 5073 C CA . VAL C 1 88 ? 151.935 147.532 122.214 1.00 60.76 88 VAL C CA 1
ATOM 5074 C C . VAL C 1 88 ? 151.016 148.159 121.160 1.00 60.76 88 VAL C C 1
ATOM 5075 O O . VAL C 1 88 ? 150.203 149.038 121.482 1.00 60.76 88 VAL C O 1
ATOM 5079 N N . ILE C 1 89 ? 151.070 147.663 119.915 1.00 63.27 89 ILE C N 1
ATOM 5080 C CA . ILE C 1 89 ? 150.122 148.085 118.875 1.00 63.27 89 ILE C CA 1
ATOM 5081 C C . ILE C 1 89 ? 148.681 147.762 119.277 1.00 63.27 89 ILE C C 1
ATOM 5082 O O . ILE C 1 89 ? 147.783 148.604 119.159 1.00 63.27 89 ILE C O 1
ATOM 5087 N N . THR C 1 90 ? 148.446 146.561 119.800 1.00 64.74 90 THR C N 1
ATOM 5088 C CA . THR C 1 90 ? 147.100 146.155 120.186 1.00 64.74 90 THR C CA 1
ATOM 5089 C C . THR C 1 90 ? 146.738 146.532 121.616 1.00 64.74 90 THR C C 1
ATOM 5090 O O . THR C 1 90 ? 145.607 146.269 122.038 1.00 64.74 90 THR C O 1
ATOM 5094 N N . LEU C 1 91 ? 147.678 147.090 122.376 1.00 61.46 91 LEU C N 1
ATOM 5095 C CA . LEU C 1 91 ? 147.363 147.579 123.721 1.00 61.46 91 LEU C CA 1
ATOM 5096 C C . LEU C 1 91 ? 146.258 148.645 123.837 1.00 61.46 91 LEU C C 1
ATOM 5097 O O . LEU C 1 91 ? 145.518 148.592 124.838 1.00 61.46 91 LEU C O 1
ATOM 5102 N N . PRO C 1 92 ? 146.106 149.642 122.941 1.00 63.97 92 PRO C N 1
ATOM 5103 C CA . PRO C 1 92 ? 144.948 150.554 123.079 1.00 63.97 92 PRO C CA 1
ATOM 5104 C C . PRO C 1 92 ? 143.586 149.884 122.946 1.00 63.97 92 PRO C C 1
ATOM 5105 O O . PRO C 1 92 ? 142.601 150.427 123.462 1.00 63.97 92 PRO C O 1
ATOM 5109 N N . PHE C 1 93 ? 143.500 148.719 122.298 1.00 68.41 93 PHE C N 1
ATOM 5110 C CA . PHE C 1 93 ? 142.274 147.930 122.360 1.00 68.41 93 PHE C CA 1
ATOM 5111 C C . PHE C 1 93 ? 142.001 147.453 123.782 1.00 68.41 93 PHE C C 1
ATOM 5112 O O . PHE C 1 93 ? 140.849 147.453 124.234 1.00 68.41 93 PHE C O 1
ATOM 5120 N N . TRP C 1 94 ? 143.053 147.065 124.511 1.00 67.16 94 TRP C N 1
ATOM 5121 C CA . TRP C 1 94 ? 142.891 146.719 125.920 1.00 67.16 94 TRP C CA 1
ATOM 5122 C C . TRP C 1 94 ? 142.539 147.938 126.763 1.00 67.16 94 TRP C C 1
ATOM 5123 O O . TRP C 1 94 ? 141.801 147.812 127.745 1.00 67.16 94 TRP C O 1
ATOM 5134 N N . ALA C 1 95 ? 143.045 149.119 126.395 1.00 65.38 95 ALA C N 1
ATOM 5135 C CA . ALA C 1 95 ? 142.652 150.343 127.094 1.00 65.38 95 ALA C CA 1
ATOM 5136 C C . ALA C 1 95 ? 141.173 150.662 126.884 1.00 65.38 95 ALA C C 1
ATOM 5137 O O . ALA C 1 95 ? 140.478 151.066 127.826 1.00 65.38 95 ALA C O 1
ATOM 5139 N N . VAL C 1 96 ? 140.681 150.480 125.654 1.00 68.77 96 VAL C N 1
ATOM 5140 C CA . VAL C 1 96 ? 139.262 150.680 125.357 1.00 68.77 96 VAL C CA 1
ATOM 5141 C C . VAL C 1 96 ? 138.408 149.658 126.104 1.00 68.77 96 VAL C C 1
ATOM 5142 O O . VAL C 1 96 ? 137.371 150.000 126.685 1.00 68.77 96 VAL C O 1
ATOM 5146 N N . ASP C 1 97 ? 138.856 148.397 126.137 1.00 71.55 97 ASP C N 1
ATOM 5147 C CA . ASP C 1 97 ? 138.166 147.343 126.878 1.00 71.55 97 ASP C CA 1
ATOM 5148 C C . ASP C 1 97 ? 138.207 147.596 128.387 1.00 71.55 97 ASP C C 1
ATOM 5149 O O . ASP C 1 97 ? 137.334 147.121 129.120 1.00 71.55 97 ASP C O 1
ATOM 5154 N N . ALA C 1 98 ? 139.202 148.338 128.870 1.00 69.88 98 ALA C N 1
ATOM 5155 C CA . ALA C 1 98 ? 139.178 148.768 130.263 1.00 69.88 98 ALA C CA 1
ATOM 5156 C C . ALA C 1 98 ? 138.167 149.889 130.482 1.00 69.88 98 ALA C C 1
ATOM 5157 O O . ALA C 1 98 ? 137.463 149.901 131.498 1.00 69.88 98 ALA C O 1
ATOM 5159 N N . VAL C 1 99 ? 138.078 150.840 129.546 1.00 71.74 99 VAL C N 1
ATOM 5160 C CA . VAL C 1 99 ? 137.194 151.993 129.716 1.00 71.74 99 VAL C CA 1
ATOM 5161 C C . VAL C 1 99 ? 135.746 151.567 129.498 1.00 71.74 99 VAL C C 1
ATOM 5162 O O . VAL C 1 99 ? 134.923 151.622 130.417 1.00 71.74 99 VAL C O 1
ATOM 5166 N N . ALA C 1 100 ? 135.434 151.136 128.280 1.00 77.76 100 ALA C N 1
ATOM 5167 C CA . ALA C 1 100 ? 134.119 150.671 127.881 1.00 77.76 100 ALA C CA 1
ATOM 5168 C C . ALA C 1 100 ? 134.210 149.177 127.601 1.00 77.76 100 ALA C C 1
ATOM 5169 O O . ALA C 1 100 ? 135.215 148.534 127.899 1.00 77.76 100 ALA C O 1
ATOM 5171 N N . ASN C 1 101 ? 133.157 148.600 127.048 1.00 87.79 101 ASN C N 1
ATOM 5172 C CA . ASN C 1 101 ? 133.200 147.190 126.700 1.00 87.79 101 ASN C CA 1
ATOM 5173 C C . ASN C 1 101 ? 133.442 147.024 125.204 1.00 87.79 101 ASN C C 1
ATOM 5174 O O . ASN C 1 101 ? 133.345 147.977 124.425 1.00 87.79 101 ASN C O 1
ATOM 5179 N N . TRP C 1 102 ? 133.778 145.792 124.821 1.00 86.27 102 TRP C N 1
ATOM 5180 C CA . TRP C 1 102 ? 134.330 145.519 123.498 1.00 86.27 102 TRP C CA 1
ATOM 5181 C C . TRP C 1 102 ? 133.274 145.673 122.410 1.00 86.27 102 TRP C C 1
ATOM 5182 O O . TRP C 1 102 ? 132.188 145.092 122.492 1.00 86.27 102 TRP C O 1
ATOM 5193 N N . TYR C 1 103 ? 133.608 146.453 121.381 1.00 92.36 103 TYR C N 1
ATOM 5194 C CA . TYR C 1 103 ? 132.698 146.753 120.283 1.00 92.36 103 TYR C CA 1
ATOM 5195 C C . TYR C 1 103 ? 133.290 146.410 118.921 1.00 92.36 103 TYR C C 1
ATOM 5196 O O . TYR C 1 103 ? 132.662 146.696 117.895 1.00 92.36 103 TYR C O 1
ATOM 5205 N N . PHE C 1 104 ? 134.476 145.807 118.881 1.00 86.55 104 PHE C N 1
ATOM 5206 C CA . PHE C 1 104 ? 135.214 145.627 117.639 1.00 86.55 104 PHE C CA 1
ATOM 5207 C C . PHE C 1 104 ? 134.925 144.306 116.936 1.00 86.55 104 PHE C C 1
ATOM 5208 O O . PHE C 1 104 ? 135.395 144.109 115.812 1.00 86.55 104 PHE C O 1
ATOM 5216 N N . GLY C 1 105 ? 134.174 143.404 117.555 1.00 88.60 105 GLY C N 1
ATOM 5217 C CA . GLY C 1 105 ? 133.790 142.176 116.889 1.00 88.60 105 GLY C CA 1
ATOM 5218 C C . GLY C 1 105 ? 134.691 140.998 117.198 1.00 88.60 105 GLY C C 1
ATOM 5219 O O . GLY C 1 105 ? 135.547 141.023 118.088 1.00 88.60 105 GLY C O 1
ATOM 5220 N N . ASN C 1 106 ? 134.471 139.928 116.429 1.00 85.84 106 ASN C N 1
ATOM 5221 C CA . ASN C 1 106 ? 135.170 138.668 116.664 1.00 85.84 106 ASN C CA 1
ATOM 5222 C C . ASN C 1 106 ? 136.630 138.740 116.233 1.00 85.84 106 ASN C C 1
ATOM 5223 O O . ASN C 1 106 ? 137.521 138.271 116.954 1.00 85.84 106 ASN C O 1
ATOM 5228 N N . PHE C 1 107 ? 136.889 139.313 115.053 1.00 79.77 107 PHE C N 1
ATOM 5229 C CA . PHE C 1 107 ? 138.210 139.199 114.440 1.00 79.77 107 PHE C CA 1
ATOM 5230 C C . PHE C 1 107 ? 139.254 140.023 115.180 1.00 79.77 107 PHE C C 1
ATOM 5231 O O . PHE C 1 107 ? 140.385 139.564 115.373 1.00 79.77 107 PHE C O 1
ATOM 5239 N N . LEU C 1 108 ? 138.897 141.237 115.606 1.00 79.15 108 LEU C N 1
ATOM 5240 C CA . LEU C 1 108 ? 139.859 142.061 116.328 1.00 79.15 108 LEU C CA 1
ATOM 5241 C C . LEU C 1 108 ? 140.126 141.520 117.727 1.00 79.15 108 LEU C C 1
ATOM 5242 O O . LEU C 1 108 ? 141.256 141.616 118.213 1.00 79.15 108 LEU C O 1
ATOM 5247 N N . CYS C 1 109 ? 139.114 140.929 118.371 1.00 79.51 109 CYS C N 1
ATOM 5248 C CA . CYS C 1 109 ? 139.322 140.269 119.659 1.00 79.51 109 CYS C CA 1
ATOM 5249 C C . CYS C 1 109 ? 140.237 139.058 119.518 1.00 79.51 109 CYS C C 1
ATOM 5250 O O . CYS C 1 109 ? 141.136 138.852 120.349 1.00 79.51 109 CYS C O 1
ATOM 5253 N N . LYS C 1 110 ? 140.046 138.272 118.452 1.00 74.48 110 LYS C N 1
ATOM 5254 C CA . LYS C 1 110 ? 140.920 137.132 118.187 1.00 74.48 110 LYS C CA 1
ATOM 5255 C C . LYS C 1 110 ? 142.348 137.577 117.894 1.00 74.48 110 LYS C C 1
ATOM 5256 O O . LYS C 1 110 ? 143.305 136.963 118.380 1.00 74.48 110 LYS C O 1
ATOM 5262 N N . ALA C 1 111 ? 142.506 138.651 117.113 1.00 73.49 111 ALA C N 1
ATOM 5263 C CA . ALA C 1 111 ? 143.835 139.158 116.780 1.00 73.49 111 ALA C CA 1
ATOM 5264 C C . ALA C 1 111 ? 144.544 139.721 118.006 1.00 73.49 111 ALA C C 1
ATOM 5265 O O . ALA C 1 111 ? 145.750 139.502 118.184 1.00 73.49 111 ALA C O 1
ATOM 5267 N N . VAL C 1 112 ? 143.804 140.426 118.869 1.00 69.46 112 VAL C N 1
ATOM 5268 C CA . VAL C 1 112 ? 144.370 140.974 120.098 1.00 69.46 112 VAL C CA 1
ATOM 5269 C C . VAL C 1 112 ? 144.824 139.852 121.024 1.00 69.46 112 VAL C C 1
ATOM 5270 O O . VAL C 1 112 ? 145.936 139.893 121.572 1.00 69.46 112 VAL C O 1
ATOM 5274 N N . HIS C 1 113 ? 144.004 138.804 121.165 1.00 70.11 113 HIS C N 1
ATOM 5275 C CA . HIS C 1 113 ? 144.368 137.709 122.059 1.00 70.11 113 HIS C CA 1
ATOM 5276 C C . HIS C 1 113 ? 145.531 136.886 121.510 1.00 70.11 113 HIS C C 1
ATOM 5277 O O . HIS C 1 113 ? 146.416 136.478 122.276 1.00 70.11 113 HIS C O 1
ATOM 5284 N N . VAL C 1 114 ? 145.567 136.651 120.191 1.00 68.46 114 VAL C N 1
ATOM 5285 C CA . VAL C 1 114 ? 146.670 135.874 119.628 1.00 68.46 114 VAL C CA 1
ATOM 5286 C C . VAL C 1 114 ? 147.975 136.670 119.672 1.00 68.46 114 VAL C C 1
ATOM 5287 O O . VAL C 1 114 ? 149.040 136.098 119.937 1.00 68.46 114 VAL C O 1
ATOM 5291 N N . ILE C 1 115 ? 147.911 137.998 119.509 1.00 64.66 115 ILE C N 1
ATOM 5292 C CA . ILE C 1 115 ? 149.114 138.819 119.593 1.00 64.66 115 ILE C CA 1
ATOM 5293 C C . ILE C 1 115 ? 149.613 138.889 121.033 1.00 64.66 115 ILE C C 1
ATOM 5294 O O . ILE C 1 115 ? 150.824 138.798 121.287 1.00 64.66 115 ILE C O 1
ATOM 5299 N N . TYR C 1 116 ? 148.687 138.987 121.997 1.00 62.49 116 TYR C N 1
ATOM 5300 C CA . TYR C 1 116 ? 149.058 139.001 123.410 1.00 62.49 116 TYR C CA 1
ATOM 5301 C C . TYR C 1 116 ? 149.703 137.688 123.839 1.00 62.49 116 TYR C C 1
ATOM 5302 O O . TYR C 1 116 ? 150.722 137.693 124.541 1.00 62.49 116 TYR C O 1
ATOM 5311 N N . THR C 1 117 ? 149.150 136.554 123.396 1.00 63.11 117 THR C N 1
ATOM 5312 C CA . THR C 1 117 ? 149.704 135.263 123.797 1.00 63.11 117 THR C CA 1
ATOM 5313 C C . THR C 1 117 ? 151.049 135.007 123.111 1.00 63.11 117 THR C C 1
ATOM 5314 O O . THR C 1 117 ? 151.989 134.497 123.746 1.00 63.11 117 THR C O 1
ATOM 5318 N N . VAL C 1 118 ? 151.175 135.419 121.838 1.00 63.92 118 VAL C N 1
ATOM 5319 C CA . VAL C 1 118 ? 152.437 135.292 121.105 1.00 63.92 118 VAL C CA 1
ATOM 5320 C C . VAL C 1 118 ? 153.535 136.114 121.772 1.00 63.92 118 VAL C C 1
ATOM 5321 O O . VAL C 1 118 ? 154.646 135.617 121.987 1.00 63.92 118 VAL C O 1
ATOM 5325 N N . ASN C 1 119 ? 153.227 137.360 122.156 1.00 61.80 119 ASN C N 1
ATOM 5326 C CA . ASN C 1 119 ? 154.210 138.199 122.839 1.00 61.80 119 ASN C CA 1
ATOM 5327 C C . ASN C 1 119 ? 154.570 137.645 124.214 1.00 61.80 119 ASN C C 1
ATOM 5328 O O . ASN C 1 119 ? 155.750 137.638 124.596 1.00 61.80 119 ASN C O 1
ATOM 5333 N N . LEU C 1 120 ? 153.566 137.151 124.951 1.00 62.41 120 LEU C N 1
ATOM 5334 C CA . LEU C 1 120 ? 153.773 136.651 126.306 1.00 62.41 120 LEU C CA 1
ATOM 5335 C C . LEU C 1 120 ? 154.668 135.416 126.330 1.00 62.41 120 LEU C C 1
ATOM 5336 O O . LEU C 1 120 ? 155.528 135.288 127.208 1.00 62.41 120 LEU C O 1
ATOM 5341 N N . TYR C 1 121 ? 154.486 134.496 125.381 1.00 64.13 121 TYR C N 1
ATOM 5342 C CA . TYR C 1 121 ? 155.397 133.355 125.316 1.00 64.13 121 TYR C CA 1
ATOM 5343 C C . TYR C 1 121 ? 156.738 133.725 124.689 1.00 64.13 121 TYR C C 1
ATOM 5344 O O . TYR C 1 121 ? 157.785 133.199 125.107 1.00 64.13 121 TYR C O 1
ATOM 5353 N N . SER C 1 122 ? 156.729 134.640 123.713 1.00 62.97 122 SER C N 1
ATOM 5354 C CA . SER C 1 122 ? 157.925 134.927 122.937 1.00 62.97 122 SER C CA 1
ATOM 5355 C C . SER C 1 122 ? 158.962 135.681 123.753 1.00 62.97 122 SER C C 1
ATOM 5356 O O . SER C 1 122 ? 160.162 135.453 123.579 1.00 62.97 122 SER C O 1
ATOM 5359 N N . SER C 1 123 ? 158.522 136.574 124.649 1.00 60.70 123 SER C N 1
ATOM 5360 C CA . SER C 1 123 ? 159.471 137.328 125.467 1.00 60.70 123 SER C CA 1
ATOM 5361 C C . SER C 1 123 ? 160.245 136.416 126.415 1.00 60.70 123 SER C C 1
ATOM 5362 O O . SER C 1 123 ? 161.474 136.523 126.526 1.00 60.70 123 SER C O 1
ATOM 5365 N N . VAL C 1 124 ? 159.555 135.480 127.068 1.00 58.50 124 VAL C N 1
ATOM 5366 C CA . VAL C 1 124 ? 160.245 134.610 128.013 1.00 58.50 124 VAL C CA 1
ATOM 5367 C C . VAL C 1 124 ? 161.077 133.548 127.287 1.00 58.50 124 VAL C C 1
ATOM 5368 O O . VAL C 1 124 ? 162.161 133.181 127.766 1.00 58.50 124 VAL C O 1
ATOM 5372 N N . LEU C 1 125 ? 160.650 133.090 126.099 1.00 59.80 125 LEU C N 1
ATOM 5373 C CA . LEU C 1 125 ? 161.493 132.156 125.353 1.00 59.80 125 LEU C CA 1
ATOM 5374 C C . LEU C 1 125 ? 162.730 132.852 124.790 1.00 59.80 125 LEU C C 1
ATOM 5375 O O . LEU C 1 125 ? 163.820 132.263 124.752 1.00 59.80 125 LEU C O 1
ATOM 5380 N N . ILE C 1 126 ? 162.587 134.120 124.389 1.00 59.07 126 ILE C N 1
ATOM 5381 C CA . ILE C 1 126 ? 163.722 134.906 123.920 1.00 59.07 126 ILE C CA 1
ATOM 5382 C C . ILE C 1 126 ? 164.710 135.148 125.055 1.00 59.07 126 ILE C C 1
ATOM 5383 O O . ILE C 1 126 ? 165.924 135.026 124.865 1.00 59.07 126 ILE C O 1
ATOM 5388 N N . LEU C 1 127 ? 164.210 135.443 126.260 1.00 57.57 127 LEU C N 1
ATOM 5389 C CA . LEU C 1 127 ? 165.102 135.648 127.401 1.00 57.57 127 LEU C CA 1
ATOM 5390 C C . LEU C 1 127 ? 165.798 134.358 127.827 1.00 57.57 127 LEU C C 1
ATOM 5391 O O . LEU C 1 127 ? 166.958 134.397 128.266 1.00 57.57 127 LEU C O 1
ATOM 5396 N N . ALA C 1 128 ? 165.118 133.214 127.691 1.00 58.92 128 ALA C N 1
ATOM 5397 C CA . ALA C 1 128 ? 165.782 131.930 127.901 1.00 58.92 128 ALA C CA 1
ATOM 5398 C C . ALA C 1 128 ? 166.890 131.709 126.877 1.00 58.92 128 ALA C C 1
ATOM 5399 O O . ALA C 1 128 ? 167.965 131.193 127.214 1.00 58.92 128 ALA C O 1
ATOM 5401 N N . PHE C 1 129 ? 166.651 132.114 125.625 1.00 63.50 129 PHE C N 1
ATOM 5402 C CA . PHE C 1 129 ? 167.695 132.039 124.604 1.00 63.50 129 PHE C CA 1
ATOM 5403 C C . PHE C 1 129 ? 168.862 132.972 124.917 1.00 63.50 129 PHE C C 1
ATOM 5404 O O . PHE C 1 129 ? 170.016 132.634 124.635 1.00 63.50 129 PHE C O 1
ATOM 5412 N N . ILE C 1 130 ? 168.581 134.144 125.496 1.00 63.06 130 ILE C N 1
ATOM 5413 C CA . ILE C 1 130 ? 169.642 135.081 125.876 1.00 63.06 130 ILE C CA 1
ATOM 5414 C C . ILE C 1 130 ? 170.510 134.489 126.980 1.00 63.06 130 ILE C C 1
ATOM 5415 O O . ILE C 1 130 ? 171.744 134.580 126.934 1.00 63.06 130 ILE C O 1
ATOM 5420 N N . SER C 1 131 ? 169.881 133.873 127.986 1.00 64.37 131 SER C N 1
ATOM 5421 C CA . SER C 1 131 ? 170.642 133.242 129.064 1.00 64.37 131 SER C CA 1
ATOM 5422 C C . SER C 1 131 ? 171.455 132.052 128.561 1.00 64.37 131 SER C C 1
ATOM 5423 O O . SER C 1 131 ? 172.599 131.845 128.995 1.00 64.37 131 SER C O 1
ATOM 5426 N N . LEU C 1 132 ? 170.885 131.270 127.635 1.00 66.28 132 LEU C N 1
ATOM 5427 C CA . LEU C 1 132 ? 171.629 130.172 127.020 1.00 66.28 132 LEU C CA 1
ATOM 5428 C C . LEU C 1 132 ? 172.807 130.688 126.199 1.00 66.28 132 LEU C C 1
ATOM 5429 O O . LEU C 1 132 ? 173.884 130.081 126.203 1.00 66.28 132 LEU C O 1
ATOM 5434 N N . ASP C 1 133 ? 172.619 131.813 125.501 1.00 71.34 133 ASP C N 1
ATOM 5435 C CA . ASP C 1 133 ? 173.694 132.424 124.725 1.00 71.34 133 ASP C CA 1
ATOM 5436 C C . ASP C 1 133 ? 174.800 132.931 125.646 1.00 71.34 133 ASP C C 1
ATOM 5437 O O . ASP C 1 133 ? 175.985 132.785 125.333 1.00 71.34 133 ASP C O 1
ATOM 5442 N N . ARG C 1 134 ? 174.430 133.514 126.791 1.00 70.57 134 ARG C N 1
ATOM 5443 C CA . ARG C 1 134 ? 175.422 133.999 127.750 1.00 70.57 134 ARG C CA 1
ATOM 5444 C C . ARG C 1 134 ? 176.239 132.856 128.343 1.00 70.57 134 ARG C C 1
ATOM 5445 O O . ARG C 1 134 ? 177.471 132.960 128.453 1.00 70.57 134 ARG C O 1
ATOM 5453 N N . TYR C 1 135 ? 175.569 131.755 128.713 1.00 72.19 135 TYR C N 1
ATOM 5454 C CA . TYR C 1 135 ? 176.280 130.580 129.216 1.00 72.19 135 TYR C CA 1
ATOM 5455 C C . TYR C 1 135 ? 177.189 129.979 128.149 1.00 72.19 135 TYR C C 1
ATOM 5456 O O . TYR C 1 135 ? 178.357 129.671 128.420 1.00 72.19 135 TYR C O 1
ATOM 5465 N N . LEU C 1 136 ? 176.682 129.837 126.922 1.00 74.32 136 LEU C N 1
ATOM 5466 C CA . LEU C 1 136 ? 177.447 129.226 125.844 1.00 74.32 136 LEU C CA 1
ATOM 5467 C C . LEU C 1 136 ? 178.542 130.150 125.319 1.00 74.32 136 LEU C C 1
ATOM 5468 O O . LEU C 1 136 ? 179.459 129.681 124.639 1.00 74.32 136 LEU C O 1
ATOM 5473 N N . ALA C 1 137 ? 178.476 131.443 125.636 1.00 75.21 137 ALA C N 1
ATOM 5474 C CA . ALA C 1 137 ? 179.515 132.393 125.268 1.00 75.21 137 ALA C CA 1
ATOM 5475 C C . ALA C 1 137 ? 180.634 132.446 126.299 1.00 75.21 137 ALA C C 1
ATOM 5476 O O . ALA C 1 137 ? 181.813 132.440 125.933 1.00 75.21 137 ALA C O 1
ATOM 5478 N N . ILE C 1 138 ? 180.293 132.499 127.584 1.00 75.73 138 ILE C N 1
ATOM 5479 C CA . ILE C 1 138 ? 181.329 132.663 128.600 1.00 75.73 138 ILE C CA 1
ATOM 5480 C C . ILE C 1 138 ? 181.926 131.322 129.023 1.00 75.73 138 ILE C C 1
ATOM 5481 O O . ILE C 1 138 ? 183.150 131.200 129.141 1.00 75.73 138 ILE C O 1
ATOM 5486 N N . VAL C 1 139 ? 181.095 130.293 129.226 1.00 75.90 139 VAL C N 1
ATOM 5487 C CA . VAL C 1 139 ? 181.609 128.992 129.653 1.00 75.90 139 VAL C CA 1
ATOM 5488 C C . VAL C 1 139 ? 182.403 128.333 128.525 1.00 75.90 139 VAL C C 1
ATOM 5489 O O . VAL C 1 139 ? 183.522 127.850 128.733 1.00 75.90 139 VAL C O 1
ATOM 5493 N N . HIS C 1 140 ? 181.855 128.335 127.311 1.00 80.18 140 HIS C N 1
ATOM 5494 C CA . HIS C 1 140 ? 182.584 127.864 126.133 1.00 80.18 140 HIS C CA 1
ATOM 5495 C C . HIS C 1 140 ? 183.114 129.064 125.350 1.00 80.18 140 HIS C C 1
ATOM 5496 O O . HIS C 1 140 ? 182.590 129.459 124.309 1.00 80.18 140 HIS C O 1
ATOM 5503 N N . ALA C 1 141 ? 184.184 129.652 125.885 1.00 83.19 141 ALA C N 1
ATOM 5504 C CA . ALA C 1 141 ? 184.755 130.856 125.299 1.00 83.19 141 ALA C CA 1
ATOM 5505 C C . ALA C 1 141 ? 185.733 130.574 124.166 1.00 83.19 141 ALA C C 1
ATOM 5506 O O . ALA C 1 141 ? 186.079 131.503 123.428 1.00 83.19 141 ALA C O 1
ATOM 5508 N N . THR C 1 142 ? 186.184 129.332 124.002 1.00 91.77 142 THR C N 1
ATOM 5509 C CA . THR C 1 142 ? 187.207 129.007 123.015 1.00 91.77 142 THR C CA 1
ATOM 5510 C C . THR C 1 142 ? 186.645 128.377 121.749 1.00 91.77 142 THR C C 1
ATOM 5511 O O . THR C 1 142 ? 187.140 128.650 120.653 1.00 91.77 142 THR C O 1
ATOM 5515 N N . ASN C 1 143 ? 185.621 127.539 121.873 1.00 98.01 143 ASN C N 1
ATOM 5516 C CA . ASN C 1 143 ? 185.079 126.792 120.747 1.00 98.01 143 ASN C CA 1
ATOM 5517 C C . ASN C 1 143 ? 183.865 127.509 120.168 1.00 98.01 143 ASN C C 1
ATOM 5518 O O . ASN C 1 143 ? 183.746 127.635 118.945 1.00 98.01 143 ASN C O 1
ATOM 5523 N N . SER C 1 144 ? 182.984 128.021 121.025 1.00 94.29 144 SER C N 1
ATOM 5524 C CA . SER C 1 144 ? 181.657 128.474 120.611 1.00 94.29 144 SER C CA 1
ATOM 5525 C C . SER C 1 144 ? 181.736 129.877 120.017 1.00 94.29 144 SER C C 1
ATOM 5526 O O . SER C 1 144 ? 181.510 130.892 120.681 1.00 94.29 144 SER C O 1
ATOM 5529 N N . GLN C 1 145 ? 182.059 129.925 118.727 1.00 95.95 145 GLN C N 1
ATOM 5530 C CA . GLN C 1 145 ? 181.887 131.121 117.911 1.00 95.95 145 GLN C CA 1
ATOM 5531 C C . GLN C 1 145 ? 180.929 130.878 116.757 1.00 95.95 145 GLN C C 1
ATOM 5532 O O . GLN C 1 145 ? 180.005 131.671 116.540 1.00 95.95 145 GLN C O 1
ATOM 5538 N N . ARG C 1 146 ? 181.144 129.805 115.998 1.00 95.46 146 ARG C N 1
ATOM 5539 C CA . ARG C 1 146 ? 180.136 129.335 115.050 1.00 95.46 146 ARG C CA 1
ATOM 5540 C C . ARG C 1 146 ? 178.807 128.917 115.696 1.00 95.46 146 ARG C C 1
ATOM 5541 O O . ARG C 1 146 ? 177.759 129.262 115.117 1.00 95.46 146 ARG C O 1
ATOM 5549 N N . PRO C 1 147 ? 178.750 128.181 116.832 1.00 90.38 147 PRO C N 1
ATOM 5550 C CA . PRO C 1 147 ? 177.429 127.911 117.434 1.00 90.38 147 PRO C CA 1
ATOM 5551 C C . PRO C 1 147 ? 176.669 129.141 117.904 1.00 90.38 147 PRO C C 1
ATOM 5552 O O . PRO C 1 147 ? 175.436 129.105 117.903 1.00 90.38 147 PRO C O 1
ATOM 5556 N N . ARG C 1 148 ? 177.346 130.230 118.282 1.00 86.61 148 ARG C N 1
ATOM 5557 C CA . ARG C 1 148 ? 176.625 131.443 118.669 1.00 86.61 148 ARG C CA 1
ATOM 5558 C C . ARG C 1 148 ? 175.930 132.086 117.472 1.00 86.61 148 ARG C C 1
ATOM 5559 O O . ARG C 1 148 ? 174.760 132.484 117.566 1.00 86.61 148 ARG C O 1
ATOM 5567 N N . LYS C 1 149 ? 176.632 132.180 116.338 1.00 87.43 149 LYS C N 1
ATOM 5568 C CA . LYS C 1 149 ? 176.031 132.721 115.122 1.00 87.43 149 LYS C CA 1
ATOM 5569 C C . LYS C 1 149 ? 174.932 131.808 114.595 1.00 87.43 149 LYS C C 1
ATOM 5570 O O . LYS C 1 149 ? 173.907 132.290 114.095 1.00 87.43 149 LYS C O 1
ATOM 5576 N N . LEU C 1 150 ? 175.130 130.490 114.703 1.00 87.07 150 LEU C N 1
ATOM 5577 C CA . LEU C 1 150 ? 174.089 129.541 114.321 1.00 87.07 150 LEU C CA 1
ATOM 5578 C C . LEU C 1 150 ? 172.862 129.676 115.215 1.00 87.07 150 LEU C C 1
ATOM 5579 O O . LEU C 1 150 ? 171.727 129.665 114.726 1.00 87.07 150 LEU C O 1
ATOM 5584 N N . LEU C 1 151 ? 173.079 129.846 116.523 1.00 81.79 151 LEU C N 1
ATOM 5585 C CA . LEU C 1 151 ? 171.984 129.946 117.481 1.00 81.79 151 LEU C CA 1
ATOM 5586 C C . LEU C 1 151 ? 171.189 131.229 117.300 1.00 81.79 151 LEU C C 1
ATOM 5587 O O . LEU C 1 151 ? 169.964 131.224 117.444 1.00 81.79 151 LEU C O 1
ATOM 5592 N N . ALA C 1 152 ? 171.860 132.335 116.997 1.00 80.59 152 ALA C N 1
ATOM 5593 C CA . ALA C 1 152 ? 171.161 133.603 116.852 1.00 80.59 152 ALA C CA 1
ATOM 5594 C C . ALA C 1 152 ? 170.769 133.925 115.416 1.00 80.59 152 ALA C C 1
ATOM 5595 O O . ALA C 1 152 ? 170.142 134.964 115.185 1.00 80.59 152 ALA C O 1
ATOM 5597 N N . GLU C 1 153 ? 171.111 133.077 114.448 1.00 87.18 153 GLU C N 1
ATOM 5598 C CA . GLU C 1 153 ? 170.797 133.355 113.052 1.00 87.18 153 GLU C CA 1
ATOM 5599 C C . GLU C 1 153 ? 169.737 132.431 112.471 1.00 87.18 153 GLU C C 1
ATOM 5600 O O . GLU C 1 153 ? 168.791 132.906 111.836 1.00 87.18 153 GLU C O 1
ATOM 5606 N N . LYS C 1 154 ? 169.863 131.120 112.668 1.00 84.39 154 LYS C N 1
ATOM 5607 C CA . LYS C 1 154 ? 169.035 130.152 111.958 1.00 84.39 154 LYS C CA 1
ATOM 5608 C C . LYS C 1 154 ? 168.007 129.459 112.840 1.00 84.39 154 LYS C C 1
ATOM 5609 O O . LYS C 1 154 ? 166.821 129.436 112.499 1.00 84.39 154 LYS C O 1
ATOM 5615 N N . VAL C 1 155 ? 168.426 128.885 113.972 1.00 81.36 155 VAL C N 1
ATOM 5616 C CA . VAL C 1 155 ? 167.533 128.036 114.760 1.00 81.36 155 VAL C CA 1
ATOM 5617 C C . VAL C 1 155 ? 166.725 128.870 115.758 1.00 81.36 155 VAL C C 1
ATOM 5618 O O . VAL C 1 155 ? 165.799 128.345 116.397 1.00 81.36 155 VAL C O 1
ATOM 5622 N N . VAL C 1 156 ? 166.987 130.179 115.851 1.00 77.08 156 VAL C N 1
ATOM 5623 C CA . VAL C 1 156 ? 166.251 131.034 116.785 1.00 77.08 156 VAL C CA 1
ATOM 5624 C C . VAL C 1 156 ? 164.779 131.170 116.386 1.00 77.08 156 VAL C C 1
ATOM 5625 O O . VAL C 1 156 ? 163.906 131.229 117.260 1.00 77.08 156 VAL C O 1
ATOM 5629 N N . TYR C 1 157 ? 164.471 131.161 115.082 1.00 77.47 157 TYR C N 1
ATOM 5630 C CA . TYR C 1 157 ? 163.088 131.306 114.633 1.00 77.47 157 TYR C CA 1
ATOM 5631 C C . TYR C 1 157 ? 162.248 130.101 115.037 1.00 77.47 157 TYR C C 1
ATOM 5632 O O . TYR C 1 157 ? 161.213 130.252 115.697 1.00 77.47 157 TYR C O 1
ATOM 5641 N N . VAL C 1 158 ? 162.732 128.892 114.740 1.00 78.19 158 VAL C N 1
ATOM 5642 C CA . VAL C 1 158 ? 162.069 127.678 115.205 1.00 78.19 158 VAL C CA 1
ATOM 5643 C C . VAL C 1 158 ? 162.245 127.445 116.698 1.00 78.19 158 VAL C C 1
ATOM 5644 O O . VAL C 1 158 ? 161.602 126.549 117.255 1.00 78.19 158 VAL C O 1
ATOM 5648 N N . GLY C 1 159 ? 163.096 128.225 117.360 1.00 76.00 159 GLY C N 1
ATOM 5649 C CA . GLY C 1 159 ? 163.250 128.152 118.795 1.00 76.00 159 GLY C CA 1
ATOM 5650 C C . GLY C 1 159 ? 162.187 128.912 119.559 1.00 76.00 159 GLY C C 1
ATOM 5651 O O . GLY C 1 159 ? 161.598 128.363 120.494 1.00 76.00 159 GLY C O 1
ATOM 5652 N N . VAL C 1 160 ? 161.925 130.167 119.193 1.00 72.04 160 VAL C N 1
ATOM 5653 C CA . VAL C 1 160 ? 160.961 130.996 119.916 1.00 72.04 160 VAL C CA 1
ATOM 5654 C C . VAL C 1 160 ? 159.677 131.228 119.110 1.00 72.04 160 VAL C C 1
ATOM 5655 O O . VAL C 1 160 ? 158.578 131.008 119.622 1.00 72.04 160 VAL C O 1
ATOM 5659 N N . TRP C 1 161 ? 159.791 131.643 117.841 1.00 71.15 161 TRP C N 1
ATOM 5660 C CA . TRP C 1 161 ? 158.614 132.145 117.137 1.00 71.15 161 TRP C CA 1
ATOM 5661 C C . TRP C 1 161 ? 157.685 131.019 116.692 1.00 71.15 161 TRP C C 1
ATOM 5662 O O . TRP C 1 161 ? 156.460 131.176 116.725 1.00 71.15 161 TRP C O 1
ATOM 5673 N N . ILE C 1 162 ? 158.246 129.893 116.262 1.00 75.29 162 ILE C N 1
ATOM 5674 C CA . ILE C 1 162 ? 157.462 128.718 115.875 1.00 75.29 162 ILE C CA 1
ATOM 5675 C C . ILE C 1 162 ? 156.726 128.099 117.071 1.00 75.29 162 ILE C C 1
ATOM 5676 O O . ILE C 1 162 ? 155.530 127.805 116.915 1.00 75.29 162 ILE C O 1
ATOM 5681 N N . PRO C 1 163 ? 157.327 127.872 118.262 1.00 76.90 163 PRO C N 1
ATOM 5682 C CA . PRO C 1 163 ? 156.486 127.430 119.393 1.00 76.90 163 PRO C CA 1
ATOM 5683 C C . PRO C 1 163 ? 155.470 128.462 119.854 1.00 76.90 163 PRO C C 1
ATOM 5684 O O . PRO C 1 163 ? 154.382 128.078 120.302 1.00 76.90 163 PRO C O 1
ATOM 5688 N N . ALA C 1 164 ? 155.781 129.757 119.741 1.00 75.57 164 ALA C N 1
ATOM 5689 C CA . ALA C 1 164 ? 154.804 130.786 120.081 1.00 75.57 164 ALA C CA 1
ATOM 5690 C C . ALA C 1 164 ? 153.635 130.794 119.105 1.00 75.57 164 ALA C C 1
ATOM 5691 O O . ALA C 1 164 ? 152.508 131.119 119.493 1.00 75.57 164 ALA C O 1
ATOM 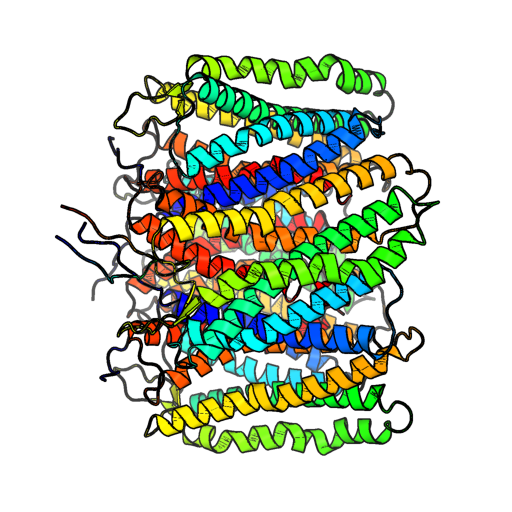5693 N N . LEU C 1 165 ? 153.880 130.441 117.843 1.00 77.90 165 LEU C N 1
ATOM 5694 C CA . LEU C 1 165 ? 152.789 130.311 116.885 1.00 77.90 165 LEU C CA 1
ATOM 5695 C C . LEU C 1 165 ? 152.019 129.010 117.087 1.00 77.90 165 LEU C C 1
ATOM 5696 O O . LEU C 1 165 ? 150.802 128.970 116.878 1.00 77.90 165 LEU C O 1
ATOM 5701 N N . LEU C 1 166 ? 152.705 127.938 117.489 1.00 77.44 166 LEU C N 1
ATOM 5702 C CA . LEU C 1 166 ? 152.042 126.660 117.714 1.00 77.44 166 LEU C CA 1
ATOM 5703 C C . LEU C 1 166 ? 151.238 126.630 119.006 1.00 77.44 166 LEU C C 1
ATOM 5704 O O . LEU C 1 166 ? 150.339 125.794 119.139 1.00 77.44 166 LEU C O 1
ATOM 5709 N N . LEU C 1 167 ? 151.541 127.514 119.959 1.00 75.16 167 LEU C N 1
ATOM 5710 C CA . LEU C 1 167 ? 150.783 127.609 121.202 1.00 75.16 167 LEU C CA 1
ATOM 5711 C C . LEU C 1 167 ? 149.628 128.599 121.112 1.00 75.16 167 LEU C C 1
ATOM 5712 O O . LEU C 1 167 ? 149.239 129.184 122.132 1.00 75.16 167 LEU C O 1
ATOM 5717 N N . THR C 1 168 ? 149.071 128.810 119.917 1.00 79.61 168 THR C N 1
ATOM 5718 C CA . THR C 1 168 ? 148.022 129.798 119.721 1.00 79.61 168 THR C CA 1
ATOM 5719 C C . THR C 1 168 ? 146.808 129.275 118.968 1.00 79.61 168 THR C C 1
ATOM 5720 O O . THR C 1 168 ? 145.867 130.046 118.748 1.00 79.61 168 THR C O 1
ATOM 5724 N N . ILE C 1 169 ? 146.820 128.013 118.527 1.00 85.87 169 ILE C N 1
ATOM 5725 C CA . ILE C 1 169 ? 145.631 127.442 117.883 1.00 85.87 169 ILE C CA 1
ATOM 5726 C C . ILE C 1 169 ? 144.436 127.348 118.826 1.00 85.87 169 ILE C C 1
ATOM 5727 O O . ILE C 1 169 ? 143.320 127.691 118.397 1.00 85.87 169 ILE C O 1
ATOM 5732 N N . PRO C 1 170 ? 144.559 126.907 120.096 1.00 86.56 170 PRO C N 1
ATOM 5733 C CA . PRO C 1 170 ? 143.416 127.093 121.009 1.00 86.56 170 PRO C CA 1
ATOM 5734 C C . PRO C 1 170 ? 143.106 128.548 121.314 1.00 86.56 170 PRO C C 1
ATOM 5735 O O . PRO C 1 170 ? 141.947 128.868 121.599 1.00 86.56 170 PRO C O 1
ATOM 5739 N N . ASP C 1 171 ? 144.101 129.437 121.272 1.00 82.81 171 ASP C N 1
ATOM 5740 C CA . ASP C 1 171 ? 143.814 130.863 121.378 1.00 82.81 171 ASP C CA 1
ATOM 5741 C C . ASP C 1 171 ? 143.073 131.371 120.147 1.00 82.81 171 ASP C C 1
ATOM 5742 O O . ASP C 1 171 ? 142.252 132.289 120.253 1.00 82.81 171 ASP C O 1
ATOM 5747 N N . PHE C 1 172 ? 143.357 130.794 118.978 1.00 80.26 172 PHE C N 1
ATOM 5748 C CA . PHE C 1 172 ? 142.631 131.160 117.767 1.00 80.26 172 PHE C CA 1
ATOM 5749 C C . PHE C 1 172 ? 141.198 130.643 117.799 1.00 80.26 172 PHE C C 1
ATOM 5750 O O . PHE C 1 172 ? 140.284 131.301 117.289 1.00 80.26 172 PHE C O 1
ATOM 5758 N N . ILE C 1 173 ? 140.980 129.467 118.393 1.00 85.54 173 ILE C N 1
ATOM 5759 C CA . ILE C 1 173 ? 139.683 128.801 118.304 1.00 85.54 173 ILE C CA 1
ATOM 5760 C C . ILE C 1 173 ? 138.798 129.029 119.529 1.00 85.54 173 ILE C C 1
ATOM 5761 O O . ILE C 1 173 ? 137.593 128.734 119.469 1.00 85.54 173 ILE C O 1
ATOM 5766 N N . PHE C 1 174 ? 139.336 129.577 120.620 1.00 87.19 174 PHE C N 1
ATOM 5767 C CA . PHE C 1 174 ? 138.592 129.675 121.867 1.00 87.19 174 PHE C CA 1
ATOM 5768 C C . PHE C 1 174 ? 138.185 131.092 122.244 1.00 87.19 174 PHE C C 1
ATOM 5769 O O . PHE C 1 174 ? 137.348 131.256 123.138 1.00 87.19 174 PHE C O 1
ATOM 5777 N N . ALA C 1 175 ? 138.743 132.113 121.602 1.00 85.24 175 ALA C N 1
ATOM 5778 C CA . ALA C 1 175 ? 138.486 133.499 121.970 1.00 85.24 175 ALA C CA 1
ATOM 5779 C C . ALA C 1 175 ? 137.394 134.081 121.083 1.00 85.24 175 ALA C C 1
ATOM 5780 O O . ALA C 1 175 ? 137.498 134.038 119.854 1.00 85.24 175 ALA C O 1
ATOM 5782 N N . ASN C 1 176 ? 136.351 134.615 121.710 1.00 88.60 176 ASN C N 1
ATOM 5783 C CA . ASN C 1 176 ? 135.270 135.293 121.003 1.00 88.60 176 ASN C CA 1
ATOM 5784 C C . ASN C 1 176 ? 134.627 136.284 121.966 1.00 88.60 176 ASN C C 1
ATOM 5785 O O . ASN C 1 176 ? 135.170 136.579 123.034 1.00 88.60 176 ASN C O 1
ATOM 5790 N N . VAL C 1 177 ? 133.463 136.805 121.586 1.00 92.53 177 VAL C N 1
ATOM 5791 C CA . VAL C 1 177 ? 132.694 137.715 122.426 1.00 92.53 177 VAL C CA 1
ATOM 5792 C C . VAL C 1 177 ? 131.415 137.009 122.851 1.00 92.53 177 VAL C C 1
ATOM 5793 O O . VAL C 1 177 ? 130.898 136.150 122.128 1.00 92.53 177 VAL C O 1
ATOM 5797 N N . SER C 1 178 ? 130.912 137.365 124.029 1.00 103.38 178 SER C N 1
ATOM 5798 C CA . SER C 1 178 ? 129.702 136.756 124.553 1.00 103.38 178 SER C CA 1
ATOM 5799 C C . SER C 1 178 ? 128.480 137.583 124.164 1.00 103.38 178 SER C C 1
ATOM 5800 O O . SER C 1 178 ? 128.571 138.586 123.454 1.00 103.38 178 SER C O 1
ATOM 5803 N N . GLU C 1 179 ? 127.314 137.150 124.638 1.00 116.05 179 GLU C N 1
ATOM 5804 C CA . GLU C 1 179 ? 126.050 137.852 124.427 1.00 116.05 179 GLU C CA 1
ATOM 5805 C C . GLU C 1 179 ? 125.506 138.235 125.799 1.00 116.05 179 GLU C C 1
ATOM 5806 O O . GLU C 1 179 ? 124.703 137.513 126.392 1.00 116.05 179 GLU C O 1
ATOM 5812 N N . ALA C 1 180 ? 125.954 139.379 126.302 1.00 121.01 180 ALA C N 1
ATOM 5813 C CA . ALA C 1 180 ? 125.518 139.903 127.582 1.00 121.01 180 ALA C CA 1
ATOM 5814 C C . ALA C 1 180 ? 124.461 140.983 127.363 1.00 121.01 180 ALA C C 1
ATOM 5815 O O . ALA C 1 180 ? 123.936 141.158 126.259 1.00 121.01 180 ALA C O 1
ATOM 5817 N N . ASP C 1 181 ? 124.139 141.719 128.427 1.00 124.59 181 ASP C N 1
ATOM 5818 C CA . ASP C 1 181 ? 123.199 142.837 128.347 1.00 124.59 181 ASP C CA 1
ATOM 5819 C C . ASP C 1 181 ? 123.885 144.021 127.666 1.00 124.59 181 ASP C C 1
ATOM 5820 O O . ASP C 1 181 ? 124.407 144.935 128.310 1.00 124.59 181 ASP C O 1
ATOM 5825 N N . ASP C 1 182 ? 123.838 143.994 126.323 1.00 124.83 182 ASP C N 1
ATOM 5826 C CA . ASP C 1 182 ? 124.506 144.876 125.356 1.00 124.83 182 ASP C CA 1
ATOM 5827 C C . ASP C 1 182 ? 125.939 145.244 125.741 1.00 124.83 182 ASP C C 1
ATOM 5828 O O . ASP C 1 182 ? 126.361 146.394 125.584 1.00 124.83 182 ASP C O 1
ATOM 5833 N N . ARG C 1 183 ? 126.703 144.260 126.211 1.00 113.44 183 ARG C N 1
ATOM 5834 C CA . ARG C 1 183 ? 128.085 144.460 126.629 1.00 113.44 183 ARG C CA 1
ATOM 5835 C C . ARG C 1 183 ? 129.090 143.919 125.625 1.00 113.44 183 ARG C C 1
ATOM 5836 O O . ARG C 1 183 ? 129.982 144.661 125.197 1.00 113.44 183 ARG C O 1
ATOM 5844 N N . TYR C 1 184 ? 128.955 142.640 125.250 1.00 109.07 184 TYR C N 1
ATOM 5845 C CA . TYR C 1 184 ? 129.828 141.932 124.304 1.00 109.07 184 TYR C CA 1
ATOM 5846 C C . TYR C 1 184 ? 131.288 141.952 124.766 1.00 109.07 184 TYR C C 1
ATOM 5847 O O . TYR C 1 184 ? 132.165 142.519 124.118 1.00 109.07 184 TYR C O 1
ATOM 5856 N N . ILE C 1 185 ? 131.533 141.318 125.908 1.00 96.55 185 ILE C N 1
ATOM 5857 C CA . ILE C 1 185 ? 132.863 141.303 126.509 1.00 96.55 185 ILE C CA 1
ATOM 5858 C C . ILE C 1 185 ? 133.738 140.283 125.787 1.00 96.55 185 ILE C C 1
ATOM 5859 O O . ILE C 1 185 ? 133.341 139.127 125.593 1.00 96.55 185 ILE C O 1
ATOM 5864 N N . CYS C 1 186 ? 134.926 140.715 125.363 1.00 91.12 186 CYS C N 1
ATOM 5865 C CA . CYS C 1 186 ? 135.877 139.846 124.679 1.00 91.12 186 CYS C CA 1
ATOM 5866 C C . CYS C 1 186 ? 136.743 139.128 125.707 1.00 91.12 186 CYS C C 1
ATOM 5867 O O . CYS C 1 186 ? 137.515 139.766 126.432 1.00 91.12 186 CYS C O 1
ATOM 5870 N N . ASP C 1 187 ? 136.605 137.806 125.769 1.00 88.30 187 ASP C N 1
ATOM 5871 C CA . ASP C 1 187 ? 137.395 136.970 126.662 1.00 88.30 187 ASP C CA 1
ATOM 5872 C C . ASP C 1 187 ? 137.367 135.552 126.114 1.00 88.30 187 ASP C C 1
ATOM 5873 O O . ASP C 1 187 ? 136.513 135.202 125.296 1.00 88.30 187 ASP C O 1
ATOM 5878 N N . ARG C 1 188 ? 138.313 134.738 126.574 1.00 86.73 188 ARG C N 1
ATOM 5879 C CA . ARG C 1 188 ? 138.364 133.338 126.174 1.00 86.73 188 ARG C CA 1
ATOM 5880 C C . ARG C 1 188 ? 137.330 132.549 126.968 1.00 86.73 188 ARG C C 1
ATOM 5881 O O . ARG C 1 188 ? 137.375 132.522 128.202 1.00 86.73 188 ARG C O 1
ATOM 5889 N N . PHE C 1 189 ? 136.405 131.907 126.262 1.00 88.60 189 PHE C N 1
ATOM 5890 C CA . PHE C 1 189 ? 135.321 131.158 126.879 1.00 88.60 189 PHE C CA 1
ATOM 5891 C C . PHE C 1 189 ? 135.524 129.668 126.653 1.00 88.60 189 PHE C C 1
ATOM 5892 O O . PHE C 1 189 ? 135.871 129.238 125.549 1.00 88.60 189 PHE C O 1
ATOM 5900 N N . TYR C 1 190 ? 135.299 128.888 127.703 1.00 88.05 190 TYR C N 1
ATOM 5901 C CA . TYR C 1 190 ? 135.612 127.470 127.728 1.00 88.05 190 TYR C CA 1
ATOM 5902 C C . TYR C 1 190 ? 134.372 126.672 128.103 1.00 88.05 190 TYR C C 1
ATOM 5903 O O . TYR C 1 190 ? 133.497 127.178 128.813 1.00 88.05 190 TYR C O 1
ATOM 5912 N N . PRO C 1 191 ? 134.258 125.428 127.620 1.00 91.34 191 PRO C N 1
ATOM 5913 C CA . PRO C 1 191 ? 133.098 124.606 128.000 1.00 91.34 191 PRO C CA 1
ATOM 5914 C C . PRO C 1 191 ? 133.088 124.198 129.463 1.00 91.34 191 PRO C C 1
ATOM 5915 O O . PRO C 1 191 ? 132.007 123.960 130.017 1.00 91.34 191 PRO C O 1
ATOM 5919 N N . ASN C 1 192 ? 134.249 124.110 130.107 1.00 89.68 192 ASN C N 1
ATOM 5920 C CA . ASN C 1 192 ? 134.322 123.679 131.495 1.00 89.68 192 ASN C CA 1
ATOM 5921 C C . ASN C 1 192 ? 135.559 124.279 132.147 1.00 89.68 192 ASN C C 1
ATOM 5922 O O . ASN C 1 192 ? 136.490 124.721 131.470 1.00 89.68 192 ASN C O 1
ATOM 5927 N N . ASP C 1 193 ? 135.555 124.286 133.481 1.00 85.67 193 ASP C N 1
ATOM 5928 C CA . ASP C 1 193 ? 136.640 124.893 134.241 1.00 85.67 193 ASP C CA 1
ATOM 5929 C C . ASP C 1 193 ? 137.903 124.041 134.266 1.00 85.67 193 ASP C C 1
ATOM 5930 O O . ASP C 1 193 ? 138.966 124.553 134.633 1.00 85.67 193 ASP C O 1
ATOM 5935 N N . LEU C 1 194 ? 137.807 122.758 133.902 1.00 87.37 194 LEU C N 1
ATOM 5936 C CA . LEU C 1 194 ? 138.990 121.904 133.849 1.00 87.37 194 LEU C CA 1
ATOM 5937 C C . LEU C 1 194 ? 139.949 122.351 132.753 1.00 87.37 194 LEU C C 1
ATOM 5938 O O . LEU C 1 194 ? 141.172 122.327 132.942 1.00 87.37 194 LEU C O 1
ATOM 5943 N N . TRP C 1 195 ? 139.410 122.768 131.603 1.00 88.60 195 TRP C N 1
ATOM 5944 C CA . TRP C 1 195 ? 140.245 123.312 130.537 1.00 88.60 195 TRP C CA 1
ATOM 5945 C C . TRP C 1 195 ? 140.879 124.635 130.950 1.00 88.60 195 TRP C C 1
ATOM 5946 O O . TRP C 1 195 ? 142.034 124.905 130.601 1.00 88.60 195 TRP C O 1
ATOM 5957 N N . VAL C 1 196 ? 140.142 125.455 131.709 1.00 80.73 196 VAL C N 1
ATOM 5958 C CA . VAL C 1 196 ? 140.678 126.709 132.238 1.00 80.73 196 VAL C CA 1
ATOM 5959 C C . VAL C 1 196 ? 141.839 126.432 133.187 1.00 80.73 196 VAL C C 1
ATOM 5960 O O . VAL C 1 196 ? 142.892 127.081 133.112 1.00 80.73 196 VAL C O 1
ATOM 5964 N N . VAL C 1 197 ? 141.676 125.433 134.059 1.00 80.21 197 VAL C N 1
ATOM 5965 C CA . VAL C 1 197 ? 142.714 125.065 135.018 1.00 80.21 197 VAL C CA 1
ATOM 5966 C C . VAL C 1 197 ? 143.949 124.520 134.306 1.00 80.21 197 VAL C C 1
ATOM 5967 O O . VAL C 1 197 ? 145.081 124.918 134.613 1.00 80.21 197 VAL C O 1
ATOM 5971 N N . VAL C 1 198 ? 143.753 123.631 133.326 1.00 80.76 198 VAL C N 1
ATOM 5972 C CA . VAL C 1 198 ? 144.900 123.031 132.651 1.00 80.76 198 VAL C CA 1
ATOM 5973 C C . VAL C 1 198 ? 145.599 124.047 131.748 1.00 80.76 198 VAL C C 1
ATOM 5974 O O . VAL C 1 198 ? 146.824 124.001 131.595 1.00 80.76 198 VAL C O 1
ATOM 5978 N N . PHE C 1 199 ? 144.868 125.034 131.216 1.00 81.20 199 PHE C N 1
ATOM 5979 C CA . PHE C 1 199 ? 145.519 126.059 130.414 1.00 81.20 199 PHE C CA 1
ATOM 5980 C C . PHE C 1 199 ? 146.244 127.079 131.275 1.00 81.20 199 PHE C C 1
ATOM 5981 O O . PHE C 1 199 ? 147.306 127.570 130.877 1.00 81.20 199 PHE C O 1
ATOM 5989 N N . GLN C 1 200 ? 145.703 127.393 132.455 1.00 76.07 200 GLN C N 1
ATOM 5990 C CA . GLN C 1 200 ? 146.415 128.256 133.390 1.00 76.07 200 GLN C CA 1
ATOM 5991 C C . GLN C 1 200 ? 147.674 127.576 133.909 1.00 76.07 200 GLN C C 1
ATOM 5992 O O . GLN C 1 200 ? 148.708 128.229 134.084 1.00 76.07 200 GLN C O 1
ATOM 5998 N N . PHE C 1 201 ? 147.618 126.259 134.126 1.00 75.75 201 PHE C N 1
ATOM 5999 C CA . PHE C 1 201 ? 148.807 125.526 134.552 1.00 75.75 201 PHE C CA 1
ATOM 6000 C C . PHE C 1 201 ? 149.835 125.422 133.431 1.00 75.75 201 PHE C C 1
ATOM 6001 O O . PHE C 1 201 ? 151.043 125.491 133.686 1.00 75.75 201 PHE C O 1
ATOM 6009 N N . GLN C 1 202 ? 149.375 125.259 132.185 1.00 73.88 202 GLN C N 1
ATOM 6010 C CA . GLN C 1 202 ? 150.284 125.255 131.042 1.00 73.88 202 GLN C CA 1
ATOM 6011 C C . GLN C 1 202 ? 150.958 126.611 130.864 1.00 73.88 202 GLN C C 1
ATOM 6012 O O . GLN C 1 202 ? 152.165 126.682 130.600 1.00 73.88 202 GLN C O 1
ATOM 6018 N N . HIS C 1 203 ? 150.192 127.695 131.018 1.00 66.56 203 HIS C N 1
ATOM 6019 C CA . HIS C 1 203 ? 150.757 129.038 130.944 1.00 66.56 203 HIS C CA 1
ATOM 6020 C C . HIS C 1 203 ? 151.730 129.294 132.090 1.00 66.56 203 HIS C C 1
ATOM 6021 O O . HIS C 1 203 ? 152.776 129.915 131.882 1.00 66.56 203 HIS C O 1
ATOM 6028 N N . ILE C 1 204 ? 151.415 128.792 133.291 1.00 68.36 204 ILE C N 1
ATOM 6029 C CA . ILE C 1 204 ? 152.314 128.905 134.440 1.00 68.36 204 ILE C CA 1
ATOM 6030 C C . ILE C 1 204 ? 153.626 128.180 134.168 1.00 68.36 204 ILE C C 1
ATOM 6031 O O . ILE C 1 204 ? 154.710 128.731 134.404 1.00 68.36 204 ILE C O 1
ATOM 6036 N N . MET C 1 205 ? 153.547 126.964 133.612 1.00 71.96 205 MET C N 1
ATOM 6037 C CA . MET C 1 205 ? 154.748 126.182 133.324 1.00 71.96 205 MET C CA 1
ATOM 6038 C C . MET C 1 205 ? 155.608 126.853 132.260 1.00 71.96 205 MET C C 1
ATOM 6039 O O . MET C 1 205 ? 156.773 127.174 132.518 1.00 71.96 205 MET C O 1
ATOM 6044 N N . VAL C 1 206 ? 155.007 127.180 131.109 1.00 67.52 206 VAL C N 1
ATOM 6045 C CA . VAL C 1 206 ? 155.734 127.747 129.975 1.00 67.52 206 VAL C CA 1
ATOM 6046 C C . VAL C 1 206 ? 156.246 129.157 130.287 1.00 67.52 206 VAL C C 1
ATOM 6047 O O . VAL C 1 206 ? 157.308 129.561 129.798 1.00 67.52 206 VAL C O 1
ATOM 6051 N N . GLY C 1 207 ? 155.560 129.904 131.149 1.00 64.87 207 GLY C N 1
ATOM 6052 C CA . GLY C 1 207 ? 156.026 131.233 131.477 1.00 64.87 207 GLY C CA 1
ATOM 6053 C C . GLY C 1 207 ? 157.003 131.323 132.632 1.00 64.87 207 GLY C C 1
ATOM 6054 O O . GLY C 1 207 ? 157.804 132.262 132.675 1.00 64.87 207 GLY C O 1
ATOM 6055 N N . LEU C 1 208 ? 156.966 130.381 133.575 1.00 65.00 208 LEU C N 1
ATOM 6056 C CA . LEU C 1 208 ? 157.827 130.571 134.736 1.00 65.00 208 LEU C CA 1
ATOM 6057 C C . LEU C 1 208 ? 158.690 129.366 135.076 1.00 65.00 208 LEU C C 1
ATOM 6058 O O . LEU C 1 208 ? 159.816 129.547 135.541 1.00 65.00 208 LEU C O 1
ATOM 6063 N N . ILE C 1 209 ? 158.197 128.144 134.878 1.00 67.92 209 ILE C N 1
ATOM 6064 C CA . ILE C 1 209 ? 158.857 126.986 135.471 1.00 67.92 209 ILE C CA 1
ATOM 6065 C C . ILE C 1 209 ? 160.011 126.511 134.598 1.00 67.92 209 ILE C C 1
ATOM 6066 O O . ILE C 1 209 ? 161.170 126.526 135.024 1.00 67.92 209 ILE C O 1
ATOM 6071 N N . LEU C 1 210 ? 159.709 126.081 133.365 1.00 67.84 210 LEU C N 1
ATOM 6072 C CA . LEU C 1 210 ? 160.756 125.519 132.509 1.00 67.84 210 LEU C CA 1
ATOM 6073 C C . LEU C 1 210 ? 161.776 126.550 132.018 1.00 67.84 210 LEU C C 1
ATOM 6074 O O . LEU C 1 210 ? 162.986 126.279 132.145 1.00 67.84 210 LEU C O 1
ATOM 6079 N N . PRO C 1 211 ? 161.402 127.723 131.464 1.00 65.44 211 PRO C N 1
ATOM 6080 C CA . PRO C 1 211 ? 162.460 128.693 131.140 1.00 65.44 211 PRO C CA 1
ATOM 6081 C C . PRO C 1 211 ? 163.087 129.316 132.369 1.00 65.44 211 PRO C C 1
ATOM 6082 O O . PRO C 1 211 ? 164.250 129.724 132.305 1.00 65.44 211 PRO C O 1
ATOM 6086 N N . GLY C 1 212 ? 162.365 129.374 133.490 1.00 63.08 212 GLY C N 1
ATOM 6087 C CA . GLY C 1 212 ? 162.984 129.787 134.736 1.00 63.08 212 GLY C CA 1
ATOM 6088 C C . GLY C 1 212 ? 164.045 128.810 135.205 1.00 63.08 212 GLY C C 1
ATOM 6089 O O . GLY C 1 212 ? 165.112 129.220 135.662 1.00 63.08 212 GLY C O 1
ATOM 6090 N N . ILE C 1 213 ? 163.780 127.509 135.063 1.00 64.52 213 ILE C N 1
ATOM 6091 C CA . ILE C 1 213 ? 164.765 126.490 135.418 1.00 64.52 213 ILE C CA 1
ATOM 6092 C C . ILE C 1 213 ? 165.963 126.549 134.473 1.00 64.52 213 ILE C C 1
ATOM 6093 O O . ILE C 1 213 ? 167.115 126.427 134.909 1.00 64.52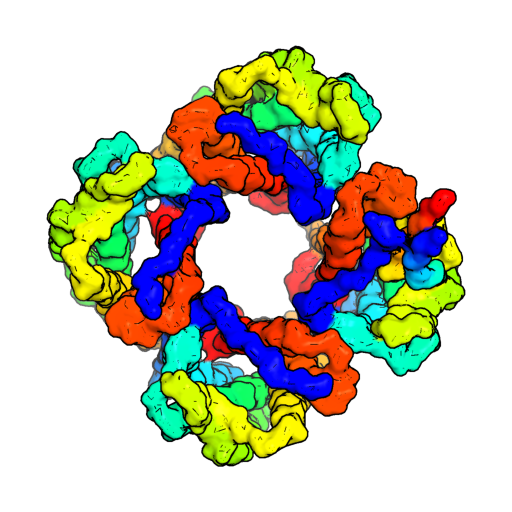 213 ILE C O 1
ATOM 6098 N N . VAL C 1 214 ? 165.714 126.788 133.178 1.00 63.71 214 VAL C N 1
ATOM 6099 C CA . VAL C 1 214 ? 166.798 126.888 132.198 1.00 63.71 214 VAL C CA 1
ATOM 6100 C C . VAL C 1 214 ? 167.682 128.103 132.485 1.00 63.71 214 VAL C C 1
ATOM 6101 O O . VAL C 1 214 ? 168.918 127.996 132.519 1.00 63.71 214 VAL C O 1
ATOM 6105 N N . ILE C 1 215 ? 167.056 129.260 132.734 1.00 60.46 215 ILE C N 1
ATOM 6106 C CA . ILE C 1 215 ? 167.776 130.494 133.045 1.00 60.46 215 ILE C CA 1
ATOM 6107 C C . ILE C 1 215 ? 168.552 130.351 134.350 1.00 60.46 215 ILE C C 1
ATOM 6108 O O . ILE C 1 215 ? 169.722 130.745 134.439 1.00 60.46 215 ILE C O 1
ATOM 6113 N N . LEU C 1 216 ? 167.929 129.739 135.364 1.00 63.23 216 LEU C N 1
ATOM 6114 C CA . LEU C 1 216 ? 168.578 129.536 136.656 1.00 63.23 216 LEU C CA 1
ATOM 6115 C C . LEU C 1 216 ? 169.766 128.587 136.565 1.00 63.23 216 LEU C C 1
ATOM 6116 O O . LEU C 1 216 ? 170.810 128.845 137.174 1.00 63.23 216 LEU C O 1
ATOM 6121 N N . SER C 1 217 ? 169.628 127.492 135.811 1.00 66.81 217 SER C N 1
ATOM 6122 C CA . SER C 1 217 ? 170.723 126.538 135.665 1.00 66.81 217 SER C CA 1
ATOM 6123 C C . SER C 1 217 ? 171.888 127.156 134.905 1.00 66.81 217 SER C C 1
ATOM 6124 O O . SER C 1 217 ? 173.051 127.021 135.317 1.00 66.81 217 SER C O 1
ATOM 6127 N N . CYS C 1 218 ? 171.586 127.873 133.814 1.00 67.76 218 CYS C N 1
ATOM 6128 C CA . CYS C 1 218 ? 172.631 128.535 133.041 1.00 67.76 218 CYS C CA 1
ATOM 6129 C C . CYS C 1 218 ? 173.329 129.612 133.860 1.00 67.76 218 CYS C C 1
ATOM 6130 O O . CYS C 1 218 ? 174.559 129.735 133.807 1.00 67.76 218 CYS C O 1
ATOM 6133 N N . TYR C 1 219 ? 172.572 130.359 134.670 1.00 63.13 219 TYR C N 1
ATOM 6134 C CA . TYR C 1 219 ? 173.171 131.437 135.445 1.00 63.13 219 TYR C CA 1
ATOM 6135 C C . TYR C 1 219 ? 173.980 130.921 136.626 1.00 63.13 219 TYR C C 1
ATOM 6136 O O . TYR C 1 219 ? 175.024 131.498 136.951 1.00 63.13 219 TYR C O 1
ATOM 6145 N N . CYS C 1 220 ? 173.534 129.831 137.258 1.00 68.61 220 CYS C N 1
ATOM 6146 C CA . CYS C 1 220 ? 174.340 129.192 138.291 1.00 68.61 220 CYS C CA 1
ATOM 6147 C C . CYS C 1 220 ? 175.644 128.656 137.716 1.00 68.61 220 CYS C C 1
ATOM 6148 O O . CYS C 1 220 ? 176.704 128.791 138.342 1.00 68.61 220 CYS C O 1
ATOM 6151 N N . ILE C 1 221 ? 175.592 128.087 136.504 1.00 68.17 221 ILE C N 1
ATOM 6152 C CA . ILE C 1 221 ? 176.804 127.578 135.864 1.00 68.17 221 ILE C CA 1
ATOM 6153 C C . ILE C 1 221 ? 177.774 128.714 135.526 1.00 68.17 221 ILE C C 1
ATOM 6154 O O . ILE C 1 221 ? 178.977 128.611 135.802 1.00 68.17 221 ILE C O 1
ATOM 6159 N N . ILE C 1 222 ? 177.275 129.824 134.966 1.00 68.24 222 ILE C N 1
ATOM 6160 C CA . ILE C 1 222 ? 178.208 130.873 134.544 1.00 68.24 222 ILE C CA 1
ATOM 6161 C C . ILE C 1 222 ? 178.732 131.641 135.769 1.00 68.24 222 ILE C C 1
ATOM 6162 O O . ILE C 1 222 ? 179.889 132.079 135.780 1.00 68.24 222 ILE C O 1
ATOM 6167 N N . ILE C 1 223 ? 177.940 131.741 136.846 1.00 68.55 223 ILE C N 1
ATOM 6168 C CA . ILE C 1 223 ? 178.431 132.357 138.077 1.00 68.55 223 ILE C CA 1
ATOM 6169 C C . ILE C 1 223 ? 179.489 131.475 138.737 1.00 68.55 223 ILE C C 1
ATOM 6170 O O . ILE C 1 223 ? 180.525 131.970 139.200 1.00 68.55 223 ILE C O 1
ATOM 6175 N N . SER C 1 224 ? 179.272 130.153 138.747 1.00 73.37 224 SER C N 1
ATOM 6176 C CA . SER C 1 224 ? 180.263 129.239 139.309 1.00 73.37 224 SER C CA 1
ATOM 6177 C C . SER C 1 224 ? 181.539 129.192 138.476 1.00 73.37 224 SER C C 1
ATOM 6178 O O . SER C 1 224 ? 182.625 128.977 139.026 1.00 73.37 224 SER C O 1
ATOM 6181 N N . LYS C 1 225 ? 181.437 129.388 137.162 1.00 76.38 225 LYS C N 1
ATOM 6182 C CA . LYS C 1 225 ? 182.616 129.413 136.307 1.00 76.38 225 LYS C CA 1
ATOM 6183 C C . LYS C 1 225 ? 183.234 130.799 136.172 1.00 76.38 225 LYS C C 1
ATOM 6184 O O . LYS C 1 225 ? 184.305 130.923 135.569 1.00 76.38 225 LYS C O 1
ATOM 6190 N N . LEU C 1 226 ? 182.591 131.836 136.706 1.00 82.40 226 LEU C N 1
ATOM 6191 C CA . LEU C 1 226 ? 183.119 133.191 136.621 1.00 82.40 226 LEU C CA 1
ATOM 6192 C C . LEU C 1 226 ? 184.086 133.527 137.745 1.00 82.40 226 LEU C C 1
ATOM 6193 O O . LEU C 1 226 ? 184.811 134.523 137.643 1.00 82.40 226 LEU C O 1
ATOM 6198 N N . SER C 1 227 ? 184.112 132.727 138.813 1.00 89.61 227 SER C N 1
ATOM 6199 C CA . SER C 1 227 ? 185.050 132.967 139.902 1.00 89.61 227 SER C CA 1
ATOM 6200 C C . SER C 1 227 ? 186.464 132.525 139.553 1.00 89.61 227 SER C C 1
ATOM 6201 O O . SER C 1 227 ? 187.417 132.971 140.201 1.00 89.61 227 SER C O 1
ATOM 6204 N N . HIS C 1 228 ? 186.621 131.665 138.547 1.00 98.66 228 HIS C N 1
ATOM 6205 C CA . HIS C 1 228 ? 187.936 131.185 138.144 1.00 98.66 228 HIS C CA 1
ATOM 6206 C C . HIS C 1 228 ? 188.711 132.200 137.315 1.00 98.66 228 HIS C C 1
ATOM 6207 O O . HIS C 1 228 ? 189.916 132.014 137.113 1.00 98.66 228 HIS C O 1
ATOM 6214 N N . SER C 1 229 ? 188.058 133.253 136.829 1.00 106.13 229 SER C N 1
ATOM 6215 C CA . SER C 1 229 ? 188.751 134.288 136.081 1.00 106.13 229 SER C CA 1
ATOM 6216 C C . SER C 1 229 ? 189.606 135.141 137.015 1.00 106.13 229 SER C C 1
ATOM 6217 O O . SER C 1 229 ? 189.379 135.208 138.226 1.00 106.13 229 SER C O 1
ATOM 6220 N N . LYS C 1 230 ? 190.604 135.803 136.431 1.00 113.04 230 LYS C N 1
ATOM 6221 C CA . LYS C 1 230 ? 191.560 136.602 137.199 1.00 113.04 230 LYS C CA 1
ATOM 6222 C C . LYS C 1 230 ? 191.107 138.062 137.280 1.00 113.04 230 LYS C C 1
ATOM 6223 O O . LYS C 1 230 ? 191.846 138.994 136.961 1.00 113.04 230 LYS C O 1
ATOM 6229 N N . GLY C 1 231 ? 189.870 138.247 137.739 1.00 116.36 231 GLY C N 1
ATOM 6230 C CA . GLY C 1 231 ? 189.274 139.566 137.835 1.00 116.36 231 GLY C CA 1
ATOM 6231 C C . GLY C 1 231 ? 189.052 140.222 136.488 1.00 116.36 231 GLY C C 1
ATOM 6232 O O . GLY C 1 231 ? 189.320 141.416 136.318 1.00 116.36 231 GLY C O 1
ATOM 6233 N N . HIS C 1 232 ? 188.567 139.448 135.522 1.00 117.87 232 HIS C N 1
ATOM 6234 C CA . HIS C 1 232 ? 188.396 139.935 134.164 1.00 117.87 232 HIS C CA 1
ATOM 6235 C C . HIS C 1 232 ? 187.187 140.861 134.063 1.00 117.87 232 HIS C C 1
ATOM 6236 O O . HIS C 1 232 ? 186.306 140.880 134.927 1.00 117.87 232 HIS C O 1
ATOM 6243 N N . GLN C 1 233 ? 187.157 141.635 132.980 1.00 112.81 233 GLN C N 1
ATOM 6244 C CA . GLN C 1 233 ? 186.085 142.581 132.708 1.00 112.81 233 GLN C CA 1
ATOM 6245 C C . GLN C 1 233 ? 184.966 141.978 131.867 1.00 112.81 233 GLN C C 1
ATOM 6246 O O . GLN C 1 233 ? 184.149 142.724 131.318 1.00 112.81 233 GLN C O 1
ATOM 6252 N N . LYS C 1 234 ? 184.912 140.649 131.752 1.00 106.13 234 LYS C N 1
ATOM 6253 C CA . LYS C 1 234 ? 183.889 139.994 130.945 1.00 106.13 234 LYS C CA 1
ATOM 6254 C C . LYS C 1 234 ? 182.520 139.982 131.611 1.00 106.13 234 LYS C C 1
ATOM 6255 O O . LYS C 1 234 ? 181.529 139.679 130.938 1.00 106.13 234 LYS C O 1
ATOM 6261 N N . ARG C 1 235 ? 182.436 140.297 132.901 1.00 99.56 235 ARG C N 1
ATOM 6262 C CA . ARG C 1 235 ? 181.159 140.359 133.599 1.00 99.56 235 ARG C CA 1
ATOM 6263 C C . ARG C 1 235 ? 180.535 141.749 133.566 1.00 99.56 235 ARG C C 1
ATOM 6264 O O . ARG C 1 235 ? 179.458 141.941 134.142 1.00 99.56 235 ARG C O 1
ATOM 6272 N N . LYS C 1 236 ? 181.181 142.716 132.910 1.00 99.38 236 LYS C N 1
ATOM 6273 C CA . LYS C 1 236 ? 180.595 144.046 132.779 1.00 99.38 236 LYS C CA 1
ATOM 6274 C C . LYS C 1 236 ? 179.386 144.040 131.852 1.00 99.38 236 LYS C C 1
ATOM 6275 O O . LYS C 1 236 ? 178.425 144.781 132.086 1.00 99.38 236 LYS C O 1
ATOM 6281 N N . ALA C 1 237 ? 179.413 143.217 130.802 1.00 89.33 237 ALA C N 1
ATOM 6282 C CA . ALA C 1 237 ? 178.261 143.059 129.925 1.00 89.33 237 ALA C CA 1
ATOM 6283 C C . ALA C 1 237 ? 177.217 142.107 130.491 1.00 89.33 237 ALA C C 1
ATOM 6284 O O . ALA C 1 237 ? 176.125 142.000 129.924 1.00 89.33 237 ALA C O 1
ATOM 6286 N N . LEU C 1 238 ? 177.533 141.412 131.586 1.00 77.71 238 LEU C N 1
ATOM 6287 C CA . LEU C 1 238 ? 176.568 140.525 132.224 1.00 77.71 238 LEU C CA 1
ATOM 6288 C C . LEU C 1 238 ? 175.506 141.303 132.991 1.00 77.71 238 LEU C C 1
ATOM 6289 O O . LEU C 1 238 ? 174.373 140.824 133.136 1.00 77.71 238 LEU C O 1
ATOM 6294 N N . LYS C 1 239 ? 175.851 142.507 133.465 1.00 70.75 239 LYS C N 1
ATOM 6295 C CA . LYS C 1 239 ? 175.008 143.222 134.420 1.00 70.75 239 LYS C CA 1
ATOM 6296 C C . LYS C 1 239 ? 173.705 143.699 133.792 1.00 70.75 239 LYS C C 1
ATOM 6297 O O . LYS C 1 239 ? 172.645 143.599 134.419 1.00 70.75 239 LYS C O 1
ATOM 6303 N N . THR C 1 240 ? 173.761 144.202 132.554 1.00 69.60 240 THR C N 1
ATOM 6304 C CA . THR C 1 240 ? 172.548 144.643 131.867 1.00 69.60 240 THR C CA 1
ATOM 6305 C C . THR C 1 240 ? 171.609 143.474 131.600 1.00 69.60 240 THR C C 1
ATOM 6306 O O . THR C 1 240 ? 170.388 143.594 131.772 1.00 69.60 240 THR C O 1
ATOM 6310 N N . THR C 1 241 ? 172.170 142.324 131.219 1.00 66.20 241 THR C N 1
ATOM 6311 C CA . THR C 1 241 ? 171.366 141.138 130.950 1.00 66.20 241 THR C CA 1
ATOM 6312 C C . THR C 1 241 ? 170.705 140.602 132.216 1.00 66.20 241 THR C C 1
ATOM 6313 O O . THR C 1 241 ? 169.510 140.274 132.204 1.00 66.20 241 THR C O 1
ATOM 6317 N N . VAL C 1 242 ? 171.454 140.521 133.322 1.00 64.13 242 VAL C N 1
ATOM 6318 C CA . VAL C 1 242 ? 170.856 139.993 134.546 1.00 64.13 242 VAL C CA 1
ATOM 6319 C C . VAL C 1 242 ? 169.874 140.992 135.150 1.00 64.13 242 VAL C C 1
ATOM 6320 O O . VAL C 1 242 ? 168.882 140.584 135.765 1.00 64.13 242 VAL C O 1
ATOM 6324 N N . ILE C 1 243 ? 170.086 142.299 134.939 1.00 61.40 243 ILE C N 1
ATOM 6325 C CA . ILE C 1 243 ? 169.121 143.294 135.399 1.00 61.40 243 ILE C CA 1
ATOM 6326 C C . ILE C 1 243 ? 167.829 143.187 134.597 1.00 61.40 243 ILE C C 1
ATOM 6327 O O . ILE C 1 243 ? 166.729 143.229 135.165 1.00 61.40 243 ILE C O 1
ATOM 6332 N N . LEU C 1 244 ? 167.944 142.986 133.278 1.00 58.15 244 LEU C N 1
ATOM 6333 C CA . LEU C 1 244 ? 166.766 142.820 132.429 1.00 58.15 244 LEU C CA 1
ATOM 6334 C C . LEU C 1 244 ? 165.978 141.563 132.789 1.00 58.15 244 LEU C C 1
ATOM 6335 O O . LEU C 1 244 ? 164.747 141.610 132.905 1.00 58.15 244 LEU C O 1
ATOM 6340 N N . ILE C 1 245 ? 166.673 140.444 133.018 1.00 55.20 245 ILE C N 1
ATOM 6341 C CA . ILE C 1 245 ? 165.987 139.192 133.337 1.00 55.20 245 ILE C CA 1
ATOM 6342 C C . ILE C 1 245 ? 165.358 139.251 134.728 1.00 55.20 245 ILE C C 1
ATOM 6343 O O . ILE C 1 245 ? 164.207 138.827 134.921 1.00 55.20 245 ILE C O 1
ATOM 6348 N N . LEU C 1 246 ? 166.082 139.809 135.710 1.00 58.61 246 LEU C N 1
ATOM 6349 C CA . LEU C 1 246 ? 165.554 139.934 137.065 1.00 58.61 246 LEU C CA 1
ATOM 6350 C C . LEU C 1 246 ? 164.363 140.881 137.121 1.00 58.61 246 LEU C C 1
ATOM 6351 O O . LEU C 1 246 ? 163.384 140.603 137.820 1.00 58.61 246 LEU C O 1
ATOM 6356 N N . ALA C 1 247 ? 164.408 141.987 136.372 1.00 57.61 247 ALA C N 1
ATOM 6357 C CA . ALA C 1 247 ? 163.281 142.910 136.367 1.00 57.61 247 ALA C CA 1
ATOM 6358 C C . ALA C 1 247 ? 162.089 142.345 135.604 1.00 57.61 247 ALA C C 1
ATOM 6359 O O . ALA C 1 247 ? 160.943 142.606 135.986 1.00 57.61 247 ALA C O 1
ATOM 6361 N N . PHE C 1 248 ? 162.334 141.550 134.554 1.00 55.07 248 PHE C N 1
ATOM 6362 C CA . PHE C 1 248 ? 161.249 140.862 133.856 1.00 55.07 248 PHE C CA 1
ATOM 6363 C C . PHE C 1 248 ? 160.538 139.876 134.777 1.00 55.07 248 PHE C C 1
ATOM 6364 O O . PHE C 1 248 ? 159.301 139.842 134.839 1.00 55.07 248 PHE C O 1
ATOM 6372 N N . PHE C 1 249 ? 161.310 139.071 135.510 1.00 54.96 249 PHE C N 1
ATOM 6373 C CA . PHE C 1 249 ? 160.685 138.091 136.390 1.00 54.96 249 PHE C CA 1
ATOM 6374 C C . PHE C 1 249 ? 160.066 138.747 137.617 1.00 54.96 249 PHE C C 1
ATOM 6375 O O . PHE C 1 249 ? 159.051 138.260 138.122 1.00 54.96 249 PHE C O 1
ATOM 6383 N N . ALA C 1 250 ? 160.621 139.870 138.082 1.00 53.24 250 ALA C N 1
ATOM 6384 C CA . ALA C 1 250 ? 159.988 140.608 139.170 1.00 53.24 250 ALA C CA 1
ATOM 6385 C C . ALA C 1 250 ? 158.711 141.296 138.711 1.00 53.24 250 ALA C C 1
ATOM 6386 O O . ALA C 1 250 ? 157.810 141.530 139.524 1.00 53.24 250 ALA C O 1
ATOM 6388 N N . CYS C 1 251 ? 158.619 141.640 137.426 1.00 54.86 251 CYS C N 1
ATOM 6389 C CA . CYS C 1 251 ? 157.369 142.165 136.890 1.00 54.86 251 CYS C CA 1
ATOM 6390 C C . CYS C 1 251 ? 156.316 141.070 136.789 1.00 54.86 251 CYS C C 1
ATOM 6391 O O . CYS C 1 251 ? 155.162 141.267 137.187 1.00 54.86 251 CYS C O 1
ATOM 6394 N N . TRP C 1 252 ? 156.695 139.901 136.273 1.00 54.43 252 TRP C N 1
ATOM 6395 C CA . TRP C 1 252 ? 155.712 138.861 135.989 1.00 54.43 252 TRP C CA 1
ATOM 6396 C C . TRP C 1 252 ? 155.436 137.925 137.161 1.00 54.43 252 TRP C C 1
ATOM 6397 O O . TRP C 1 252 ? 154.531 137.093 137.055 1.00 54.43 252 TRP C O 1
ATOM 6408 N N . LEU C 1 253 ? 156.192 138.027 138.263 1.00 53.28 253 LEU C N 1
ATOM 6409 C CA . LEU C 1 253 ? 156.007 137.096 139.378 1.00 53.28 253 LEU C CA 1
ATOM 6410 C C . LEU C 1 253 ? 154.672 137.228 140.116 1.00 53.28 253 LEU C C 1
ATOM 6411 O O . LEU C 1 253 ? 154.019 136.188 140.325 1.00 53.28 253 LEU C O 1
ATOM 6416 N N . PRO C 1 254 ? 154.211 138.417 140.566 1.00 53.83 254 PRO C N 1
ATOM 6417 C CA . PRO C 1 254 ? 152.956 138.430 141.337 1.00 53.83 254 PRO C CA 1
ATOM 6418 C C . PRO C 1 254 ? 151.719 138.131 140.506 1.00 53.83 254 PRO C C 1
ATOM 6419 O O . PRO C 1 254 ? 150.734 137.633 141.063 1.00 53.83 254 PRO C O 1
ATOM 6423 N N . TYR C 1 255 ? 151.750 138.374 139.193 1.00 56.59 255 TYR C N 1
ATOM 6424 C CA . TYR C 1 255 ? 150.658 137.923 138.335 1.00 56.59 255 TYR C CA 1
ATOM 6425 C C . TYR C 1 255 ? 150.610 136.405 138.267 1.00 56.59 255 TYR C C 1
ATOM 6426 O O . TYR C 1 255 ? 149.524 135.813 138.259 1.00 56.59 255 TYR C O 1
ATOM 6435 N N . TYR C 1 256 ? 151.779 135.761 138.215 1.00 57.50 256 TYR C N 1
ATOM 6436 C CA . TYR C 1 256 ? 151.830 134.304 138.209 1.00 57.50 256 TYR C CA 1
ATOM 6437 C C . TYR C 1 256 ? 151.354 133.730 139.537 1.00 57.50 256 TYR C C 1
ATOM 6438 O O . TYR C 1 256 ? 150.664 132.705 139.559 1.00 57.50 256 TYR C O 1
ATOM 6447 N N . ILE C 1 257 ? 151.687 134.397 140.647 1.00 54.42 257 ILE C N 1
ATOM 6448 C CA . ILE C 1 257 ? 151.188 133.977 141.957 1.00 54.42 257 ILE C CA 1
ATOM 6449 C C . ILE C 1 257 ? 149.671 134.136 142.035 1.00 54.42 257 ILE C C 1
ATOM 6450 O O . ILE C 1 257 ? 148.964 133.248 142.535 1.00 54.42 257 ILE C O 1
ATOM 6455 N N . GLY C 1 258 ? 149.148 135.252 141.514 1.00 57.26 258 GLY C N 1
ATOM 6456 C CA . GLY C 1 258 ? 147.711 135.475 141.525 1.00 57.26 258 GLY C CA 1
ATOM 6457 C C . GLY C 1 258 ? 146.940 134.483 140.673 1.00 57.26 258 GLY C C 1
ATOM 6458 O O . GLY C 1 258 ? 145.897 133.976 141.094 1.00 57.26 258 GLY C O 1
ATOM 6459 N N . ILE C 1 259 ? 147.454 134.161 139.484 1.00 61.13 259 ILE C N 1
ATOM 6460 C CA . ILE C 1 259 ? 146.755 133.176 138.663 1.00 61.13 259 ILE C CA 1
ATOM 6461 C C . ILE C 1 259 ? 146.973 131.752 139.163 1.00 61.13 259 ILE C C 1
ATOM 6462 O O . ILE C 1 259 ? 146.119 130.896 138.920 1.00 61.13 259 ILE C O 1
ATOM 6467 N N . SER C 1 260 ? 148.055 131.476 139.899 1.00 60.92 260 SER C N 1
ATOM 6468 C CA . SER C 1 260 ? 148.191 130.164 140.525 1.00 60.92 260 SER C CA 1
ATOM 6469 C C . SER C 1 260 ? 147.196 129.995 141.666 1.00 60.92 2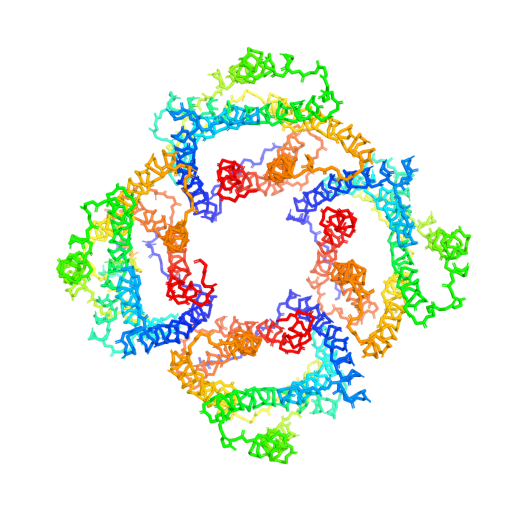60 SER C C 1
ATOM 6470 O O . SER C 1 260 ? 146.597 128.923 141.822 1.00 60.92 260 SER C O 1
ATOM 6473 N N . ILE C 1 261 ? 146.996 131.052 142.458 1.00 60.41 261 ILE C N 1
ATOM 6474 C CA . ILE C 1 261 ? 145.994 131.015 143.521 1.00 60.41 261 ILE C CA 1
ATOM 6475 C C . ILE C 1 261 ? 144.588 130.922 142.929 1.00 60.41 261 ILE C C 1
ATOM 6476 O O . ILE C 1 261 ? 143.738 130.178 143.434 1.00 60.41 261 ILE C O 1
ATOM 6481 N N . ASP C 1 262 ? 144.338 131.624 141.817 1.00 67.88 262 ASP C N 1
ATOM 6482 C CA . ASP C 1 262 ? 143.042 131.529 141.146 1.00 67.88 262 ASP C CA 1
ATOM 6483 C C . ASP C 1 262 ? 142.818 130.160 140.511 1.00 67.88 262 ASP C C 1
ATOM 6484 O O . ASP C 1 262 ? 141.675 129.695 140.441 1.00 67.88 262 ASP C O 1
ATOM 6489 N N . SER C 1 263 ? 143.880 129.515 140.022 1.00 67.64 263 SER C N 1
ATOM 6490 C CA . SER C 1 263 ? 143.752 128.154 139.516 1.00 67.64 263 SER C CA 1
ATOM 6491 C C . SER C 1 263 ? 143.465 127.174 140.645 1.00 67.64 263 SER C C 1
ATOM 6492 O O . SER C 1 263 ? 142.659 126.252 140.483 1.00 67.64 263 SER C O 1
ATOM 6495 N N . PHE C 1 264 ? 144.104 127.363 141.799 1.00 71.41 264 PHE C N 1
ATOM 6496 C CA . PHE C 1 264 ? 143.837 126.503 142.943 1.00 71.41 264 PHE C CA 1
ATOM 6497 C C . PHE C 1 264 ? 142.526 126.833 143.645 1.00 71.41 264 PHE C C 1
ATOM 6498 O O . PHE C 1 264 ? 142.093 126.054 144.500 1.00 71.41 264 PHE C O 1
ATOM 6506 N N . ILE C 1 265 ? 141.902 127.970 143.320 1.00 70.14 265 ILE C N 1
ATOM 6507 C CA . ILE C 1 265 ? 140.543 128.245 143.784 1.00 70.14 265 ILE C CA 1
ATOM 6508 C C . ILE C 1 265 ? 139.577 127.235 143.178 1.00 70.14 265 ILE C C 1
ATOM 6509 O O . ILE C 1 265 ? 138.698 126.698 143.865 1.00 70.14 265 ILE C O 1
ATOM 6514 N N . LEU C 1 266 ? 139.768 126.913 141.902 1.00 74.02 266 LEU C N 1
ATOM 6515 C CA . LEU C 1 266 ? 139.016 125.849 141.261 1.00 74.02 266 LEU C CA 1
ATOM 6516 C C . LEU C 1 266 ? 139.563 124.486 141.692 1.00 74.02 266 LEU C C 1
ATOM 6517 O O . LEU C 1 266 ? 140.467 124.383 142.527 1.00 74.02 266 LEU C O 1
ATOM 6522 N N . LEU C 1 267 ? 138.963 123.423 141.140 1.00 79.49 267 LEU C N 1
ATOM 6523 C CA . LEU C 1 267 ? 139.132 122.008 141.521 1.00 79.49 267 LEU C CA 1
ATOM 6524 C C . LEU C 1 267 ? 138.768 121.717 142.982 1.00 79.49 267 LEU C C 1
ATOM 6525 O O . LEU C 1 267 ? 139.024 120.604 143.459 1.00 79.49 267 LEU C O 1
ATOM 6530 N N . GLU C 1 268 ? 138.142 122.680 143.675 1.00 85.99 268 GLU C N 1
ATOM 6531 C CA . GLU C 1 268 ? 137.812 122.629 145.105 1.00 85.99 268 GLU C CA 1
ATOM 6532 C C . GLU C 1 268 ? 139.023 122.258 145.963 1.00 85.99 268 GLU C C 1
ATOM 6533 O O . GLU C 1 268 ? 138.940 121.446 146.887 1.00 85.99 268 GLU C O 1
ATOM 6539 N N . ILE C 1 269 ? 140.167 122.867 145.649 1.00 79.60 269 ILE C N 1
ATOM 6540 C CA . ILE C 1 269 ? 141.397 122.583 146.379 1.00 79.60 269 ILE C CA 1
ATOM 6541 C C . ILE C 1 269 ? 141.477 123.555 147.549 1.00 79.60 269 ILE C C 1
ATOM 6542 O O . ILE C 1 269 ? 141.695 123.146 148.695 1.00 79.60 269 ILE C O 1
ATOM 6547 N N . ILE C 1 270 ? 141.284 124.846 147.277 1.00 77.11 270 ILE C N 1
ATOM 6548 C CA . ILE C 1 270 ? 141.095 125.810 148.354 1.00 77.11 270 ILE C CA 1
ATOM 6549 C C . ILE C 1 270 ? 139.674 126.361 148.256 1.00 77.11 270 ILE C C 1
ATOM 6550 O O . ILE C 1 270 ? 139.177 126.683 147.170 1.00 77.11 270 ILE C O 1
ATOM 6555 N N . LYS C 1 271 ? 138.962 126.333 149.380 1.00 84.55 271 LYS C N 1
ATOM 6556 C CA . LYS C 1 271 ? 137.605 126.860 149.480 1.00 84.55 271 LYS C CA 1
ATOM 6557 C C . LYS C 1 271 ? 137.559 127.771 150.698 1.00 84.55 271 LYS C C 1
ATOM 6558 O O . LYS C 1 271 ? 137.499 127.295 151.836 1.00 84.55 271 LYS C O 1
ATOM 6564 N N . GLN C 1 272 ? 137.591 129.080 150.460 1.00 91.35 272 GLN C N 1
ATOM 6565 C CA . GLN C 1 272 ? 137.622 130.034 151.558 1.00 91.35 272 GLN C CA 1
ATOM 6566 C C . GLN C 1 272 ? 136.450 131.001 151.461 1.00 91.35 272 GLN C C 1
ATOM 6567 O O . GLN C 1 272 ? 135.946 131.479 152.482 1.00 91.35 272 GLN C O 1
ATOM 6573 N N . GLY C 1 273 ? 136.015 131.299 150.241 1.00 92.51 273 GLY C N 1
ATOM 6574 C CA . GLY C 1 273 ? 134.856 132.148 150.053 1.00 92.51 273 GLY C CA 1
ATOM 6575 C C . GLY C 1 273 ? 134.705 132.663 148.638 1.00 92.51 273 GLY C C 1
ATOM 6576 O O . GLY C 1 273 ? 135.431 132.243 147.732 1.00 92.51 273 GLY C O 1
ATOM 6577 N N . CYS C 1 274 ? 133.757 133.575 148.439 1.00 93.66 274 CYS C N 1
ATOM 6578 C CA . CYS C 1 274 ? 133.538 134.239 147.160 1.00 93.66 274 CYS C CA 1
ATOM 6579 C C . CYS C 1 274 ? 134.088 135.654 147.122 1.00 93.66 274 CYS C C 1
ATOM 6580 O O . CYS C 1 274 ? 134.482 136.133 146.052 1.00 93.66 274 CYS C O 1
ATOM 6583 N N . GLU C 1 275 ? 134.128 136.334 148.271 1.00 87.17 275 GLU C N 1
ATOM 6584 C CA . GLU C 1 275 ? 134.772 137.641 148.348 1.00 87.17 275 GLU C CA 1
ATOM 6585 C C . GLU C 1 275 ? 136.277 137.509 148.141 1.00 87.17 275 GLU C C 1
ATOM 6586 O O . GLU C 1 275 ? 136.919 138.389 147.554 1.00 87.17 275 GLU C O 1
ATOM 6592 N N . PHE C 1 276 ? 136.850 136.390 148.595 1.00 79.74 276 PHE C N 1
ATOM 6593 C CA . PHE C 1 276 ? 138.236 136.056 148.293 1.00 79.74 276 PHE C CA 1
ATOM 6594 C C . PHE C 1 276 ? 138.448 135.867 146.796 1.00 79.74 276 PHE C C 1
ATOM 6595 O O . PHE C 1 276 ? 139.466 136.298 146.243 1.00 79.74 276 PHE C O 1
ATOM 6603 N N . GLU C 1 277 ? 137.488 135.217 146.130 1.00 80.64 277 GLU C N 1
ATOM 6604 C CA . GLU C 1 277 ? 137.570 135.026 144.685 1.00 80.64 277 GLU C CA 1
ATOM 6605 C C . GLU C 1 277 ? 137.500 136.357 143.948 1.00 80.64 277 GLU C C 1
ATOM 6606 O O . GLU C 1 277 ? 138.228 136.574 142.972 1.00 80.64 277 GLU C O 1
ATOM 6612 N N . ASN C 1 278 ? 136.646 137.269 144.420 1.00 82.72 278 ASN C N 1
ATOM 6613 C CA . ASN C 1 278 ? 136.593 138.620 143.867 1.00 82.72 278 ASN C CA 1
ATOM 6614 C C . ASN C 1 278 ? 137.886 139.397 144.098 1.00 82.72 278 ASN C C 1
ATOM 6615 O O . ASN C 1 278 ? 138.330 140.119 143.196 1.00 82.72 278 ASN C O 1
ATOM 6620 N N . THR C 1 279 ? 138.499 139.255 145.278 1.00 76.33 279 THR C N 1
ATOM 6621 C CA . THR C 1 279 ? 139.773 139.908 145.569 1.00 76.33 279 THR C CA 1
ATOM 6622 C C . THR C 1 279 ? 140.894 139.383 144.673 1.00 76.33 279 THR C C 1
ATOM 6623 O O . THR C 1 279 ? 141.694 140.171 144.154 1.00 76.33 279 THR C O 1
ATOM 6627 N N . VAL C 1 280 ? 140.941 138.065 144.453 1.00 68.58 280 VAL C N 1
ATOM 6628 C CA . VAL C 1 280 ? 141.951 137.482 143.566 1.00 68.58 280 VAL C CA 1
ATOM 6629 C C . VAL C 1 280 ? 141.707 137.910 142.120 1.00 68.58 280 VAL C C 1
ATOM 6630 O O . VAL C 1 280 ? 142.650 138.212 141.379 1.00 68.58 280 VAL C O 1
ATOM 6634 N N . HIS C 1 281 ? 140.439 137.989 141.709 1.00 72.14 281 HIS C N 1
ATOM 6635 C CA . HIS C 1 281 ? 140.133 138.445 140.355 1.00 72.14 281 HIS C CA 1
ATOM 6636 C C . HIS C 1 281 ? 140.416 139.929 140.140 1.00 72.14 281 HIS C C 1
ATOM 6637 O O . HIS C 1 281 ? 140.680 140.325 139.000 1.00 72.14 281 HIS C O 1
ATOM 6644 N N . LYS C 1 282 ? 140.361 140.752 141.186 1.00 68.80 282 LYS C N 1
ATOM 6645 C CA . LYS C 1 282 ? 140.808 142.140 141.116 1.00 68.80 282 LYS C CA 1
ATOM 6646 C C . LYS C 1 282 ? 142.328 142.254 141.083 1.00 68.80 282 LYS C C 1
ATOM 6647 O O . LYS C 1 282 ? 142.887 143.068 140.327 1.00 68.80 282 LYS C O 1
ATOM 6653 N N . TRP C 1 283 ? 143.002 141.438 141.898 1.00 59.68 283 TRP C N 1
ATOM 6654 C CA . TRP C 1 283 ? 144.454 141.369 141.987 1.00 59.68 283 TRP C CA 1
ATOM 6655 C C . TRP C 1 283 ? 145.052 140.942 140.656 1.00 59.68 283 TRP C C 1
ATOM 6656 O O . TRP C 1 283 ? 146.110 141.440 140.268 1.00 59.68 283 TRP C O 1
ATOM 6667 N N . ILE C 1 284 ? 144.373 140.027 139.958 1.00 59.92 284 ILE C N 1
ATOM 6668 C CA . ILE C 1 284 ? 144.849 139.543 138.665 1.00 59.92 284 ILE C CA 1
ATOM 6669 C C . ILE C 1 284 ? 144.856 140.667 137.635 1.00 59.92 284 ILE C C 1
ATOM 6670 O O . ILE C 1 284 ? 145.839 140.845 136.910 1.00 59.92 284 ILE C O 1
ATOM 6675 N N . SER C 1 285 ? 143.791 141.475 137.592 1.00 60.38 285 SER C N 1
ATOM 6676 C CA . SER C 1 285 ? 143.716 142.570 136.625 1.00 60.38 285 SER C CA 1
ATOM 6677 C C . SER C 1 285 ? 144.725 143.669 136.945 1.00 60.38 285 SER C C 1
ATOM 6678 O O . SER C 1 285 ? 145.421 144.167 136.045 1.00 60.38 285 SER C O 1
ATOM 6681 N N . ILE C 1 286 ? 144.831 144.042 138.228 1.00 59.54 286 ILE C N 1
ATOM 6682 C CA . ILE C 1 286 ? 145.773 145.086 138.635 1.00 59.54 286 ILE C CA 1
ATOM 6683 C C . ILE C 1 286 ? 147.214 144.641 138.395 1.00 59.54 286 ILE C C 1
ATOM 6684 O O . ILE C 1 286 ? 148.034 145.396 137.850 1.00 59.54 286 ILE C O 1
ATOM 6689 N N . THR C 1 287 ? 147.531 143.390 138.730 1.00 58.83 287 THR C N 1
ATOM 6690 C CA . THR C 1 287 ? 148.882 142.891 138.546 1.00 58.83 287 THR C CA 1
ATOM 6691 C C . THR C 1 287 ? 149.195 142.603 137.084 1.00 58.83 287 THR C C 1
ATOM 6692 O O . THR C 1 287 ? 150.356 142.677 136.687 1.00 58.83 287 THR C O 1
ATOM 6696 N N . GLU C 1 288 ? 148.188 142.303 136.261 1.00 59.79 288 GLU C N 1
ATOM 6697 C CA . GLU C 1 288 ? 148.422 142.164 134.828 1.00 59.79 288 GLU C CA 1
ATOM 6698 C C . GLU C 1 288 ? 148.742 143.512 134.197 1.00 59.79 288 GLU C C 1
ATOM 6699 O O . GLU C 1 288 ? 149.632 143.608 133.338 1.00 59.79 288 GLU C O 1
ATOM 6705 N N . ALA C 1 289 ? 148.049 144.569 134.638 1.00 57.36 289 ALA C N 1
ATOM 6706 C CA . ALA C 1 289 ? 148.396 145.920 134.201 1.00 57.36 289 ALA C CA 1
ATOM 6707 C C . ALA C 1 289 ? 149.800 146.310 134.651 1.00 57.36 289 ALA C C 1
ATOM 6708 O O . ALA C 1 289 ? 150.564 146.897 133.878 1.00 57.36 289 ALA C O 1
ATOM 6710 N N . LEU C 1 290 ? 150.163 145.974 135.891 1.00 58.49 290 LEU C N 1
ATOM 6711 C CA . LEU C 1 290 ? 151.500 146.311 136.377 1.00 58.49 290 LEU C CA 1
ATOM 6712 C C . LEU C 1 290 ? 152.579 145.430 135.752 1.00 58.49 290 LEU C C 1
ATOM 6713 O O . LEU C 1 290 ? 153.740 145.843 135.671 1.00 58.49 290 LEU C O 1
ATOM 6718 N N . ALA C 1 291 ? 152.222 144.226 135.311 1.00 57.34 291 ALA C N 1
ATOM 6719 C CA . ALA C 1 291 ? 153.155 143.296 134.695 1.00 57.34 291 ALA C CA 1
ATOM 6720 C C . ALA C 1 291 ? 153.264 143.478 133.192 1.00 57.34 291 ALA C C 1
ATOM 6721 O O . ALA C 1 291 ? 154.124 142.849 132.568 1.00 57.34 291 ALA C O 1
ATOM 6723 N N . PHE C 1 292 ? 152.420 144.318 132.598 1.00 60.35 292 PHE C N 1
ATOM 6724 C CA . PHE C 1 292 ? 152.639 144.709 131.200 1.00 60.35 292 PHE C CA 1
ATOM 6725 C C . PHE C 1 292 ? 153.847 145.682 131.009 1.00 60.35 292 PHE C C 1
ATOM 6726 O O . PHE C 1 292 ? 154.053 146.147 129.881 1.00 60.35 292 PHE C O 1
ATOM 6734 N N . PHE C 1 293 ? 154.626 145.992 132.051 1.00 63.39 293 PHE C N 1
ATOM 6735 C CA . PHE C 1 293 ? 155.817 146.833 132.007 1.00 63.39 293 PHE C CA 1
ATOM 6736 C C . PHE C 1 293 ? 156.985 146.189 131.272 1.00 63.39 293 PHE C C 1
ATOM 6737 O O . PHE C 1 293 ? 157.983 146.877 131.031 1.00 63.39 293 PHE C O 1
ATOM 6745 N N . HIS C 1 294 ? 156.901 144.902 130.926 1.00 61.70 294 HIS C N 1
ATOM 6746 C CA . HIS C 1 294 ? 157.983 144.204 130.242 1.00 61.70 294 HIS C CA 1
ATOM 6747 C C . HIS C 1 294 ? 158.226 144.708 128.825 1.00 61.70 294 HIS C C 1
ATOM 6748 O O . HIS C 1 294 ? 159.315 144.482 128.287 1.00 61.70 294 HIS C O 1
ATOM 6755 N N . CYS C 1 295 ? 157.250 145.372 128.207 1.00 64.12 295 CYS C N 1
ATOM 6756 C CA . CYS C 1 295 ? 157.491 146.083 126.958 1.00 64.12 295 CYS C CA 1
ATOM 6757 C C . CYS C 1 295 ? 158.285 147.360 127.173 1.00 64.12 295 CYS C C 1
ATOM 6758 O O . CYS C 1 295 ? 159.092 147.737 126.316 1.00 64.12 295 CYS C O 1
ATOM 6761 N N . CYS C 1 296 ? 158.068 148.027 128.306 1.00 66.02 296 CYS C N 1
ATOM 6762 C CA . CYS C 1 296 ? 158.781 149.259 128.618 1.00 66.02 296 CYS C CA 1
ATOM 6763 C C . CYS C 1 296 ? 160.222 148.986 129.033 1.00 66.02 296 CYS C C 1
ATOM 6764 O O . CYS C 1 296 ? 161.084 149.853 128.866 1.00 66.02 296 CYS C O 1
ATOM 6767 N N . LEU C 1 297 ? 160.504 147.773 129.517 1.00 63.66 297 LEU C N 1
ATOM 6768 C CA . LEU C 1 297 ? 161.735 147.499 130.258 1.00 63.66 297 LEU C CA 1
ATOM 6769 C C . LEU C 1 297 ? 162.976 147.534 129.371 1.00 63.66 297 LEU C C 1
ATOM 6770 O O . LEU C 1 297 ? 164.018 148.066 129.778 1.00 63.66 297 LEU C O 1
ATOM 6775 N N . ASN C 1 298 ? 162.892 146.949 128.169 1.00 63.91 298 ASN C N 1
ATOM 6776 C CA . ASN C 1 298 ? 164.056 146.896 127.283 1.00 63.91 298 ASN C CA 1
ATOM 6777 C C . ASN C 1 298 ? 164.530 148.269 126.792 1.00 63.91 298 ASN C C 1
ATOM 6778 O O . ASN C 1 298 ? 165.750 148.508 126.820 1.00 63.91 298 ASN C O 1
ATOM 6783 N N . PRO C 1 299 ? 163.672 149.207 126.341 1.00 61.56 299 PRO C N 1
ATOM 6784 C CA . PRO C 1 299 ? 164.208 150.542 126.015 1.00 61.56 299 PRO C CA 1
ATOM 6785 C C . PRO C 1 299 ? 164.667 151.356 127.216 1.00 61.56 299 PRO C C 1
ATOM 6786 O O . PRO C 1 299 ? 165.520 152.233 127.040 1.00 61.56 299 PRO C O 1
ATOM 6790 N N . ILE C 1 300 ? 164.134 151.119 128.416 1.00 62.91 300 ILE C N 1
ATOM 6791 C CA . ILE C 1 300 ? 164.669 151.793 129.598 1.00 62.91 300 ILE C CA 1
ATOM 6792 C C . ILE C 1 300 ? 166.061 151.264 129.927 1.00 62.91 300 ILE C C 1
ATOM 6793 O O . ILE C 1 300 ? 166.964 152.032 130.282 1.00 62.91 300 ILE C O 1
ATOM 6798 N N . LEU C 1 301 ? 166.270 149.951 129.777 1.00 65.57 301 LEU C N 1
ATOM 6799 C CA . LEU C 1 301 ? 167.618 149.401 129.914 1.00 65.57 301 LEU C CA 1
ATOM 6800 C C . LEU C 1 301 ? 168.541 149.862 128.793 1.00 65.57 301 LEU C C 1
ATOM 6801 O O . LEU C 1 301 ? 169.761 149.912 128.980 1.00 65.57 301 LEU C O 1
ATOM 6806 N N . TYR C 1 302 ? 167.986 150.180 127.625 1.00 66.98 302 TYR C N 1
ATOM 6807 C CA . TYR C 1 302 ? 168.801 150.694 126.532 1.00 66.98 302 TYR C CA 1
ATOM 6808 C C . TYR C 1 302 ? 169.167 152.162 126.714 1.00 66.98 302 TYR C C 1
ATOM 6809 O O . TYR C 1 302 ? 170.243 152.582 126.274 1.00 66.98 302 TYR C O 1
ATOM 6818 N N . ALA C 1 303 ? 168.288 152.953 127.335 1.00 65.54 303 ALA C N 1
ATOM 6819 C CA . ALA C 1 303 ? 168.590 154.362 127.572 1.00 65.54 303 ALA C CA 1
ATOM 6820 C C . ALA C 1 303 ? 169.682 154.520 128.621 1.00 65.54 303 ALA C C 1
ATOM 6821 O O . ALA C 1 303 ? 170.534 155.409 128.511 1.00 65.54 303 ALA C O 1
ATOM 6823 N N . PHE C 1 304 ? 169.672 153.671 129.642 1.00 69.57 304 PHE C N 1
ATOM 6824 C CA . PHE C 1 304 ? 170.786 153.568 130.569 1.00 69.57 304 PHE C CA 1
ATOM 6825 C C . PHE C 1 304 ? 171.775 152.539 130.025 1.00 69.57 304 PHE C C 1
ATOM 6826 O O . PHE C 1 304 ? 171.675 152.097 128.878 1.00 69.57 304 PHE C O 1
ATOM 6834 N N . LEU C 1 305 ? 172.756 152.156 130.832 1.00 68.06 305 LEU C N 1
ATOM 6835 C CA . LEU C 1 305 ? 173.679 151.099 130.435 1.00 68.06 305 LEU C CA 1
ATOM 6836 C C . LEU C 1 305 ? 173.688 149.988 131.477 1.00 68.06 305 LEU C C 1
ATOM 6837 O O . LEU C 1 305 ? 172.649 149.400 131.778 1.00 68.06 305 LEU C O 1
ATOM 6842 N N . LYS D 1 25 ? 116.777 156.671 135.497 1.00 135.91 25 LYS D N 1
ATOM 6843 C CA . LYS D 1 25 ? 117.931 157.428 135.028 1.00 135.91 25 LYS D CA 1
ATOM 6844 C C . LYS D 1 25 ? 118.106 158.715 135.830 1.00 135.91 25 LYS D C 1
ATOM 6845 O O . LYS D 1 25 ? 117.618 159.772 135.429 1.00 135.91 25 LYS D O 1
ATOM 6851 N N . GLU D 1 26 ? 118.793 158.619 136.963 1.00 137.73 26 GLU D N 1
ATOM 6852 C CA . GLU D 1 26 ? 119.046 159.802 137.779 1.00 137.73 26 GLU D CA 1
ATOM 6853 C C . GLU D 1 26 ? 120.118 160.653 137.106 1.00 137.73 26 GLU D C 1
ATOM 6854 O O . GLU D 1 26 ? 121.127 160.109 136.639 1.00 137.73 26 GLU D O 1
ATOM 6860 N N . PRO D 1 27 ? 119.935 161.976 137.015 1.00 141.89 27 PRO D N 1
ATOM 6861 C CA . PRO D 1 27 ? 120.898 162.808 136.273 1.00 141.89 27 PRO D CA 1
ATOM 6862 C C . PRO D 1 27 ? 122.272 162.959 136.916 1.00 141.89 27 PRO D C 1
ATOM 6863 O O . PRO D 1 27 ? 123.283 162.833 136.218 1.00 141.89 27 PRO D O 1
ATOM 6867 N N . CYS D 1 28 ? 122.344 163.226 138.221 1.00 139.15 28 CYS D N 1
ATOM 6868 C CA . CYS D 1 28 ? 123.570 163.758 138.806 1.00 139.15 28 CYS D CA 1
ATOM 6869 C C . CYS D 1 28 ? 124.268 162.801 139.767 1.00 139.15 28 CYS D C 1
ATOM 6870 O O . CYS D 1 28 ? 125.411 162.414 139.500 1.00 139.15 28 CYS D O 1
ATOM 6873 N N . PHE D 1 29 ? 123.596 162.384 140.847 1.00 135.60 29 PHE D N 1
ATOM 6874 C CA . PHE D 1 29 ? 124.208 161.733 142.019 1.00 135.60 29 PHE D CA 1
ATOM 6875 C C . PHE D 1 29 ? 125.421 162.520 142.527 1.00 135.60 29 PHE D C 1
ATOM 6876 O O . PHE D 1 29 ? 126.560 162.050 142.508 1.00 135.60 29 PHE D O 1
ATOM 6884 N N . ARG D 1 30 ? 125.152 163.742 142.980 1.00 132.22 30 ARG D N 1
ATOM 6885 C CA . ARG D 1 30 ? 126.205 164.647 143.423 1.00 132.22 30 ARG D CA 1
ATOM 6886 C C . ARG D 1 30 ? 126.763 164.213 144.775 1.00 132.22 30 ARG D C 1
ATOM 6887 O O . ARG D 1 30 ? 126.006 163.890 145.696 1.00 132.22 30 ARG D O 1
ATOM 6895 N N . GLU D 1 31 ? 128.090 164.208 144.887 1.00 123.58 31 GLU D N 1
ATOM 6896 C CA . GLU D 1 31 ? 128.752 163.904 146.146 1.00 123.58 31 GLU D CA 1
ATOM 6897 C C . GLU D 1 31 ? 128.646 165.091 147.103 1.00 123.58 31 GLU D C 1
ATOM 6898 O O . GLU D 1 31 ? 128.282 166.207 146.721 1.00 123.58 31 GLU D O 1
ATOM 6904 N N . GLU D 1 32 ? 128.974 164.840 148.371 1.00 126.37 32 GLU D N 1
ATOM 6905 C CA . GLU D 1 32 ? 128.898 165.875 149.394 1.00 126.37 32 GLU D CA 1
ATOM 6906 C C . GLU D 1 32 ? 130.108 165.959 150.318 1.00 126.37 32 GLU D C 1
ATOM 6907 O O . GLU D 1 32 ? 130.326 167.027 150.903 1.00 126.37 32 GLU D O 1
ATOM 6913 N N . ASN D 1 33 ? 130.897 164.894 150.476 1.00 117.13 33 ASN D N 1
ATOM 6914 C CA . ASN D 1 33 ? 131.960 164.889 151.491 1.00 117.13 33 ASN D CA 1
ATOM 6915 C C . ASN D 1 33 ? 133.239 165.557 150.990 1.00 117.13 33 ASN D C 1
ATOM 6916 O O . ASN D 1 33 ? 133.600 166.637 151.469 1.00 117.13 33 ASN D O 1
ATOM 6921 N N . ALA D 1 34 ? 133.886 164.949 149.987 1.00 100.98 34 ALA D N 1
ATOM 6922 C CA . ALA D 1 34 ? 135.218 165.317 149.480 1.00 100.98 34 ALA D CA 1
ATOM 6923 C C . ALA D 1 34 ? 136.226 165.489 150.620 1.00 100.98 34 ALA D C 1
ATOM 6924 O O . ALA D 1 34 ? 136.793 166.561 150.833 1.00 100.98 34 ALA D O 1
ATOM 6926 N N . ASN D 1 35 ? 136.432 164.401 151.363 1.00 87.74 35 ASN D N 1
ATOM 6927 C CA . ASN D 1 35 ? 137.156 164.477 152.628 1.00 87.74 35 ASN D CA 1
ATOM 6928 C C . ASN D 1 35 ? 138.656 164.665 152.427 1.00 87.74 35 ASN D C 1
ATOM 6929 O O . ASN D 1 35 ? 139.225 165.680 152.842 1.00 87.74 35 ASN D O 1
ATOM 6934 N N . PHE D 1 36 ? 139.314 163.691 151.796 1.00 76.56 36 PHE D N 1
ATOM 6935 C CA . PHE D 1 36 ? 140.766 163.737 151.679 1.00 76.56 36 PHE D CA 1
ATOM 6936 C C . PHE D 1 36 ? 141.235 164.728 150.623 1.00 76.56 36 PHE D C 1
ATOM 6937 O O . PHE D 1 36 ? 142.393 165.158 150.671 1.00 76.56 36 PHE D O 1
ATOM 6945 N N . ASN D 1 37 ? 140.367 165.091 149.674 1.00 74.06 37 ASN D N 1
ATOM 6946 C CA . ASN D 1 37 ? 140.750 166.039 148.632 1.00 74.06 37 ASN D CA 1
ATOM 6947 C C . ASN D 1 37 ? 141.007 167.425 149.207 1.00 74.06 37 ASN D C 1
ATOM 6948 O O . ASN D 1 37 ? 141.992 168.074 148.848 1.00 74.06 37 ASN D O 1
ATOM 6953 N N . LYS D 1 38 ? 140.169 167.868 150.145 1.00 73.97 38 LYS D N 1
ATOM 6954 C CA . LYS D 1 38 ? 140.319 169.199 150.722 1.00 73.97 38 LYS D CA 1
ATOM 6955 C C . LYS D 1 38 ? 141.482 169.302 151.701 1.00 73.97 38 LYS D C 1
ATOM 6956 O O . LYS D 1 38 ? 141.786 170.410 152.153 1.00 73.97 38 LYS D O 1
ATOM 6962 N N . ILE D 1 39 ? 142.128 168.191 152.044 1.00 69.66 39 ILE D N 1
ATOM 6963 C CA . ILE D 1 39 ? 143.329 168.224 152.866 1.00 69.66 39 ILE D CA 1
ATOM 6964 C C . ILE D 1 39 ? 144.584 167.835 152.084 1.00 69.66 39 ILE D C 1
ATOM 6965 O O . ILE D 1 39 ? 145.696 168.161 152.529 1.00 69.66 39 ILE D O 1
ATOM 6970 N N . PHE D 1 40 ? 144.450 167.190 150.924 1.00 64.95 40 PHE D N 1
ATOM 6971 C CA . PHE D 1 40 ? 145.605 166.824 150.115 1.00 64.95 40 PHE D CA 1
ATOM 6972 C C . PHE D 1 40 ? 145.870 167.793 148.975 1.00 64.95 40 PHE D C 1
ATOM 6973 O O . PHE D 1 40 ? 147.027 167.953 148.574 1.00 64.95 40 PHE D O 1
ATOM 6981 N N . LEU D 1 41 ? 144.824 168.416 148.432 1.00 61.05 41 LEU D N 1
ATOM 6982 C CA . LEU D 1 41 ? 144.990 169.504 147.470 1.00 61.05 41 LEU D CA 1
ATOM 6983 C C . LEU D 1 41 ? 145.784 170.699 148.004 1.00 61.05 41 LEU D C 1
ATOM 6984 O O . LEU D 1 41 ? 146.698 171.152 147.294 1.00 61.05 41 LEU D O 1
ATOM 6989 N N . PRO D 1 42 ? 145.512 171.279 149.227 1.00 58.71 42 PRO D N 1
ATOM 6990 C CA . PRO D 1 42 ? 146.264 172.486 149.603 1.00 58.71 42 PRO D CA 1
ATOM 6991 C C . PRO D 1 42 ? 147.697 172.210 150.025 1.00 58.71 42 PRO D C 1
ATOM 6992 O O . PRO D 1 42 ? 148.547 173.087 149.871 1.00 58.71 42 PRO D O 1
ATOM 6996 N N . THR D 1 43 ? 147.980 171.013 150.544 1.00 56.53 43 THR D N 1
ATOM 6997 C CA . THR D 1 43 ? 149.358 170.650 150.873 1.00 56.53 43 THR D CA 1
ATOM 6998 C C . THR D 1 43 ? 150.211 170.551 149.613 1.00 56.53 43 THR D C 1
ATOM 6999 O O . THR D 1 43 ? 151.320 171.102 149.550 1.00 56.53 43 THR D O 1
ATOM 7003 N N . ILE D 1 44 ? 149.682 169.877 148.588 1.00 54.48 44 ILE D N 1
ATOM 7004 C CA . ILE D 1 44 ? 150.361 169.766 147.300 1.00 54.48 44 ILE D CA 1
ATOM 7005 C C . ILE D 1 44 ? 150.481 171.137 146.643 1.00 54.48 44 ILE D C 1
ATOM 7006 O O . ILE D 1 44 ? 151.533 171.485 146.089 1.00 54.48 44 ILE D O 1
ATOM 7011 N N . TYR D 1 45 ? 149.424 171.951 146.741 1.00 55.15 45 TYR D N 1
ATOM 7012 C CA . TYR D 1 45 ? 149.443 173.297 146.174 1.00 55.15 45 TYR D CA 1
ATOM 7013 C C . TYR D 1 45 ? 150.469 174.188 146.863 1.00 55.15 45 TYR D C 1
ATOM 7014 O O . TYR D 1 45 ? 151.159 174.963 146.199 1.00 55.15 45 TYR D O 1
ATOM 7023 N N . SER D 1 46 ? 150.606 174.075 148.185 1.00 54.15 46 SER D N 1
ATOM 7024 C CA . SER D 1 46 ? 151.578 174.894 148.898 1.00 54.15 46 SER D CA 1
ATOM 7025 C C . SER D 1 46 ? 153.003 174.433 148.627 1.00 54.15 46 SER D C 1
ATOM 7026 O O . SER D 1 46 ? 153.914 175.264 148.532 1.00 54.15 46 SER D O 1
ATOM 7029 N N . ILE D 1 47 ? 153.212 173.118 148.485 1.00 54.94 47 ILE D N 1
ATOM 7030 C CA . ILE D 1 47 ? 154.539 172.601 148.145 1.00 54.94 47 ILE D CA 1
ATOM 7031 C C . ILE D 1 47 ? 154.953 173.071 146.752 1.00 54.94 47 ILE D C 1
ATOM 7032 O O . ILE D 1 47 ? 156.075 173.568 146.554 1.00 54.94 47 ILE D O 1
ATOM 7037 N N . ILE D 1 48 ? 154.030 172.978 145.783 1.00 55.04 48 ILE D N 1
ATOM 7038 C CA . ILE D 1 48 ? 154.301 173.424 144.420 1.00 55.04 48 ILE D CA 1
ATOM 7039 C C . ILE D 1 48 ? 154.504 174.933 144.380 1.00 55.04 48 ILE D C 1
ATOM 7040 O O . ILE D 1 48 ? 155.422 175.420 143.717 1.00 55.04 48 ILE D O 1
ATOM 7045 N N . PHE D 1 49 ? 153.693 175.687 145.132 1.00 54.12 49 PHE D N 1
ATOM 7046 C CA . PHE D 1 49 ? 153.803 177.142 145.160 1.00 54.12 49 PHE D CA 1
ATOM 7047 C C . PHE D 1 49 ? 155.131 177.598 145.748 1.00 54.12 49 PHE D C 1
ATOM 7048 O O . PHE D 1 49 ? 155.796 178.461 145.169 1.00 54.12 49 PHE D O 1
ATOM 7056 N N . LEU D 1 50 ? 155.555 176.998 146.865 1.00 58.49 50 LEU D N 1
ATOM 7057 C CA . LEU D 1 50 ? 156.804 177.407 147.500 1.00 58.49 50 LEU D CA 1
ATOM 7058 C C . LEU D 1 50 ? 158.012 177.036 146.648 1.00 58.49 50 LEU D C 1
ATOM 7059 O O . LEU D 1 50 ? 158.886 177.880 146.396 1.00 58.49 50 LEU D O 1
ATOM 7064 N N . THR D 1 51 ? 158.062 175.788 146.159 1.00 56.83 51 THR D N 1
ATOM 7065 C CA . THR D 1 51 ? 159.219 175.373 145.375 1.00 56.83 51 THR D CA 1
ATOM 7066 C C . THR D 1 51 ? 159.249 176.071 144.018 1.00 56.83 51 THR D C 1
ATOM 7067 O O . THR D 1 51 ? 160.325 176.459 143.549 1.00 56.83 51 THR D O 1
ATOM 7071 N N . GLY D 1 52 ? 158.081 176.303 143.414 1.00 55.01 52 GLY D N 1
ATOM 7072 C CA . GLY D 1 52 ? 158.028 177.025 142.159 1.00 55.01 52 GLY D CA 1
ATOM 7073 C C . GLY D 1 52 ? 158.402 178.486 142.293 1.00 55.01 52 GLY D C 1
ATOM 7074 O O . GLY D 1 52 ? 159.114 179.019 141.441 1.00 55.01 52 GLY D O 1
ATOM 7075 N N . ILE D 1 53 ? 157.955 179.149 143.371 1.00 54.15 53 ILE D N 1
ATOM 7076 C CA . ILE D 1 53 ? 158.288 180.559 143.549 1.00 54.15 53 ILE D CA 1
ATOM 7077 C C . ILE D 1 53 ? 159.781 180.721 143.829 1.00 54.15 53 ILE D C 1
ATOM 7078 O O . ILE D 1 53 ? 160.427 181.600 143.246 1.00 54.15 53 ILE D O 1
ATOM 7083 N N . VAL D 1 54 ? 160.379 179.790 144.592 1.00 57.58 54 VAL D N 1
ATOM 7084 C CA . VAL D 1 54 ? 161.806 179.876 144.889 1.00 57.58 54 VAL D CA 1
ATOM 7085 C C . VAL D 1 54 ? 162.632 179.585 143.641 1.00 57.58 54 VAL D C 1
ATOM 7086 O O . VAL D 1 54 ? 163.523 180.364 143.274 1.00 57.58 54 VAL D O 1
ATOM 7090 N N . GLY D 1 55 ? 162.313 178.491 142.943 1.00 58.57 55 GLY D N 1
ATOM 7091 C CA . GLY D 1 55 ? 163.092 178.106 141.780 1.00 58.57 55 GLY D CA 1
ATOM 7092 C C . GLY D 1 55 ? 162.943 179.056 140.607 1.00 58.57 55 GLY D C 1
ATOM 7093 O O . GLY D 1 55 ? 163.928 179.386 139.942 1.00 58.57 55 GLY D O 1
ATOM 7094 N N . ASN D 1 56 ? 161.722 179.530 140.346 1.00 58.05 56 ASN D N 1
ATOM 7095 C CA . ASN D 1 56 ? 161.522 180.449 139.237 1.00 58.05 56 ASN D CA 1
ATOM 7096 C C . ASN D 1 56 ? 162.062 181.837 139.551 1.00 58.05 56 ASN D C 1
ATOM 7097 O O . ASN D 1 56 ? 162.578 182.505 138.647 1.00 58.05 56 ASN D O 1
ATOM 7102 N N . GLY D 1 57 ? 161.991 182.275 140.818 1.00 62.77 57 GLY D N 1
ATOM 7103 C CA . GLY D 1 57 ? 162.651 183.511 141.194 1.00 62.77 57 GLY D CA 1
ATOM 7104 C C . GLY D 1 57 ? 164.157 183.436 141.039 1.00 62.77 57 GLY D C 1
ATOM 7105 O O . GLY D 1 57 ? 164.780 184.375 140.544 1.00 62.77 57 GLY D O 1
ATOM 7106 N N . LEU D 1 58 ? 164.754 182.299 141.418 1.00 63.98 58 LEU D N 1
ATOM 7107 C CA . LEU D 1 58 ? 166.194 182.118 141.247 1.00 63.98 58 LEU D CA 1
ATOM 7108 C C . LEU D 1 58 ? 166.590 182.062 139.774 1.00 63.98 58 LEU D C 1
ATOM 7109 O O . LEU D 1 58 ? 167.585 182.679 139.375 1.00 63.98 58 LEU D O 1
ATOM 7114 N N . VAL D 1 59 ? 165.810 181.352 138.951 1.00 64.01 59 VAL D N 1
ATOM 7115 C CA . VAL D 1 59 ? 166.131 181.210 137.531 1.00 64.01 59 VAL D CA 1
ATOM 7116 C C . VAL D 1 59 ? 166.002 182.549 136.809 1.00 64.01 59 VAL D C 1
ATOM 7117 O O . VAL D 1 59 ? 166.873 182.923 136.009 1.00 64.01 59 VAL D O 1
ATOM 7121 N N . ILE D 1 60 ? 164.942 183.308 137.107 1.00 65.80 60 ILE D N 1
ATOM 7122 C CA . ILE D 1 60 ? 164.775 184.622 136.496 1.00 65.80 60 ILE D CA 1
ATOM 7123 C C . ILE D 1 60 ? 165.837 185.592 137.004 1.00 65.80 60 ILE D C 1
ATOM 7124 O O . ILE D 1 60 ? 166.452 186.313 136.213 1.00 65.80 60 ILE D O 1
ATOM 7129 N N . LEU D 1 61 ? 166.143 185.556 138.305 1.00 69.95 61 LEU D N 1
ATOM 7130 C CA . LEU D 1 61 ? 167.165 186.423 138.880 1.00 69.95 61 LEU D CA 1
ATOM 7131 C C . LEU D 1 61 ? 168.567 186.103 138.371 1.00 69.95 61 LEU D C 1
ATOM 7132 O O . LEU D 1 61 ? 169.433 186.984 138.391 1.00 69.95 61 LEU D O 1
ATOM 7137 N N . VAL D 1 62 ? 168.813 184.883 137.899 1.00 74.43 62 VAL D N 1
ATOM 7138 C CA . VAL D 1 62 ? 170.140 184.554 137.387 1.00 74.43 62 VAL D CA 1
ATOM 7139 C C . VAL D 1 62 ? 170.238 184.794 135.879 1.00 74.43 62 VAL D C 1
ATOM 7140 O O . VAL D 1 62 ? 171.164 185.465 135.415 1.00 74.43 62 VAL D O 1
ATOM 7144 N N . MET D 1 63 ? 169.302 184.295 135.066 1.00 77.71 63 MET D N 1
ATOM 7145 C CA . MET D 1 63 ? 169.395 184.511 133.621 1.00 77.71 63 MET D CA 1
ATOM 7146 C C . MET D 1 63 ? 168.274 185.387 133.068 1.00 77.71 63 MET D C 1
ATOM 7147 O O . MET D 1 63 ? 167.737 185.116 131.993 1.00 77.71 63 MET D O 1
ATOM 7152 N N . GLY D 1 64 ? 167.894 186.444 133.781 1.00 86.11 64 GLY D N 1
ATOM 7153 C CA . GLY D 1 64 ? 167.088 187.482 133.171 1.00 86.11 64 GLY D CA 1
ATOM 7154 C C . GLY D 1 64 ? 167.640 188.854 133.486 1.00 86.11 64 GLY D C 1
ATOM 7155 O O . GLY D 1 64 ? 167.319 189.842 132.819 1.00 86.11 64 GLY D O 1
ATOM 7156 N N . TYR D 1 65 ? 168.469 188.916 134.518 1.00 89.36 65 TYR D N 1
ATOM 7157 C CA . TYR D 1 65 ? 169.071 190.155 134.986 1.00 89.36 65 TYR D CA 1
ATOM 7158 C C . TYR D 1 65 ? 170.587 190.129 134.921 1.00 89.36 65 TYR D C 1
ATOM 7159 O O . TYR D 1 65 ? 171.200 191.130 134.546 1.00 89.36 65 TYR D O 1
ATOM 7168 N N . GLN D 1 66 ? 171.208 189.005 135.273 1.00 87.56 66 GLN D N 1
ATOM 7169 C CA . GLN D 1 66 ? 172.656 188.873 135.216 1.00 87.56 66 GLN D CA 1
ATOM 7170 C C . GLN D 1 66 ? 173.157 188.363 133.871 1.00 87.56 66 GLN D C 1
ATOM 7171 O O . GLN D 1 66 ? 174.375 188.356 133.657 1.00 87.56 66 GLN D O 1
ATOM 7177 N N . LYS D 1 67 ? 172.243 187.948 132.979 1.00 88.95 67 LYS D N 1
ATOM 7178 C CA . LYS D 1 67 ? 172.544 187.484 131.615 1.00 88.95 67 LYS D CA 1
ATOM 7179 C C . LYS D 1 67 ? 173.526 186.310 131.611 1.00 88.95 67 LYS D C 1
ATOM 7180 O O . LYS D 1 67 ? 174.528 186.306 130.893 1.00 88.95 67 LYS D O 1
ATOM 7186 N N . LYS D 1 68 ? 173.223 185.304 132.432 1.00 86.07 68 LYS D N 1
ATOM 7187 C CA . LYS D 1 68 ? 174.076 184.128 132.552 1.00 86.07 68 LYS D CA 1
ATOM 7188 C C . LYS D 1 68 ? 173.955 183.213 131.334 1.00 86.07 68 LYS D C 1
ATOM 7189 O O . LYS D 1 68 ? 174.926 182.532 130.977 1.00 86.07 68 LYS D O 1
ATOM 7195 N N . LEU D 1 69 ? 172.808 183.249 130.654 1.00 85.99 69 LEU D N 1
ATOM 7196 C CA . LEU D 1 69 ? 172.472 182.277 129.618 1.00 85.99 69 LEU D CA 1
ATOM 7197 C C . LEU D 1 69 ? 173.379 182.388 128.394 1.00 85.99 69 LEU D C 1
ATOM 7198 O O . LEU D 1 69 ? 173.754 183.484 127.970 1.00 85.99 69 LEU D O 1
ATOM 7203 N N . ARG D 1 70 ? 173.735 181.231 127.837 1.00 85.46 70 ARG D N 1
ATOM 7204 C CA . ARG D 1 70 ? 174.596 181.136 126.664 1.00 85.46 70 ARG D CA 1
ATOM 7205 C C . ARG D 1 70 ? 173.892 180.501 125.476 1.00 85.46 70 ARG D C 1
ATOM 7206 O O . ARG D 1 70 ? 173.900 181.074 124.379 1.00 85.46 70 ARG D O 1
ATOM 7214 N N . SER D 1 71 ? 173.278 179.336 125.660 1.00 82.30 71 SER D N 1
ATOM 7215 C CA . SER D 1 71 ? 172.667 178.618 124.554 1.00 82.30 71 SER D CA 1
ATOM 7216 C C . SER D 1 71 ? 171.248 179.122 124.302 1.00 82.30 71 SER D C 1
ATOM 7217 O O . SER D 1 71 ? 170.657 179.841 125.111 1.00 82.30 71 SER D O 1
ATOM 7220 N N . MET D 1 72 ? 170.699 178.729 123.153 1.00 82.62 72 MET D N 1
ATOM 7221 C CA . MET D 1 72 ? 169.338 179.101 122.794 1.00 82.62 72 MET D CA 1
ATOM 7222 C C . MET D 1 72 ? 168.286 178.283 123.529 1.00 82.62 72 MET D C 1
ATOM 7223 O O . MET D 1 72 ? 167.109 178.658 123.505 1.00 82.62 72 MET D O 1
ATOM 7228 N N . THR D 1 73 ? 168.674 177.175 124.165 1.00 75.78 73 THR D N 1
ATOM 7229 C CA . THR D 1 73 ? 167.732 176.421 124.988 1.00 75.78 73 THR D CA 1
ATOM 7230 C C . THR D 1 73 ? 167.370 177.194 126.251 1.00 75.78 73 THR D C 1
ATOM 7231 O O . THR D 1 73 ? 166.226 177.133 126.721 1.00 75.78 73 THR D O 1
ATOM 7235 N N . ASP D 1 74 ? 168.330 177.942 126.800 1.00 75.57 74 ASP D N 1
ATOM 7236 C CA . ASP D 1 74 ? 168.107 178.665 128.045 1.00 75.57 74 ASP D CA 1
ATOM 7237 C C . ASP D 1 74 ? 167.156 179.844 127.882 1.00 75.57 74 ASP D C 1
ATOM 7238 O O . ASP D 1 74 ? 166.505 180.224 128.857 1.00 75.57 74 ASP D O 1
ATOM 7243 N N . LYS D 1 75 ? 167.040 180.414 126.679 1.00 72.17 75 LYS D N 1
ATOM 7244 C CA . LYS D 1 75 ? 166.050 181.466 126.454 1.00 72.17 75 LYS D CA 1
ATOM 7245 C C . LYS D 1 75 ? 164.629 180.920 126.549 1.00 72.17 75 LYS D C 1
ATOM 7246 O O . LYS D 1 75 ? 163.756 181.531 127.185 1.00 72.17 75 LYS D O 1
ATOM 7252 N N . TYR D 1 76 ? 164.381 179.756 125.947 1.00 71.87 76 TYR D N 1
ATOM 7253 C CA . TYR D 1 76 ? 163.064 179.145 126.067 1.00 71.87 76 TYR D CA 1
ATOM 7254 C C . TYR D 1 76 ? 162.823 178.602 127.467 1.00 71.87 76 TYR D C 1
ATOM 7255 O O . TYR D 1 76 ? 161.676 178.576 127.925 1.00 71.87 76 TYR D O 1
ATOM 7264 N N . ARG D 1 77 ? 163.877 178.166 128.161 1.00 65.38 77 ARG D N 1
ATOM 7265 C CA . ARG D 1 77 ? 163.712 177.788 129.561 1.00 65.38 77 ARG D CA 1
ATOM 7266 C C . ARG D 1 77 ? 163.394 178.999 130.433 1.00 65.38 77 ARG D C 1
ATOM 7267 O O . ARG D 1 77 ? 162.642 178.877 131.405 1.00 65.38 77 ARG D O 1
ATOM 7275 N N . LEU D 1 78 ? 163.931 180.171 130.084 1.00 63.10 78 LEU D N 1
ATOM 7276 C CA . LEU D 1 78 ? 163.555 181.410 130.758 1.00 63.10 78 LEU D CA 1
ATOM 7277 C C . LEU D 1 78 ? 162.093 181.763 130.500 1.00 63.10 78 LEU D C 1
ATOM 7278 O O . LEU D 1 78 ? 161.389 182.208 131.415 1.00 63.10 78 LEU D O 1
ATOM 7283 N N . HIS D 1 79 ? 161.621 181.570 129.263 1.00 63.00 79 HIS D N 1
ATOM 7284 C CA . HIS D 1 79 ? 160.205 181.798 128.959 1.00 63.00 79 HIS D CA 1
ATOM 7285 C C . HIS D 1 79 ? 159.304 180.823 129.717 1.00 63.00 79 HIS D C 1
ATOM 7286 O O . HIS D 1 79 ? 158.237 181.207 130.227 1.00 63.00 79 HIS D O 1
ATOM 7293 N N . LEU D 1 80 ? 159.725 179.557 129.800 1.00 59.27 80 LEU D N 1
ATOM 7294 C CA . LEU D 1 80 ? 158.995 178.547 130.559 1.00 59.27 80 LEU D CA 1
ATOM 7295 C C . LEU D 1 80 ? 158.958 178.897 132.042 1.00 59.27 80 LEU D C 1
ATOM 7296 O O . LEU D 1 80 ? 157.934 178.708 132.708 1.00 59.27 80 LEU D O 1
ATOM 7301 N N . SER D 1 81 ? 160.063 179.430 132.569 1.00 59.73 81 SER D N 1
ATOM 7302 C CA . SER D 1 81 ? 160.093 179.857 133.962 1.00 59.73 81 SER D CA 1
ATOM 7303 C C . SER D 1 81 ? 159.239 181.095 134.197 1.00 59.73 81 SER D C 1
ATOM 7304 O O . SER D 1 81 ? 158.692 181.257 135.289 1.00 59.73 81 SER D O 1
ATOM 7307 N N . VAL D 1 82 ? 159.108 181.969 133.194 1.00 56.81 82 VAL D N 1
ATOM 7308 C CA . VAL D 1 82 ? 158.203 183.115 133.301 1.00 56.81 82 VAL D CA 1
ATOM 7309 C C . VAL D 1 82 ? 156.753 182.644 133.399 1.00 56.81 82 VAL D C 1
ATOM 7310 O O . VAL D 1 82 ? 155.982 183.112 134.254 1.00 56.81 82 VAL D O 1
ATOM 7314 N N . ALA D 1 83 ? 156.373 181.685 132.545 1.00 57.96 83 ALA D N 1
ATOM 7315 C CA . ALA D 1 83 ? 155.019 181.129 132.597 1.00 57.96 83 ALA D CA 1
ATOM 7316 C C . ALA D 1 83 ? 154.762 180.385 133.907 1.00 57.96 83 ALA D C 1
ATOM 7317 O O . ALA D 1 83 ? 153.671 180.489 134.492 1.00 57.96 83 ALA D O 1
ATOM 7319 N N . ASP D 1 84 ? 155.764 179.645 134.392 1.00 59.46 84 ASP D N 1
ATOM 7320 C CA . ASP D 1 84 ? 155.632 178.940 135.663 1.00 59.46 84 ASP D CA 1
ATOM 7321 C C . ASP D 1 84 ? 155.546 179.909 136.835 1.00 59.46 84 ASP D C 1
ATOM 7322 O O . ASP D 1 84 ? 154.825 179.647 137.801 1.00 59.46 84 ASP D O 1
ATOM 7327 N N . LEU D 1 85 ? 156.274 181.028 136.763 1.00 54.59 85 LEU D N 1
ATOM 7328 C CA . LEU D 1 85 ? 156.173 182.075 137.775 1.00 54.59 85 LEU D CA 1
ATOM 7329 C C . LEU D 1 85 ? 154.772 182.664 137.815 1.00 54.59 85 LEU D C 1
ATOM 7330 O O . LEU D 1 85 ? 154.206 182.873 138.899 1.00 54.59 85 LEU D O 1
ATOM 7335 N N . LEU D 1 86 ? 154.196 182.920 136.634 1.00 57.24 86 LEU D N 1
ATOM 7336 C CA . LEU D 1 86 ? 152.850 183.479 136.553 1.00 57.24 86 LEU D CA 1
ATOM 7337 C C . LEU D 1 86 ? 151.805 182.518 137.108 1.00 57.24 86 LEU D C 1
ATOM 7338 O O . LEU D 1 86 ? 150.863 182.946 137.783 1.00 57.24 86 LEU D O 1
ATOM 7343 N N . PHE D 1 87 ? 151.955 181.218 136.847 1.00 56.84 87 PHE D N 1
ATOM 7344 C CA . PHE D 1 87 ? 150.994 180.261 137.397 1.00 56.84 87 PHE D CA 1
ATOM 7345 C C . PHE D 1 87 ? 151.190 180.058 138.899 1.00 56.84 87 PHE D C 1
ATOM 7346 O O . PHE D 1 87 ? 150.212 179.907 139.648 1.00 56.84 87 PHE D O 1
ATOM 7354 N N . VAL D 1 88 ? 152.445 180.047 139.357 1.00 54.19 88 VAL D N 1
ATOM 7355 C CA . VAL D 1 88 ? 152.741 179.779 140.759 1.00 54.19 88 VAL D CA 1
ATOM 7356 C C . VAL D 1 88 ? 152.279 180.935 141.642 1.00 54.19 88 VAL D C 1
ATOM 7357 O O . VAL D 1 88 ? 151.727 180.714 142.728 1.00 54.19 88 VAL D O 1
ATOM 7361 N N . ILE D 1 89 ? 152.421 182.178 141.163 1.00 55.93 89 ILE D N 1
ATOM 7362 C CA . ILE D 1 89 ? 152.023 183.331 141.970 1.00 55.93 89 ILE D CA 1
ATOM 7363 C C . ILE D 1 89 ? 150.499 183.414 142.132 1.00 55.93 89 ILE D C 1
ATOM 7364 O O . ILE D 1 89 ? 150.010 184.059 143.067 1.00 55.93 89 ILE D O 1
ATOM 7369 N N . THR D 1 90 ? 149.727 182.725 141.287 1.00 58.20 90 THR D N 1
ATOM 7370 C CA . THR D 1 90 ? 148.279 182.683 141.442 1.00 58.20 90 THR D CA 1
ATOM 7371 C C . THR D 1 90 ? 147.772 181.378 142.052 1.00 58.20 90 THR D C 1
ATOM 7372 O O . THR D 1 90 ? 146.597 181.310 142.430 1.00 58.20 90 THR D O 1
ATOM 7376 N N . LEU D 1 91 ? 148.623 180.351 142.159 1.00 57.50 91 LEU D N 1
ATOM 7377 C CA . LEU D 1 91 ? 148.304 179.094 142.852 1.00 57.50 91 LEU D CA 1
ATOM 7378 C C . LEU D 1 91 ? 147.766 179.161 144.296 1.00 57.50 91 LEU D C 1
ATOM 7379 O O . LEU D 1 91 ? 147.000 178.258 144.675 1.00 57.50 91 LEU D O 1
ATOM 7384 N N . PRO D 1 92 ? 148.131 180.137 145.153 1.00 58.41 92 PRO D N 1
ATOM 7385 C CA . PRO D 1 92 ? 147.441 180.233 146.457 1.00 58.41 92 PRO D CA 1
ATOM 7386 C C . PRO D 1 92 ? 145.946 180.509 146.372 1.00 58.41 92 PRO D C 1
ATOM 7387 O O . PRO D 1 92 ? 145.220 180.158 147.312 1.00 58.41 92 PRO D O 1
ATOM 7391 N N . PHE D 1 93 ? 145.459 181.104 145.281 1.00 63.77 93 PHE D N 1
ATOM 7392 C CA . PHE D 1 93 ? 144.017 181.193 145.078 1.00 63.77 93 PHE D CA 1
ATOM 7393 C C . PHE D 1 93 ? 143.406 179.810 144.887 1.00 63.77 93 PHE D C 1
ATOM 7394 O O . PHE D 1 93 ? 142.309 179.538 145.387 1.00 63.77 93 PHE D O 1
ATOM 7402 N N . TRP D 1 94 ? 144.116 178.916 144.191 1.00 63.76 94 TRP D N 1
ATOM 7403 C CA . TRP D 1 94 ? 143.673 177.529 144.084 1.00 63.76 94 TRP D CA 1
ATOM 7404 C C . TRP D 1 94 ? 143.729 176.814 145.429 1.00 63.76 94 TRP D C 1
ATOM 7405 O O . TRP D 1 94 ? 142.871 175.972 145.713 1.00 63.76 94 TRP D O 1
ATOM 7416 N N . ALA D 1 95 ? 144.718 177.139 146.271 1.00 64.80 95 ALA D N 1
ATOM 7417 C CA . ALA D 1 95 ? 144.771 176.548 147.611 1.00 64.80 95 ALA D CA 1
ATOM 7418 C C . ALA D 1 95 ? 143.604 177.012 148.484 1.00 64.80 95 ALA D C 1
ATOM 7419 O O . ALA D 1 95 ? 143.024 176.215 149.238 1.00 64.80 95 ALA D O 1
ATOM 7421 N N . VAL D 1 96 ? 143.251 178.297 148.397 1.00 68.13 96 VAL D N 1
ATOM 7422 C CA . VAL D 1 96 ? 142.103 178.819 149.137 1.00 68.13 96 VAL D CA 1
ATOM 7423 C C . VAL D 1 96 ? 140.804 178.220 148.601 1.00 68.13 96 VAL D C 1
ATOM 7424 O O . VAL D 1 96 ? 139.900 177.875 149.371 1.00 68.13 96 VAL D O 1
ATOM 7428 N N . ASP D 1 97 ? 140.719 178.029 147.279 1.00 72.27 97 ASP D N 1
ATOM 7429 C CA . ASP D 1 97 ? 139.573 177.370 146.654 1.00 72.27 97 ASP D CA 1
ATOM 7430 C C . ASP D 1 97 ? 139.501 175.903 147.089 1.00 72.27 97 ASP D C 1
ATOM 7431 O O . ASP D 1 97 ? 138.416 175.317 147.159 1.00 72.27 97 ASP D O 1
ATOM 7436 N N . ALA D 1 98 ? 140.641 175.302 147.419 1.00 69.08 98 ALA D N 1
ATOM 7437 C CA . ALA D 1 98 ? 140.615 173.960 147.986 1.00 69.08 98 ALA D CA 1
ATOM 7438 C C . ALA D 1 98 ? 140.087 173.963 149.419 1.00 69.08 98 ALA D C 1
ATOM 7439 O O . ALA D 1 98 ? 139.260 173.117 149.776 1.00 69.08 98 ALA D O 1
ATOM 7441 N N . VAL D 1 99 ? 140.540 174.901 150.258 1.00 72.98 99 VAL D N 1
ATOM 7442 C CA . VAL D 1 99 ? 140.153 174.862 151.671 1.00 72.98 99 VAL D CA 1
ATOM 7443 C C . VAL D 1 99 ? 138.783 175.520 151.837 1.00 72.98 99 VAL D C 1
ATOM 7444 O O . VAL D 1 99 ? 137.831 174.880 152.296 1.00 72.98 99 VAL D O 1
ATOM 7448 N N . ALA D 1 100 ? 138.670 176.795 151.464 1.00 80.33 100 ALA D N 1
ATOM 7449 C CA . ALA D 1 100 ? 137.421 177.539 151.517 1.00 80.33 100 ALA D CA 1
ATOM 7450 C C . ALA D 1 100 ? 136.823 177.531 150.113 1.00 80.33 100 ALA D C 1
ATOM 7451 O O . ALA D 1 100 ? 137.231 176.737 149.266 1.00 80.33 100 ALA D O 1
ATOM 7453 N N . ASN D 1 101 ? 135.839 178.369 149.852 1.00 93.99 101 ASN D N 1
ATOM 7454 C CA . ASN D 1 101 ? 135.436 178.619 148.479 1.00 93.99 101 ASN D CA 1
ATOM 7455 C C . ASN D 1 101 ? 135.822 180.047 148.104 1.00 93.99 101 ASN D C 1
ATOM 7456 O O . ASN D 1 101 ? 136.440 180.770 148.890 1.00 93.99 101 ASN D O 1
ATOM 7461 N N . TRP D 1 102 ? 135.465 180.447 146.885 1.00 87.22 102 TRP D N 1
ATOM 7462 C CA . TRP D 1 102 ? 135.924 181.720 146.339 1.00 87.22 102 TRP D CA 1
ATOM 7463 C C . TRP D 1 102 ? 135.216 182.885 147.019 1.00 87.22 102 TRP D C 1
ATOM 7464 O O . TRP D 1 102 ? 133.993 183.027 146.920 1.00 87.22 102 TRP D O 1
ATOM 7475 N N . TYR D 1 103 ? 135.992 183.717 147.714 1.00 92.58 103 TYR D N 1
ATOM 7476 C CA . TYR D 1 103 ? 135.488 184.921 148.360 1.00 92.58 103 TYR D CA 1
ATOM 7477 C C . TYR D 1 103 ? 136.042 186.187 147.716 1.00 92.58 103 TYR D C 1
ATOM 7478 O O . TYR D 1 103 ? 136.076 187.241 148.358 1.00 92.58 103 TYR D O 1
ATOM 7487 N N . PHE D 1 104 ? 136.480 186.105 146.458 1.00 86.67 104 PHE D N 1
ATOM 7488 C CA . PHE D 1 104 ? 137.184 187.206 145.818 1.00 86.67 104 PHE D CA 1
ATOM 7489 C C . PHE D 1 104 ? 136.399 187.899 144.714 1.00 86.67 104 PHE D C 1
ATOM 7490 O O . PHE D 1 104 ? 136.649 189.080 144.457 1.00 86.67 104 PHE D O 1
ATOM 7498 N N . GLY D 1 105 ? 135.470 187.214 144.061 1.00 92.81 105 GLY D N 1
ATOM 7499 C CA . GLY D 1 105 ? 134.637 187.846 143.057 1.00 92.81 105 GLY D CA 1
ATOM 7500 C C . GLY D 1 105 ? 134.873 187.309 141.660 1.00 92.81 105 GLY D C 1
ATOM 7501 O O . GLY D 1 105 ? 135.568 186.314 141.436 1.00 92.81 105 GLY D O 1
ATOM 7502 N N . ASN D 1 106 ? 134.259 188.002 140.697 1.00 87.82 106 ASN D N 1
ATOM 7503 C CA . ASN D 1 106 ? 134.308 187.558 139.307 1.00 87.82 106 ASN D CA 1
ATOM 7504 C C . ASN D 1 106 ? 135.666 187.834 138.673 1.00 87.82 106 ASN D C 1
ATOM 7505 O O . ASN D 1 106 ? 136.185 186.998 137.922 1.00 87.82 106 ASN D O 1
ATOM 7510 N N . PHE D 1 107 ? 136.249 189.004 138.956 1.00 82.01 107 PHE D N 1
ATOM 7511 C CA . PHE D 1 107 ? 137.453 189.430 138.248 1.00 82.01 107 PHE D CA 1
ATOM 7512 C C . PHE D 1 107 ? 138.669 188.609 138.659 1.00 82.01 107 PHE D C 1
ATOM 7513 O O . PHE D 1 107 ? 139.503 188.266 137.813 1.00 82.01 107 PHE D O 1
ATOM 7521 N N . LEU D 1 108 ? 138.782 188.275 139.946 1.00 81.33 108 LEU D N 1
ATOM 7522 C CA . LEU D 1 108 ? 139.898 187.448 140.395 1.00 81.33 108 LEU D CA 1
ATOM 7523 C C . LEU D 1 108 ? 139.778 186.022 139.870 1.00 81.33 108 LEU D C 1
ATOM 7524 O O . LEU D 1 108 ? 140.788 185.400 139.526 1.00 81.33 108 LEU D O 1
ATOM 7529 N N . CYS D 1 109 ? 138.550 185.500 139.789 1.00 83.42 109 CYS D N 1
ATOM 7530 C CA . CYS D 1 109 ? 138.317 184.179 139.208 1.00 83.42 109 CYS D CA 1
ATOM 7531 C C . CYS D 1 109 ? 138.683 184.155 137.726 1.00 83.42 109 CYS D C 1
ATOM 7532 O O . CYS D 1 109 ? 139.327 183.206 137.251 1.00 83.42 109 CYS D O 1
ATOM 7535 N N . LYS D 1 110 ? 138.314 185.217 136.996 1.00 78.56 110 LYS D N 1
ATOM 7536 C CA . LYS D 1 110 ? 138.689 185.341 135.588 1.00 78.56 110 LYS D CA 1
ATOM 7537 C C . LYS D 1 110 ? 140.200 185.440 135.416 1.00 78.56 110 LYS D C 1
ATOM 7538 O O . LYS D 1 110 ? 140.764 184.829 134.502 1.00 78.56 110 LYS D O 1
ATOM 7544 N N . ALA D 1 111 ? 140.868 186.203 136.290 1.00 75.12 111 ALA D N 1
ATOM 7545 C CA . ALA D 1 111 ? 142.319 186.355 136.212 1.00 75.12 111 ALA D CA 1
ATOM 7546 C C . ALA D 1 111 ? 143.038 185.044 136.511 1.00 75.12 111 ALA D C 1
ATOM 7547 O O . ALA D 1 111 ? 144.012 184.698 135.827 1.00 75.12 111 ALA D O 1
ATOM 7549 N N . VAL D 1 112 ? 142.554 184.299 137.511 1.00 72.06 112 VAL D N 1
ATOM 7550 C CA . VAL D 1 112 ? 143.132 183.001 137.856 1.00 72.06 112 VAL D CA 1
ATOM 7551 C C . VAL D 1 112 ? 142.995 182.031 136.689 1.00 72.06 112 VAL D C 1
ATOM 7552 O O . VAL D 1 112 ? 143.959 181.354 136.302 1.00 72.06 112 VAL D O 1
ATOM 7556 N N . HIS D 1 113 ? 141.810 181.998 136.069 1.00 71.22 113 HIS D N 1
ATOM 7557 C CA . HIS D 1 113 ? 141.588 181.047 134.984 1.00 71.22 113 HIS D CA 1
ATOM 7558 C C . HIS D 1 113 ? 142.354 181.430 133.718 1.00 71.22 113 HIS D C 1
ATOM 7559 O O . HIS D 1 113 ? 142.890 180.547 133.035 1.00 71.22 113 HIS D O 1
ATOM 7566 N N . VAL D 1 114 ? 142.450 182.730 133.400 1.00 66.43 114 VAL D N 1
ATOM 7567 C CA . VAL D 1 114 ? 143.207 183.129 132.211 1.00 66.43 114 VAL D CA 1
ATOM 7568 C C . VAL D 1 114 ? 144.703 182.890 132.414 1.00 66.43 114 VAL D C 1
ATOM 7569 O O . VAL D 1 114 ? 145.394 182.467 131.477 1.00 66.43 114 VAL D O 1
ATOM 7573 N N . ILE D 1 115 ? 145.212 183.069 133.641 1.00 62.66 115 ILE D N 1
ATOM 7574 C CA . ILE D 1 115 ? 146.624 182.810 133.904 1.00 62.66 115 ILE D CA 1
ATOM 7575 C C . ILE D 1 115 ? 146.918 181.314 133.827 1.00 62.66 115 ILE D C 1
ATOM 7576 O O . ILE D 1 115 ? 147.929 180.896 133.242 1.00 62.66 115 ILE D O 1
ATOM 7581 N N . TYR D 1 116 ? 146.012 180.485 134.364 1.00 59.69 116 TYR D N 1
ATOM 7582 C CA . TYR D 1 116 ? 146.186 179.035 134.300 1.00 59.69 116 TYR D CA 1
ATOM 7583 C C . TYR D 1 116 ? 146.138 178.518 132.864 1.00 59.69 116 TYR D C 1
ATOM 7584 O O . TYR D 1 116 ? 146.959 177.676 132.482 1.00 59.69 116 TYR D O 1
ATOM 7593 N N . THR D 1 117 ? 145.201 179.022 132.051 1.00 61.15 117 THR D N 1
ATOM 7594 C CA . THR D 1 117 ? 145.107 178.587 130.658 1.00 61.15 117 THR D CA 1
ATOM 7595 C C . THR D 1 117 ? 146.318 179.044 129.847 1.00 61.15 117 THR D C 1
ATOM 7596 O O . THR D 1 117 ? 146.854 178.273 129.030 1.00 61.15 117 THR D O 1
ATOM 7600 N N . VAL D 1 118 ? 146.784 180.279 130.091 1.00 60.01 118 VAL D N 1
ATOM 7601 C CA . VAL D 1 118 ? 147.955 180.812 129.399 1.00 60.01 118 VAL D CA 1
ATOM 7602 C C . VAL D 1 118 ? 149.197 179.996 129.733 1.00 60.01 118 VAL D C 1
ATOM 7603 O O . VAL D 1 118 ? 149.961 179.623 128.837 1.00 60.01 118 VAL D O 1
ATOM 7607 N N . ASN D 1 119 ? 149.384 179.650 131.014 1.00 58.91 119 ASN D N 1
ATOM 7608 C CA . ASN D 1 119 ? 150.532 178.833 131.406 1.00 58.91 119 ASN D CA 1
ATOM 7609 C C . ASN D 1 119 ? 150.439 177.417 130.845 1.00 58.91 119 ASN D C 1
ATOM 7610 O O . ASN D 1 119 ? 151.445 176.865 130.377 1.00 58.91 119 ASN D O 1
ATOM 7615 N N . LEU D 1 120 ? 149.234 176.832 130.862 1.00 59.05 120 LEU D N 1
ATOM 7616 C CA . LEU D 1 120 ? 149.043 175.449 130.433 1.00 59.05 120 LEU D CA 1
ATOM 7617 C C . LEU D 1 120 ? 149.312 175.284 128.942 1.00 59.05 120 LEU D C 1
ATOM 7618 O O . LEU D 1 120 ? 149.891 174.277 128.521 1.00 59.05 120 LEU D O 1
ATOM 7623 N N . TYR D 1 121 ? 148.901 176.255 128.124 1.00 61.29 121 TYR D N 1
ATOM 7624 C CA . TYR D 1 121 ? 149.267 176.184 126.713 1.00 61.29 121 TYR D CA 1
ATOM 7625 C C . TYR D 1 121 ? 150.706 176.629 126.467 1.00 61.29 121 TYR D C 1
ATOM 7626 O O . TYR D 1 121 ? 151.383 176.076 125.584 1.00 6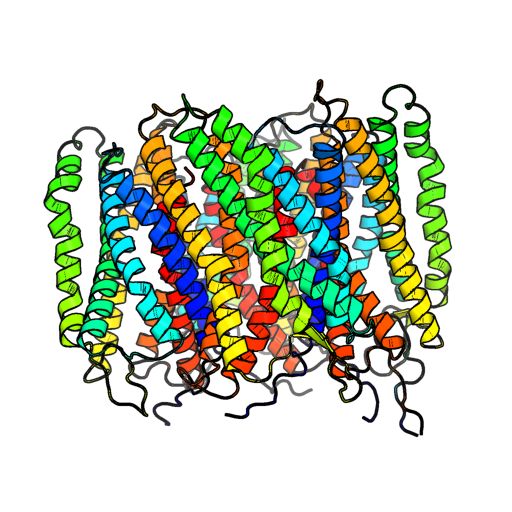1.29 121 TYR D O 1
ATOM 7635 N N . SER D 1 122 ? 151.197 177.597 127.249 1.00 58.83 122 SER D N 1
ATOM 7636 C CA . SER D 1 122 ? 152.490 178.203 126.973 1.00 58.83 122 SER D CA 1
ATOM 7637 C C . SER D 1 122 ? 153.630 177.238 127.243 1.00 58.83 122 SER D C 1
ATOM 7638 O O . SER D 1 122 ?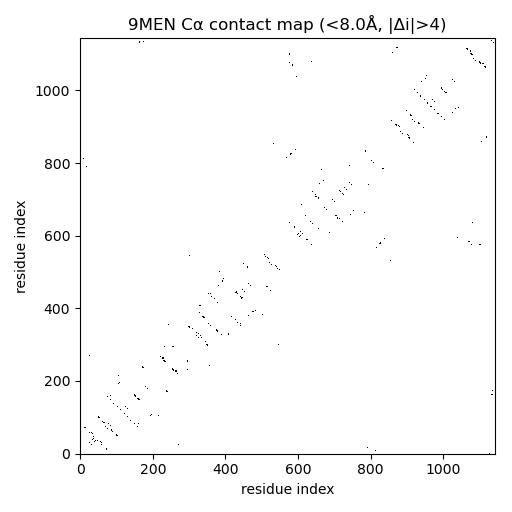 154.606 177.213 126.487 1.00 58.83 122 SER D O 1
ATOM 7641 N N . SER D 1 123 ? 153.508 176.419 128.294 1.00 58.84 123 SER D N 1
ATOM 7642 C CA . SER D 1 123 ? 154.553 175.446 128.605 1.00 58.84 123 SER D CA 1
ATOM 7643 C C . SER D 1 123 ? 154.696 174.399 127.504 1.00 58.84 123 SER D C 1
ATOM 7644 O O . SER D 1 123 ? 155.817 174.067 127.099 1.00 58.84 123 SER D O 1
ATOM 7647 N N . VAL D 1 124 ? 153.577 173.900 126.976 1.00 56.94 124 VAL D N 1
ATOM 7648 C CA . VAL D 1 124 ? 153.681 172.840 125.978 1.00 56.94 124 VAL D CA 1
ATOM 7649 C C . VAL D 1 124 ? 154.117 173.386 124.610 1.00 56.94 124 VAL D C 1
ATOM 7650 O O . VAL D 1 124 ? 154.901 172.729 123.910 1.00 56.94 124 VAL D O 1
ATOM 7654 N N . LEU D 1 125 ? 153.695 174.600 124.216 1.00 58.10 125 LEU D N 1
ATOM 7655 C CA . LEU D 1 125 ? 154.249 175.137 122.969 1.00 58.10 125 LEU D CA 1
ATOM 7656 C C . LEU D 1 125 ? 155.703 175.585 123.115 1.00 58.10 125 LEU D C 1
ATOM 7657 O O . LEU D 1 125 ? 156.467 175.493 122.143 1.00 58.10 125 LEU D O 1
ATOM 7662 N N . ILE D 1 126 ? 156.122 176.020 124.308 1.00 58.34 126 ILE D N 1
ATOM 7663 C CA . ILE D 1 126 ? 157.536 176.312 124.530 1.00 58.34 126 ILE D CA 1
ATOM 7664 C C . ILE D 1 126 ? 158.367 175.035 124.444 1.00 58.34 126 ILE D C 1
ATOM 7665 O O . ILE D 1 126 ? 159.443 175.026 123.838 1.00 58.34 126 ILE D O 1
ATOM 7670 N N . LEU D 1 127 ? 157.856 173.926 124.993 1.00 57.48 127 LEU D N 1
ATOM 7671 C CA . LEU D 1 127 ? 158.570 172.652 124.909 1.00 57.48 127 LEU D CA 1
ATOM 7672 C C . LEU D 1 127 ? 158.633 172.125 123.478 1.00 57.48 127 LEU D C 1
ATOM 7673 O O . LEU D 1 127 ? 159.640 171.524 123.075 1.00 57.48 127 LEU D O 1
ATOM 7678 N N . ALA D 1 128 ? 157.570 172.348 122.696 1.00 61.55 128 ALA D N 1
ATOM 7679 C CA . ALA D 1 128 ? 157.618 172.022 121.272 1.00 61.55 128 ALA D CA 1
ATOM 7680 C C . ALA D 1 128 ? 158.665 172.860 120.547 1.00 61.55 128 ALA D C 1
ATOM 7681 O O . ALA D 1 128 ? 159.370 172.357 119.662 1.00 61.55 128 ALA D O 1
ATOM 7683 N N . PHE D 1 129 ? 158.794 174.137 120.926 1.00 64.77 129 PHE D N 1
ATOM 7684 C CA . PHE D 1 129 ? 159.829 174.987 120.342 1.00 64.77 129 PHE D CA 1
ATOM 7685 C C . PHE D 1 129 ? 161.230 174.521 120.732 1.00 64.77 129 PHE D C 1
ATOM 7686 O O . PHE D 1 129 ? 162.158 174.600 119.919 1.00 64.77 129 PHE D O 1
ATOM 7694 N N . ILE D 1 130 ? 161.397 174.034 121.968 1.00 63.54 130 ILE D N 1
ATOM 7695 C CA . ILE D 1 130 ? 162.691 173.506 122.410 1.00 63.54 130 ILE D CA 1
ATOM 7696 C C . ILE D 1 130 ? 163.063 172.264 121.610 1.00 63.54 130 ILE D C 1
ATOM 7697 O O . ILE D 1 130 ? 164.211 172.109 121.171 1.00 63.54 130 ILE D O 1
ATOM 7702 N N . SER D 1 131 ? 162.093 171.370 121.394 1.00 68.63 131 SER D N 1
ATOM 7703 C CA . SER D 1 131 ? 162.357 170.163 120.614 1.00 68.63 131 SER D CA 1
ATOM 7704 C C . SER D 1 131 ? 162.648 170.491 119.151 1.00 68.63 131 SER D C 1
ATOM 7705 O O . SER D 1 131 ? 163.495 169.845 118.522 1.00 68.63 131 SER D O 1
ATOM 7708 N N . LEU D 1 132 ? 161.978 171.510 118.602 1.00 69.42 132 LEU D N 1
ATOM 7709 C CA . LEU D 1 132 ? 162.262 171.926 117.231 1.00 69.42 132 LEU D CA 1
ATOM 7710 C C . LEU D 1 132 ? 163.645 172.564 117.112 1.00 69.42 132 LEU D C 1
ATOM 7711 O O . LEU D 1 132 ? 164.345 172.357 116.111 1.00 69.42 132 LEU D O 1
ATOM 7716 N N . ASP D 1 133 ? 164.056 173.333 118.130 1.00 73.79 133 ASP D N 1
ATOM 7717 C CA . ASP D 1 133 ? 165.395 173.919 118.150 1.00 73.79 133 ASP D CA 1
ATOM 7718 C C . ASP D 1 133 ? 166.441 172.812 118.241 1.00 73.79 133 ASP D C 1
ATOM 7719 O O . ASP D 1 133 ? 167.473 172.875 117.565 1.00 73.79 133 ASP D O 1
ATOM 7724 N N . ARG D 1 134 ? 166.178 171.783 119.051 1.00 74.04 134 ARG D N 1
ATOM 7725 C CA . ARG D 1 134 ? 167.109 170.662 119.165 1.00 74.04 134 ARG D CA 1
ATOM 7726 C C . ARG D 1 134 ? 167.212 169.882 117.860 1.00 74.04 134 ARG D C 1
ATOM 7727 O O . ARG D 1 134 ? 168.305 169.447 117.481 1.00 74.04 134 ARG D O 1
ATOM 7735 N N . TYR D 1 135 ? 166.088 169.713 117.154 1.00 77.02 135 TYR D N 1
ATOM 7736 C CA . TYR D 1 135 ? 166.110 169.062 115.845 1.00 77.02 135 TYR D CA 1
ATOM 7737 C C . TYR D 1 135 ? 166.922 169.865 114.834 1.00 77.02 135 TYR D C 1
ATOM 7738 O O . TYR D 1 135 ? 167.739 169.300 114.090 1.00 77.02 135 TYR D O 1
ATOM 7747 N N . LEU D 1 136 ? 166.729 171.190 114.814 1.00 77.44 136 LEU D N 1
ATOM 7748 C CA . LEU D 1 136 ? 167.482 172.049 113.905 1.00 77.44 136 LEU D CA 1
ATOM 7749 C C . LEU D 1 136 ? 168.965 172.093 114.254 1.00 77.44 136 LEU D C 1
ATOM 7750 O O . LEU D 1 136 ? 169.809 172.179 113.357 1.00 77.44 136 LEU D O 1
ATOM 7755 N N . ALA D 1 137 ? 169.301 172.037 115.542 1.00 79.85 137 ALA D N 1
ATOM 7756 C CA . ALA D 1 137 ? 170.698 172.070 115.951 1.00 79.85 137 ALA D CA 1
ATOM 7757 C C . ALA D 1 137 ? 171.395 170.737 115.724 1.00 79.85 137 ALA D C 1
ATOM 7758 O O . ALA D 1 137 ? 172.613 170.711 115.514 1.00 79.85 137 ALA D O 1
ATOM 7760 N N . ILE D 1 138 ? 170.658 169.627 115.767 1.00 82.24 138 ILE D N 1
ATOM 7761 C CA . ILE D 1 138 ? 171.289 168.329 115.569 1.00 82.24 138 ILE D CA 1
ATOM 7762 C C . ILE D 1 138 ? 171.445 168.021 114.084 1.00 82.24 138 ILE D C 1
ATOM 7763 O O . ILE D 1 138 ? 172.548 167.712 113.619 1.00 82.24 138 ILE D O 1
ATOM 7768 N N . VAL D 1 139 ? 170.365 168.114 113.306 1.00 81.51 139 VAL D N 1
ATOM 7769 C CA . VAL D 1 139 ? 170.469 167.633 111.932 1.00 81.51 139 VAL D CA 1
ATOM 7770 C C . VAL D 1 139 ? 170.948 168.716 110.960 1.00 81.51 139 VAL D C 1
ATOM 7771 O O . VAL D 1 139 ? 171.569 168.392 109.943 1.00 81.51 139 VAL D O 1
ATOM 7775 N N . HIS D 1 140 ? 170.682 169.995 111.236 1.00 86.67 140 HIS D N 1
ATOM 7776 C CA . HIS D 1 140 ? 171.214 171.088 110.426 1.00 86.67 140 HIS D CA 1
ATOM 7777 C C . HIS D 1 140 ? 172.358 171.740 111.198 1.00 86.67 140 HIS D C 1
ATOM 7778 O O . HIS D 1 140 ? 172.230 172.825 111.763 1.00 86.67 140 HIS D O 1
ATOM 7785 N N . ALA D 1 141 ? 173.499 171.058 111.211 1.00 91.60 141 ALA D N 1
ATOM 7786 C CA . ALA D 1 141 ? 174.653 171.505 111.979 1.00 91.60 141 ALA D CA 1
ATOM 7787 C C . ALA D 1 141 ? 175.537 172.484 111.218 1.00 91.60 141 ALA D C 1
ATOM 7788 O O . ALA D 1 141 ? 176.523 172.969 111.781 1.00 91.60 141 ALA D O 1
ATOM 7790 N N . THR D 1 142 ? 175.213 172.787 109.963 1.00 99.39 142 THR D N 1
ATOM 7791 C CA . THR D 1 142 ? 176.042 173.648 109.130 1.00 99.39 142 THR D CA 1
ATOM 7792 C C . THR D 1 142 ? 175.374 174.969 108.780 1.00 99.39 142 THR D C 1
ATOM 7793 O O . THR D 1 142 ? 175.969 176.033 108.974 1.00 99.39 142 THR D O 1
ATOM 7797 N N . ASN D 1 143 ? 174.147 174.932 108.264 1.00 100.69 143 ASN D N 1
ATOM 7798 C CA . ASN D 1 143 ? 173.492 176.118 107.730 1.00 100.69 143 ASN D CA 1
ATOM 7799 C C . ASN D 1 143 ? 172.431 176.694 108.660 1.00 100.69 143 ASN D C 1
ATOM 7800 O O . ASN D 1 143 ? 171.658 177.557 108.235 1.00 100.69 143 ASN D O 1
ATOM 7805 N N . SER D 1 144 ? 172.370 176.245 109.914 1.00 97.35 144 SER D N 1
ATOM 7806 C CA . SER D 1 144 ? 171.353 176.710 110.859 1.00 97.35 144 SER D CA 1
ATOM 7807 C C . SER D 1 144 ? 172.035 177.241 112.116 1.00 97.35 144 SER D C 1
ATOM 7808 O O . SER D 1 144 ? 172.204 176.513 113.099 1.00 97.35 144 SER D O 1
ATOM 7811 N N . GLN D 1 145 ? 172.427 178.513 112.080 1.00 96.17 145 GLN D N 1
ATOM 7812 C CA . GLN D 1 145 ? 172.865 179.216 113.278 1.00 96.17 145 GLN D CA 1
ATOM 7813 C C . GLN D 1 145 ? 172.132 180.548 113.368 1.00 96.17 145 GLN D C 1
ATOM 7814 O O . GLN D 1 145 ? 171.865 181.051 114.464 1.00 96.17 145 GLN D O 1
ATOM 7820 N N . ARG D 1 146 ? 171.807 181.120 112.211 1.00 95.37 146 ARG D N 1
ATOM 7821 C CA . ARG D 1 146 ? 170.985 182.319 112.079 1.00 95.37 146 ARG D CA 1
ATOM 7822 C C . ARG D 1 146 ? 169.477 182.038 112.158 1.00 95.37 146 ARG D C 1
ATOM 7823 O O . ARG D 1 146 ? 168.766 182.852 112.767 1.00 95.37 146 ARG D O 1
ATOM 7831 N N . PRO D 1 147 ? 168.921 180.958 111.560 1.00 90.87 147 PRO D N 1
ATOM 7832 C CA . PRO D 1 147 ? 167.528 180.612 111.903 1.00 90.87 147 PRO D CA 1
ATOM 7833 C C . PRO D 1 147 ? 167.310 180.278 113.369 1.00 90.87 147 PRO D C 1
ATOM 7834 O O . PRO D 1 147 ? 166.231 180.569 113.893 1.00 90.87 147 PRO D O 1
ATOM 7838 N N . ARG D 1 148 ? 168.301 179.694 114.051 1.00 86.20 148 ARG D N 1
ATOM 7839 C CA . ARG D 1 148 ? 168.165 179.451 115.486 1.00 86.20 148 ARG D CA 1
ATOM 7840 C C . ARG D 1 148 ? 168.148 180.757 116.272 1.00 86.20 148 ARG D C 1
ATOM 7841 O O . ARG D 1 148 ? 167.402 180.890 117.249 1.00 86.20 148 ARG D O 1
ATOM 7849 N N . LYS D 1 149 ? 168.956 181.737 115.850 1.00 89.63 149 LYS D N 1
ATOM 7850 C CA . LYS D 1 149 ? 168.947 183.050 116.490 1.00 89.63 149 LYS D CA 1
ATOM 7851 C C . LYS D 1 149 ? 167.624 183.772 116.257 1.00 89.63 149 LYS D C 1
ATOM 7852 O O . LYS D 1 149 ? 167.073 184.386 117.182 1.00 89.63 149 LYS D O 1
ATOM 7858 N N . LEU D 1 150 ? 167.088 183.684 115.033 1.00 87.47 150 LEU D N 1
ATOM 7859 C CA . LEU D 1 150 ? 165.786 184.277 114.734 1.00 87.47 150 LEU D CA 1
ATOM 7860 C C . LEU D 1 150 ? 164.680 183.587 115.527 1.00 87.47 150 LEU D C 1
ATOM 7861 O O . LEU D 1 150 ? 163.761 184.252 116.025 1.00 87.47 150 LEU D O 1
ATOM 7866 N N . LEU D 1 151 ? 164.778 182.260 115.674 1.00 84.34 151 LEU D N 1
ATOM 7867 C CA . LEU D 1 151 ? 163.830 181.496 116.478 1.00 84.34 151 LEU D CA 1
ATOM 7868 C C . LEU D 1 151 ? 163.881 181.906 117.942 1.00 84.34 151 LEU D C 1
ATOM 7869 O O . LEU D 1 151 ? 162.843 182.021 118.598 1.00 84.34 151 LEU D O 1
ATOM 7874 N N . ALA D 1 152 ? 165.081 182.128 118.474 1.00 85.37 152 ALA D N 1
ATOM 7875 C CA . ALA D 1 152 ? 165.212 182.531 119.866 1.00 85.37 152 ALA D CA 1
ATOM 7876 C C . ALA D 1 152 ? 164.813 183.981 120.105 1.00 85.37 152 ALA D C 1
ATOM 7877 O O . ALA D 1 152 ? 164.431 184.324 121.229 1.00 85.37 152 ALA D O 1
ATOM 7879 N N . GLU D 1 153 ? 164.890 184.839 119.087 1.00 90.05 153 GLU D N 1
ATOM 7880 C CA . GLU D 1 153 ? 164.656 186.263 119.295 1.00 90.05 153 GLU D CA 1
ATOM 7881 C C . GLU D 1 153 ? 163.260 186.729 118.890 1.00 90.05 153 GLU D C 1
ATOM 7882 O O . GLU D 1 153 ? 162.535 187.279 119.724 1.00 90.05 153 GLU D O 1
ATOM 7888 N N . LYS D 1 154 ? 162.856 186.526 117.634 1.00 86.34 154 LYS D N 1
ATOM 7889 C CA . LYS D 1 154 ? 161.706 187.248 117.097 1.00 86.34 154 LYS D CA 1
ATOM 7890 C C . LYS D 1 154 ? 160.431 186.416 117.013 1.00 86.34 154 LYS D C 1
ATOM 7891 O O . LYS D 1 154 ? 159.403 186.807 117.572 1.00 86.34 154 LYS D O 1
ATOM 7897 N N . VAL D 1 155 ? 160.475 185.278 116.320 1.00 83.17 155 VAL D N 1
ATOM 7898 C CA . VAL D 1 155 ? 159.247 184.600 115.912 1.00 83.17 155 VAL D CA 1
ATOM 7899 C C . VAL D 1 155 ? 158.621 183.812 117.067 1.00 83.17 155 VAL D C 1
ATOM 7900 O O . VAL D 1 155 ? 157.419 183.513 117.025 1.00 83.17 155 VAL D O 1
ATOM 7904 N N . VAL D 1 156 ? 159.375 183.555 118.144 1.00 79.46 156 VAL D N 1
ATOM 7905 C CA . VAL D 1 156 ? 158.868 182.742 119.253 1.00 79.46 156 VAL D CA 1
ATOM 7906 C C . VAL D 1 156 ? 157.738 183.442 120.007 1.00 79.46 156 VAL D C 1
ATOM 7907 O O . VAL D 1 156 ? 156.876 182.774 120.586 1.00 79.46 156 VAL D O 1
ATOM 7911 N N . TYR D 1 157 ? 157.684 184.781 119.968 1.00 80.94 157 TYR D N 1
ATOM 7912 C CA . TYR D 1 157 ? 156.625 185.502 120.671 1.00 80.94 157 TYR D CA 1
ATOM 7913 C C . TYR D 1 157 ? 155.264 185.232 120.041 1.00 80.94 157 TYR D C 1
ATOM 7914 O O . TYR D 1 157 ? 154.339 184.768 120.720 1.00 80.94 157 TYR D O 1
ATOM 7923 N N . VAL D 1 158 ? 155.156 185.406 118.720 1.00 80.58 158 VAL D N 1
ATOM 7924 C CA . VAL D 1 158 ? 153.941 185.008 118.012 1.00 80.58 158 VAL D CA 1
ATOM 7925 C C . VAL D 1 158 ? 153.829 183.502 117.848 1.00 80.58 158 VAL D C 1
ATOM 7926 O O . VAL D 1 158 ? 152.778 183.014 117.416 1.00 80.58 158 VAL D O 1
ATOM 7930 N N . GLY D 1 159 ? 154.882 182.753 118.168 1.00 79.19 159 GLY D N 1
ATOM 7931 C CA . GLY D 1 159 ? 154.810 181.309 118.173 1.00 79.19 159 GLY D CA 1
ATOM 7932 C C . GLY D 1 159 ? 154.086 180.728 119.370 1.00 79.19 159 GLY D C 1
ATOM 7933 O O . GLY D 1 159 ? 153.215 179.871 119.200 1.00 79.19 159 GLY D O 1
ATOM 7934 N N . VAL D 1 160 ? 154.425 181.165 120.583 1.00 73.57 160 VAL D N 1
ATOM 7935 C CA . VAL D 1 160 ? 153.837 180.604 121.796 1.00 73.57 160 VAL D CA 1
ATOM 7936 C C . VAL D 1 160 ? 152.928 181.606 122.517 1.00 73.57 160 VAL D C 1
ATOM 7937 O O . VAL D 1 160 ? 151.794 181.272 122.862 1.00 73.57 160 VAL D O 1
ATOM 7941 N N . TRP D 1 161 ? 153.387 182.850 122.724 1.00 71.68 161 TRP D N 1
ATOM 7942 C CA . TRP D 1 161 ? 152.669 183.734 123.640 1.00 71.68 161 TRP D CA 1
ATOM 7943 C C . TRP D 1 161 ? 151.399 184.308 123.019 1.00 71.68 161 TRP D C 1
ATOM 7944 O O . TRP D 1 161 ? 150.389 184.468 123.714 1.00 71.68 161 TRP D O 1
ATOM 7955 N N . ILE D 1 162 ? 151.434 184.640 121.733 1.00 75.20 162 ILE D N 1
ATOM 7956 C CA . ILE D 1 162 ? 150.245 185.093 121.008 1.00 75.20 162 ILE D CA 1
ATOM 7957 C C . ILE D 1 162 ? 149.193 183.981 120.892 1.00 75.20 162 ILE D C 1
ATOM 7958 O O . ILE D 1 162 ? 148.018 184.267 121.173 1.00 75.20 162 ILE D O 1
ATOM 7963 N N . PRO D 1 163 ? 149.507 182.720 120.516 1.00 73.72 163 PRO D N 1
ATOM 7964 C CA . PRO D 1 163 ? 148.448 181.694 120.583 1.00 73.72 163 PRO D CA 1
ATOM 7965 C C . PRO D 1 163 ? 147.999 181.348 121.994 1.00 73.72 163 PRO D C 1
ATOM 7966 O O . PRO D 1 163 ? 146.845 180.939 122.163 1.00 73.72 163 PRO D O 1
ATOM 7970 N N . ALA D 1 164 ? 148.860 181.504 123.006 1.00 72.21 164 ALA D N 1
ATOM 7971 C CA . ALA D 1 164 ? 148.435 181.266 124.384 1.00 72.21 164 ALA D CA 1
ATOM 7972 C C . ALA D 1 164 ? 147.390 182.282 124.827 1.00 72.21 164 ALA D C 1
ATOM 7973 O O . ALA D 1 164 ? 146.416 181.925 125.498 1.00 72.21 164 ALA D O 1
ATOM 7975 N N . LEU D 1 165 ? 147.572 183.550 124.456 1.00 75.37 165 LEU D N 1
ATOM 7976 C CA . LEU D 1 165 ? 146.560 184.559 124.740 1.00 75.37 165 LEU D CA 1
ATOM 7977 C C . LEU D 1 165 ? 145.354 184.439 123.820 1.00 75.37 165 LEU D C 1
ATOM 7978 O O . LEU D 1 165 ? 144.261 184.877 124.191 1.00 75.37 165 LEU D O 1
ATOM 7983 N N . LEU D 1 166 ? 145.528 183.870 122.625 1.00 75.57 166 LEU D N 1
ATOM 7984 C CA . LEU D 1 166 ? 144.406 183.706 121.708 1.00 75.57 166 LEU D CA 1
ATOM 7985 C C . LEU D 1 166 ? 143.509 182.543 122.113 1.00 75.57 166 LEU D C 1
ATOM 7986 O O . LEU D 1 166 ? 142.300 182.584 121.861 1.00 75.57 166 LEU D O 1
ATOM 7991 N N . LEU D 1 167 ? 144.071 181.508 122.735 1.00 72.39 167 LEU D N 1
ATOM 7992 C CA . LEU D 1 167 ? 143.311 180.310 123.067 1.00 72.39 167 LEU D CA 1
ATOM 7993 C C . LEU D 1 167 ? 142.516 180.433 124.359 1.00 72.39 167 LEU D C 1
ATOM 7994 O O . LEU D 1 167 ? 141.791 179.494 124.705 1.00 72.39 167 LEU D O 1
ATOM 7999 N N . THR D 1 168 ? 142.628 181.547 125.083 1.00 76.73 168 THR D N 1
ATOM 8000 C CA . THR D 1 168 ? 141.882 181.729 126.321 1.00 76.73 168 THR D CA 1
ATOM 8001 C C . THR D 1 168 ? 140.777 182.772 126.185 1.00 76.73 168 THR D C 1
ATOM 8002 O O . THR D 1 168 ? 140.317 183.315 127.194 1.00 76.73 168 THR D O 1
ATOM 8006 N N . ILE D 1 169 ? 140.370 183.085 124.952 1.00 78.50 169 ILE D N 1
ATOM 8007 C CA . ILE D 1 169 ? 139.211 183.960 124.751 1.00 78.50 169 ILE D CA 1
ATOM 8008 C C . ILE D 1 169 ? 137.911 183.368 125.302 1.00 78.50 169 ILE D C 1
ATOM 8009 O O . ILE D 1 169 ? 137.196 184.087 126.023 1.00 78.50 169 ILE D O 1
ATOM 8014 N N . PRO D 1 170 ? 137.543 182.091 125.032 1.00 81.44 170 PRO D N 1
ATOM 8015 C CA . PRO D 1 170 ? 136.342 181.556 125.702 1.00 81.44 170 PRO D CA 1
ATOM 8016 C C . PRO D 1 170 ? 136.486 181.423 127.206 1.00 81.44 170 PRO D C 1
ATOM 8017 O O . PRO D 1 170 ? 135.475 181.471 127.916 1.00 81.44 170 PRO D O 1
ATOM 8021 N N . ASP D 1 171 ? 137.710 181.266 127.709 1.00 78.70 171 ASP D N 1
ATOM 8022 C CA . ASP D 1 171 ? 137.939 181.325 129.146 1.00 78.70 171 ASP D CA 1
ATOM 8023 C C . ASP D 1 171 ? 137.687 182.746 129.642 1.00 78.70 171 ASP D C 1
ATOM 8024 O O . ASP D 1 171 ? 137.153 182.932 130.741 1.00 78.70 171 ASP D O 1
ATOM 8029 N N . PHE D 1 172 ? 138.023 183.750 128.828 1.00 78.31 172 PHE D N 1
ATOM 8030 C CA . PHE D 1 172 ? 137.814 185.138 129.227 1.00 78.31 172 PHE D CA 1
ATOM 8031 C C . PHE D 1 172 ? 136.333 185.499 129.263 1.00 78.31 172 PHE D C 1
ATOM 8032 O O . PHE D 1 172 ? 135.907 186.281 130.120 1.00 78.31 172 PHE D O 1
ATOM 8040 N N . ILE D 1 173 ? 135.525 184.947 128.352 1.00 82.24 173 ILE D N 1
ATOM 8041 C CA . ILE D 1 173 ? 134.107 185.307 128.331 1.00 82.24 173 ILE D CA 1
ATOM 8042 C C . ILE D 1 173 ? 133.216 184.255 128.980 1.00 82.24 173 ILE D C 1
ATOM 8043 O O . ILE D 1 173 ? 131.990 184.426 128.989 1.00 82.24 173 ILE D O 1
ATOM 8048 N N . PHE D 1 174 ? 133.781 183.175 129.523 1.00 84.30 174 PHE D N 1
ATOM 8049 C CA . PHE D 1 174 ? 132.972 182.058 129.991 1.00 84.30 174 PHE D CA 1
ATOM 8050 C C . PHE D 1 174 ? 133.188 181.688 131.452 1.00 84.30 174 PHE D C 1
ATOM 8051 O O . PHE D 1 174 ? 132.497 180.792 131.950 1.00 84.30 174 PHE D O 1
ATOM 8059 N N . ALA D 1 175 ? 134.114 182.335 132.154 1.00 84.95 175 ALA D N 1
ATOM 8060 C CA . ALA D 1 175 ? 134.442 181.977 133.534 1.00 84.95 175 ALA D CA 1
ATOM 8061 C C . ALA D 1 175 ? 133.750 182.955 134.477 1.00 84.95 175 ALA D C 1
ATOM 8062 O O . ALA D 1 175 ? 134.203 184.087 134.654 1.00 84.95 175 ALA D O 1
ATOM 8064 N N . ASN D 1 176 ? 132.660 182.513 135.091 1.00 89.20 176 ASN D N 1
ATOM 8065 C CA . ASN D 1 176 ? 131.901 183.308 136.048 1.00 89.20 176 ASN D CA 1
ATOM 8066 C C . ASN D 1 176 ? 131.761 182.539 137.359 1.00 89.20 176 ASN D C 1
ATOM 8067 O O . ASN D 1 176 ? 132.203 181.396 137.489 1.00 89.20 176 ASN D O 1
ATOM 8072 N N . VAL D 1 177 ? 131.138 183.187 138.341 1.00 98.17 177 VAL D N 1
ATOM 8073 C CA . VAL D 1 177 ? 130.882 182.602 139.653 1.00 98.17 177 VAL D CA 1
ATOM 8074 C C . VAL D 1 177 ? 129.374 182.528 139.852 1.00 98.17 177 VAL D C 1
ATOM 8075 O O . VAL D 1 177 ? 128.672 183.531 139.680 1.00 98.17 177 VAL D O 1
ATOM 8079 N N . SER D 1 178 ? 128.880 181.346 140.213 1.00 107.65 178 SER D N 1
ATOM 8080 C CA . SER D 1 178 ? 127.449 181.119 140.349 1.00 107.65 178 SER D CA 1
ATOM 8081 C C . SER D 1 178 ? 127.000 181.401 141.782 1.00 107.65 178 SER D C 1
ATOM 8082 O O . SER D 1 178 ? 127.781 181.836 142.632 1.00 107.65 178 SER D O 1
ATOM 8085 N N . GLU D 1 179 ? 125.725 181.139 142.062 1.00 119.72 179 GLU D N 1
ATOM 8086 C CA . GLU D 1 179 ? 125.118 181.368 143.371 1.00 119.72 179 GLU D CA 1
ATOM 8087 C C . GLU D 1 179 ? 124.578 180.033 143.877 1.00 119.72 179 GLU D C 1
ATOM 8088 O O . GLU D 1 179 ? 123.400 179.717 143.696 1.00 119.72 179 GLU D O 1
ATOM 8094 N N . ALA D 1 180 ? 125.443 179.255 144.515 1.00 124.47 180 ALA D N 1
ATOM 8095 C CA . ALA D 1 180 ? 125.054 177.988 145.116 1.00 124.47 180 ALA D CA 1
ATOM 8096 C C . ALA D 1 180 ? 124.654 178.237 146.572 1.00 124.47 180 ALA D C 1
ATOM 8097 O O . ALA D 1 180 ? 124.447 179.383 146.981 1.00 124.47 180 ALA D O 1
ATOM 8099 N N . ASP D 1 181 ? 124.530 177.174 147.367 1.00 130.34 181 ASP D N 1
ATOM 8100 C CA . ASP D 1 181 ? 124.113 177.302 148.760 1.00 130.34 181 ASP D CA 1
ATOM 8101 C C . ASP D 1 181 ? 125.211 177.934 149.623 1.00 130.34 181 ASP D C 1
ATOM 8102 O O . ASP D 1 181 ? 125.983 177.243 150.296 1.00 130.34 181 ASP D O 1
ATOM 8107 N N . ASP D 1 182 ? 125.214 179.276 149.623 1.00 127.71 182 ASP D N 1
ATOM 8108 C CA . ASP D 1 182 ? 126.266 180.174 150.149 1.00 127.71 182 ASP D CA 1
ATOM 8109 C C . ASP D 1 182 ? 127.678 179.647 149.882 1.00 127.71 182 ASP D C 1
ATOM 8110 O O . ASP D 1 182 ? 128.525 179.558 150.773 1.00 127.71 182 ASP D O 1
ATOM 8115 N N . ARG D 1 183 ? 127.930 179.310 148.617 1.00 117.08 183 ARG D N 1
ATOM 8116 C CA . ARG D 1 183 ? 129.207 178.744 148.203 1.00 117.08 183 ARG D CA 1
ATOM 8117 C C . ARG D 1 183 ? 130.083 179.738 147.451 1.00 117.08 183 ARG D C 1
ATOM 8118 O O . ARG D 1 183 ? 131.217 179.976 147.872 1.00 117.08 183 ARG D O 1
ATOM 8126 N N . TYR D 1 184 ? 129.562 180.333 146.369 1.00 111.58 184 TYR D N 1
ATOM 8127 C CA . TYR D 1 184 ? 130.306 181.169 145.416 1.00 111.58 184 TYR D CA 1
ATOM 8128 C C . TYR D 1 184 ? 131.481 180.386 144.818 1.00 111.58 184 TYR D C 1
ATOM 8129 O O . TYR D 1 184 ? 132.650 180.665 145.073 1.00 111.58 184 TYR D O 1
ATOM 8138 N N . ILE D 1 185 ? 131.131 179.373 144.030 1.00 103.92 185 ILE D N 1
ATOM 8139 C CA . ILE D 1 185 ? 132.125 178.488 143.429 1.00 103.92 185 ILE D CA 1
ATOM 8140 C C . ILE D 1 185 ? 132.622 179.087 142.116 1.00 103.92 185 ILE D C 1
ATOM 8141 O O . ILE D 1 185 ? 131.827 179.497 141.261 1.00 103.92 185 ILE D O 1
ATOM 8146 N N . CYS D 1 186 ? 133.945 179.160 141.963 1.00 96.12 186 CYS D N 1
ATOM 8147 C CA . CYS D 1 186 ? 134.587 179.652 140.747 1.00 96.12 186 CYS D CA 1
ATOM 8148 C C . CYS D 1 186 ? 134.958 178.488 139.837 1.00 96.12 186 CYS D C 1
ATOM 8149 O O . CYS D 1 186 ? 135.795 177.653 140.197 1.00 96.12 186 CYS D O 1
ATOM 8152 N N . ASP D 1 187 ? 134.346 178.454 138.655 1.00 91.23 187 ASP D N 1
ATOM 8153 C CA . ASP D 1 187 ? 134.685 177.512 137.599 1.00 91.23 187 ASP D CA 1
ATOM 8154 C C . ASP D 1 187 ? 134.146 178.081 136.295 1.00 91.23 187 ASP D C 1
ATOM 8155 O O . ASP D 1 187 ? 133.243 178.920 136.295 1.00 91.23 187 ASP D O 1
ATOM 8160 N N . ARG D 1 188 ? 134.714 177.620 135.183 1.00 85.58 188 ARG D N 1
ATOM 8161 C CA . ARG D 1 188 ? 134.212 178.031 133.880 1.00 85.58 188 ARG D CA 1
ATOM 8162 C C . ARG D 1 188 ? 132.874 177.354 133.610 1.00 85.58 188 ARG D C 1
ATOM 8163 O O . ARG D 1 188 ? 132.731 176.141 133.793 1.00 85.58 188 ARG D O 1
ATOM 8171 N N . PHE D 1 189 ? 131.893 178.140 133.182 1.00 90.31 189 PHE D N 1
ATOM 8172 C CA . PHE D 1 189 ? 130.528 177.666 133.025 1.00 90.31 189 PHE D CA 1
ATOM 8173 C C . PHE D 1 189 ? 130.099 177.782 131.570 1.00 90.31 189 PHE D C 1
ATOM 8174 O O . PHE D 1 189 ? 130.490 178.711 130.858 1.00 90.31 189 PHE D O 1
ATOM 8182 N N . TYR D 1 190 ? 129.288 176.823 131.140 1.00 88.53 190 TYR D N 1
ATOM 8183 C CA . TYR D 1 190 ? 128.933 176.647 129.744 1.00 88.53 190 TYR D CA 1
ATOM 8184 C C . TYR D 1 190 ? 127.423 176.521 129.612 1.00 88.53 190 TYR D C 1
ATOM 8185 O O . TYR D 1 190 ? 126.755 176.064 130.546 1.00 88.53 190 TYR D O 1
ATOM 8194 N N . PRO D 1 191 ? 126.853 176.949 128.478 1.00 91.69 191 PRO D N 1
ATOM 8195 C CA . PRO D 1 191 ? 125.395 176.821 128.303 1.00 91.69 191 PRO D CA 1
ATOM 8196 C C . PRO D 1 191 ? 124.910 175.385 128.204 1.00 91.69 191 PRO D C 1
ATOM 8197 O O . PRO D 1 191 ? 123.772 175.105 128.601 1.00 91.69 191 PRO D O 1
ATOM 8201 N N . ASN D 1 192 ? 125.729 174.469 127.694 1.00 94.65 192 ASN D N 1
ATOM 8202 C CA . ASN D 1 192 ? 125.332 173.074 127.579 1.00 94.65 192 ASN D CA 1
ATOM 8203 C C . ASN D 1 192 ? 126.577 172.201 127.625 1.00 94.65 192 ASN D C 1
ATOM 8204 O O . ASN D 1 192 ? 127.708 172.693 127.654 1.00 94.65 192 ASN D O 1
ATOM 8209 N N . ASP D 1 193 ? 126.353 170.886 127.635 1.00 92.04 193 ASP D N 1
ATOM 8210 C CA . ASP D 1 193 ? 127.455 169.939 127.744 1.00 92.04 193 ASP D CA 1
ATOM 8211 C C . ASP D 1 193 ? 128.247 169.806 126.451 1.00 92.04 193 ASP D C 1
ATOM 8212 O O . ASP D 1 193 ? 129.404 169.374 126.497 1.00 92.04 193 ASP D O 1
ATOM 8217 N N . LEU D 1 194 ? 127.647 170.160 125.307 1.00 91.66 194 LEU D N 1
ATOM 8218 C CA . LEU D 1 194 ? 128.336 170.049 124.023 1.00 91.66 194 LEU D CA 1
ATOM 8219 C C . LEU D 1 194 ? 129.546 170.973 123.962 1.00 91.66 194 LEU D C 1
ATOM 8220 O O . LEU D 1 194 ? 130.611 170.579 123.471 1.00 91.66 194 LEU D O 1
ATOM 8225 N N . TRP D 1 195 ? 129.408 172.192 124.493 1.00 91.51 195 TRP D N 1
ATOM 8226 C CA . TRP D 1 195 ? 130.543 173.104 124.600 1.00 91.51 195 TRP D CA 1
ATOM 8227 C C . TRP D 1 195 ? 131.610 172.565 125.545 1.00 91.51 195 TRP D C 1
ATOM 8228 O O . TRP D 1 195 ? 132.807 172.771 125.304 1.00 91.51 195 TRP D O 1
ATOM 8239 N N . VAL D 1 196 ? 131.193 171.856 126.602 1.00 85.44 196 VAL D N 1
ATOM 8240 C CA . VAL D 1 196 ? 132.136 171.275 127.558 1.00 85.44 196 VAL D CA 1
ATOM 8241 C C . VAL D 1 196 ? 132.994 170.213 126.880 1.00 85.44 196 VAL D C 1
ATOM 8242 O O . VAL D 1 196 ? 134.227 170.234 126.984 1.00 85.44 196 VAL D O 1
ATOM 8246 N N . VAL D 1 197 ? 132.357 169.293 126.145 1.00 84.20 197 VAL D N 1
ATOM 8247 C CA . VAL D 1 197 ? 133.128 168.270 125.435 1.00 84.20 197 VAL D CA 1
ATOM 8248 C C . VAL D 1 197 ? 133.946 168.863 124.294 1.00 84.20 197 VAL D C 1
ATOM 8249 O O . VAL D 1 197 ? 135.063 168.400 124.034 1.00 84.20 197 VAL D O 1
ATOM 8253 N N . VAL D 1 198 ? 133.428 169.888 123.605 1.00 83.43 198 VAL D N 1
ATOM 8254 C CA . VAL D 1 198 ? 134.165 170.492 122.496 1.00 83.43 198 VAL D CA 1
ATOM 8255 C C . VAL D 1 198 ? 135.436 171.172 122.998 1.00 83.43 198 VAL D C 1
ATOM 8256 O O . VAL D 1 198 ? 136.524 170.964 122.444 1.00 83.43 198 VAL D O 1
ATOM 8260 N N . PHE D 1 199 ? 135.343 171.930 124.092 1.00 80.38 199 PHE D N 1
ATOM 8261 C CA . PHE D 1 199 ? 136.538 172.591 124.598 1.00 80.38 199 PHE D CA 1
ATOM 8262 C C . PHE D 1 199 ? 137.456 171.636 125.352 1.00 80.38 199 PHE D C 1
ATOM 8263 O O . PHE D 1 199 ? 138.672 171.849 125.365 1.00 80.38 199 PHE D O 1
ATOM 8271 N N . GLN D 1 200 ? 136.916 170.561 125.939 1.00 74.55 200 GLN D N 1
ATOM 8272 C CA . GLN D 1 200 ? 137.770 169.532 126.527 1.00 74.55 200 GLN D CA 1
ATOM 8273 C C . GLN D 1 200 ? 138.559 168.786 125.456 1.00 74.55 200 GLN D C 1
ATOM 8274 O O . GLN D 1 200 ? 139.749 168.505 125.639 1.00 74.55 200 GLN D O 1
ATOM 8280 N N . PHE D 1 201 ? 137.918 168.475 124.325 1.00 74.72 201 PHE D N 1
ATOM 8281 C CA . PHE D 1 201 ? 138.612 167.827 123.218 1.00 74.72 201 PHE D CA 1
ATOM 8282 C C . PHE D 1 201 ? 139.621 168.768 122.573 1.00 74.72 201 PHE D C 1
ATOM 8283 O O . PHE D 1 201 ? 140.691 168.330 122.137 1.00 74.72 201 PHE D O 1
ATOM 8291 N N . GLN D 1 202 ? 139.298 170.065 122.512 1.00 70.49 202 GLN D N 1
ATOM 8292 C CA . GLN D 1 202 ? 140.250 171.053 122.011 1.00 70.49 202 GLN D CA 1
ATOM 8293 C C . GLN D 1 202 ? 141.468 171.162 122.921 1.00 70.49 202 GLN D C 1
ATOM 8294 O O . GLN D 1 202 ? 142.606 171.247 122.439 1.00 70.49 202 GLN D O 1
ATOM 8300 N N . HIS D 1 203 ? 141.248 171.155 124.240 1.00 64.46 203 HIS D N 1
ATOM 8301 C CA . HIS D 1 203 ? 142.361 171.186 125.182 1.00 64.46 203 HIS D CA 1
ATOM 8302 C C . HIS D 1 203 ? 143.200 169.919 125.091 1.00 64.46 203 HIS D C 1
ATOM 8303 O O . HIS D 1 203 ? 144.431 169.992 125.145 1.00 64.46 203 HIS D O 1
ATOM 8310 N N . ILE D 1 204 ? 142.551 168.761 124.916 1.00 64.78 204 ILE D N 1
ATOM 8311 C CA . ILE D 1 204 ? 143.265 167.494 124.745 1.00 64.78 204 ILE D CA 1
ATOM 8312 C C . ILE D 1 204 ? 144.117 167.527 123.481 1.00 64.78 204 ILE D C 1
ATOM 8313 O O . ILE D 1 204 ? 145.293 167.140 123.505 1.00 64.78 204 ILE D O 1
ATOM 8318 N N . MET D 1 205 ? 143.562 168.063 122.387 1.00 68.16 205 MET D N 1
ATOM 8319 C CA . MET D 1 205 ? 144.278 168.141 121.117 1.00 68.16 205 MET D CA 1
ATOM 8320 C C . MET D 1 205 ? 145.498 169.050 121.220 1.00 68.16 205 MET D C 1
ATOM 8321 O O . MET D 1 205 ? 146.634 168.588 121.076 1.00 68.16 205 MET D O 1
ATOM 8326 N N . VAL D 1 206 ? 145.281 170.327 121.555 1.00 61.53 206 VAL D N 1
ATOM 8327 C CA . VAL D 1 206 ? 146.375 171.297 121.598 1.00 61.53 206 VAL D CA 1
ATOM 8328 C C . VAL D 1 206 ? 147.345 171.030 122.757 1.00 61.53 206 VAL D C 1
ATOM 8329 O O . VAL D 1 206 ? 148.504 171.458 122.703 1.00 61.53 206 VAL D O 1
ATOM 8333 N N . GLY D 1 207 ? 146.947 170.269 123.775 1.00 60.63 207 GLY D N 1
ATOM 8334 C CA . GLY D 1 207 ? 147.877 169.961 124.839 1.00 60.63 207 GLY D CA 1
ATOM 8335 C C . GLY D 1 207 ? 148.655 168.673 124.666 1.00 60.63 207 GLY D C 1
ATOM 8336 O O . GLY D 1 207 ? 149.748 168.544 125.225 1.00 60.63 207 GLY D O 1
ATOM 8337 N N . LEU D 1 208 ? 148.126 167.708 123.910 1.00 59.48 208 LEU D N 1
ATOM 8338 C CA . LEU D 1 208 ? 148.843 166.441 123.846 1.00 59.48 208 LEU D CA 1
ATOM 8339 C C . LEU D 1 208 ? 149.082 165.932 122.432 1.00 59.48 208 LEU D C 1
ATOM 8340 O O . LEU D 1 208 ? 150.133 165.342 122.175 1.00 59.48 208 LEU D O 1
ATOM 8345 N N . ILE D 1 209 ? 148.141 166.136 121.510 1.00 62.30 209 ILE D N 1
ATOM 8346 C CA . ILE D 1 209 ? 148.182 165.412 120.244 1.00 62.30 209 ILE D CA 1
ATOM 8347 C C . ILE D 1 209 ? 149.137 166.081 119.264 1.00 62.30 209 ILE D C 1
ATOM 8348 O O . ILE D 1 209 ? 150.086 165.457 118.778 1.00 62.30 209 ILE D O 1
ATOM 8353 N N . LEU D 1 210 ? 148.903 167.356 118.957 1.00 63.18 210 LEU D N 1
ATOM 8354 C CA . LEU D 1 210 ? 149.724 168.034 117.955 1.00 63.18 210 LEU D CA 1
ATOM 8355 C C . LEU D 1 210 ? 151.132 168.395 118.452 1.00 63.18 210 LEU D C 1
ATOM 8356 O O . LEU D 1 210 ? 152.098 168.022 117.767 1.00 63.18 210 LEU D O 1
ATOM 8361 N N . PRO D 1 211 ? 151.342 169.087 119.594 1.00 62.40 211 PRO D N 1
ATOM 8362 C CA . PRO D 1 211 ? 152.737 169.329 119.997 1.00 62.40 211 PRO D CA 1
ATOM 8363 C C . PRO D 1 211 ? 153.439 168.079 120.491 1.00 62.40 211 PRO D C 1
ATOM 8364 O O . PRO D 1 211 ? 154.668 167.994 120.377 1.00 62.40 211 PRO D O 1
ATOM 8368 N N . GLY D 1 212 ? 152.692 167.097 121.001 1.00 61.67 212 GLY D N 1
ATOM 8369 C CA . GLY D 1 212 ? 153.295 165.823 121.354 1.00 61.67 212 GLY D CA 1
ATOM 8370 C C . GLY D 1 212 ? 153.830 165.077 120.147 1.00 61.67 212 GLY D C 1
ATOM 8371 O O . GLY D 1 212 ? 154.941 164.541 120.183 1.00 61.67 212 GLY D O 1
ATOM 8372 N N . ILE D 1 213 ? 153.071 165.067 119.047 1.00 63.02 213 ILE D N 1
ATOM 8373 C CA . ILE D 1 213 ? 153.563 164.402 117.846 1.00 63.02 213 ILE D CA 1
ATOM 8374 C C . ILE D 1 213 ? 154.647 165.236 117.168 1.00 63.02 213 ILE D C 1
ATOM 8375 O O . ILE D 1 213 ? 155.522 164.679 116.498 1.00 63.02 213 ILE D O 1
ATOM 8380 N N . VAL D 1 214 ? 154.660 166.559 117.383 1.00 63.80 214 VAL D N 1
ATOM 8381 C CA . VAL D 1 214 ? 155.748 167.386 116.859 1.00 63.80 214 VAL D CA 1
ATOM 8382 C C . VAL D 1 214 ? 157.053 167.079 117.592 1.00 63.80 214 VAL D C 1
ATOM 8383 O O . VAL D 1 214 ? 158.104 166.872 116.965 1.00 63.80 214 VAL D O 1
ATOM 8387 N N . ILE D 1 215 ? 156.987 167.004 118.928 1.00 62.59 215 ILE D N 1
ATOM 8388 C CA . ILE D 1 215 ? 158.145 166.654 119.750 1.00 62.59 215 ILE D CA 1
ATOM 8389 C C . ILE D 1 215 ? 158.624 165.243 119.427 1.00 62.59 215 ILE D C 1
ATOM 8390 O O . ILE D 1 215 ? 159.830 164.995 119.286 1.00 62.59 215 ILE D O 1
ATOM 8395 N N . LEU D 1 216 ? 157.681 164.311 119.254 1.00 65.55 216 LEU D N 1
ATOM 8396 C CA . LEU D 1 216 ? 158.027 162.924 118.970 1.00 65.55 216 LEU D CA 1
ATOM 8397 C C . LEU D 1 216 ? 158.664 162.768 117.595 1.00 65.55 216 LEU D C 1
ATOM 8398 O O . LEU D 1 216 ? 159.633 162.016 117.443 1.00 65.55 216 LEU D O 1
ATOM 8403 N N . SER D 1 217 ? 158.148 163.480 116.586 1.00 69.78 217 SER D N 1
ATOM 8404 C CA . SER D 1 217 ? 158.740 163.430 115.254 1.00 69.78 217 SER D CA 1
ATOM 8405 C C . SER D 1 217 ? 160.135 164.040 115.239 1.00 69.78 217 SER D C 1
ATOM 8406 O O . SER D 1 217 ? 161.056 163.469 114.638 1.00 69.78 217 SER D O 1
ATOM 8409 N N . CYS D 1 218 ? 160.315 165.186 115.914 1.00 71.12 218 CYS D N 1
ATOM 8410 C CA . CYS D 1 218 ? 161.627 165.828 115.961 1.00 71.12 218 CYS D CA 1
ATOM 8411 C C . CYS D 1 218 ? 162.648 164.960 116.687 1.00 71.12 218 CYS D C 1
ATOM 8412 O O . CYS D 1 218 ? 163.793 164.832 116.236 1.00 71.12 218 CYS D O 1
ATOM 8415 N N . TYR D 1 219 ? 162.240 164.310 117.779 1.00 68.44 219 TYR D N 1
ATOM 8416 C CA . TYR D 1 219 ? 163.162 163.423 118.477 1.00 68.44 219 TYR D CA 1
ATOM 8417 C C . TYR D 1 219 ? 163.414 162.134 117.704 1.00 68.44 219 TYR D C 1
ATOM 8418 O O . TYR D 1 219 ? 164.495 161.549 117.829 1.00 68.44 219 TYR D O 1
ATOM 8427 N N . CYS D 1 220 ? 162.448 161.686 116.895 1.00 72.63 220 CYS D N 1
ATOM 8428 C CA . CYS D 1 220 ? 162.683 160.532 116.032 1.00 72.63 220 CYS D CA 1
ATOM 8429 C C . CYS D 1 220 ? 163.738 160.833 114.974 1.00 72.63 220 CYS D C 1
ATOM 8430 O O . CYS D 1 220 ? 164.633 160.012 114.739 1.00 72.63 220 CYS D O 1
ATOM 8433 N N . ILE D 1 221 ? 163.666 162.013 114.345 1.00 73.23 221 ILE D N 1
ATOM 8434 C CA . ILE D 1 221 ? 164.722 162.398 113.400 1.00 73.23 221 ILE D CA 1
ATOM 8435 C C . ILE D 1 221 ? 166.053 162.619 114.120 1.00 73.23 221 ILE D C 1
ATOM 8436 O O . ILE D 1 221 ? 167.115 162.309 113.563 1.00 73.23 221 ILE D O 1
ATOM 8441 N N . ILE D 1 222 ? 166.022 163.126 115.360 1.00 75.02 222 ILE D N 1
ATOM 8442 C CA . ILE D 1 222 ? 167.252 163.322 116.135 1.00 75.02 222 ILE D CA 1
ATOM 8443 C C . ILE D 1 222 ? 167.939 161.985 116.413 1.00 75.02 222 ILE D C 1
ATOM 8444 O O . ILE D 1 222 ? 169.151 161.837 116.208 1.00 75.02 222 ILE D O 1
ATOM 8449 N N . ILE D 1 223 ? 167.169 160.984 116.850 1.00 75.16 223 ILE D N 1
ATOM 8450 C CA . ILE D 1 223 ? 167.738 159.670 117.145 1.00 75.16 223 ILE D CA 1
ATOM 8451 C C . ILE D 1 223 ? 168.173 158.967 115.859 1.00 75.16 223 ILE D C 1
ATOM 8452 O O . ILE D 1 223 ? 169.207 158.285 115.829 1.00 75.16 223 ILE D O 1
ATOM 8457 N N . SER D 1 224 ? 167.421 159.158 114.767 1.00 81.31 224 SER D N 1
ATOM 8458 C CA . SER D 1 224 ? 167.779 158.542 113.490 1.00 81.31 224 SER D CA 1
ATOM 8459 C C . SER D 1 224 ? 169.070 159.120 112.919 1.00 81.31 224 SER D C 1
ATOM 8460 O O . SER D 1 224 ? 169.886 158.384 112.354 1.00 81.31 224 SER D O 1
ATOM 8463 N N . LYS D 1 225 ? 169.276 160.430 113.052 1.00 84.40 225 LYS D N 1
ATOM 8464 C CA . LYS D 1 225 ? 170.485 161.056 112.537 1.00 84.40 225 LYS D CA 1
ATOM 8465 C C . LYS D 1 225 ? 171.630 161.072 113.542 1.00 84.40 225 LYS D C 1
ATOM 8466 O O . LYS D 1 225 ? 172.745 161.456 113.177 1.00 84.40 225 LYS D O 1
ATOM 8472 N N . LEU D 1 226 ? 171.388 160.669 114.788 1.00 91.04 226 LEU D N 1
ATOM 8473 C CA . LEU D 1 226 ? 172.427 160.662 115.807 1.00 91.04 226 LEU D CA 1
ATOM 8474 C C . LEU D 1 226 ? 173.237 159.371 115.819 1.00 91.04 226 LEU D C 1
ATOM 8475 O O . LEU D 1 226 ? 174.375 159.376 116.300 1.00 91.04 226 LEU D O 1
ATOM 8480 N N . SER D 1 227 ? 172.694 158.275 115.284 1.00 98.11 227 SER D N 1
ATOM 8481 C CA . SER D 1 227 ? 173.405 157.003 115.260 1.00 98.11 227 SER D CA 1
ATOM 8482 C C . SER D 1 227 ? 174.563 156.982 114.270 1.00 98.11 227 SER D C 1
ATOM 8483 O O . SER D 1 227 ? 175.428 156.106 114.376 1.00 98.11 227 SER D O 1
ATOM 8486 N N . HIS D 1 228 ? 174.603 157.916 113.318 1.00 106.03 228 HIS D N 1
ATOM 8487 C CA . HIS D 1 228 ? 175.706 158.000 112.371 1.00 106.03 228 HIS D CA 1
ATOM 8488 C C . HIS D 1 228 ? 176.946 158.659 112.959 1.00 106.03 228 HIS D C 1
ATOM 8489 O O . HIS D 1 228 ? 178.015 158.586 112.344 1.00 106.03 228 HIS D O 1
ATOM 8496 N N . SER D 1 229 ? 176.833 159.298 114.120 1.00 113.54 229 SER D N 1
ATOM 8497 C CA . SER D 1 229 ? 177.976 159.943 114.747 1.00 113.54 229 SER D CA 1
ATOM 8498 C C . SER D 1 229 ? 178.888 158.911 115.398 1.00 113.54 229 SER D C 1
ATOM 8499 O O . SER D 1 229 ? 178.444 157.852 115.852 1.00 113.54 229 SER D O 1
ATOM 8502 N N . LYS D 1 230 ? 180.180 159.232 115.439 1.00 123.66 230 LYS D N 1
ATOM 8503 C CA . LYS D 1 230 ? 181.181 158.348 116.034 1.00 123.66 230 LYS D CA 1
ATOM 8504 C C . LYS D 1 230 ? 181.475 158.792 117.467 1.00 123.66 230 LYS D C 1
ATOM 8505 O O . LYS D 1 230 ? 182.559 159.278 117.800 1.00 123.66 230 LYS D O 1
ATOM 8511 N N . GLY D 1 231 ? 180.469 158.608 118.322 1.00 129.29 231 GLY D N 1
ATOM 8512 C CA . GLY D 1 231 ? 180.588 158.890 119.742 1.00 129.29 231 GLY D CA 1
ATOM 8513 C C . GLY D 1 231 ? 180.818 160.345 120.098 1.00 129.29 231 GLY D C 1
ATOM 8514 O O . GLY D 1 231 ? 181.691 160.656 120.914 1.00 129.29 231 GLY D O 1
ATOM 8515 N N . HIS D 1 232 ? 180.050 161.246 119.492 1.00 129.64 232 HIS D N 1
ATOM 8516 C CA . HIS D 1 232 ? 180.234 162.668 119.731 1.00 129.64 232 HIS D CA 1
ATOM 8517 C C . HIS D 1 232 ? 179.648 163.075 121.082 1.00 129.64 232 HIS D C 1
ATOM 8518 O O . HIS D 1 232 ? 178.826 162.372 121.676 1.00 129.64 232 HIS D O 1
ATOM 8525 N N . GLN D 1 233 ? 180.088 164.236 121.561 1.00 122.57 233 GLN D N 1
ATOM 8526 C CA . GLN D 1 233 ? 179.699 164.761 122.863 1.00 122.57 233 GLN D CA 1
ATOM 8527 C C . GLN D 1 233 ? 178.407 165.572 122.807 1.00 122.57 233 GLN D C 1
ATOM 8528 O O . GLN D 1 233 ? 177.834 165.877 123.858 1.00 122.57 233 GLN D O 1
ATOM 8534 N N . LYS D 1 234 ? 177.901 165.876 121.607 1.00 117.89 234 LYS D N 1
ATOM 8535 C CA . LYS D 1 234 ? 176.738 166.744 121.445 1.00 117.89 234 LYS D CA 1
ATOM 8536 C C . LYS D 1 234 ? 175.433 166.122 121.931 1.00 117.89 234 LYS D C 1
ATOM 8537 O O . LYS D 1 234 ? 174.439 166.845 122.063 1.00 117.89 234 LYS D O 1
ATOM 8543 N N . ARG D 1 235 ? 175.402 164.817 122.196 1.00 111.81 235 ARG D N 1
ATOM 8544 C CA . ARG D 1 235 ? 174.221 164.177 122.758 1.00 111.81 235 ARG D CA 1
ATOM 8545 C C . ARG D 1 235 ? 174.125 164.327 124.271 1.00 111.81 235 ARG D C 1
ATOM 8546 O O . ARG D 1 235 ? 173.105 163.937 124.852 1.00 111.81 235 ARG D O 1
ATOM 8554 N N . LYS D 1 236 ? 175.154 164.879 124.921 1.00 106.83 236 LYS D N 1
ATOM 8555 C CA . LYS D 1 236 ? 175.100 165.078 126.366 1.00 106.83 236 LYS D CA 1
ATOM 8556 C C . LYS D 1 236 ? 174.135 166.193 126.747 1.00 106.83 236 LYS D C 1
ATOM 8557 O O . LYS D 1 236 ? 173.537 166.148 127.828 1.00 106.83 236 LYS D O 1
ATOM 8563 N N . ALA D 1 237 ? 173.972 167.197 125.886 1.00 93.20 237 ALA D N 1
ATOM 8564 C CA . ALA D 1 237 ? 172.984 168.241 126.119 1.00 93.20 237 ALA D CA 1
ATOM 8565 C C . ALA D 1 237 ? 171.569 167.796 125.779 1.00 93.20 237 ALA D C 1
ATOM 8566 O O . ALA D 1 237 ? 170.612 168.473 126.172 1.00 93.20 237 ALA D O 1
ATOM 8568 N N . LEU D 1 238 ? 171.416 166.683 125.059 1.00 81.15 238 LEU D N 1
ATOM 8569 C CA . LEU D 1 238 ? 170.095 166.147 124.758 1.00 81.15 238 LEU D CA 1
ATOM 8570 C C . LEU D 1 238 ? 169.459 165.473 125.967 1.00 81.15 238 LEU D C 1
ATOM 8571 O O . LEU D 1 238 ? 168.229 165.351 126.017 1.00 81.15 238 LEU D O 1
ATOM 8576 N N . LYS D 1 239 ? 170.269 165.044 126.940 1.00 76.52 239 LYS D N 1
ATOM 8577 C CA . LYS D 1 239 ? 169.751 164.288 128.078 1.00 76.52 239 LYS D CA 1
ATOM 8578 C C . LYS D 1 239 ? 168.890 165.154 128.989 1.00 76.52 239 LYS D C 1
ATOM 8579 O O . LYS D 1 239 ? 167.825 164.713 129.436 1.00 76.52 239 LYS D O 1
ATOM 8585 N N . THR D 1 240 ? 169.328 166.388 129.264 1.00 70.09 240 THR D N 1
ATOM 8586 C CA . THR D 1 240 ? 168.549 167.298 130.102 1.00 70.09 240 THR D CA 1
ATOM 8587 C C . THR D 1 240 ? 167.228 167.669 129.439 1.00 70.09 240 THR D C 1
ATOM 8588 O O . THR D 1 240 ? 166.180 167.715 130.099 1.00 70.09 240 THR D O 1
ATOM 8592 N N . THR D 1 241 ? 167.260 167.904 128.126 1.00 65.28 241 THR D N 1
ATOM 8593 C CA . THR D 1 241 ? 166.049 168.233 127.385 1.00 65.28 241 THR D CA 1
ATOM 8594 C C . THR D 1 241 ? 165.075 167.060 127.345 1.00 65.28 241 THR D C 1
ATOM 8595 O O . THR D 1 241 ? 163.865 167.250 127.521 1.00 65.28 241 THR D O 1
ATOM 8599 N N . VAL D 1 242 ? 165.580 165.841 127.136 1.00 60.39 242 VAL D N 1
ATOM 8600 C CA . VAL D 1 242 ? 164.681 164.692 127.086 1.00 60.39 242 VAL D CA 1
ATOM 8601 C C . VAL D 1 242 ? 164.158 164.344 128.478 1.00 60.39 242 VAL D C 1
ATOM 8602 O O . VAL D 1 242 ? 163.029 163.856 128.609 1.00 60.39 242 VAL D O 1
ATOM 8606 N N . ILE D 1 243 ? 164.915 164.660 129.538 1.00 57.75 243 ILE D N 1
ATOM 8607 C CA . ILE D 1 243 ? 164.415 164.457 130.894 1.00 57.75 243 ILE D CA 1
ATOM 8608 C C . ILE D 1 243 ? 163.306 165.456 131.201 1.00 57.75 243 ILE D C 1
ATOM 8609 O O . ILE D 1 243 ? 162.274 165.094 131.779 1.00 57.75 243 ILE D O 1
ATOM 8614 N N . LEU D 1 244 ? 163.480 166.711 130.768 1.00 56.59 244 LEU D N 1
ATOM 8615 C CA . LEU D 1 244 ? 162.441 167.728 130.938 1.00 56.59 244 LEU D CA 1
ATOM 8616 C C . LEU D 1 244 ? 161.165 167.374 130.173 1.00 56.59 244 LEU D C 1
ATOM 8617 O O . LEU D 1 244 ? 160.058 167.480 130.720 1.00 56.59 244 LEU D O 1
ATOM 8622 N N . ILE D 1 245 ? 161.308 166.914 128.923 1.00 53.23 245 ILE D N 1
ATOM 8623 C CA . ILE D 1 245 ? 160.153 166.546 128.102 1.00 53.23 245 ILE D CA 1
ATOM 8624 C C . ILE D 1 245 ? 159.426 165.340 128.695 1.00 53.23 245 ILE D C 1
ATOM 8625 O O . ILE D 1 245 ? 158.192 165.340 128.823 1.00 53.23 245 ILE D O 1
ATOM 8630 N N . LEU D 1 246 ? 160.184 164.307 129.088 1.00 54.72 246 LEU D N 1
ATOM 8631 C CA . LEU D 1 246 ? 159.585 163.099 129.645 1.00 54.72 246 LEU D CA 1
ATOM 8632 C C . LEU D 1 246 ? 158.926 163.368 130.990 1.00 54.72 246 LEU D C 1
ATOM 8633 O O . LEU D 1 246 ? 157.861 162.815 131.280 1.00 54.72 246 LEU D O 1
ATOM 8638 N N . ALA D 1 247 ? 159.528 164.234 131.812 1.00 56.26 247 ALA D N 1
ATOM 8639 C CA . ALA D 1 247 ? 158.940 164.573 133.102 1.00 56.26 247 ALA D CA 1
ATOM 8640 C C . ALA D 1 247 ? 157.656 165.376 132.937 1.00 56.26 247 ALA D C 1
ATOM 8641 O O . ALA D 1 247 ? 156.677 165.130 133.651 1.00 56.26 247 ALA D O 1
ATOM 8643 N N . PHE D 1 248 ? 157.633 166.316 131.982 1.00 55.68 248 PHE D N 1
ATOM 8644 C CA . PHE D 1 248 ? 156.419 167.084 131.706 1.00 55.68 248 PHE D CA 1
ATOM 8645 C C . PHE D 1 248 ? 155.290 166.185 131.210 1.00 55.68 248 PHE D C 1
ATOM 8646 O O . PHE D 1 248 ? 154.146 166.288 131.676 1.00 55.68 248 PHE D O 1
ATOM 8654 N N . PHE D 1 249 ? 155.601 165.277 130.279 1.00 55.57 249 PHE D N 1
ATOM 8655 C CA . PHE D 1 249 ? 154.553 164.434 129.712 1.00 55.57 249 PHE D CA 1
ATOM 8656 C C . PHE D 1 249 ? 154.076 163.383 130.709 1.00 55.57 249 PHE D C 1
ATOM 8657 O O . PHE D 1 249 ? 152.876 163.092 130.778 1.00 55.57 249 PHE D O 1
ATOM 8665 N N . ALA D 1 250 ? 154.988 162.822 131.510 1.00 54.22 250 ALA D N 1
ATOM 8666 C CA . ALA D 1 250 ? 154.592 161.877 132.544 1.00 54.22 250 ALA D CA 1
ATOM 8667 C C . ALA D 1 250 ? 153.851 162.551 133.688 1.00 54.22 250 ALA D C 1
ATOM 8668 O O . ALA D 1 250 ? 153.078 161.884 134.383 1.00 54.22 250 ALA D O 1
ATOM 8670 N N . CYS D 1 251 ? 154.072 163.848 133.908 1.00 57.02 251 CYS D N 1
ATOM 8671 C CA . CYS D 1 251 ? 153.256 164.571 134.874 1.00 57.02 251 CYS D CA 1
ATOM 8672 C C . CYS D 1 251 ? 151.850 164.803 134.335 1.00 57.02 251 CYS D C 1
ATOM 8673 O O . CYS D 1 251 ? 150.861 164.575 135.040 1.00 57.02 251 CYS D O 1
ATOM 8676 N N . TRP D 1 252 ? 151.737 165.235 133.078 1.00 55.13 252 TRP D N 1
ATOM 8677 C CA . TRP D 1 252 ? 150.443 165.657 132.555 1.00 55.13 252 TRP D CA 1
ATOM 8678 C C . TRP D 1 252 ? 149.597 164.525 131.982 1.00 55.13 252 TRP D C 1
ATOM 8679 O O . TRP D 1 252 ? 148.416 164.752 131.699 1.00 55.13 252 TRP D O 1
ATOM 8690 N N . LEU D 1 253 ? 150.155 163.328 131.789 1.00 53.07 253 LEU D N 1
ATOM 8691 C CA . LEU D 1 253 ? 149.400 162.222 131.195 1.00 53.07 253 LEU D CA 1
ATOM 8692 C C . LEU D 1 253 ? 148.204 161.683 131.997 1.00 53.07 253 LEU D C 1
ATOM 8693 O O . LEU D 1 253 ? 147.174 161.401 131.365 1.00 53.07 253 LEU D O 1
ATOM 8698 N N . PRO D 1 254 ? 148.269 161.467 133.331 1.00 52.51 254 PRO D N 1
ATOM 8699 C CA . PRO D 1 254 ? 147.045 161.026 134.033 1.00 52.51 254 PRO D CA 1
ATOM 8700 C C . PRO D 1 254 ? 145.902 162.029 134.000 1.00 52.51 254 PRO D C 1
ATOM 8701 O O . PRO D 1 254 ? 144.738 161.614 133.952 1.00 52.51 254 PRO D O 1
ATOM 8705 N N . TYR D 1 255 ? 146.198 163.332 133.998 1.00 55.82 255 TYR D N 1
ATOM 8706 C CA . TYR D 1 255 ? 145.142 164.331 133.864 1.00 55.82 255 TYR D CA 1
ATOM 8707 C C . TYR D 1 255 ? 144.495 164.267 132.488 1.00 55.82 255 TYR D C 1
ATOM 8708 O O . TYR D 1 255 ? 143.273 164.411 132.365 1.00 55.82 255 TYR D O 1
ATOM 8717 N N . TYR D 1 256 ? 145.299 164.046 131.446 1.00 57.49 256 TYR D N 1
ATOM 8718 C CA . TYR D 1 256 ? 144.757 163.944 130.097 1.00 57.49 256 TYR D CA 1
ATOM 8719 C C . TYR D 1 256 ? 143.918 162.684 129.934 1.00 57.49 256 TYR D C 1
ATOM 8720 O O . TYR D 1 256 ? 142.874 162.714 129.272 1.00 57.49 256 TYR D O 1
ATOM 8729 N N . ILE D 1 257 ? 144.338 161.583 130.566 1.00 54.74 257 ILE D N 1
ATOM 8730 C CA . ILE D 1 257 ? 143.537 160.358 130.564 1.00 54.74 257 ILE D CA 1
ATOM 8731 C C . ILE D 1 257 ? 142.222 160.575 131.310 1.00 54.74 257 ILE D C 1
ATOM 8732 O O . ILE D 1 257 ? 141.152 160.152 130.846 1.00 54.74 257 ILE D O 1
ATOM 8737 N N . GLY D 1 258 ? 142.276 161.275 132.448 1.00 58.47 258 GLY D N 1
ATOM 8738 C CA . GLY D 1 258 ? 141.070 161.528 133.224 1.00 58.47 258 GLY D CA 1
ATOM 8739 C C . GLY D 1 258 ? 140.063 162.411 132.509 1.00 58.47 258 GLY D C 1
ATOM 8740 O O . GLY D 1 258 ? 138.867 162.117 132.501 1.00 58.47 258 GLY D O 1
ATOM 8741 N N . ILE D 1 259 ? 140.530 163.485 131.869 1.00 59.88 259 ILE D N 1
ATOM 8742 C CA . ILE D 1 259 ? 139.585 164.327 131.137 1.00 59.88 259 ILE D CA 1
ATOM 8743 C C . ILE D 1 259 ? 139.161 163.715 129.803 1.00 59.88 259 ILE D C 1
ATOM 8744 O O . ILE D 1 259 ? 138.059 164.018 129.331 1.00 59.88 259 ILE D O 1
ATOM 8749 N N . SER D 1 260 ? 139.964 162.823 129.205 1.00 61.34 260 SER D N 1
ATOM 8750 C CA . SER D 1 260 ? 139.491 162.082 128.041 1.00 61.34 260 SER D CA 1
ATOM 8751 C C . SER D 1 260 ? 138.375 161.122 128.427 1.00 61.34 260 SER D C 1
ATOM 8752 O O . SER D 1 260 ? 137.358 161.020 127.727 1.00 61.34 260 SER D O 1
ATOM 8755 N N . ILE D 1 261 ? 138.529 160.450 129.569 1.00 61.74 261 ILE D N 1
ATOM 8756 C CA . ILE D 1 261 ? 137.498 159.544 130.057 1.00 61.74 261 ILE D CA 1
ATOM 8757 C C . ILE D 1 261 ? 136.255 160.326 130.487 1.00 61.74 261 ILE D C 1
ATOM 8758 O O . ILE D 1 261 ? 135.127 159.865 130.279 1.00 61.74 261 ILE D O 1
ATOM 8763 N N . ASP D 1 262 ? 136.434 161.538 131.029 1.00 65.25 262 ASP D N 1
ATOM 8764 C CA . ASP D 1 262 ? 135.295 162.386 131.384 1.00 65.25 262 ASP D CA 1
ATOM 8765 C C . ASP D 1 262 ? 134.530 162.860 130.149 1.00 65.25 262 ASP D C 1
ATOM 8766 O O . ASP D 1 262 ? 133.291 162.819 130.119 1.00 65.25 262 ASP D O 1
ATOM 8771 N N . SER D 1 263 ? 135.248 163.287 129.107 1.00 68.46 263 SER D N 1
ATOM 8772 C CA . SER D 1 263 ? 134.586 163.654 127.862 1.00 68.46 263 SER D CA 1
ATOM 8773 C C . SER D 1 263 ? 133.986 162.448 127.149 1.00 68.46 263 SER D C 1
ATOM 8774 O O . SER D 1 263 ? 133.115 162.623 126.291 1.00 68.46 263 SER D O 1
ATOM 8777 N N . PHE D 1 264 ? 134.428 161.232 127.480 1.00 73.04 264 PHE D N 1
ATOM 8778 C CA . PHE D 1 264 ? 133.799 160.051 126.905 1.00 73.04 264 PHE D CA 1
ATOM 8779 C C . PHE D 1 264 ? 132.595 159.559 127.709 1.00 73.04 264 PHE D C 1
ATOM 8780 O O . PHE D 1 264 ? 131.695 158.950 127.126 1.00 73.04 264 PHE D O 1
ATOM 8788 N N . ILE D 1 265 ? 132.546 159.785 129.028 1.00 74.17 265 ILE D N 1
ATOM 8789 C CA . ILE D 1 265 ? 131.323 159.409 129.747 1.00 74.17 265 ILE D CA 1
ATOM 8790 C C . ILE D 1 265 ? 130.258 160.467 129.461 1.00 74.17 265 ILE D C 1
ATOM 8791 O O . ILE D 1 265 ? 129.057 160.160 129.413 1.00 74.17 265 ILE D O 1
ATOM 8796 N N . LEU D 1 266 ? 130.679 161.688 129.130 1.00 74.21 266 LEU D N 1
ATOM 8797 C CA . LEU D 1 266 ? 129.757 162.623 128.501 1.00 74.21 266 LEU D CA 1
ATOM 8798 C C . LEU D 1 266 ? 129.365 162.133 127.097 1.00 74.21 266 LEU D C 1
ATOM 8799 O O . LEU D 1 266 ? 129.967 161.212 126.534 1.00 74.21 266 LEU D O 1
ATOM 8804 N N . LEU D 1 267 ? 128.329 162.770 126.542 1.00 79.85 267 LEU D N 1
ATOM 8805 C CA . LEU D 1 267 ? 127.563 162.333 125.362 1.00 79.85 267 LEU D CA 1
ATOM 8806 C C . LEU D 1 267 ? 126.983 160.925 125.506 1.00 79.85 267 LEU D C 1
ATOM 8807 O O . LEU D 1 267 ? 126.791 160.242 124.492 1.00 79.85 267 LEU D O 1
ATOM 8812 N N . GLU D 1 268 ? 126.706 160.494 126.744 1.00 86.55 268 GLU D N 1
ATOM 8813 C CA . GLU D 1 268 ? 125.892 159.313 127.068 1.00 86.55 268 GLU D CA 1
ATOM 8814 C C . GLU D 1 268 ? 126.464 158.018 126.478 1.00 86.55 268 GLU D C 1
ATOM 8815 O O . GLU D 1 268 ? 125.775 157.256 125.797 1.00 86.55 268 GLU D O 1
ATOM 8821 N N . ILE D 1 269 ? 127.745 157.776 126.750 1.00 82.96 269 ILE D N 1
ATOM 8822 C CA . ILE D 1 269 ? 128.426 156.575 126.289 1.00 82.96 269 ILE D CA 1
ATOM 8823 C C . ILE D 1 269 ? 128.773 155.644 127.446 1.00 82.96 269 ILE D C 1
ATOM 8824 O O . ILE D 1 269 ? 128.535 154.437 127.367 1.00 82.96 269 ILE D O 1
ATOM 8829 N N . ILE D 1 270 ? 129.320 156.187 128.531 1.00 82.27 270 ILE D N 1
ATOM 8830 C CA . ILE D 1 270 ? 129.728 155.395 129.687 1.00 82.27 270 ILE D CA 1
ATOM 8831 C C . ILE D 1 270 ? 128.839 155.791 130.861 1.00 82.27 270 ILE D C 1
ATOM 8832 O O . ILE D 1 270 ? 129.287 155.854 132.012 1.00 82.27 270 ILE D O 1
ATOM 8837 N N . LYS D 1 271 ? 127.569 156.079 130.564 1.00 92.64 271 LYS D N 1
ATOM 8838 C CA . LYS D 1 271 ? 126.592 156.580 131.528 1.00 92.64 271 LYS D CA 1
ATOM 8839 C C . LYS D 1 271 ? 126.255 155.568 132.623 1.00 92.64 271 LYS D C 1
ATOM 8840 O O . LYS D 1 271 ? 125.750 155.972 133.675 1.00 92.64 271 LYS D O 1
ATOM 8846 N N . GLN D 1 272 ? 126.586 154.282 132.433 1.00 92.12 272 GLN D N 1
ATOM 8847 C CA . GLN D 1 272 ? 126.169 153.215 133.343 1.00 92.12 272 GLN D CA 1
ATOM 8848 C C . GLN D 1 272 ? 126.768 153.329 134.745 1.00 92.12 272 GLN D C 1
ATOM 8849 O O . GLN D 1 272 ? 126.265 152.682 135.669 1.00 92.12 272 GLN D O 1
ATOM 8855 N N . GLY D 1 273 ? 127.812 154.133 134.932 1.00 89.54 273 GLY D N 1
ATOM 8856 C CA . GLY D 1 273 ? 128.357 154.339 136.258 1.00 89.54 273 GLY D CA 1
ATOM 8857 C C . GLY D 1 273 ? 128.046 155.707 136.829 1.00 89.54 273 GLY D C 1
ATOM 8858 O O . GLY D 1 273 ? 128.482 156.726 136.286 1.00 89.54 273 GLY D O 1
ATOM 8859 N N . CYS D 1 274 ? 127.285 155.746 137.922 1.00 89.75 274 CYS D N 1
ATOM 8860 C CA . CYS D 1 274 ? 127.027 156.984 138.647 1.00 89.75 274 CYS D CA 1
ATOM 8861 C C . CYS D 1 274 ? 128.060 157.246 139.733 1.00 89.75 274 CYS D C 1
ATOM 8862 O O . CYS D 1 274 ? 128.397 158.404 139.997 1.00 89.75 274 CYS D O 1
ATOM 8865 N N . GLU D 1 275 ? 128.567 156.190 140.370 1.00 84.14 275 GLU D N 1
ATOM 8866 C CA . GLU D 1 275 ? 129.741 156.317 141.224 1.00 84.14 275 GLU D CA 1
ATOM 8867 C C . GLU D 1 275 ? 131.005 156.492 140.392 1.00 84.14 275 GLU D C 1
ATOM 8868 O O . GLU D 1 275 ? 131.989 157.077 140.868 1.00 84.14 275 GLU D O 1
ATOM 8874 N N . PHE D 1 276 ? 130.982 156.009 139.146 1.00 78.24 276 PHE D N 1
ATOM 8875 C CA . PHE D 1 276 ? 132.116 156.175 138.244 1.00 78.24 276 PHE D CA 1
ATOM 8876 C C . PHE D 1 276 ? 132.328 157.641 137.889 1.00 78.24 276 PHE D C 1
ATOM 8877 O O . PHE D 1 276 ? 133.466 158.082 137.704 1.00 78.24 276 PHE D O 1
ATOM 8885 N N . GLU D 1 277 ? 131.239 158.411 137.795 1.00 78.70 277 GLU D N 1
ATOM 8886 C CA . GLU D 1 277 ? 131.352 159.843 137.528 1.00 78.70 277 GLU D CA 1
ATOM 8887 C C . GLU D 1 277 ? 132.058 160.568 138.667 1.00 78.70 277 GLU D C 1
ATOM 8888 O O . GLU D 1 277 ? 132.917 161.425 138.430 1.00 78.70 277 GLU D O 1
ATOM 8894 N N . ASN D 1 278 ? 131.727 160.212 139.912 1.00 82.34 278 ASN D N 1
ATOM 8895 C CA . ASN D 1 278 ? 132.408 160.792 141.066 1.00 82.34 278 ASN D CA 1
ATOM 8896 C C . ASN D 1 278 ? 133.862 160.341 141.130 1.00 82.34 278 ASN D C 1
ATOM 8897 O O . ASN D 1 278 ? 134.745 161.114 141.522 1.00 82.34 278 ASN D O 1
ATOM 8902 N N . THR D 1 279 ? 134.128 159.091 140.736 1.00 73.36 279 THR D N 1
ATOM 8903 C CA . THR D 1 279 ? 135.498 158.580 140.712 1.00 73.36 279 THR D CA 1
ATOM 8904 C C . THR D 1 279 ? 136.359 159.331 139.698 1.00 73.36 279 THR D C 1
ATOM 8905 O O . THR D 1 279 ? 137.499 159.707 139.992 1.00 73.36 279 THR D O 1
ATOM 8909 N N . VAL D 1 280 ? 135.810 159.589 138.507 1.00 66.91 280 VAL D N 1
ATOM 8910 C CA . VAL D 1 280 ? 136.541 160.340 137.486 1.00 66.91 280 VAL D CA 1
ATOM 8911 C C . VAL D 1 280 ? 136.705 161.799 137.901 1.00 66.91 280 VAL D C 1
ATOM 8912 O O . VAL D 1 280 ? 137.771 162.398 137.708 1.00 66.91 280 VAL D O 1
ATOM 8916 N N . HIS D 1 281 ? 135.674 162.387 138.513 1.00 70.77 281 HIS D N 1
ATOM 8917 C CA . HIS D 1 281 ? 135.771 163.778 138.937 1.00 70.77 281 HIS D CA 1
ATOM 8918 C C . HIS D 1 281 ? 136.652 163.975 140.166 1.00 70.77 281 HIS D C 1
ATOM 8919 O O . HIS D 1 281 ? 137.053 165.111 140.440 1.00 70.77 281 HIS D O 1
ATOM 8926 N N . LYS D 1 282 ? 136.955 162.913 140.915 1.00 65.13 282 LYS D N 1
ATOM 8927 C CA . LYS D 1 282 ? 137.987 162.989 141.943 1.00 65.13 282 LYS D CA 1
ATOM 8928 C C . LYS D 1 282 ? 139.377 162.704 141.390 1.00 65.13 282 LYS D C 1
ATOM 8929 O O . LYS D 1 282 ? 140.357 163.318 141.841 1.00 65.13 282 LYS D O 1
ATOM 8935 N N . TRP D 1 283 ? 139.468 161.787 140.421 1.00 55.87 283 TRP D N 1
ATOM 8936 C CA . TRP D 1 283 ? 140.735 161.477 139.767 1.00 55.87 283 TRP D CA 1
ATOM 8937 C C . TRP D 1 283 ? 141.276 162.686 139.017 1.00 55.87 283 TRP D C 1
ATOM 8938 O O . TRP D 1 283 ? 142.486 162.935 139.020 1.00 55.87 283 TRP D O 1
ATOM 8949 N N . ILE D 1 284 ? 140.387 163.447 138.371 1.00 58.04 284 ILE D N 1
ATOM 8950 C CA . ILE D 1 284 ? 140.801 164.635 137.626 1.00 58.04 284 ILE D CA 1
ATOM 8951 C C . ILE D 1 284 ? 141.400 165.672 138.568 1.00 58.04 284 ILE D C 1
ATOM 8952 O O . ILE D 1 284 ? 142.464 166.233 138.293 1.00 58.04 284 ILE D O 1
ATOM 8957 N N . SER D 1 285 ? 140.769 165.877 139.729 1.00 58.95 285 SER D N 1
ATOM 8958 C CA . SER D 1 285 ? 141.281 166.834 140.708 1.00 58.95 285 SER D CA 1
ATOM 8959 C C . SER D 1 285 ? 142.616 166.390 141.302 1.00 58.95 285 SER D C 1
ATOM 8960 O O . SER D 1 285 ? 143.557 167.192 141.398 1.00 58.95 285 SER D O 1
ATOM 8963 N N . ILE D 1 286 ? 142.727 165.114 141.675 1.00 57.15 286 ILE D N 1
ATOM 8964 C CA . ILE D 1 286 ? 143.948 164.602 142.303 1.00 57.15 286 ILE D CA 1
ATOM 8965 C C . ILE D 1 286 ? 145.127 164.606 141.333 1.00 57.15 286 ILE D C 1
ATOM 8966 O O . ILE D 1 286 ? 146.203 165.127 141.648 1.00 57.15 286 ILE D O 1
ATOM 8971 N N . THR D 1 287 ? 144.954 164.076 140.119 1.00 54.89 287 THR D N 1
ATOM 8972 C CA . THR D 1 287 ? 146.067 164.117 139.180 1.00 54.89 287 THR D CA 1
ATOM 8973 C C . THR D 1 287 ? 146.237 165.476 138.514 1.00 54.89 287 THR D C 1
ATOM 8974 O O . THR D 1 287 ? 147.290 165.720 137.932 1.00 54.89 287 THR D O 1
ATOM 8978 N N . GLU D 1 288 ? 145.283 166.401 138.650 1.00 57.56 288 GLU D N 1
ATOM 8979 C CA . GLU D 1 288 ? 145.555 167.777 138.246 1.00 57.56 288 GLU D CA 1
ATOM 8980 C C . GLU D 1 288 ? 146.459 168.468 139.258 1.00 57.56 288 GLU D C 1
ATOM 8981 O O . GLU D 1 288 ? 147.383 169.203 138.878 1.00 57.56 288 GLU D O 1
ATOM 8987 N N . ALA D 1 289 ? 146.216 168.226 140.551 1.00 53.63 289 ALA D N 1
ATOM 8988 C CA . ALA D 1 289 ? 147.125 168.715 141.582 1.00 53.63 289 ALA D CA 1
ATOM 8989 C C . ALA D 1 289 ? 148.506 168.087 141.445 1.00 53.63 289 ALA D C 1
ATOM 8990 O O . ALA D 1 289 ? 149.524 168.754 141.662 1.00 53.63 289 ALA D O 1
ATOM 8992 N N . LEU D 1 290 ? 148.562 166.807 141.072 1.00 53.33 290 LEU D N 1
ATOM 8993 C CA . LEU D 1 290 ? 149.853 166.165 140.848 1.00 53.33 290 LEU D CA 1
ATOM 8994 C C . LEU D 1 290 ? 150.505 166.600 139.538 1.00 53.33 290 LEU D C 1
ATOM 8995 O O . LEU D 1 290 ? 151.736 166.577 139.430 1.00 53.33 290 LEU D O 1
ATOM 9000 N N . ALA D 1 291 ? 149.713 166.996 138.539 1.00 54.43 291 ALA D N 1
ATOM 9001 C CA . ALA D 1 291 ? 150.229 167.454 137.257 1.00 54.43 291 ALA D CA 1
ATOM 9002 C C . ALA D 1 291 ? 150.605 168.924 137.264 1.00 54.43 291 ALA D C 1
ATOM 9003 O O . ALA D 1 291 ? 151.213 169.396 136.299 1.00 54.43 291 ALA D O 1
ATOM 9005 N N . PHE D 1 292 ? 150.257 169.656 138.321 1.00 56.30 292 PHE D N 1
ATOM 9006 C CA . PHE D 1 292 ? 150.776 171.008 138.500 1.00 56.30 292 PHE D CA 1
ATOM 9007 C C . PHE D 1 292 ? 152.232 171.034 138.958 1.00 56.30 292 PHE D C 1
ATOM 9008 O O . PHE D 1 292 ? 152.781 172.123 139.149 1.00 56.30 292 PHE D O 1
ATOM 9016 N N . PHE D 1 293 ? 152.869 169.870 139.129 1.00 59.35 293 PHE D N 1
ATOM 9017 C CA . PHE D 1 293 ? 154.280 169.731 139.467 1.00 59.35 293 PHE D CA 1
ATOM 9018 C C . PHE D 1 293 ? 155.213 170.074 138.314 1.00 59.35 293 PHE D C 1
ATOM 9019 O O . PHE D 1 293 ? 156.431 170.054 138.515 1.00 59.35 293 PHE D O 1
ATOM 9027 N N . HIS D 1 294 ? 154.690 170.354 137.116 1.00 58.53 294 HIS D N 1
ATOM 9028 C CA . HIS D 1 294 ? 155.542 170.714 135.989 1.00 58.53 294 HIS D CA 1
ATOM 9029 C C . HIS D 1 294 ? 156.201 172.076 136.169 1.00 58.53 294 HIS D C 1
ATOM 9030 O O . HIS D 1 294 ? 157.238 172.332 135.548 1.00 58.53 294 HIS D O 1
ATOM 9037 N N . CYS D 1 295 ? 155.627 172.953 136.995 1.00 60.94 295 CYS D N 1
ATOM 9038 C CA . CYS D 1 295 ? 156.315 174.189 137.349 1.00 60.94 295 CYS D CA 1
ATOM 9039 C C . CYS D 1 295 ? 157.442 173.931 138.337 1.00 60.94 295 CYS D C 1
ATOM 9040 O O . CYS D 1 295 ? 158.420 174.685 138.377 1.00 60.94 295 CYS D O 1
ATOM 9043 N N . CYS D 1 296 ? 157.318 172.873 139.134 1.00 63.09 296 CYS D N 1
ATOM 9044 C CA . CYS D 1 296 ? 158.306 172.548 140.155 1.00 63.09 296 CYS D CA 1
ATOM 9045 C C . CYS D 1 296 ? 159.572 171.944 139.558 1.00 63.09 296 CYS D C 1
ATOM 9046 O O . CYS D 1 296 ? 160.663 172.118 140.109 1.00 63.09 296 CYS D O 1
ATOM 9049 N N . LEU D 1 297 ? 159.451 171.245 138.428 1.00 62.20 297 LEU D N 1
ATOM 9050 C CA . LEU D 1 297 ? 160.534 170.392 137.950 1.00 62.20 297 LEU D CA 1
ATOM 9051 C C . LEU D 1 297 ? 161.527 171.112 137.045 1.00 62.20 297 LEU D C 1
ATOM 9052 O O . LEU D 1 297 ? 162.663 170.639 136.906 1.00 62.20 297 LEU D O 1
ATOM 9057 N N . ASN D 1 298 ? 161.126 172.220 136.417 1.00 61.03 298 ASN D N 1
ATOM 9058 C CA . ASN D 1 298 ? 162.055 172.969 135.570 1.00 61.03 298 ASN D CA 1
ATOM 9059 C C . ASN D 1 298 ? 163.256 173.563 136.315 1.00 61.03 298 ASN D C 1
ATOM 9060 O O . ASN D 1 298 ? 164.375 173.443 135.786 1.00 61.03 298 ASN D O 1
ATOM 9065 N N . PRO D 1 299 ? 163.138 174.194 137.500 1.00 57.87 299 PRO D N 1
ATOM 9066 C CA . PRO D 1 299 ? 164.368 174.542 138.228 1.00 57.87 299 PRO D CA 1
ATOM 9067 C C . PRO D 1 299 ? 164.957 173.387 139.014 1.00 57.87 299 PRO D C 1
ATOM 9068 O O . PRO D 1 299 ? 166.115 173.486 139.443 1.00 57.87 299 PRO D O 1
ATOM 9072 N N . ILE D 1 300 ? 164.196 172.310 139.229 1.00 58.59 300 ILE D N 1
ATOM 9073 C CA . ILE D 1 300 ? 164.757 171.097 139.820 1.00 58.59 300 ILE D CA 1
ATOM 9074 C C . ILE D 1 300 ? 165.796 170.495 138.881 1.00 58.59 300 ILE D C 1
ATOM 9075 O O . ILE D 1 300 ? 166.865 170.045 139.316 1.00 58.59 300 ILE D O 1
ATOM 9080 N N . LEU D 1 301 ? 165.520 170.529 137.573 1.00 62.03 301 LEU D N 1
ATOM 9081 C CA . LEU D 1 301 ? 166.523 170.136 136.586 1.00 62.03 301 LEU D CA 1
ATOM 9082 C C . LEU D 1 301 ? 167.710 171.091 136.563 1.00 62.03 301 LEU D C 1
ATOM 9083 O O . LEU D 1 301 ? 168.820 170.689 136.197 1.00 62.03 301 LEU D O 1
ATOM 9088 N N . TYR D 1 302 ? 167.500 172.354 136.934 1.00 65.29 302 TYR D N 1
ATOM 9089 C CA . TYR D 1 302 ? 168.606 173.301 136.998 1.00 65.29 302 TYR D CA 1
ATOM 9090 C C . TYR D 1 302 ? 169.465 173.103 138.238 1.00 65.29 302 TYR D C 1
ATOM 9091 O O . TYR D 1 302 ? 170.653 173.442 138.219 1.00 65.29 302 TYR D O 1
ATOM 9100 N N . ALA D 1 303 ? 168.880 172.590 139.323 1.00 62.67 303 ALA D N 1
ATOM 9101 C CA . ALA D 1 303 ? 169.665 172.282 140.516 1.00 62.67 303 ALA D CA 1
ATOM 9102 C C . ALA D 1 303 ? 170.640 171.142 140.254 1.00 62.67 303 ALA D C 1
ATOM 9103 O O . ALA D 1 303 ? 171.781 171.171 140.727 1.00 62.67 303 ALA D O 1
ATOM 9105 N N . PHE D 1 304 ? 170.209 170.134 139.503 1.00 61.83 304 PHE D N 1
ATOM 9106 C CA . PHE D 1 304 ? 171.090 169.068 139.055 1.00 61.83 304 PHE D CA 1
ATOM 9107 C C . PHE D 1 304 ? 171.667 169.442 137.690 1.00 61.83 304 PHE D C 1
ATOM 9108 O O . PHE D 1 304 ? 171.564 170.586 137.240 1.00 61.83 304 PHE D O 1
ATOM 9116 N N . LEU D 1 305 ? 172.290 168.481 137.018 1.00 66.71 305 LEU D N 1
ATOM 9117 C CA . LEU D 1 305 ? 172.839 168.727 135.691 1.00 66.71 305 LEU D CA 1
ATOM 9118 C C . LEU D 1 305 ? 172.024 168.000 134.628 1.00 66.71 305 LEU D C 1
ATOM 9119 O O . LEU D 1 305 ? 170.810 167.849 134.761 1.00 66.71 305 LEU D O 1
ATOM 9124 N N . ASN E 2 1 ? 128.356 131.480 181.483 1.00 155.86 299 ASN E N 1
ATOM 9125 C CA . ASN E 2 1 ? 129.755 131.725 181.156 1.00 155.86 299 ASN E CA 1
ATOM 9126 C C . ASN E 2 1 ? 129.980 131.707 179.649 1.00 155.86 299 ASN E C 1
ATOM 9127 O O . ASN E 2 1 ? 129.884 130.657 179.012 1.00 155.86 299 ASN E O 1
ATOM 9132 N N . LYS E 2 2 ? 130.268 132.877 179.083 1.00 151.87 300 LYS E N 1
ATOM 9133 C CA . LYS E 2 2 ? 130.594 132.966 177.667 1.00 151.87 300 LYS E CA 1
ATOM 9134 C C . LYS E 2 2 ? 131.963 132.351 177.404 1.00 151.87 300 LYS E C 1
ATOM 9135 O O . LYS E 2 2 ? 132.903 132.529 178.184 1.00 151.87 300 LYS E O 1
ATOM 9141 N N . THR E 2 3 ? 132.073 131.623 176.296 1.00 147.99 301 THR E N 1
ATOM 9142 C CA . THR E 2 3 ? 133.263 130.838 176.006 1.00 147.99 301 THR E CA 1
ATOM 9143 C C . THR E 2 3 ? 133.776 131.148 174.605 1.00 147.99 301 THR E C 1
ATOM 9144 O O . THR E 2 3 ? 133.098 131.769 173.782 1.00 147.99 301 THR E O 1
ATOM 9148 N N . VAL E 2 4 ? 135.003 130.700 174.357 1.00 139.36 302 VAL E N 1
ATOM 9149 C CA . VAL E 2 4 ? 135.713 130.879 173.101 1.00 139.36 302 VAL E CA 1
ATOM 9150 C C . VAL E 2 4 ? 136.385 129.545 172.778 1.00 139.36 302 VAL E C 1
ATOM 9151 O O . VAL E 2 4 ? 136.175 128.552 173.483 1.00 139.36 302 VAL E O 1
ATOM 9155 N N . LEU E 2 5 ? 137.133 129.493 171.668 1.00 134.38 303 LEU E N 1
ATOM 9156 C CA . LEU E 2 5 ? 137.940 128.320 171.345 1.00 134.38 303 LEU E CA 1
ATOM 9157 C C . LEU E 2 5 ? 138.952 128.063 172.461 1.00 134.38 303 LEU E C 1
ATOM 9158 O O . LEU E 2 5 ? 139.698 128.979 172.836 1.00 134.38 303 LEU E O 1
ATOM 9163 N N . PRO E 2 6 ? 139.004 126.835 173.015 1.00 131.75 304 PRO E N 1
ATOM 9164 C CA . PRO E 2 6 ? 139.516 126.629 174.383 1.00 131.75 304 PRO E CA 1
ATOM 9165 C C . PRO E 2 6 ? 140.991 126.915 174.637 1.00 131.75 304 PRO E C 1
ATOM 9166 O O . PRO E 2 6 ? 141.317 127.747 175.489 1.00 131.75 304 PRO E O 1
ATOM 9170 N N . ILE E 2 7 ? 141.891 126.247 173.915 1.00 121.61 305 ILE E N 1
ATOM 9171 C CA . ILE E 2 7 ? 143.300 126.255 174.294 1.00 121.61 305 ILE E CA 1
ATOM 9172 C C . ILE E 2 7 ? 144.007 126.934 173.113 1.00 121.61 305 ILE E C 1
ATOM 9173 O O . ILE E 2 7 ? 145.140 126.613 172.737 1.00 121.61 305 ILE E O 1
ATOM 9178 N N . MET E 2 8 ? 143.314 127.882 172.491 1.00 112.68 306 MET E N 1
ATOM 9179 C CA . MET E 2 8 ? 143.926 128.691 171.439 1.00 112.68 306 MET E CA 1
ATOM 9180 C C . MET E 2 8 ? 144.596 129.886 172.102 1.00 112.68 306 MET E C 1
ATOM 9181 O O . MET E 2 8 ? 144.035 130.979 172.191 1.00 112.68 306 MET E O 1
ATOM 9186 N N . SER E 2 9 ? 145.820 129.667 172.581 1.00 98.30 307 SER E N 1
ATOM 9187 C CA . SER E 2 9 ? 146.600 130.701 173.261 1.00 98.30 307 SER E CA 1
ATOM 9188 C C . SER E 2 9 ? 148.047 130.553 172.806 1.00 98.30 307 SER E C 1
ATOM 9189 O O . SER E 2 9 ? 148.795 129.737 173.352 1.00 98.30 307 SER E O 1
ATOM 9192 N N . GLY E 2 10 ? 148.436 131.341 171.809 1.00 89.48 308 GLY E N 1
ATOM 9193 C CA . GLY E 2 10 ? 149.772 131.242 171.264 1.00 89.48 308 GLY E CA 1
ATOM 9194 C C . GLY E 2 10 ? 150.351 132.548 170.766 1.00 89.48 308 GLY E C 1
ATOM 9195 O O . GLY E 2 10 ? 149.905 133.626 171.168 1.00 89.48 308 GLY E O 1
ATOM 9196 N N . PHE E 2 11 ? 151.371 132.456 169.906 1.00 83.83 309 PHE E N 1
ATOM 9197 C CA . PHE E 2 11 ? 151.946 133.650 169.295 1.00 83.83 309 PHE E CA 1
ATOM 9198 C C . PHE E 2 11 ? 150.955 134.316 168.350 1.00 83.83 309 PHE E C 1
ATOM 9199 O O . PHE E 2 11 ? 150.871 135.548 168.293 1.00 83.83 309 PHE E O 1
ATOM 9207 N N . LYS E 2 12 ? 150.202 133.518 167.601 1.00 86.99 310 LYS E N 1
ATOM 9208 C CA . LYS E 2 12 ? 149.134 134.013 166.751 1.00 86.99 310 LYS E CA 1
ATOM 9209 C C . LYS E 2 12 ? 147.871 133.215 167.040 1.00 86.99 310 LYS E C 1
ATOM 9210 O O . LYS E 2 12 ? 147.932 132.097 167.561 1.00 86.99 310 LYS E O 1
ATOM 9216 N N . PHE E 2 13 ? 146.730 133.820 166.682 1.00 97.86 311 PHE E N 1
ATOM 9217 C CA . PHE E 2 13 ? 145.385 133.279 166.924 1.00 97.86 311 PHE E CA 1
ATOM 9218 C C . PHE E 2 13 ? 145.154 132.970 168.403 1.00 97.86 311 PHE E C 1
ATOM 9219 O O . PHE E 2 13 ? 144.638 131.909 168.760 1.00 97.86 311 PHE E O 1
ATOM 9227 N N . HIS E 2 14 ? 145.545 133.899 169.270 1.00 91.76 312 HIS E N 1
ATOM 9228 C CA . HIS E 2 14 ? 145.349 133.758 170.707 1.00 91.76 312 HIS E CA 1
ATOM 9229 C C . HIS E 2 14 ? 144.166 134.609 171.146 1.00 91.76 312 HIS E C 1
ATOM 9230 O O . HIS E 2 14 ? 144.040 135.768 170.736 1.00 91.76 312 HIS E O 1
ATOM 9237 N N . SER E 2 15 ? 143.297 134.027 171.967 1.00 110.92 313 SER E N 1
ATOM 9238 C CA . SER E 2 15 ? 142.104 134.700 172.456 1.00 110.92 313 SER E CA 1
ATOM 9239 C C . SER E 2 15 ? 142.064 134.606 173.977 1.00 110.92 313 SER E C 1
ATOM 9240 O O . SER E 2 15 ? 142.998 134.114 174.617 1.00 110.92 313 SER E O 1
ATOM 9243 N N . LYS E 2 16 ? 140.962 135.085 174.557 1.00 119.66 314 LYS E N 1
ATOM 9244 C CA . LYS E 2 16 ? 140.784 135.079 175.995 1.00 119.66 314 LYS E CA 1
ATOM 9245 C C . LYS E 2 16 ? 139.293 135.075 176.305 1.00 119.66 314 LYS E C 1
ATOM 9246 O O . LYS E 2 16 ? 138.567 135.946 175.798 1.00 119.66 314 LYS E O 1
ATOM 9252 N N . PRO E 2 17 ? 138.810 134.133 177.108 1.00 133.19 315 PRO E N 1
ATOM 9253 C CA . PRO E 2 17 ? 137.388 134.109 177.457 1.00 133.19 315 PRO E CA 1
ATOM 9254 C C . PRO E 2 17 ? 137.055 135.174 178.495 1.00 133.19 315 PRO E C 1
ATOM 9255 O O . PRO E 2 17 ? 137.925 135.735 179.161 1.00 133.19 315 PRO E O 1
ATOM 9259 N N . VAL E 2 18 ? 135.758 135.444 178.621 1.00 146.72 316 VAL E N 1
ATOM 9260 C CA . VAL E 2 18 ? 135.239 136.428 179.564 1.00 146.72 316 VAL E CA 1
ATOM 9261 C C . VAL E 2 18 ? 134.572 135.676 180.707 1.00 146.72 316 VAL E C 1
ATOM 9262 O O . VAL E 2 18 ? 133.648 134.884 180.485 1.00 146.72 316 VAL E O 1
ATOM 9266 N N . ILE E 2 19 ? 135.039 135.925 181.929 1.00 153.54 317 ILE E N 1
ATOM 9267 C CA . ILE E 2 19 ? 134.488 135.250 183.096 1.00 153.54 317 ILE E CA 1
ATOM 9268 C C . ILE E 2 19 ? 133.233 135.980 183.572 1.00 153.54 317 ILE E C 1
ATOM 9269 O O . ILE E 2 19 ? 132.980 137.139 183.228 1.00 153.54 317 ILE E O 1
ATOM 9274 N N . ASN E 2 20 ? 132.418 135.273 184.350 1.00 154.69 318 ASN E N 1
ATOM 9275 C CA . ASN E 2 20 ? 131.183 135.838 184.880 1.00 154.69 318 ASN E CA 1
ATOM 9276 C C . ASN E 2 20 ? 131.378 136.336 186.308 1.00 154.69 318 ASN E C 1
ATOM 9277 O O . ASN E 2 20 ? 132.028 135.679 187.122 1.00 154.69 318 ASN E O 1
#

Solvent-accessible surface area: 54487 Å² total; per-residue (Å²): 125,91,16,52,174,73,126,48,27,39,102,5,13,0,46,7,6,5,13,15,24,45,0,55,62,44,0,48,43,14,0,21,38,12,38,76,25,18,46,173,42,148,91,15,200,59,32,11,14,50,0,20,35,24,6,0,52,1,1,49,76,2,0,92,22,0,43,52,28,14,62,25,14,14,18,28,3,159,77,30,72,164,56,0,38,31,2,1,19,34,7,15,11,2,2,8,0,0,2,41,0,1,14,29,0,0,60,0,23,54,29,14,28,23,71,72,121,119,4,113,201,53,36,117,76,23,3,73,133,50,0,111,93,22,0,36,93,41,1,95,120,58,2,100,40,6,88,113,52,0,55,32,9,128,17,147,92,56,70,14,5,3,12,28,3,82,72,24,125,107,0,12,74,34,1,61,54,13,17,89,34,0,24,68,101,11,12,100,65,4,66,59,16,24,40,82,0,51,25,115,35,19,140,32,104,84,95,110,171,88,108,49,18,102,27,7,45,65,4,7,113,29,4,32,66,36,2,14,20,1,4,29,0,1,29,5,0,0,84,19,17,76,102,67,11,153,65,49,35,124,1,17,30,32,0,53,82,40,6,31,48,11,8,0,80,1,4,57,5,0,10,21,1,11,72,15,41,63,144,120,19,212,122,50,94,170,143,137,113,46,50,8,112,8,31,0,47,8,5,5,14,10,17,46,0,54,57,50,0,52,44,10,0,27,36,11,47,54,21,23,45,184,44,158,64,58,191,48,29,17,12,40,0,17,35,22,4,0,63,0,0,43,74,1,0,90,16,0,46,48,29,16,57,32,15,24,14,37,4,139,78,36,68,155,60,0,48,32,1,10,11,30,20,13,4,2,7,9,0,0,1,31,0,0,10,30,0,0,61,1,29,45,35,19,14,35,68,69,130,110,11,106,173,58,35,86,96,26,3,89,143,55,0,122,78,18,0,41,79,43,0,91,114,51,1,86,27,0,99,113,44,0,67,34,34,156,28,101,139,84,94,59,6,65,58,78,46,115,72,69,108,111,39,7,80,46,41,67,52,20,18,88,35,0,29,66,106,9,9,106,64,1,64,55,5,22,48,64,0,33,25,101,31,30,112,36,181,72,119,135,68,147,116,55,15,114,28,4,39,75,6,8,113,31,5,34,60,33,1,12,23,16,2,27,0,3,29,8,8,0,70,25,55,83,117,80,5,134,65,52,91,103,7,18,31,23,0,55,87,34,26,34,40,13,28,0,77,0,1,59,2,0,12,25,0,16,71,15,52,80,137,164,219,110,109,101,136,154,84,128,75,38,30,114,6,39,0,51,13,5,7,16,11,17,52,0,56,58,39,0,50,49,9,0,29,36,13,48,54,15,25,52,197,46,154,72,23,194,60,26,14,27,45,2,18,30,31,3,0,49,1,0,40,76,0,0,88,8,0,48,52,40,18,60,30,16,22,23,49,1,143,77,32,79,159,56,0,51,24,1,12,16,46,25,14,16,2,9,11,0,0,1,35,0,0,10,35,0,1,63,1,29,53,33,15,18,42,82,69,139,105,14,121,168,38,54,93,90,25,4,89,159,58,0,111,88,18,0,44,87,41,0,84,123,55,0,104,40,2,89,136,34,0,56,35,31,144,32,104,115,112,87,70,5,63,62,80,43,114,72,84,113,112,41,6,81,43,41,54,54,19,21,74,28,1,30,69,97,8,8,103,59,2,56,55,13,25,41,76,0,42,25,111,22,24,114,36,192,76,109,130,68,128,138,60,13,85,32,4,23,72,4,2,127,31,7,26,64,32,2,12,20,18,5,27,0,4,28,10,13,0,84,20,45,93,110,104,16,151,70,47,56,105,2,38,18,29,0,65,70,36,28,29,42,10,41,0,76,0,3,69,4,0,19,24,0,13,68,20,54,50,133,176,227,83,117,51,124,145,60,154,96,22,43,106,25,46,0,51,16,5,6,18,7,20,42,0,57,58,50,0,41,46,10,0,29,43,12,46,59,18,19,46,186,42,162,124,46,221,45,42,17,30,56,0,20,30,23,2,0,54,0,0,49,74,0,0,96,7,0,48,58,40,16,59,30,14,17,9,27,4,134,79,36,74,156,57,0,45,26,0,10,23,43,23,8,13,1,8,7,0,0,0,34,0,0,9,35,1,0,64,2,29,54,34,22,15,41,65,82,112,105,12,115,173,60,41,116,86,22,6,103,140,59,0,116,92,20,0,44,88,40,0,98,117,39,2,91,26,0,107,122,40,0,68,30,42,128,46,112,130,97,104,61,5,63,57,84,50,102,69,85,117,103,39,11,80,44,46,75,50,20,21,78,31,1,29,80,95,6,5,115,60,4,59,60,14,17,45,69,0,41,23,115,17,24,140,34,206,61,108,128,72,94,123,58,12,93,29,6,35,87,4,7,108,30,5,36,64,32,1,14,24,20,4,29,0,2,29,6,10,0,89,7,33,112,133,95,5,72,127,12,39,125,2,43,23,22,0,81,90,32,27,29,42,9,36,0,78,0,2,60,2,0,5,17,2,15,69,19,60,69,147,188,126,101,107,27,74,110,111,28,9,0,8,43,67,6,8,62,77,49,142,137